Protein 1RRV (pdb70)

Structure (mmCIF, N/CA/C/O backbone):
data_1RRV
#
_entry.id   1RRV
#
_cell.length_a   50.670
_cell.length_b   64.120
_cell.length_c   144.080
_cell.angle_alpha   90.00
_cell.angle_beta   91.73
_cell.angle_gamma   90.00
#
_symmetry.space_group_name_H-M   'P 1 21 1'
#
loop_
_entity.id
_entity.type
_entity.pdbx_description
1 polymer 'GLYCOSYLTRANSFERASE GTFD'
2 polymer 'DESVANCOSAMINYL VANCOMYCIN'
3 non-polymer 'POTASSIUM ION'
4 non-polymer "THYMIDINE-5'-DIPHOSPHATE"
5 non-polymer GLYCEROL
6 non-polymer beta-D-glucopyranose
7 water water
#
loop_
_atom_site.group_PDB
_atom_site.id
_atom_site.type_symbol
_atom_site.label_atom_id
_atom_site.label_alt_id
_atom_site.label_comp_id
_atom_site.label_asym_id
_atom_site.label_entity_id
_atom_site.label_seq_id
_atom_site.pdbx_PDB_ins_code
_atom_site.Cartn_x
_atom_site.Cartn_y
_atom_site.Cartn_z
_atom_site.occupancy
_atom_site.B_iso_or_equiv
_atom_site.auth_seq_id
_atom_site.auth_comp_id
_atom_site.auth_asym_id
_atom_site.auth_atom_id
_atom_site.pdbx_PDB_model_num
ATOM 1 N N . MET A 1 1 ? 52.417 37.989 135.826 1.00 40.54 1 MET A N 1
ATOM 2 C CA . MET A 1 1 ? 51.091 38.656 135.839 1.00 38.44 1 MET A CA 1
ATOM 3 C C . MET A 1 1 ? 50.006 37.602 135.689 1.00 37.83 1 MET A C 1
ATOM 4 O O . MET A 1 1 ? 50.178 36.626 134.959 1.00 37.30 1 MET A O 1
ATOM 9 N N . ARG A 1 2 ? 48.895 37.796 136.388 1.00 36.38 2 ARG A N 1
ATOM 10 C CA . ARG A 1 2 ? 47.779 36.859 136.314 1.00 34.48 2 ARG A CA 1
ATOM 11 C C . ARG A 1 2 ? 46.466 37.622 136.196 1.00 33.12 2 ARG A C 1
ATOM 12 O O . ARG A 1 2 ? 46.287 38.678 136.809 1.00 32.99 2 ARG A O 1
ATOM 20 N N . VAL A 1 3 ? 45.556 37.080 135.398 1.00 31.95 3 VAL A N 1
ATOM 21 C CA . VAL A 1 3 ? 44.254 37.690 135.189 1.00 30.42 3 VAL A CA 1
ATOM 22 C C . VAL A 1 3 ? 43.187 36.731 135.690 1.00 30.18 3 VAL A C 1
ATOM 23 O O . VAL A 1 3 ? 43.256 35.523 135.446 1.00 29.64 3 VAL A O 1
ATOM 27 N N . LEU A 1 4 ? 42.215 37.265 136.415 1.00 27.49 4 LEU A N 1
ATOM 28 C CA . LEU A 1 4 ? 41.134 36.436 136.912 1.00 27.03 4 LEU A CA 1
ATOM 29 C C . LEU A 1 4 ? 39.949 36.514 135.956 1.00 27.21 4 LEU A C 1
ATOM 30 O O . LEU A 1 4 ? 39.511 37.604 135.585 1.00 25.01 4 LEU A O 1
ATOM 35 N N . LEU A 1 5 ? 39.458 35.353 135.536 1.00 26.84 5 LEU A N 1
ATOM 36 C CA . LEU A 1 5 ? 38.294 35.281 134.664 1.00 27.92 5 LEU A CA 1
ATOM 37 C C . LEU A 1 5 ? 37.149 34.756 135.533 1.00 28.69 5 LEU A C 1
ATOM 38 O O . LEU A 1 5 ? 37.320 33.794 136.285 1.00 27.01 5 LEU A O 1
ATOM 43 N N . SER A 1 6 ? 35.992 35.400 135.442 1.00 27.47 6 SER A N 1
ATOM 44 C CA . SER A 1 6 ? 34.839 34.985 136.233 1.00 27.26 6 SER A CA 1
ATOM 45 C C . SER A 1 6 ? 33.691 34.739 135.268 1.00 26.35 6 SER A C 1
ATOM 46 O O . SER A 1 6 ? 33.288 35.636 134.524 1.00 26.93 6 SER A O 1
ATOM 49 N N . VAL A 1 7 ? 33.180 33.513 135.281 1.00 24.24 7 VAL A N 1
ATOM 50 C CA . VAL A 1 7 ? 32.100 33.122 134.394 1.00 25.71 7 VAL A CA 1
ATOM 51 C C . VAL A 1 7 ? 30.896 32.580 135.166 1.00 24.82 7 VAL A C 1
ATOM 52 O O . VAL A 1 7 ? 31.021 31.670 135.986 1.00 23.68 7 VAL A O 1
ATOM 56 N N . CYS A 1 8 ? 29.735 33.169 134.919 1.00 26.44 8 CYS A N 1
ATOM 57 C CA . CYS A 1 8 ? 28.491 32.710 135.535 1.00 24.05 8 CYS A CA 1
ATOM 58 C C . CYS A 1 8 ? 27.614 32.479 134.324 1.00 21.60 8 CYS A C 1
ATOM 59 O O . CYS A 1 8 ? 26.985 33.403 133.816 1.00 23.33 8 CYS A O 1
ATOM 62 N N . GLY A 1 9 ? 27.590 31.241 133.845 1.00 19.62 9 GLY A N 1
ATOM 63 C CA . GLY A 1 9 ? 26.818 30.947 132.656 1.00 18.27 9 GLY A CA 1
ATOM 64 C C . GLY A 1 9 ? 26.969 29.512 132.205 1.00 19.40 9 GLY A C 1
ATOM 65 O O . GLY A 1 9 ? 27.421 28.652 132.959 1.00 22.04 9 GLY A O 1
ATOM 66 N N . THR A 1 10 ? 26.606 29.250 130.960 1.00 21.64 10 THR A N 1
ATOM 67 C CA . THR A 1 10 ? 26.662 27.898 130.431 1.00 23.21 10 THR A CA 1
ATOM 68 C C . THR A 1 10 ? 27.941 27.620 129.644 1.00 25.36 10 THR A C 1
ATOM 69 O O . THR A 1 10 ? 28.886 28.417 129.660 1.00 24.10 10 THR A O 1
ATOM 73 N N . ARG A 1 11 ? 27.952 26.483 128.950 1.00 26.68 11 ARG A N 1
ATOM 74 C CA . ARG A 1 11 ? 29.086 26.060 128.132 1.00 28.01 11 ARG A CA 1
ATOM 75 C C . ARG A 1 11 ? 29.616 27.220 127.289 1.00 27.06 11 ARG A C 1
ATOM 76 O O . ARG A 1 11 ? 30.823 27.454 127.233 1.00 27.41 11 ARG A O 1
ATOM 84 N N . GLY A 1 12 ? 28.705 27.945 126.645 1.00 25.78 12 GLY A N 1
ATOM 85 C CA . GLY A 1 12 ? 29.082 29.069 125.803 1.00 25.88 12 GLY A CA 1
ATOM 86 C C . GLY A 1 12 ? 29.913 30.157 126.462 1.00 28.01 12 GLY A C 1
ATOM 87 O O . GLY A 1 12 ? 30.851 30.680 125.852 1.00 29.21 12 GLY A O 1
ATOM 88 N N . ASP A 1 13 ? 29.574 30.510 127.696 1.00 27.36 13 ASP A N 1
ATOM 89 C CA . ASP A 1 13 ? 30.306 31.546 128.418 1.00 28.41 13 ASP A CA 1
ATOM 90 C C . ASP A 1 13 ? 31.658 31.008 128.871 1.00 27.84 13 ASP A C 1
ATOM 91 O O . ASP A 1 13 ? 32.659 31.724 128.853 1.00 26.83 13 ASP A O 1
ATOM 96 N N . VAL A 1 14 ? 31.681 29.744 129.277 1.00 25.91 14 VAL A N 1
ATOM 97 C CA . VAL A 1 14 ? 32.921 29.114 129.703 1.00 26.26 14 VAL A CA 1
ATOM 98 C C . VAL A 1 14 ? 33.904 29.100 128.528 1.00 26.33 14 VAL A C 1
ATOM 99 O O . VAL A 1 14 ? 35.085 29.400 128.698 1.00 27.70 14 VAL A O 1
ATOM 103 N N . GLU A 1 15 ? 33.418 28.774 127.337 1.00 23.81 15 GLU A N 1
ATOM 104 C CA . GLU A 1 15 ? 34.293 28.725 126.174 1.00 26.08 15 GLU A CA 1
ATOM 105 C C . GLU A 1 15 ? 34.806 30.118 125.824 1.00 27.55 15 GLU A C 1
ATOM 106 O O . GLU A 1 15 ? 35.932 30.266 125.348 1.00 26.73 15 GLU A O 1
ATOM 112 N N . ILE A 1 16 ? 33.989 31.143 126.056 1.00 26.20 16 ILE A N 1
ATOM 113 C CA . ILE A 1 16 ? 34.419 32.511 125.789 1.00 27.38 16 ILE A CA 1
ATOM 114 C C . ILE A 1 16 ? 35.593 32.835 126.721 1.00 29.00 16 ILE A C 1
ATOM 115 O O . ILE A 1 16 ? 36.558 33.496 126.320 1.00 28.87 16 ILE A O 1
ATOM 120 N N . GLY A 1 17 ? 35.505 32.357 127.961 1.00 27.89 17 GLY A N 1
ATOM 121 C CA . GLY A 1 17 ? 36.556 32.597 128.933 1.00 29.08 17 GLY A CA 1
ATOM 122 C C . GLY A 1 17 ? 37.807 31.804 128.613 1.00 31.62 17 GLY A C 1
ATOM 123 O O . GLY A 1 17 ? 38.928 32.297 128.764 1.00 31.32 17 GLY A O 1
ATOM 124 N N . VAL A 1 18 ? 37.609 30.566 128.174 1.00 31.84 18 VAL A N 1
ATOM 125 C CA . VAL A 1 18 ? 38.704 29.678 127.814 1.00 33.18 18 VAL A CA 1
ATOM 126 C C . VAL A 1 18 ? 39.513 30.257 126.654 1.00 31.97 18 VAL A C 1
ATOM 127 O O . VAL A 1 18 ? 40.739 30.133 126.618 1.00 30.94 18 VAL A O 1
ATOM 131 N N . ALA A 1 19 ? 38.818 30.893 125.718 1.00 29.31 19 ALA A N 1
ATOM 132 C CA . ALA A 1 19 ? 39.453 31.492 124.556 1.00 30.18 19 ALA A CA 1
ATOM 133 C C . ALA A 1 19 ? 40.361 32.658 124.953 1.00 30.39 19 ALA A C 1
ATOM 134 O O . ALA A 1 19 ? 41.427 32.848 124.369 1.00 29.08 19 ALA A O 1
ATOM 136 N N . LEU A 1 20 ? 39.932 33.444 125.936 1.00 29.53 20 LEU A N 1
ATOM 137 C CA . LEU A 1 20 ? 40.736 34.569 126.391 1.00 29.48 20 LEU A CA 1
ATOM 138 C C . LEU A 1 20 ? 41.939 34.050 127.168 1.00 29.79 20 LEU A C 1
ATOM 139 O O . LEU A 1 20 ? 43.049 34.552 127.010 1.00 27.44 20 LEU A O 1
ATOM 144 N N . ALA A 1 21 ? 41.704 33.044 128.006 1.00 28.99 21 ALA A N 1
ATOM 145 C CA . ALA A 1 21 ? 42.760 32.445 128.810 1.00 31.70 21 ALA A CA 1
ATOM 146 C C . ALA A 1 21 ? 43.876 31.922 127.905 1.00 33.30 21 ALA A C 1
ATOM 147 O O . ALA A 1 21 ? 45.058 31.972 128.251 1.00 34.26 21 ALA A O 1
ATOM 149 N N . ASP A 1 22 ? 43.480 31.415 126.745 1.00 34.61 22 ASP A N 1
ATOM 150 C CA . ASP A 1 22 ? 44.411 30.872 125.770 1.00 35.94 22 ASP A CA 1
ATOM 151 C C . ASP A 1 22 ? 45.253 31.976 125.145 1.00 36.86 22 ASP A C 1
ATOM 152 O O . ASP A 1 22 ? 46.452 31.799 124.929 1.00 39.96 22 ASP A O 1
ATOM 157 N N . ARG A 1 23 ? 44.639 33.117 124.857 1.00 35.56 23 ARG A N 1
ATOM 158 C CA . ARG A 1 23 ? 45.382 34.228 124.273 1.00 37.30 23 ARG A CA 1
ATOM 159 C C . ARG A 1 23 ? 46.287 34.874 125.316 1.00 38.17 23 ARG A C 1
ATOM 160 O O . ARG A 1 23 ? 47.372 35.352 124.991 1.00 38.99 23 ARG A O 1
ATOM 168 N N . LEU A 1 24 ? 45.844 34.899 126.570 1.00 37.44 24 LEU A N 1
ATOM 169 C CA . LEU A 1 24 ? 46.665 35.481 127.627 1.00 37.11 24 LEU A CA 1
ATOM 170 C C . LEU A 1 24 ? 47.896 34.601 127.832 1.00 37.56 24 LEU A C 1
ATOM 171 O O . LEU A 1 24 ? 49.008 35.105 127.999 1.00 35.72 24 LEU A O 1
ATOM 176 N N . LYS A 1 25 ? 47.690 33.285 127.796 1.00 37.90 25 LYS A N 1
ATOM 177 C CA . LYS A 1 25 ? 48.783 32.338 127.969 1.00 39.18 25 LYS A CA 1
ATOM 178 C C . LYS A 1 25 ? 49.861 32.600 126.922 1.00 39.54 25 LYS A C 1
ATOM 179 O O . LYS A 1 25 ? 51.038 32.719 127.249 1.00 41.70 25 LYS A O 1
ATOM 185 N N . ALA A 1 26 ? 49.446 32.692 125.664 1.00 39.62 26 ALA A N 1
ATOM 186 C CA . ALA A 1 26 ? 50.363 32.951 124.564 1.00 40.08 26 ALA A CA 1
ATOM 187 C C . ALA A 1 26 ? 51.175 34.222 124.818 1.00 40.64 26 ALA A C 1
ATOM 188 O O . ALA A 1 26 ? 52.300 34.348 124.347 1.00 42.28 26 ALA A O 1
ATOM 190 N N . LEU A 1 27 ? 50.604 35.162 125.563 1.00 39.06 27 LEU A N 1
ATOM 191 C CA . LEU A 1 27 ? 51.294 36.409 125.864 1.00 37.50 27 LEU A CA 1
ATOM 192 C C . LEU A 1 27 ? 52.137 36.293 127.130 1.00 36.81 27 LEU A C 1
ATOM 193 O O . LEU A 1 27 ? 52.781 37.257 127.550 1.00 37.33 27 LEU A O 1
ATOM 198 N N . GLY A 1 28 ? 52.124 35.110 127.734 1.00 35.58 28 GLY A N 1
ATOM 199 C CA . GLY A 1 28 ? 52.888 34.887 128.946 1.00 34.65 28 GLY A CA 1
ATOM 200 C C . GLY A 1 28 ? 52.155 35.287 130.215 1.00 35.59 28 GLY A C 1
ATOM 201 O O . GLY A 1 28 ? 52.764 35.363 131.282 1.00 32.10 28 GLY A O 1
ATOM 202 N N . VAL A 1 29 ? 50.851 35.541 130.106 1.00 34.29 29 VAL A N 1
ATOM 203 C CA . VAL A 1 29 ? 50.049 35.934 131.263 1.00 34.40 29 VAL A CA 1
ATOM 204 C C . VAL A 1 29 ? 49.270 34.744 131.818 1.00 34.34 29 VAL A C 1
ATOM 205 O O . VAL A 1 29 ? 48.606 34.017 131.076 1.00 34.06 29 VAL A O 1
ATOM 209 N N . GLN A 1 30 ? 49.358 34.539 133.125 1.00 34.85 30 GLN A N 1
ATOM 210 C CA . GLN A 1 30 ? 48.639 33.434 133.753 1.00 36.20 30 GLN A CA 1
ATOM 211 C C . GLN A 1 30 ? 47.153 33.771 133.893 1.00 34.95 30 GLN A C 1
ATOM 212 O O . GLN A 1 30 ? 46.751 34.927 133.763 1.00 32.53 30 GLN A O 1
ATOM 218 N N . THR A 1 31 ? 46.339 32.755 134.152 1.00 35.38 31 THR A N 1
ATOM 219 C CA . THR A 1 31 ? 44.911 32.967 134.322 1.00 35.06 31 THR A CA 1
ATOM 220 C C . THR A 1 31 ? 44.332 32.008 135.343 1.00 34.54 31 THR A C 1
ATOM 221 O O . THR A 1 31 ? 44.883 30.933 135.592 1.00 34.77 31 THR A O 1
ATOM 225 N N . ARG A 1 32 ? 43.214 32.419 135.929 1.00 31.35 32 ARG A N 1
ATOM 226 C CA . ARG A 1 32 ? 42.490 31.621 136.903 1.00 29.15 32 ARG A CA 1
ATOM 227 C C . ARG A 1 32 ? 41.021 31.878 136.583 1.00 28.80 32 ARG A C 1
ATOM 228 O O . ARG A 1 32 ? 40.642 33.005 136.255 1.00 29.64 32 ARG A O 1
ATOM 236 N N . MET A 1 33 ? 40.189 30.848 136.663 1.00 25.80 33 MET A N 1
ATOM 237 C CA . MET A 1 33 ? 38.789 31.051 136.341 1.00 26.21 33 MET A CA 1
ATOM 238 C C . MET A 1 33 ? 37.780 30.584 137.372 1.00 25.19 33 MET A C 1
ATOM 239 O O . MET A 1 33 ? 37.779 29.422 137.782 1.00 22.36 33 MET A O 1
ATOM 244 N N . CYS A 1 34 ? 36.937 31.520 137.793 1.00 24.57 34 CYS A N 1
ATOM 245 C CA . CYS A 1 34 ? 35.842 31.223 138.708 1.00 24.25 34 CYS A CA 1
ATOM 246 C C . CYS A 1 34 ? 34.748 30.810 137.731 1.00 23.41 34 CYS A C 1
ATOM 247 O O . CYS A 1 34 ? 34.407 31.575 136.829 1.00 23.23 34 CYS A O 1
ATOM 250 N N . ALA A 1 35 ? 34.215 29.605 137.884 1.00 22.88 35 ALA A N 1
ATOM 251 C CA . ALA A 1 35 ? 33.167 29.146 136.975 1.00 24.30 35 ALA A CA 1
ATOM 252 C C . ALA A 1 35 ? 32.317 28.070 137.641 1.00 23.19 35 ALA A C 1
ATOM 253 O O . ALA A 1 35 ? 32.718 27.502 138.654 1.00 22.84 35 ALA A O 1
ATOM 255 N N . PRO A 1 36 ? 31.124 27.792 137.083 1.00 21.94 36 PRO A N 1
ATOM 256 C CA . PRO A 1 36 ? 30.239 26.771 137.654 1.00 23.44 36 PRO A CA 1
ATOM 257 C C . PRO A 1 36 ? 30.978 25.438 137.749 1.00 25.25 36 PRO A C 1
ATOM 258 O O . PRO A 1 36 ? 31.916 25.176 136.996 1.00 24.57 36 PRO A O 1
ATOM 262 N N . PRO A 1 37 ? 30.557 24.571 138.673 1.00 26.53 37 PRO A N 1
ATOM 263 C CA . PRO A 1 37 ? 31.240 23.282 138.787 1.00 26.87 37 PRO A CA 1
ATOM 264 C C . PRO A 1 37 ? 31.310 22.531 137.448 1.00 28.74 37 PRO A C 1
ATOM 265 O O . PRO A 1 37 ? 32.272 21.817 137.191 1.00 30.87 37 PRO A O 1
ATOM 269 N N . ALA A 1 38 ? 30.306 22.704 136.592 1.00 27.97 38 ALA A N 1
ATOM 270 C CA . ALA A 1 38 ? 30.273 21.996 135.309 1.00 29.51 38 ALA A CA 1
ATOM 271 C C . ALA A 1 38 ? 31.424 22.332 134.353 1.00 29.67 38 ALA A C 1
ATOM 272 O O . ALA A 1 38 ? 31.638 21.628 133.363 1.00 29.53 38 ALA A O 1
ATOM 274 N N . ALA A 1 39 ? 32.159 23.398 134.647 1.00 28.34 39 ALA A N 1
ATOM 275 C CA . ALA A 1 39 ? 33.276 23.815 133.803 1.00 29.74 39 ALA A CA 1
ATOM 276 C C . ALA A 1 39 ? 34.532 22.994 134.065 1.00 30.48 39 ALA A C 1
ATOM 277 O O . ALA A 1 39 ? 35.502 23.075 133.306 1.00 30.24 39 ALA A O 1
ATOM 279 N N . GLU A 1 40 ? 34.507 22.207 135.134 1.00 32.51 40 GLU A N 1
ATOM 280 C CA . GLU A 1 40 ? 35.658 21.404 135.526 1.00 37.93 40 GLU A CA 1
ATOM 281 C C . GLU A 1 40 ? 36.343 20.624 134.399 1.00 37.50 40 GLU A C 1
ATOM 282 O O . GLU A 1 40 ? 37.543 20.792 134.171 1.00 36.91 40 GLU A O 1
ATOM 288 N N . GLU A 1 41 ? 35.592 19.787 133.691 1.00 37.55 41 GLU A N 1
ATOM 289 C CA . GLU A 1 41 ? 36.173 18.992 132.609 1.00 38.57 41 GLU A CA 1
ATOM 290 C C . GLU A 1 41 ? 36.828 19.850 131.529 1.00 38.50 41 GLU A C 1
ATOM 291 O O . GLU A 1 41 ? 37.961 19.587 131.121 1.00 38.65 41 GLU A O 1
ATOM 293 N N . ARG A 1 42 ? 36.122 20.876 131.068 1.00 36.28 42 ARG A N 1
ATOM 294 C CA . ARG A 1 42 ? 36.658 21.743 130.029 1.00 36.89 42 ARG A CA 1
ATOM 295 C C . ARG A 1 42 ? 37.896 22.511 130.486 1.00 36.02 42 ARG A C 1
ATOM 296 O O . ARG A 1 42 ? 38.857 22.646 129.733 1.00 36.46 42 ARG A O 1
ATOM 304 N N . LEU A 1 43 ? 37.871 23.008 131.718 1.00 35.13 43 LEU A N 1
ATOM 305 C CA . LEU A 1 43 ? 38.997 23.762 132.254 1.00 34.54 43 LEU A CA 1
ATOM 306 C C . LEU A 1 43 ? 40.200 22.847 132.493 1.00 35.73 43 LEU A C 1
ATOM 307 O O . LEU A 1 43 ? 41.347 23.253 132.304 1.00 36.15 43 LEU A O 1
ATOM 312 N N . ALA A 1 44 ? 39.937 21.615 132.913 1.00 35.92 44 ALA A N 1
ATOM 313 C CA . ALA A 1 44 ? 41.011 20.657 133.147 1.00 38.31 44 ALA A CA 1
ATOM 314 C C . ALA A 1 44 ? 41.686 20.403 131.797 1.00 39.58 44 ALA A C 1
ATOM 315 O O . ALA A 1 44 ? 42.910 20.356 131.691 1.00 38.60 44 ALA A O 1
ATOM 317 N N . GLU A 1 45 ? 40.861 20.261 130.766 1.00 40.01 45 GLU A N 1
ATOM 318 C CA . GLU A 1 45 ? 41.321 20.020 129.406 1.00 41.39 45 GLU A CA 1
ATOM 319 C C . GLU A 1 45 ? 42.324 21.072 128.941 1.00 41.93 45 GLU A C 1
ATOM 320 O O . GLU A 1 45 ? 43.349 20.739 128.353 1.00 42.09 45 GLU A O 1
ATOM 326 N N . VAL A 1 46 ? 42.029 22.342 129.204 1.00 41.03 46 VAL A N 1
ATOM 327 C CA . VAL A 1 46 ? 42.910 23.423 128.778 1.00 40.45 46 VAL A CA 1
ATOM 328 C C . VAL A 1 46 ? 43.876 23.910 129.854 1.00 39.69 46 VAL A C 1
ATOM 329 O O . VAL A 1 46 ? 44.578 24.904 129.663 1.00 42.79 46 VAL A O 1
ATOM 333 N N . GLY A 1 47 ? 43.906 23.213 130.984 1.00 38.61 47 GLY A N 1
ATOM 334 C CA . GLY A 1 47 ? 44.812 23.573 132.063 1.00 36.66 47 GLY A CA 1
ATOM 335 C C . GLY A 1 47 ? 44.629 24.922 132.739 1.00 37.24 47 GLY A C 1
ATOM 336 O O . GLY A 1 47 ? 45.611 25.551 133.138 1.00 35.10 47 GLY A O 1
ATOM 337 N N . VAL A 1 48 ? 43.387 25.383 132.873 1.00 35.27 48 VAL A N 1
ATOM 338 C CA . VAL A 1 48 ? 43.133 26.663 133.537 1.00 33.36 48 VAL A CA 1
ATOM 339 C C . VAL A 1 48 ? 42.647 26.367 134.953 1.00 33.04 48 VAL A C 1
ATOM 340 O O . VAL A 1 48 ? 41.655 25.661 135.131 1.00 33.73 48 VAL A O 1
ATOM 344 N N . PRO A 1 49 ? 43.358 26.870 135.979 1.00 32.63 49 PRO A N 1
ATOM 345 C CA . PRO A 1 49 ? 42.925 26.613 137.360 1.00 33.54 49 PRO A CA 1
ATOM 346 C C . PRO A 1 49 ? 41.464 27.034 137.559 1.00 32.22 49 PRO A C 1
ATOM 347 O O . PRO A 1 49 ? 41.065 28.138 137.186 1.00 31.38 49 PRO A O 1
ATOM 351 N N . HIS A 1 50 ? 40.683 26.137 138.148 1.00 31.10 50 HIS A N 1
ATOM 352 C CA . HIS A 1 50 ? 39.257 26.354 138.363 1.00 32.61 50 HIS A CA 1
ATOM 353 C C . HIS A 1 50 ? 38.854 26.596 139.807 1.00 31.79 50 HIS A C 1
ATOM 354 O O . HIS A 1 50 ? 39.198 25.823 140.694 1.00 33.08 50 HIS A O 1
ATOM 361 N N . VAL A 1 51 ? 38.123 27.682 140.032 1.00 31.16 51 VAL A N 1
ATOM 362 C CA . VAL A 1 51 ? 37.603 28.000 141.353 1.00 29.14 51 VAL A CA 1
ATOM 363 C C . VAL A 1 51 ? 36.091 27.816 141.199 1.00 30.18 51 VAL A C 1
ATOM 364 O O . VAL A 1 51 ? 35.403 28.672 140.638 1.00 30.71 51 VAL A O 1
ATOM 368 N N . PRO A 1 52 ? 35.561 26.679 141.666 1.00 29.09 52 PRO A N 1
ATOM 369 C CA . PRO A 1 52 ? 34.123 26.428 141.548 1.00 29.96 52 PRO A CA 1
ATOM 370 C C . PRO A 1 52 ? 33.222 27.434 142.246 1.00 27.23 52 PRO A C 1
ATOM 371 O O . PRO A 1 52 ? 33.346 27.676 143.443 1.00 25.72 52 PRO A O 1
ATOM 375 N N . VAL A 1 53 ? 32.327 28.027 141.469 1.00 25.20 53 VAL A N 1
ATOM 376 C CA . VAL A 1 53 ? 31.365 28.991 141.989 1.00 25.90 53 VAL A CA 1
ATOM 377 C C . VAL A 1 53 ? 30.025 28.726 141.301 1.00 24.80 53 VAL A C 1
ATOM 378 O O . VAL A 1 53 ? 29.961 28.613 140.074 1.00 24.92 53 VAL A O 1
ATOM 382 N N . GLY A 1 54 ? 28.961 28.618 142.089 1.00 25.64 54 GLY A N 1
ATOM 383 C CA . GLY A 1 54 ? 27.647 28.382 141.514 1.00 25.93 54 GLY A CA 1
ATOM 384 C C . GLY A 1 54 ? 27.141 26.965 141.723 1.00 27.96 54 GLY A C 1
ATOM 385 O O . GLY A 1 54 ? 27.867 26.093 142.193 1.00 23.64 54 GLY A O 1
ATOM 386 N N . LEU A 1 55 ? 25.885 26.733 141.354 1.00 27.37 55 LEU A N 1
ATOM 387 C CA . LEU A 1 55 ? 25.265 25.424 141.512 1.00 27.10 55 LEU A CA 1
ATOM 388 C C . LEU A 1 55 ? 25.777 24.398 140.499 1.00 24.89 55 LEU A C 1
ATOM 389 O O . LEU A 1 55 ? 26.204 24.754 139.394 1.00 23.09 55 LEU A O 1
ATOM 394 N N . PRO A 1 56 ? 25.749 23.107 140.870 1.00 25.20 56 PRO A N 1
ATOM 395 C CA . PRO A 1 56 ? 26.203 22.038 139.972 1.00 25.59 56 PRO A CA 1
ATOM 396 C C . PRO A 1 56 ? 25.179 21.837 138.854 1.00 27.06 56 PRO A C 1
ATOM 397 O O . PRO A 1 56 ? 24.016 22.211 138.998 1.00 25.37 56 PRO A O 1
ATOM 401 N N . GLN A 1 57 ? 25.606 21.251 137.741 1.00 26.97 57 GLN A N 1
ATOM 402 C CA . GLN A 1 57 ? 24.714 21.048 136.602 1.00 28.60 57 GLN A CA 1
ATOM 403 C C . GLN A 1 57 ? 23.397 20.331 136.912 1.00 27.74 57 GLN A C 1
ATOM 404 O O . GLN A 1 57 ? 22.360 20.670 136.340 1.00 27.91 57 GLN A O 1
ATOM 410 N N . HIS A 1 58 ? 23.416 19.357 137.814 1.00 26.99 58 HIS A N 1
ATOM 411 C CA . HIS A 1 58 ? 22.187 18.625 138.103 1.00 24.82 58 HIS A CA 1
ATOM 412 C C . HIS A 1 58 ? 21.130 19.429 138.847 1.00 25.49 58 HIS A C 1
ATOM 413 O O . HIS A 1 58 ? 20.016 18.947 139.053 1.00 25.93 58 HIS A O 1
ATOM 420 N N . MET A 1 59 ? 21.462 20.662 139.227 1.00 23.59 59 MET A N 1
ATOM 421 C CA . MET A 1 59 ? 20.501 21.523 139.922 1.00 23.84 59 MET A CA 1
ATOM 422 C C . MET A 1 59 ? 19.980 22.600 138.980 1.00 22.94 59 MET A C 1
ATOM 423 O O . MET A 1 59 ? 19.286 23.525 139.400 1.00 22.48 59 MET A O 1
ATOM 428 N N . MET A 1 60 ? 20.327 22.475 137.704 1.00 23.97 60 MET A N 1
ATOM 429 C CA . MET A 1 60 ? 19.896 23.432 136.695 1.00 23.80 60 MET A CA 1
ATOM 430 C C . MET A 1 60 ? 18.468 23.139 136.241 1.00 26.62 60 MET A C 1
ATOM 431 O O . MET A 1 60 ? 18.075 21.979 136.069 1.00 24.39 60 MET A O 1
ATOM 436 N N . LEU A 1 61 ? 17.697 24.202 136.056 1.00 23.17 61 LEU A N 1
ATOM 437 C CA . LEU A 1 61 ? 16.330 24.080 135.590 1.00 26.55 61 LEU A CA 1
ATOM 438 C C . LEU A 1 61 ? 16.339 23.736 134.113 1.00 24.91 61 LEU A C 1
ATOM 439 O O . LEU A 1 61 ? 17.365 23.846 133.432 1.00 26.47 61 LEU A O 1
ATOM 444 N N . GLN A 1 62 ? 15.186 23.313 133.619 1.00 24.47 62 GLN A N 1
ATOM 445 C CA . GLN A 1 62 ? 15.052 22.997 132.213 1.00 22.63 62 GLN A CA 1
ATOM 446 C C . GLN A 1 62 ? 13.851 23.721 131.650 1.00 24.58 62 GLN A C 1
ATOM 447 O O . GLN A 1 62 ? 12.870 23.972 132.355 1.00 22.01 62 GLN A O 1
ATOM 453 N N . GLU A 1 63 ? 13.945 24.070 130.375 1.00 24.59 63 GLU A N 1
ATOM 454 C CA . GLU A 1 63 ? 12.857 24.740 129.688 1.00 25.77 63 GLU A CA 1
ATOM 455 C C . GLU A 1 63 ? 11.621 23.869 129.906 1.00 26.83 63 GLU A C 1
ATOM 456 O O . GLU A 1 63 ? 11.683 22.653 129.724 1.00 23.85 63 GLU A O 1
ATOM 462 N N . GLY A 1 64 ? 10.506 24.484 130.286 1.00 26.54 64 GLY A N 1
ATOM 463 C CA . GLY A 1 64 ? 9.291 23.717 130.507 1.00 28.20 64 GLY A CA 1
ATOM 464 C C . GLY A 1 64 ? 8.961 23.544 131.975 1.00 28.65 64 GLY A C 1
ATOM 465 O O . GLY A 1 64 ? 7.796 23.390 132.340 1.00 26.37 64 GLY A O 1
ATOM 466 N N . MET A 1 65 ? 9.976 23.560 132.830 1.00 26.28 65 MET A N 1
ATOM 467 C CA . MET A 1 65 ? 9.724 23.403 134.254 1.00 28.96 65 MET A CA 1
ATOM 468 C C . MET A 1 65 ? 9.049 24.647 134.797 1.00 30.17 65 MET A C 1
ATOM 469 O O . MET A 1 65 ? 9.263 25.751 134.295 1.00 30.68 65 MET A O 1
ATOM 474 N N . PRO A 1 66 ? 8.214 24.487 135.830 1.00 30.12 66 PRO A N 1
ATOM 475 C CA . PRO A 1 66 ? 7.540 25.651 136.395 1.00 31.31 66 PRO A CA 1
ATOM 476 C C . PRO A 1 66 ? 8.520 26.560 137.123 1.00 32.52 66 PRO A C 1
ATOM 477 O O . PRO A 1 66 ? 9.477 26.095 137.740 1.00 31.85 66 PRO A O 1
ATOM 481 N N . PRO A 1 67 ? 8.304 27.878 137.040 1.00 33.37 67 PRO A N 1
ATOM 482 C CA . PRO A 1 67 ? 9.191 28.826 137.717 1.00 34.88 67 PRO A CA 1
ATOM 483 C C . PRO A 1 67 ? 9.150 28.597 139.220 1.00 36.05 67 PRO A C 1
ATOM 484 O O . PRO A 1 67 ? 8.145 28.131 139.756 1.00 37.58 67 PRO A O 1
ATOM 488 N N . PRO A 1 68 ? 10.247 28.901 139.923 1.00 36.56 68 PRO A N 1
ATOM 489 C CA . PRO A 1 68 ? 10.218 28.689 141.371 1.00 36.68 68 PRO A CA 1
ATOM 490 C C . PRO A 1 68 ? 9.429 29.792 142.066 1.00 37.02 68 PRO A C 1
ATOM 491 O O . PRO A 1 68 ? 9.253 30.882 141.518 1.00 36.86 68 PRO A O 1
ATOM 495 N N . PRO A 1 69 ? 8.920 29.515 143.275 1.00 36.70 69 PRO A N 1
ATOM 496 C CA . PRO A 1 69 ? 8.158 30.536 143.995 1.00 36.66 69 PRO A CA 1
ATOM 497 C C . PRO A 1 69 ? 8.997 31.792 144.229 1.00 38.12 69 PRO A C 1
ATOM 498 O O . PRO A 1 69 ? 10.213 31.714 144.391 1.00 38.35 69 PRO A O 1
ATOM 502 N N . PRO A 1 70 ? 8.352 32.966 144.252 1.00 39.26 70 PRO A N 1
ATOM 503 C CA . PRO A 1 70 ? 9.048 34.241 144.466 1.00 39.24 70 PRO A CA 1
ATOM 504 C C . PRO A 1 70 ? 10.123 34.239 145.550 1.00 38.42 70 PRO A C 1
ATOM 505 O O . PRO A 1 70 ? 11.189 34.828 145.364 1.00 37.36 70 PRO A O 1
ATOM 509 N N . GLU A 1 71 ? 9.850 33.583 146.675 1.00 36.28 71 GLU A N 1
ATOM 510 C CA . GLU A 1 71 ? 10.818 33.526 147.764 1.00 35.95 71 GLU A CA 1
ATOM 511 C C . GLU A 1 71 ? 12.093 32.807 147.328 1.00 35.41 71 GLU A C 1
ATOM 512 O O . GLU A 1 71 ? 13.197 33.198 147.702 1.00 32.59 71 GLU A O 1
ATOM 514 N N . GLU A 1 72 ? 11.924 31.748 146.544 1.00 35.03 72 GLU A N 1
ATOM 515 C CA . GLU A 1 72 ? 13.048 30.969 146.050 1.00 35.07 72 GLU A CA 1
ATOM 516 C C . GLU A 1 72 ? 13.794 31.755 144.972 1.00 35.10 72 GLU A C 1
ATOM 517 O O . GLU A 1 72 ? 15.023 31.705 144.900 1.00 34.40 72 GLU A O 1
ATOM 523 N N . GLU A 1 73 ? 13.057 32.471 144.126 1.00 32.53 73 GLU A N 1
ATOM 524 C CA . GLU A 1 73 ? 13.707 33.266 143.093 1.00 34.53 73 GLU A CA 1
ATOM 525 C C . GLU A 1 73 ? 14.582 34.313 143.778 1.00 31.85 73 GLU A C 1
ATOM 526 O O . GLU A 1 73 ? 15.737 34.517 143.401 1.00 31.01 73 GLU A O 1
ATOM 532 N N . GLN A 1 74 ? 14.037 34.953 144.807 1.00 29.03 74 GLN A N 1
ATOM 533 C CA . GLN A 1 74 ? 14.775 35.975 145.540 1.00 30.82 74 GLN A CA 1
ATOM 534 C C . GLN A 1 74 ? 16.024 35.404 146.213 1.00 28.89 74 GLN A C 1
ATOM 535 O O . GLN A 1 74 ? 17.069 36.055 146.250 1.00 28.67 74 GLN A O 1
ATOM 541 N N . ARG A 1 75 ? 15.911 34.189 146.736 1.00 27.21 75 ARG A N 1
ATOM 542 C CA . ARG A 1 75 ? 17.031 33.528 147.385 1.00 26.65 75 ARG A CA 1
ATOM 543 C C . ARG A 1 75 ? 18.156 33.292 146.369 1.00 25.02 75 ARG A C 1
ATOM 544 O O . ARG A 1 75 ? 19.326 33.520 146.658 1.00 25.48 75 ARG A O 1
ATOM 552 N N . LEU A 1 76 ? 17.792 32.845 145.172 1.00 24.39 76 LEU A N 1
ATOM 553 C CA . LEU A 1 76 ? 18.774 32.593 144.122 1.00 23.96 76 LEU A CA 1
ATOM 554 C C . LEU A 1 76 ? 19.408 33.907 143.663 1.00 23.72 76 LEU A C 1
ATOM 555 O O . LEU A 1 76 ? 20.615 33.986 143.415 1.00 23.57 76 LEU A O 1
ATOM 560 N N . ALA A 1 77 ? 18.587 34.940 143.551 1.00 23.46 77 ALA A N 1
ATOM 561 C CA . ALA A 1 77 ? 19.063 36.251 143.137 1.00 22.31 77 ALA A CA 1
ATOM 562 C C . ALA A 1 77 ? 20.144 36.743 144.111 1.00 22.43 77 ALA A C 1
ATOM 563 O O . ALA A 1 77 ? 21.191 37.236 143.696 1.00 22.85 77 ALA A O 1
ATOM 565 N N . ALA A 1 78 ? 19.890 36.594 145.409 1.00 21.96 78 ALA A N 1
ATOM 566 C CA . ALA A 1 78 ? 20.841 37.023 146.422 1.00 20.32 78 ALA A CA 1
ATOM 567 C C . ALA A 1 78 ? 22.078 36.142 146.385 1.00 23.09 78 ALA A C 1
ATOM 568 O O . ALA A 1 78 ? 23.191 36.637 146.517 1.00 20.52 78 ALA A O 1
ATOM 570 N N . MET A 1 79 ? 21.876 34.839 146.206 1.00 22.92 79 MET A N 1
ATOM 571 C CA . MET A 1 79 ? 22.990 33.898 146.134 1.00 25.56 79 MET A CA 1
ATOM 572 C C . MET A 1 79 ? 23.938 34.305 145.007 1.00 24.83 79 MET A C 1
ATOM 573 O O . MET A 1 79 ? 25.148 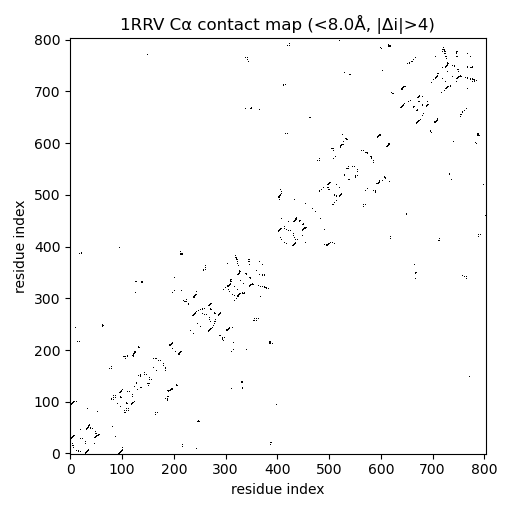34.353 145.193 1.00 22.62 79 MET A O 1
ATOM 578 N N . THR A 1 80 ? 23.368 34.588 143.840 1.00 23.52 80 THR A N 1
ATOM 579 C CA . THR A 1 80 ? 24.135 34.980 142.669 1.00 22.51 80 THR A CA 1
ATOM 580 C C . THR A 1 80 ? 25.100 36.136 142.959 1.00 24.43 80 THR A C 1
ATOM 581 O O . THR A 1 80 ? 26.249 36.138 142.487 1.00 21.19 80 THR A O 1
ATOM 585 N N . VAL A 1 81 ? 24.637 37.113 143.734 1.00 20.85 81 VAL A N 1
ATOM 586 C CA . VAL A 1 81 ? 25.470 38.256 144.076 1.00 20.59 81 VAL A CA 1
ATOM 587 C C . VAL A 1 81 ? 26.396 37.914 145.231 1.00 22.45 81 VAL A C 1
ATOM 588 O O . VAL A 1 81 ? 27.596 38.180 145.176 1.00 20.18 81 VAL A O 1
ATOM 592 N N . GLU A 1 82 ? 25.846 37.284 146.260 1.00 23.00 82 GLU A N 1
ATOM 593 C CA . GLU A 1 82 ? 26.640 36.946 147.432 1.00 26.62 82 GLU A CA 1
ATOM 594 C C . GLU A 1 82 ? 27.787 35.955 147.223 1.00 24.47 82 GLU A C 1
ATOM 595 O O . GLU A 1 82 ? 28.811 36.050 147.904 1.00 24.53 82 GLU A O 1
ATOM 601 N N . MET A 1 83 ? 27.636 35.012 146.300 1.00 24.30 83 MET A N 1
ATOM 602 C CA . MET A 1 83 ? 28.721 34.059 146.071 1.00 25.82 83 MET A CA 1
ATOM 603 C C . MET A 1 83 ? 29.962 34.749 145.471 1.00 25.59 83 MET A C 1
ATOM 604 O O . MET A 1 83 ? 31.080 34.258 145.631 1.00 26.33 83 MET A O 1
ATOM 609 N N . GLN A 1 84 ? 29.772 35.881 144.792 1.00 23.47 84 GLN A N 1
ATOM 610 C CA . GLN A 1 84 ? 30.904 36.619 144.235 1.00 25.09 84 GLN A CA 1
ATOM 611 C C . GLN A 1 84 ? 31.745 37.228 145.372 1.00 26.63 84 GLN A C 1
ATOM 612 O O . GLN A 1 84 ? 32.964 37.076 145.400 1.00 26.99 84 GLN A O 1
ATOM 618 N N . PHE A 1 85 ? 31.094 37.922 146.303 1.00 26.67 85 PHE A N 1
ATOM 619 C CA . PHE A 1 85 ? 31.804 38.532 147.429 1.00 27.86 85 PHE A CA 1
ATOM 620 C C . PHE A 1 85 ? 32.503 37.489 148.298 1.00 29.20 85 PHE A C 1
ATOM 621 O O . PHE A 1 85 ? 33.517 37.787 148.931 1.00 27.33 85 PHE A O 1
ATOM 629 N N . ASP A 1 86 ? 31.952 36.278 148.340 1.00 28.52 86 ASP A N 1
ATOM 630 C CA . ASP A 1 86 ? 32.541 35.210 149.132 1.00 30.21 86 ASP A CA 1
ATOM 631 C C . ASP A 1 86 ? 33.707 34.526 148.423 1.00 29.52 86 ASP A C 1
ATOM 632 O O . ASP A 1 86 ? 34.674 34.134 149.064 1.00 31.07 86 ASP A O 1
ATOM 637 N N . ALA A 1 87 ? 33.617 34.385 147.103 1.00 29.72 87 ALA A N 1
ATOM 638 C CA . ALA A 1 87 ? 34.652 33.679 146.352 1.00 28.82 87 ALA A CA 1
ATOM 639 C C . ALA A 1 87 ? 35.670 34.499 145.569 1.00 28.06 87 ALA A C 1
ATOM 640 O O . ALA A 1 87 ? 36.825 34.102 145.455 1.00 27.47 87 ALA A O 1
ATOM 642 N N . VAL A 1 88 ? 35.262 35.637 145.031 1.00 28.64 88 VAL A N 1
ATOM 643 C CA . VAL A 1 88 ? 36.186 36.431 144.235 1.00 28.63 88 VAL A CA 1
ATOM 644 C C . VAL A 1 88 ? 37.421 36.977 144.973 1.00 29.30 88 VAL A C 1
ATOM 645 O O . VAL A 1 88 ? 38.514 37.005 144.405 1.00 30.59 88 VAL A O 1
ATOM 649 N N . PRO A 1 89 ? 37.273 37.420 146.234 1.00 27.60 89 PRO A N 1
ATOM 650 C CA . PRO A 1 89 ? 38.465 37.932 146.922 1.00 29.17 89 PRO A CA 1
ATOM 651 C C . PRO A 1 89 ? 39.619 36.920 146.905 1.00 30.39 89 PRO A C 1
ATOM 652 O O . PRO A 1 89 ? 40.743 37.250 146.531 1.00 32.10 89 PRO A O 1
ATOM 656 N N . GLY A 1 90 ? 39.326 35.689 147.305 1.00 31.48 90 GLY A N 1
ATOM 657 C CA . GLY A 1 90 ? 40.343 34.654 147.327 1.00 31.79 90 GLY A CA 1
ATOM 658 C C . GLY A 1 90 ? 40.877 34.344 145.941 1.00 32.91 90 GLY A C 1
ATOM 659 O O . GLY A 1 90 ? 42.090 34.247 145.743 1.00 32.53 90 GLY A O 1
ATOM 660 N N . ALA A 1 91 ? 39.977 34.202 144.973 1.00 30.14 91 ALA A N 1
ATOM 661 C CA . ALA A 1 91 ? 40.380 33.888 143.606 1.00 28.51 91 ALA A CA 1
ATOM 662 C C . ALA A 1 91 ? 41.176 35.006 142.941 1.00 27.34 91 ALA A C 1
ATOM 663 O O . ALA A 1 91 ? 41.932 34.762 141.999 1.00 24.65 91 ALA A O 1
ATOM 665 N N . ALA A 1 92 ? 40.997 36.232 143.419 1.00 27.36 92 ALA A N 1
ATOM 666 C CA . ALA A 1 92 ? 41.689 37.370 142.832 1.00 29.49 92 ALA A CA 1
ATOM 667 C C . ALA A 1 92 ? 43.120 37.563 143.340 1.00 31.13 92 ALA A C 1
ATOM 668 O O . ALA A 1 92 ? 43.845 38.419 142.836 1.00 30.87 92 ALA A O 1
ATOM 670 N N . GLU A 1 93 ? 43.523 36.766 144.325 1.00 32.89 93 GLU A N 1
ATOM 671 C CA . GLU A 1 93 ? 44.866 36.870 144.894 1.00 35.66 93 GLU A CA 1
ATOM 672 C C . GLU A 1 93 ? 45.954 36.769 143.828 1.00 36.33 93 GLU A C 1
ATOM 673 O O . GLU A 1 93 ? 46.012 35.795 143.080 1.00 37.12 93 GLU A O 1
ATOM 675 N N . GLY A 1 94 ? 46.808 37.787 143.768 1.00 36.64 94 GLY A N 1
ATOM 676 C CA . GLY A 1 94 ? 47.896 37.799 142.807 1.00 37.89 94 GLY A CA 1
ATOM 677 C C . GLY A 1 94 ? 47.491 38.164 141.392 1.00 38.19 94 GLY A C 1
ATOM 678 O O . GLY A 1 94 ? 48.273 37.980 140.460 1.00 37.68 94 GLY A O 1
ATOM 679 N N . CYS A 1 95 ? 46.280 38.690 141.225 1.00 36.44 95 CYS A N 1
ATOM 680 C CA . CYS A 1 95 ? 45.789 39.062 139.903 1.00 33.85 95 CYS A CA 1
ATOM 681 C C . CYS A 1 95 ? 45.883 40.556 139.643 1.00 33.12 95 CYS A C 1
ATOM 682 O O . CYS A 1 95 ? 45.757 41.365 140.559 1.00 34.17 95 CYS A O 1
ATOM 685 N N . ALA A 1 96 ? 46.096 40.917 138.383 1.00 32.42 96 ALA A N 1
ATOM 686 C CA . ALA A 1 96 ? 46.229 42.317 138.003 1.00 32.08 96 ALA A CA 1
ATOM 687 C C . ALA A 1 96 ? 44.973 42.892 137.354 1.00 31.76 96 ALA A C 1
ATOM 688 O O . ALA A 1 96 ? 44.837 44.111 137.238 1.00 32.87 96 ALA A O 1
ATOM 690 N N . ALA A 1 97 ? 44.064 42.020 136.929 1.00 31.23 97 ALA A N 1
ATOM 691 C CA . ALA A 1 97 ? 42.806 42.445 136.308 1.00 28.76 97 ALA A CA 1
ATOM 692 C C . ALA A 1 97 ? 41.756 41.350 136.464 1.00 28.53 97 ALA A C 1
ATOM 693 O O . ALA A 1 97 ? 42.077 40.212 136.827 1.00 25.09 97 ALA A O 1
ATOM 695 N N . VAL A 1 98 ? 40.499 41.705 136.204 1.00 27.81 98 VAL A N 1
ATOM 696 C CA . VAL A 1 98 ? 39.394 40.755 136.307 1.00 25.96 98 VAL A CA 1
ATOM 697 C C . VAL A 1 98 ? 38.454 40.934 135.114 1.00 24.98 98 VAL A C 1
ATOM 698 O O . VAL A 1 98 ? 38.051 42.048 134.788 1.00 22.95 98 VAL A O 1
ATOM 702 N N . VAL A 1 99 ? 38.133 39.828 134.453 1.00 25.52 99 VAL A N 1
ATOM 703 C CA . VAL A 1 99 ? 37.254 39.840 133.295 1.00 23.72 99 VAL A CA 1
ATOM 704 C C . VAL A 1 99 ? 36.050 38.951 133.590 1.00 23.85 99 VAL A C 1
ATOM 705 O O . VAL A 1 99 ? 36.195 37.760 133.855 1.00 24.31 99 VAL A O 1
ATOM 709 N N . ALA A 1 100 ? 34.859 39.535 133.551 1.00 24.87 100 ALA A N 1
ATOM 710 C CA . ALA A 1 100 ? 33.646 38.783 133.823 1.00 23.20 100 ALA A CA 1
ATOM 711 C C . ALA A 1 100 ? 32.863 38.498 132.550 1.00 24.29 100 ALA A C 1
ATOM 712 O O . ALA A 1 100 ? 32.858 39.298 131.612 1.00 25.39 100 ALA A O 1
ATOM 714 N N . VAL A 1 101 ? 32.211 37.340 132.528 1.00 24.68 101 VAL A N 1
ATOM 715 C CA . VAL A 1 101 ? 31.402 36.907 131.396 1.00 25.36 101 VAL A CA 1
ATOM 716 C C . VAL A 1 101 ? 30.161 36.214 131.965 1.00 26.42 101 VAL A C 1
ATOM 717 O O . VAL A 1 101 ? 30.224 35.571 133.013 1.00 26.64 101 VAL A O 1
ATOM 721 N N . GLY A 1 102 ? 29.029 36.351 131.289 1.00 25.47 102 GLY A N 1
ATOM 722 C CA . GLY A 1 102 ? 27.839 35.692 131.788 1.00 25.08 102 GLY A CA 1
ATOM 723 C C . GLY A 1 102 ? 26.898 36.600 132.547 1.00 23.22 102 GLY A C 1
ATOM 724 O O . GLY A 1 102 ? 26.804 37.798 132.265 1.00 21.61 102 GLY A O 1
ATOM 725 N N . ASP A 1 103 ? 26.225 36.033 133.539 1.00 23.15 103 ASP A N 1
ATOM 726 C CA . ASP A 1 103 ? 25.224 36.771 134.305 1.00 23.78 103 ASP A CA 1
ATOM 727 C C . ASP A 1 103 ? 25.642 38.167 134.783 1.00 22.21 103 ASP A C 1
ATOM 728 O O . ASP A 1 103 ? 26.626 38.320 135.500 1.00 21.50 103 ASP A O 1
ATOM 733 N N . LEU A 1 104 ? 24.868 39.172 134.383 1.00 21.96 104 LEU A N 1
ATOM 734 C CA . LEU A 1 104 ? 25.131 40.564 134.756 1.00 22.65 104 LEU A CA 1
ATOM 735 C C . LEU A 1 104 ? 25.152 40.766 136.272 1.00 22.42 104 LEU A C 1
ATOM 736 O O . LEU A 1 104 ? 26.030 41.454 136.800 1.00 19.73 104 LEU A O 1
ATOM 741 N N . ALA A 1 105 ? 24.182 40.175 136.969 1.00 20.56 105 ALA A N 1
ATOM 742 C CA . ALA A 1 105 ? 24.104 40.289 138.425 1.00 20.28 105 ALA A CA 1
ATOM 743 C C . ALA A 1 105 ? 25.390 39.783 139.070 1.00 21.29 105 ALA A C 1
ATOM 744 O O . ALA A 1 105 ? 25.915 40.389 140.001 1.00 23.47 105 ALA A O 1
ATOM 746 N N . ALA A 1 106 ? 25.890 38.658 138.581 1.00 21.20 106 ALA A N 1
ATOM 747 C CA . ALA A 1 106 ? 27.117 38.100 139.120 1.00 20.91 106 ALA A CA 1
ATOM 748 C C . ALA A 1 106 ? 28.217 39.126 138.842 1.00 20.08 106 ALA A C 1
ATOM 749 O O . ALA A 1 106 ? 29.065 39.388 139.687 1.00 21.80 106 ALA A O 1
ATOM 751 N N . ALA A 1 107 ? 28.181 39.715 137.655 1.00 17.62 107 ALA A N 1
ATOM 752 C CA . ALA A 1 107 ? 29.163 40.717 137.274 1.00 20.26 10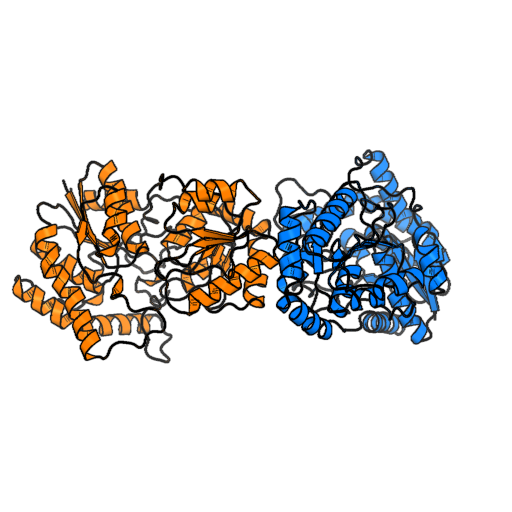7 ALA A CA 1
ATOM 753 C C . ALA A 1 107 ? 29.207 41.915 138.231 1.00 20.98 107 ALA A C 1
ATOM 754 O O . ALA A 1 107 ? 30.280 42.469 138.456 1.00 18.95 107 ALA A O 1
ATOM 756 N N . THR A 1 108 ? 28.067 42.319 138.804 1.00 19.30 108 THR A N 1
ATOM 757 C CA . THR A 1 108 ? 28.081 43.463 139.718 1.00 18.31 108 THR A CA 1
ATOM 758 C C . THR A 1 108 ? 28.852 43.093 140.964 1.00 19.49 108 THR A C 1
ATOM 759 O O . THR A 1 108 ? 29.543 43.930 141.543 1.00 21.24 108 THR A O 1
ATOM 763 N N . GLY A 1 109 ? 28.734 41.833 141.377 1.00 19.77 109 GLY A N 1
ATOM 764 C CA . GLY A 1 109 ? 29.462 41.384 142.544 1.00 18.90 109 GLY A CA 1
ATOM 765 C C . GLY A 1 109 ? 30.943 41.301 142.196 1.00 21.64 109 GLY A C 1
ATOM 766 O O . GLY A 1 109 ? 31.797 41.731 142.972 1.00 23.44 109 GLY A O 1
ATOM 767 N N . VAL A 1 110 ? 31.261 40.753 141.027 1.00 20.56 110 VAL A N 1
ATOM 768 C CA . VAL A 1 110 ? 32.662 40.650 140.626 1.00 22.61 110 VAL A CA 1
ATOM 769 C C . VAL A 1 110 ? 33.310 42.035 140.536 1.00 21.98 110 VAL A C 1
ATOM 770 O O . VAL A 1 110 ? 34.391 42.253 141.085 1.00 23.50 110 VAL A O 1
ATOM 774 N N . ARG A 1 111 ? 32.657 42.973 139.860 1.00 21.83 111 ARG A N 1
ATOM 775 C CA . ARG A 1 111 ? 33.218 44.313 139.734 1.00 22.66 111 ARG A CA 1
ATOM 776 C C . ARG A 1 111 ? 33.442 44.978 141.096 1.00 23.93 111 ARG A C 1
ATOM 777 O O . ARG A 1 111 ? 34.429 45.704 141.277 1.00 22.85 111 ARG A O 1
ATOM 785 N N . SER A 1 112 ? 32.548 44.717 142.051 1.00 19.81 112 SER A N 1
ATOM 786 C CA . SER A 1 112 ? 32.664 45.290 143.388 1.00 21.82 112 SER A CA 1
ATOM 787 C C . SER A 1 112 ? 33.945 44.805 144.089 1.00 23.60 112 SER A C 1
ATOM 788 O O . SER A 1 112 ? 34.643 45.583 144.738 1.00 23.96 112 SER A O 1
ATOM 791 N N . VAL A 1 113 ? 34.246 43.518 143.979 1.00 21.86 113 VAL A N 1
ATOM 792 C CA . VAL A 1 113 ? 35.451 43.006 144.612 1.00 21.84 113 VAL A CA 1
ATOM 793 C C . VAL A 1 113 ? 36.671 43.600 143.895 1.00 21.65 113 VAL A C 1
ATOM 794 O O . VAL A 1 113 ? 37.631 44.009 144.537 1.00 25.39 113 VAL A O 1
ATOM 798 N N . ALA A 1 114 ? 36.610 43.683 142.569 1.00 21.44 114 ALA A N 1
ATOM 799 C CA . ALA A 1 114 ? 37.690 44.266 141.790 1.00 23.34 114 ALA A CA 1
ATOM 800 C C . ALA A 1 114 ? 37.886 45.729 142.212 1.00 25.57 114 ALA A C 1
ATOM 801 O O . ALA A 1 114 ? 39.015 46.220 142.324 1.00 26.09 114 ALA A O 1
ATOM 803 N N . GLU A 1 115 ? 36.784 46.431 142.438 1.00 25.64 115 GLU A N 1
ATOM 804 C CA . GLU A 1 115 ? 36.856 47.823 142.850 1.00 27.48 115 GLU A CA 1
ATOM 805 C C . GLU A 1 115 ? 37.511 47.920 144.229 1.00 30.11 115 GLU A C 1
ATOM 806 O O . GLU A 1 115 ? 38.322 48.809 144.484 1.00 29.73 115 GLU A O 1
ATOM 812 N N . LYS A 1 116 ? 37.158 46.994 145.116 1.00 28.23 116 LYS A N 1
ATOM 813 C CA . LYS A 1 116 ? 37.716 46.981 146.460 1.00 28.72 116 LYS A CA 1
ATOM 814 C C . LYS A 1 116 ? 39.223 46.763 146.400 1.00 30.15 116 LYS A C 1
ATOM 815 O O . LYS A 1 116 ? 39.982 47.426 147.111 1.00 27.28 116 LYS A O 1
ATOM 821 N N . LEU A 1 117 ? 39.644 45.830 145.548 1.00 29.03 117 LEU A N 1
ATOM 822 C CA . LEU A 1 117 ? 41.059 45.506 145.402 1.00 29.72 117 LEU A CA 1
ATOM 823 C C . LEU A 1 117 ? 41.782 46.452 144.441 1.00 30.36 117 LEU A C 1
ATOM 824 O O . LEU A 1 117 ? 42.986 46.327 144.223 1.00 31.20 117 LEU A O 1
ATOM 829 N N . GLY A 1 118 ? 41.047 47.402 143.874 1.00 32.09 118 GLY A N 1
ATOM 830 C CA . GLY A 1 118 ? 41.651 48.347 142.949 1.00 33.60 118 GLY A CA 1
ATOM 831 C C . GLY A 1 118 ? 42.165 47.712 141.666 1.00 33.83 118 GLY A C 1
ATOM 832 O O . GLY A 1 118 ? 43.207 48.112 141.138 1.00 33.27 118 GLY A O 1
ATOM 833 N N . LEU A 1 119 ? 41.437 46.725 141.153 1.00 32.27 119 LEU A N 1
ATOM 834 C CA . LEU A 1 119 ? 41.843 46.050 139.922 1.00 32.50 119 LEU A CA 1
ATOM 835 C C . LEU A 1 119 ? 40.945 46.432 138.753 1.00 32.01 119 LEU A C 1
ATOM 836 O O . LEU A 1 119 ? 39.731 46.583 138.912 1.00 33.58 119 LEU A O 1
ATOM 841 N N . PRO A 1 120 ? 41.533 46.617 137.561 1.00 30.59 120 PRO A N 1
ATOM 842 C CA . PRO A 1 120 ? 40.712 46.973 136.404 1.00 28.96 120 PRO A CA 1
ATOM 843 C C . PRO A 1 120 ? 39.702 45.848 136.157 1.00 27.92 120 PRO A C 1
ATOM 844 O O . PRO A 1 120 ? 40.008 44.672 136.352 1.00 25.63 120 PRO A O 1
ATOM 848 N N . PHE A 1 121 ? 38.496 46.223 135.747 1.00 26.21 121 PHE A N 1
ATOM 849 C CA . PHE A 1 121 ? 37.427 45.249 135.513 1.00 23.42 121 PHE A CA 1
ATOM 850 C C . PHE A 1 121 ? 36.862 45.363 134.111 1.00 22.62 121 PHE A C 1
ATOM 851 O O . PHE A 1 121 ? 36.640 46.472 133.625 1.00 23.57 121 PHE A O 1
ATOM 859 N N . PHE A 1 122 ? 36.632 44.219 133.469 1.00 22.02 122 PHE A N 1
ATOM 860 C CA . PHE A 1 122 ? 36.041 44.187 132.130 1.00 23.82 122 PHE A CA 1
ATOM 861 C C . PHE A 1 122 ? 34.886 43.180 132.080 1.00 23.45 122 PHE A C 1
ATOM 862 O O . PHE A 1 122 ? 34.949 42.118 132.706 1.00 20.86 122 PHE A O 1
ATOM 870 N N . TYR A 1 123 ? 33.842 43.524 131.336 1.00 22.21 123 TYR A N 1
ATOM 871 C CA . TYR A 1 123 ? 32.699 42.628 131.169 1.00 22.45 123 TYR A CA 1
ATOM 872 C C . TYR A 1 123 ? 32.401 42.514 129.680 1.00 20.55 123 TYR A C 1
ATOM 873 O O . TYR A 1 123 ? 32.452 43.508 128.955 1.00 21.10 123 TYR A O 1
ATOM 882 N N . SER A 1 124 ? 32.116 41.299 129.217 1.00 19.43 124 SER A N 1
ATOM 883 C CA . SER A 1 124 ? 31.794 41.087 127.815 1.00 21.03 124 SER A CA 1
ATOM 884 C C . SER A 1 124 ? 30.440 40.413 127.662 1.00 22.04 124 SER A C 1
ATOM 885 O O . SER A 1 124 ? 30.006 39.678 128.549 1.00 20.77 124 SER A O 1
ATOM 888 N N . VAL A 1 125 ? 29.797 40.661 126.521 1.00 22.04 125 VAL A N 1
ATOM 889 C CA . VAL A 1 125 ? 28.505 40.067 126.186 1.00 23.14 125 VAL A CA 1
ATOM 890 C C . VAL A 1 125 ? 28.717 39.364 124.856 1.00 24.46 125 VAL A C 1
ATOM 891 O O . VAL A 1 125 ? 29.548 39.791 124.054 1.00 25.58 125 VAL A O 1
ATOM 895 N N . PRO A 1 126 ? 27.969 38.278 124.599 1.00 25.61 126 PRO A N 1
ATOM 896 C CA . PRO A 1 126 ? 28.115 37.528 123.351 1.00 23.72 126 PRO A CA 1
ATOM 897 C C . PRO A 1 126 ? 27.364 38.044 122.138 1.00 22.19 126 PRO A C 1
ATOM 898 O O . PRO A 1 126 ? 27.529 37.513 121.042 1.00 23.58 126 PRO A O 1
ATOM 902 N N . SER A 1 127 ? 26.541 39.069 122.315 1.00 22.41 127 SER A N 1
ATOM 903 C CA . SER A 1 127 ? 25.759 39.577 121.199 1.00 22.57 127 SER A CA 1
ATOM 904 C C . SER A 1 127 ? 25.193 40.950 121.509 1.00 20.48 127 SER A C 1
ATOM 905 O O . SER A 1 127 ? 25.026 41.318 122.669 1.00 20.02 127 SER A O 1
ATOM 908 N N . PRO A 1 128 ? 24.877 41.728 120.464 1.00 21.09 128 PRO A N 1
ATOM 909 C CA . PRO A 1 128 ? 24.331 43.074 120.645 1.00 20.97 128 PRO A CA 1
ATOM 910 C C . PRO A 1 128 ? 22.987 43.181 121.371 1.00 23.51 128 PRO A C 1
ATOM 911 O O . PRO A 1 128 ? 22.649 44.257 121.855 1.00 23.26 128 PRO A O 1
ATOM 915 N N . VAL A 1 129 ? 22.230 42.085 121.474 1.00 23.28 129 VAL A N 1
ATOM 916 C CA . VAL A 1 129 ? 20.932 42.157 122.157 1.00 22.90 129 VAL A CA 1
ATOM 917 C C . VAL A 1 129 ? 21.078 42.218 123.676 1.00 22.77 129 VAL A C 1
ATOM 918 O O . VAL A 1 129 ? 20.080 42.245 124.405 1.00 22.14 129 VAL A O 1
ATOM 922 N N . TYR A 1 130 ? 22.324 42.215 124.150 1.00 20.95 130 TYR A N 1
ATOM 923 C CA . TYR A 1 130 ? 22.595 42.340 125.576 1.00 21.98 130 TYR A CA 1
ATOM 924 C C . TYR A 1 130 ? 23.097 43.754 125.887 1.00 23.32 130 TYR A C 1
ATOM 925 O O . TYR A 1 130 ? 23.538 44.036 127.002 1.00 24.72 130 TYR A O 1
ATOM 934 N N . LEU A 1 131 ? 23.036 44.628 124.886 1.00 23.02 131 LEU A N 1
ATOM 935 C CA . LEU A 1 131 ? 23.460 46.016 125.040 1.00 23.11 131 LEU A CA 1
ATOM 936 C C . LEU A 1 131 ? 22.242 46.913 124.807 1.00 22.94 131 LEU A C 1
ATOM 937 O O . LEU A 1 131 ? 21.611 46.858 123.754 1.00 23.59 131 LEU A O 1
ATOM 942 N N . ALA A 1 132 ? 21.923 47.743 125.790 1.00 24.64 132 ALA A N 1
ATOM 943 C CA . ALA A 1 132 ? 20.773 48.632 125.695 1.00 27.38 132 ALA A CA 1
ATOM 944 C C . ALA A 1 132 ? 20.905 49.692 124.590 1.00 29.87 132 ALA A C 1
ATOM 945 O O . ALA A 1 132 ? 21.937 50.354 124.452 1.00 28.93 132 ALA A O 1
ATOM 947 N N . SER A 1 133 ? 19.844 49.822 123.799 1.00 30.33 133 SER A N 1
ATOM 948 C CA . SER A 1 133 ? 19.771 50.785 122.706 1.00 32.29 133 SER A CA 1
ATOM 949 C C . SER A 1 133 ? 18.351 50.721 122.158 1.00 34.29 133 SER A C 1
ATOM 950 O O . SER A 1 133 ? 17.605 49.795 122.471 1.00 35.44 133 SER A O 1
ATOM 953 N N . PRO A 1 134 ? 17.952 51.707 121.342 1.00 36.31 134 PRO A N 1
ATOM 954 C CA . PRO A 1 134 ? 16.598 51.718 120.770 1.00 36.31 134 PRO A CA 1
ATOM 955 C C . PRO A 1 134 ? 16.498 50.834 119.530 1.00 35.54 134 PRO A C 1
ATOM 956 O O . PRO A 1 134 ? 15.412 50.598 119.004 1.00 35.37 134 PRO A O 1
ATOM 960 N N . HIS A 1 135 ? 17.640 50.330 119.083 1.00 33.97 135 HIS A N 1
ATOM 961 C CA . HIS A 1 135 ? 17.699 49.524 117.872 1.00 33.94 135 HIS A CA 1
ATOM 962 C C . HIS A 1 135 ? 17.350 48.042 117.952 1.00 33.51 135 HIS A C 1
ATOM 963 O O . HIS A 1 135 ? 16.843 47.477 116.982 1.00 31.00 135 HIS A O 1
ATOM 970 N N . LEU A 1 136 ? 17.625 47.410 119.089 1.00 30.41 136 LEU A N 1
ATOM 971 C CA . LEU A 1 136 ? 17.331 45.985 119.239 1.00 28.02 136 LEU A CA 1
ATOM 972 C C . LEU A 1 136 ? 16.723 45.705 120.599 1.00 25.66 136 LEU A C 1
ATOM 973 O O . LEU A 1 136 ? 17.158 46.260 121.607 1.00 25.37 136 LEU A O 1
ATOM 978 N N . PRO A 1 137 ? 15.710 44.830 120.647 1.00 24.97 137 PRO A N 1
ATOM 979 C CA . PRO A 1 137 ? 15.076 44.509 121.929 1.00 24.47 137 PRO A CA 1
ATOM 980 C C . PRO A 1 137 ? 16.020 43.643 122.751 1.00 22.83 137 PRO A C 1
ATOM 981 O O . PRO A 1 137 ? 16.873 42.964 122.201 1.00 21.98 137 PRO A O 1
ATOM 985 N N . PRO A 1 138 ? 15.875 43.656 124.083 1.00 22.89 138 PRO A N 1
ATOM 986 C CA . PRO A 1 138 ? 16.749 42.845 124.935 1.00 22.63 138 PRO A CA 1
ATOM 987 C C . PRO A 1 138 ? 16.610 41.353 124.636 1.00 24.35 138 PRO A C 1
ATOM 988 O O . PRO A 1 138 ? 15.605 40.905 124.067 1.00 21.63 138 PRO A O 1
ATOM 992 N N . ALA A 1 139 ? 17.630 40.596 125.026 1.00 23.14 139 ALA A N 1
ATOM 993 C CA . ALA A 1 139 ? 17.629 39.151 124.857 1.00 24.06 139 ALA A CA 1
ATOM 994 C C . ALA A 1 139 ? 16.389 38.586 125.564 1.00 21.48 139 ALA A C 1
ATOM 995 O O . ALA A 1 139 ? 16.002 39.060 126.632 1.00 19.62 139 ALA A O 1
ATOM 997 N N . TYR A 1 140 ? 15.783 37.571 124.962 1.00 22.99 140 TYR A N 1
ATOM 998 C CA . TYR A 1 140 ? 14.590 36.925 125.514 1.00 22.59 140 TYR A CA 1
ATOM 999 C C . TYR A 1 140 ? 14.950 35.929 126.603 1.00 23.13 140 TYR A C 1
ATOM 1000 O O . TYR A 1 140 ? 14.926 34.716 126.386 1.00 24.01 140 TYR A O 1
ATOM 1009 N N . ASP A 1 141 ? 15.286 36.441 127.779 1.00 24.24 141 ASP A N 1
ATOM 1010 C CA . ASP A 1 141 ? 15.680 35.588 128.885 1.00 26.32 141 ASP A CA 1
ATOM 1011 C C . ASP A 1 141 ? 14.775 35.704 130.103 1.00 27.62 141 ASP A C 1
ATOM 1012 O O . ASP A 1 141 ? 14.987 35.021 131.101 1.00 31.45 141 ASP A O 1
ATOM 1017 N N . GLU A 1 142 ? 13.783 36.580 130.033 1.00 28.29 142 GLU A N 1
ATOM 1018 C CA . GLU A 1 142 ? 12.869 36.762 131.151 1.00 28.27 142 GLU A CA 1
ATOM 1019 C C . GLU A 1 142 ? 11.519 37.219 130.632 1.00 28.51 142 GLU A C 1
ATOM 1020 O O . GLU A 1 142 ? 11.426 37.804 129.557 1.00 29.45 142 GLU A O 1
ATOM 1026 N N . PRO A 1 143 ? 10.445 36.940 131.377 1.00 30.27 143 PRO A N 1
ATOM 1027 C CA . PRO A 1 143 ? 9.156 37.404 130.856 1.00 30.26 143 PRO A CA 1
ATOM 1028 C C . PRO A 1 143 ? 9.123 38.942 130.864 1.00 28.03 143 PRO A C 1
ATOM 1029 O O . PRO A 1 143 ? 9.664 39.584 131.764 1.00 26.15 143 PRO A O 1
ATOM 1033 N N . THR A 1 144 ? 8.512 39.528 129.844 1.00 26.95 144 THR A N 1
ATOM 1034 C CA . THR A 1 144 ? 8.418 40.977 129.756 1.00 28.42 144 THR A CA 1
ATOM 1035 C C . THR A 1 144 ? 6.957 41.421 129.816 1.00 29.56 144 THR A C 1
ATOM 1036 O O . THR A 1 144 ? 6.050 40.623 129.588 1.00 29.38 144 THR A O 1
ATOM 1040 N N . THR A 1 145 ? 6.732 42.691 130.132 1.00 27.92 145 THR A N 1
ATOM 1041 C CA . THR A 1 145 ? 5.376 43.211 130.242 1.00 27.79 145 THR A CA 1
ATOM 1042 C C . THR A 1 145 ? 4.517 42.774 129.062 1.00 29.04 145 THR A C 1
ATOM 1043 O O . THR A 1 145 ? 4.817 43.083 127.904 1.00 23.82 145 THR A O 1
ATOM 1047 N N . PRO A 1 146 ? 3.430 42.032 129.344 1.00 31.05 146 PRO A N 1
ATOM 1048 C CA . PRO A 1 146 ? 2.528 41.552 128.293 1.00 32.61 146 PRO A CA 1
ATOM 1049 C C . PRO A 1 146 ? 2.114 42.668 127.341 1.00 33.54 146 PRO A C 1
ATOM 1050 O O . PRO A 1 146 ? 1.737 43.753 127.774 1.00 33.40 146 PRO A O 1
ATOM 1054 N N . GLY A 1 147 ? 2.205 42.400 126.044 1.00 36.82 147 GLY A N 1
ATOM 1055 C CA . GLY A 1 147 ? 1.811 43.390 125.059 1.00 39.04 147 GLY A CA 1
ATOM 1056 C C . GLY A 1 147 ? 2.836 44.443 124.674 1.00 41.19 147 GLY A C 1
ATOM 1057 O O . GLY A 1 147 ? 2.620 45.189 123.717 1.00 44.20 147 GLY A O 1
ATOM 1058 N N . VAL A 1 148 ? 3.948 44.523 125.396 1.00 39.45 148 VAL A N 1
ATOM 1059 C CA . VAL A 1 148 ? 4.956 45.529 125.081 1.00 37.13 148 VAL A CA 1
ATOM 1060 C C . VAL A 1 148 ? 5.973 45.045 124.059 1.00 35.86 148 VAL A C 1
ATOM 1061 O O . VAL A 1 148 ? 6.550 43.963 124.205 1.00 32.94 148 VAL A O 1
ATOM 1065 N N . THR A 1 149 ? 6.169 45.854 123.018 1.00 34.35 149 THR A N 1
ATOM 1066 C CA . THR A 1 149 ? 7.133 45.560 121.962 1.00 33.13 149 THR A CA 1
ATOM 1067 C C . THR A 1 149 ? 8.086 46.737 121.770 1.00 32.94 149 THR A C 1
ATOM 1068 O O . THR A 1 149 ? 9.131 46.594 121.141 1.00 33.61 149 THR A O 1
ATOM 1072 N N . ASP A 1 150 ? 7.724 47.897 122.308 1.00 31.85 150 ASP A N 1
ATOM 1073 C CA . ASP A 1 150 ? 8.571 49.082 122.193 1.00 33.05 150 ASP A CA 1
ATOM 1074 C C . ASP A 1 150 ? 9.959 48.801 122.786 1.00 32.70 150 ASP A C 1
ATOM 1075 O O . ASP A 1 150 ? 10.098 48.557 123.986 1.00 31.37 150 ASP A O 1
ATOM 1080 N N . ILE A 1 151 ? 10.978 48.850 121.934 1.00 30.59 151 ILE A N 1
ATOM 1081 C CA . ILE A 1 151 ? 12.351 48.581 122.336 1.00 31.09 151 ILE A CA 1
ATOM 1082 C C . ILE A 1 151 ? 12.836 49.422 123.522 1.00 31.13 151 ILE A C 1
ATOM 1083 O O . ILE A 1 151 ? 13.357 48.876 124.497 1.00 31.02 151 ILE A O 1
ATOM 1088 N N . ARG A 1 152 ? 12.646 50.735 123.464 1.00 30.40 152 ARG A N 1
ATOM 1089 C CA . ARG A 1 152 ? 13.079 51.592 124.564 1.00 29.33 152 ARG A CA 1
ATOM 1090 C C . ARG A 1 152 ? 12.452 51.214 125.904 1.00 28.20 152 ARG A C 1
ATOM 1091 O O . ARG A 1 152 ? 13.145 51.162 126.921 1.00 27.45 152 ARG A O 1
ATOM 1099 N N . VAL A 1 153 ? 11.141 50.970 125.909 1.00 25.48 153 VAL A N 1
ATOM 1100 C CA . VAL A 1 153 ? 10.441 50.595 127.131 1.00 25.60 153 VAL A CA 1
ATOM 1101 C C . VAL A 1 153 ? 10.983 49.274 127.684 1.00 22.50 153 VAL A C 1
ATOM 1102 O O . VAL A 1 153 ? 11.258 49.160 128.875 1.00 22.53 153 VAL A O 1
ATOM 1106 N N . LEU A 1 154 ? 11.141 48.278 126.818 1.00 22.64 154 LEU A N 1
ATOM 1107 C CA . LEU A 1 154 ? 11.647 46.982 127.259 1.00 22.61 154 LEU A CA 1
ATOM 1108 C C . LEU A 1 154 ? 12.975 47.134 128.017 1.00 24.10 154 LEU A C 1
ATOM 1109 O O . LEU A 1 154 ? 13.181 46.501 129.054 1.00 23.99 154 LEU A O 1
ATOM 1114 N N . TRP A 1 155 ? 13.867 47.984 127.510 1.00 23.50 155 TRP A N 1
ATOM 1115 C CA . TRP A 1 155 ? 15.153 48.192 128.165 1.00 24.57 155 TRP A CA 1
ATOM 1116 C C . TRP A 1 155 ? 14.990 48.933 129.470 1.00 25.42 155 TRP A C 1
ATOM 1117 O O . TRP A 1 155 ? 15.597 48.563 130.477 1.00 26.90 155 TRP A O 1
ATOM 1128 N N . GLU A 1 156 ? 14.167 49.977 129.465 1.00 25.80 156 GLU A N 1
ATOM 1129 C CA . GLU A 1 156 ? 13.952 50.746 130.688 1.00 26.82 156 GLU A CA 1
ATOM 1130 C C . GLU A 1 156 ? 13.360 49.854 131.766 1.00 25.94 156 GLU A C 1
ATOM 1131 O O . GLU A 1 156 ? 13.756 49.937 132.925 1.00 25.73 156 GLU A O 1
ATOM 1137 N N . GLU A 1 157 ? 12.414 48.997 131.384 1.00 24.17 157 GLU A N 1
ATOM 1138 C CA . GLU A 1 157 ? 11.791 48.094 132.346 1.00 24.49 157 GLU A CA 1
ATOM 1139 C C . GLU A 1 157 ? 12.768 46.996 132.768 1.00 21.86 157 GLU A C 1
ATOM 1140 O O . GLU A 1 157 ? 12.808 46.605 133.933 1.00 22.14 157 GLU A O 1
ATOM 1146 N N . ARG A 1 158 ? 13.546 46.493 131.815 1.00 22.75 158 ARG A N 1
ATOM 1147 C CA . ARG A 1 158 ? 14.531 45.458 132.126 1.00 20.55 158 ARG A CA 1
ATOM 1148 C C . ARG A 1 158 ? 15.480 46.004 133.198 1.00 20.02 158 ARG A C 1
ATOM 1149 O O . ARG A 1 158 ? 15.737 45.352 134.206 1.00 20.20 158 ARG A O 1
ATOM 1157 N N . ALA A 1 159 ? 15.961 47.228 132.999 1.00 21.30 159 ALA A N 1
ATOM 1158 C CA . ALA A 1 159 ? 16.903 47.839 133.936 1.00 22.93 159 ALA A CA 1
ATOM 1159 C C . ALA A 1 159 ? 16.308 48.107 135.316 1.00 23.01 159 ALA A C 1
ATOM 1160 O O . ALA A 1 159 ? 16.957 47.857 136.337 1.00 22.08 159 ALA A O 1
ATOM 1162 N N . ALA A 1 160 ? 15.074 48.609 135.353 1.00 22.69 160 ALA A N 1
ATOM 1163 C CA . ALA A 1 160 ? 14.410 48.910 136.625 1.00 23.20 160 ALA A CA 1
ATOM 1164 C C . ALA A 1 160 ? 14.202 47.629 137.426 1.00 23.29 160 ALA A C 1
ATOM 1165 O O . ALA A 1 160 ? 14.427 47.584 138.625 1.00 25.41 160 ALA A O 1
ATOM 1167 N N . ARG A 1 161 ? 13.756 46.593 136.740 1.00 24.30 161 ARG A N 1
ATOM 1168 C CA . ARG A 1 161 ? 13.512 45.283 137.337 1.00 25.44 161 ARG A CA 1
ATOM 1169 C C . ARG A 1 161 ? 14.827 44.736 137.937 1.00 24.73 161 ARG A C 1
ATOM 1170 O O . ARG A 1 161 ? 14.875 44.237 139.069 1.00 21.66 161 ARG A O 1
ATOM 1178 N N . PHE A 1 162 ? 15.896 44.849 137.163 1.00 24.62 162 PHE A N 1
ATOM 1179 C CA . PHE A 1 162 ? 17.213 44.380 137.592 1.00 23.11 162 PHE A CA 1
ATOM 1180 C C . PHE A 1 162 ? 17.665 45.109 138.861 1.00 23.30 162 PHE A C 1
ATOM 1181 O O . PHE A 1 162 ? 18.028 44.476 139.855 1.00 21.79 162 PHE A O 1
ATOM 1189 N N . ALA A 1 163 ? 17.634 46.441 138.830 1.00 22.20 163 ALA A N 1
ATOM 1190 C CA . ALA A 1 163 ? 18.042 47.237 139.982 1.00 24.05 163 ALA A CA 1
ATOM 1191 C C . ALA A 1 163 ? 17.273 46.871 141.247 1.00 23.94 163 ALA A C 1
ATOM 1192 O O . ALA A 1 163 ? 17.850 46.747 142.324 1.00 24.97 163 ALA A O 1
ATOM 1194 N N . ASP A 1 164 ? 15.965 46.702 141.119 1.00 25.99 164 ASP A N 1
ATOM 1195 C CA . ASP A 1 164 ? 15.139 46.355 142.267 1.00 26.60 164 ASP A CA 1
ATOM 1196 C C . ASP A 1 164 ? 15.425 44.95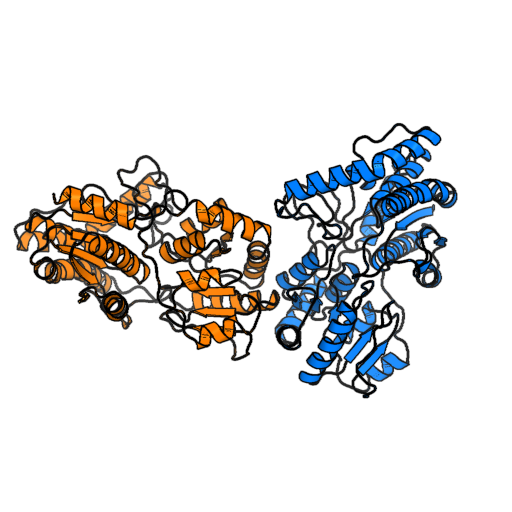9 142.806 1.00 25.55 164 ASP A C 1
ATOM 1197 O O . ASP A 1 164 ? 15.441 44.750 144.016 1.00 25.16 164 ASP A O 1
ATOM 1202 N N . ARG A 1 165 ? 15.653 44.001 141.916 1.00 23.53 165 ARG A N 1
ATOM 1203 C CA . ARG A 1 165 ? 15.921 42.642 142.366 1.00 23.69 165 ARG A CA 1
ATOM 1204 C C . ARG A 1 165 ? 17.293 42.451 143.007 1.00 23.14 165 ARG A C 1
ATOM 1205 O O . ARG A 1 165 ? 17.416 41.789 144.040 1.00 21.95 165 ARG A O 1
ATOM 1213 N N . TYR A 1 166 ? 18.324 43.046 142.414 1.00 22.58 166 TYR A N 1
ATOM 1214 C CA . TYR A 1 166 ? 19.682 42.860 142.926 1.00 22.17 166 TYR A CA 1
ATOM 1215 C C . TYR A 1 166 ? 20.310 43.997 143.728 1.00 22.00 166 TYR A C 1
ATOM 1216 O O . TYR A 1 166 ? 21.229 43.767 144.509 1.00 22.78 166 TYR A O 1
ATOM 1225 N N . GLY A 1 167 ? 19.825 45.215 143.519 1.00 22.64 167 GLY A N 1
ATOM 1226 C CA . GLY A 1 167 ? 20.373 46.372 144.209 1.00 23.22 167 GLY A CA 1
ATOM 1227 C C . GLY A 1 167 ? 20.567 46.243 145.710 1.00 24.38 167 GLY A C 1
ATOM 1228 O O . GLY A 1 167 ? 21.678 46.461 146.209 1.00 23.66 167 GLY A O 1
ATOM 1229 N N . PRO A 1 168 ? 19.511 45.889 146.463 1.00 23.16 168 PRO A N 1
ATOM 1230 C CA . PRO A 1 168 ? 19.628 45.750 147.919 1.00 21.87 168 PRO A CA 1
ATOM 1231 C C . PRO A 1 168 ? 20.766 44.833 148.379 1.00 22.21 168 PRO A C 1
ATOM 1232 O O . PRO A 1 168 ? 21.558 45.212 149.242 1.00 21.81 168 PRO A O 1
ATOM 1236 N N . THR A 1 169 ? 20.843 43.632 147.804 1.00 20.52 169 THR A N 1
ATOM 1237 C CA . THR A 1 169 ? 21.876 42.673 148.175 1.00 18.69 169 THR A CA 1
ATOM 1238 C C . THR A 1 169 ? 23.251 43.228 147.798 1.00 19.89 169 THR A C 1
ATOM 1239 O O . THR A 1 169 ? 24.161 43.279 148.620 1.00 20.69 169 THR A O 1
ATOM 1243 N N . LEU A 1 170 ? 23.392 43.642 146.549 1.00 20.76 170 LEU A N 1
ATOM 1244 C CA . LEU A 1 170 ? 24.648 44.206 146.077 1.00 20.86 170 LEU A CA 1
ATOM 1245 C C . LEU A 1 170 ? 25.145 45.279 147.032 1.00 22.63 170 LEU A C 1
ATOM 1246 O O . LEU A 1 170 ? 26.246 45.194 147.575 1.00 24.10 170 LEU A O 1
ATOM 1251 N N . ASN A 1 171 ? 24.316 46.288 147.252 1.00 21.26 171 ASN A N 1
ATOM 1252 C CA . ASN A 1 171 ? 24.723 47.381 148.099 1.00 21.76 171 ASN A CA 1
ATOM 1253 C C . ASN A 1 171 ? 24.945 47.034 149.553 1.00 22.38 171 ASN A C 1
ATOM 1254 O O . ASN A 1 171 ? 25.729 47.694 150.223 1.00 22.75 171 ASN A O 1
ATOM 1259 N N . ARG A 1 172 ? 24.292 45.988 150.042 1.00 21.48 172 ARG A N 1
ATOM 1260 C CA . ARG A 1 172 ? 24.504 45.588 151.422 1.00 24.52 172 ARG A CA 1
ATOM 1261 C C . ARG A 1 172 ? 25.889 44.945 151.519 1.00 24.32 172 ARG A C 1
ATOM 1262 O O . ARG A 1 172 ? 26.675 45.264 152.406 1.00 25.27 172 ARG A O 1
ATOM 1270 N N . ARG A 1 173 ? 26.181 44.033 150.598 1.00 24.35 173 ARG A N 1
ATOM 1271 C CA . ARG A 1 173 ? 27.469 43.356 150.607 1.00 23.67 173 ARG A CA 1
ATOM 1272 C C . ARG A 1 173 ? 28.583 44.374 150.346 1.00 22.39 173 ARG A C 1
ATOM 1273 O O . ARG A 1 173 ? 29.657 44.271 150.919 1.00 24.98 173 ARG A O 1
ATOM 1281 N N . ARG A 1 174 ? 28.321 45.360 149.493 1.00 23.13 174 ARG A N 1
ATOM 1282 C CA . ARG A 1 174 ? 29.312 46.396 149.223 1.00 23.30 174 ARG A CA 1
ATOM 1283 C C . ARG A 1 174 ? 29.624 47.156 150.515 1.00 24.57 174 ARG A C 1
ATOM 1284 O O . ARG A 1 174 ? 30.787 47.392 150.835 1.00 25.53 174 ARG A O 1
ATOM 1292 N N . ALA A 1 175 ? 28.585 47.525 151.258 1.00 24.89 175 ALA A N 1
ATOM 1293 C CA . ALA A 1 175 ? 28.759 48.270 152.501 1.00 25.69 175 ALA A CA 1
ATOM 1294 C C . ALA A 1 175 ? 29.556 47.484 153.539 1.00 27.99 175 ALA A C 1
ATOM 1295 O O . ALA A 1 175 ? 30.350 48.060 154.280 1.00 28.57 175 ALA A O 1
ATOM 1297 N N . GLU A 1 176 ? 29.344 46.171 153.594 1.00 28.98 176 GLU A N 1
ATOM 1298 C CA . GLU A 1 176 ? 30.056 45.328 154.546 1.00 30.44 176 GLU A CA 1
ATOM 1299 C C . GLU A 1 176 ? 31.560 45.353 154.313 1.00 30.41 176 GLU A C 1
ATOM 1300 O O . GLU A 1 176 ? 32.334 45.099 155.238 1.00 31.92 176 GLU A O 1
ATOM 1306 N N . ILE A 1 177 ? 31.985 45.643 153.086 1.00 29.17 177 ILE A N 1
ATOM 1307 C CA . ILE A 1 177 ? 33.419 45.737 152.829 1.00 28.73 177 ILE A CA 1
ATOM 1308 C C . ILE A 1 177 ? 33.835 47.184 152.584 1.00 28.20 177 ILE A C 1
ATOM 1309 O O . ILE A 1 177 ? 34.854 47.452 151.944 1.00 29.86 177 ILE A O 1
ATOM 1314 N N . GLY A 1 178 ? 33.025 48.112 153.085 1.00 28.40 178 GLY A N 1
ATOM 1315 C CA . GLY A 1 178 ? 33.338 49.529 152.975 1.00 27.77 178 GLY A CA 1
ATOM 1316 C C . GLY A 1 178 ? 33.118 50.281 151.675 1.00 28.35 178 GLY A C 1
ATOM 1317 O O . GLY A 1 178 ? 33.563 51.425 151.550 1.00 26.62 178 GLY A O 1
ATOM 1318 N N . LEU A 1 179 ? 32.424 49.685 150.714 1.00 26.11 179 LEU A N 1
ATOM 1319 C CA . LEU A 1 179 ? 32.206 50.370 149.445 1.00 25.77 179 LEU A CA 1
ATOM 1320 C C . LEU A 1 179 ? 30.901 51.145 149.442 1.00 26.88 179 LEU A C 1
ATOM 1321 O O . LEU A 1 179 ? 29.892 50.671 149.968 1.00 27.00 179 LEU A O 1
ATOM 1326 N N . PRO A 1 180 ? 30.899 52.342 148.831 1.00 26.16 180 PRO A N 1
ATOM 1327 C CA . PRO A 1 180 ? 29.682 53.158 148.775 1.00 27.60 180 PRO A CA 1
ATOM 1328 C C . PRO A 1 180 ? 28.697 52.442 147.851 1.00 27.18 180 PRO A C 1
ATOM 1329 O O . PRO A 1 180 ? 29.101 51.674 146.971 1.00 24.80 180 PRO A O 1
ATOM 1333 N N . PRO A 1 181 ? 27.396 52.694 148.028 1.00 28.17 181 PRO A N 1
ATOM 1334 C CA . PRO A 1 181 ? 26.407 52.037 147.172 1.00 26.14 181 PRO A CA 1
ATOM 1335 C C . PRO A 1 181 ? 26.427 52.469 145.710 1.00 26.31 181 PRO A C 1
ATOM 1336 O O . PRO A 1 181 ? 26.842 53.578 145.363 1.00 21.97 181 PRO A O 1
ATOM 1340 N N . VAL A 1 182 ? 25.977 51.559 144.858 1.00 25.61 182 VAL A N 1
ATOM 1341 C CA . VAL A 1 182 ? 25.889 51.787 143.427 1.00 24.97 182 VAL A CA 1
ATOM 1342 C C . VAL A 1 182 ? 24.467 52.271 143.166 1.00 26.96 182 VAL A C 1
ATOM 1343 O O . VAL A 1 182 ? 23.504 51.641 143.619 1.00 27.23 182 VAL A O 1
ATOM 1347 N N . GLU A 1 183 ? 24.328 53.376 142.442 1.00 26.91 183 GLU A N 1
ATOM 1348 C CA . GLU A 1 183 ? 23.001 53.895 142.123 1.00 31.34 183 GLU A CA 1
ATOM 1349 C C . GLU A 1 183 ? 22.472 53.335 140.812 1.00 30.45 183 GLU A C 1
ATOM 1350 O O . GLU A 1 183 ? 21.290 53.020 140.711 1.00 33.18 183 GLU A O 1
ATOM 1356 N N . ASP A 1 184 ? 23.332 53.217 139.806 1.00 27.66 184 ASP A N 1
ATOM 1357 C CA . ASP A 1 184 ? 22.906 52.652 138.532 1.00 25.89 184 ASP A CA 1
ATOM 1358 C C . ASP A 1 184 ? 23.296 51.171 138.553 1.00 24.99 184 ASP A C 1
ATOM 1359 O O . ASP A 1 184 ? 24.304 50.757 137.979 1.00 20.89 184 ASP A O 1
ATOM 1364 N N . VAL A 1 185 ? 22.478 50.375 139.227 1.00 25.39 185 VAL A N 1
ATOM 1365 C CA . VAL A 1 185 ? 22.748 48.956 139.377 1.00 23.75 185 VAL A CA 1
ATOM 1366 C C . VAL A 1 185 ? 22.858 48.220 138.052 1.00 23.98 185 VAL A C 1
ATOM 1367 O O . VAL A 1 185 ? 23.777 47.431 137.860 1.00 24.67 185 VAL A O 1
ATOM 1371 N N . PHE A 1 186 ? 21.945 48.489 137.127 1.00 21.88 186 PHE A N 1
ATOM 1372 C CA . PHE A 1 186 ? 21.976 47.821 135.834 1.00 21.81 186 PHE A CA 1
ATOM 1373 C C . PHE A 1 186 ? 23.224 48.161 135.024 1.00 21.36 186 PHE A C 1
ATOM 1374 O O . PHE A 1 186 ? 23.787 47.304 134.362 1.00 21.73 186 PHE A O 1
ATOM 1382 N N . GLY A 1 187 ? 23.647 49.417 135.067 1.00 21.97 187 GLY A N 1
ATOM 1383 C CA . GLY A 1 187 ? 24.815 49.803 134.300 1.00 22.31 187 GLY A CA 1
ATOM 1384 C C . GLY A 1 187 ? 26.129 49.323 134.891 1.00 21.99 187 GLY A C 1
ATOM 1385 O O . GLY A 1 187 ? 27.052 48.975 134.153 1.00 22.67 187 GLY A O 1
ATOM 1386 N N . TYR A 1 188 ? 26.199 49.280 136.218 1.00 22.24 188 TYR A N 1
ATOM 1387 C CA . TYR A 1 188 ? 27.419 48.893 136.937 1.00 23.97 188 TYR A CA 1
ATOM 1388 C C . TYR A 1 188 ? 28.092 47.580 136.525 1.00 23.61 188 TYR A C 1
ATOM 1389 O O . TYR A 1 188 ? 29.322 47.514 136.408 1.00 24.15 188 TYR A O 1
ATOM 1398 N N . GLY A 1 189 ? 27.299 46.535 136.313 1.00 22.16 189 GLY A N 1
ATOM 1399 C CA . GLY A 1 189 ? 27.873 45.257 135.931 1.00 17.55 189 GLY A CA 1
ATOM 1400 C C . GLY A 1 189 ? 28.569 45.242 134.579 1.00 20.86 189 GLY A C 1
ATOM 1401 O O . GLY A 1 189 ? 29.390 44.360 134.314 1.00 20.19 189 GLY A O 1
ATOM 1402 N N . HIS A 1 190 ? 28.247 46.198 133.714 1.00 19.29 190 HIS A N 1
ATOM 1403 C CA . HIS A 1 190 ? 28.872 46.240 132.393 1.00 22.83 190 HIS A CA 1
ATOM 1404 C C . HIS A 1 190 ? 30.293 46.817 132.416 1.00 22.69 190 HIS A C 1
ATOM 1405 O O . HIS A 1 190 ? 31.003 46.754 131.412 1.00 23.09 190 HIS A O 1
ATOM 1412 N N . GLY A 1 191 ? 30.701 47.369 133.555 1.00 24.10 191 GLY A N 1
ATOM 1413 C CA . GLY A 1 191 ? 32.026 47.962 133.661 1.00 25.16 191 GLY A CA 1
ATOM 1414 C C . GLY A 1 191 ? 32.013 49.334 133.012 1.00 27.82 191 GLY A C 1
ATOM 1415 O O . GLY A 1 191 ? 30.947 49.808 132.614 1.00 26.22 191 GLY A O 1
ATOM 1416 N N . GLU A 1 192 ? 33.172 49.979 132.890 1.00 30.69 192 GLU A N 1
ATOM 1417 C CA . GLU A 1 192 ? 33.210 51.306 132.272 1.00 32.47 192 GLU A CA 1
ATOM 1418 C C . GLU A 1 192 ? 32.770 51.256 130.822 1.00 31.04 192 GLU A C 1
ATOM 1419 O O . GLU A 1 192 ? 32.036 52.129 130.359 1.00 33.43 192 GLU A O 1
ATOM 1425 N N . ARG A 1 193 ? 33.210 50.231 130.105 1.00 30.46 193 ARG A N 1
ATOM 1426 C CA . ARG A 1 193 ? 32.816 50.067 128.716 1.00 28.95 193 ARG A CA 1
ATOM 1427 C C . ARG A 1 193 ? 32.807 48.586 128.383 1.00 28.44 193 ARG A C 1
ATOM 1428 O O . ARG A 1 193 ? 33.854 47.967 128.198 1.00 27.76 193 ARG A O 1
ATOM 1436 N N . PRO A 1 194 ? 31.611 47.998 128.288 1.00 26.95 194 PRO A N 1
ATOM 1437 C CA . PRO A 1 194 ? 31.469 46.575 127.979 1.00 25.90 194 PRO A CA 1
ATOM 1438 C C . PRO A 1 194 ? 32.070 46.204 126.636 1.00 25.83 194 PRO A C 1
ATOM 1439 O O . PRO A 1 194 ? 32.089 47.017 125.711 1.00 27.34 194 PRO A O 1
ATOM 1443 N N . LEU A 1 195 ? 32.560 44.974 126.539 1.00 25.53 195 LEU A N 1
ATOM 1444 C CA . LEU A 1 195 ? 33.141 44.468 125.299 1.00 26.55 195 LEU A CA 1
ATOM 1445 C C . LEU A 1 195 ? 32.143 43.525 124.632 1.00 27.21 195 LEU A C 1
ATOM 1446 O O . LEU A 1 195 ? 31.669 42.583 125.266 1.00 25.60 195 LEU A O 1
ATOM 1451 N N . LEU A 1 196 ? 31.826 43.771 123.364 1.00 26.91 196 LEU A N 1
ATOM 1452 C CA . LEU A 1 196 ? 30.921 42.887 122.634 1.00 26.91 196 LEU A CA 1
ATOM 1453 C C . LEU A 1 196 ? 31.788 41.826 121.959 1.00 26.08 196 LEU A C 1
ATOM 1454 O O . LEU A 1 196 ? 32.358 42.049 120.884 1.00 26.77 196 LEU A O 1
ATOM 1459 N N . ALA A 1 197 ? 31.893 40.678 122.613 1.00 23.27 197 ALA A N 1
ATOM 1460 C CA . ALA A 1 197 ? 32.685 39.567 122.121 1.00 22.81 197 ALA A CA 1
ATOM 1461 C C . ALA A 1 197 ? 31.984 38.793 121.007 1.00 25.86 197 ALA A C 1
ATOM 1462 O O . ALA A 1 197 ? 31.693 37.599 121.153 1.00 26.54 197 ALA A O 1
ATOM 1464 N N . ALA A 1 198 ? 31.703 39.478 119.902 1.00 25.92 198 ALA A N 1
ATOM 1465 C CA . ALA A 1 198 ? 31.054 38.860 118.754 1.00 28.22 198 ALA A CA 1
ATOM 1466 C C . ALA A 1 198 ? 31.662 39.439 117.480 1.00 30.05 198 ALA A C 1
ATOM 1467 O O . ALA A 1 198 ? 32.175 40.564 117.478 1.00 29.86 198 ALA A O 1
ATOM 1469 N N . ASP A 1 199 ? 31.597 38.669 116.399 1.00 30.73 199 ASP A N 1
ATOM 1470 C CA . ASP A 1 199 ? 32.146 39.098 115.120 1.00 31.67 199 ASP A CA 1
ATOM 1471 C C . ASP A 1 199 ? 31.394 40.305 114.567 1.00 33.25 199 ASP A C 1
ATOM 1472 O O . ASP A 1 199 ? 30.161 40.343 114.596 1.00 35.36 199 ASP A O 1
ATOM 1477 N N . PRO A 1 200 ? 32.129 41.316 114.059 1.00 33.02 200 PRO A N 1
ATOM 1478 C CA . PRO A 1 200 ? 31.521 42.530 113.502 1.00 32.32 200 PRO A CA 1
ATOM 1479 C C . PRO A 1 200 ? 30.686 42.320 112.236 1.00 32.11 200 PRO A C 1
ATOM 1480 O O . PRO A 1 200 ? 29.827 43.137 111.920 1.00 33.96 200 PRO A O 1
ATOM 1484 N N . VAL A 1 201 ? 30.932 41.241 111.505 1.00 30.70 201 VAL A N 1
ATOM 1485 C CA . VAL A 1 201 ? 30.141 40.981 110.307 1.00 31.16 201 VAL A CA 1
ATOM 1486 C C . VAL A 1 201 ? 28.936 40.086 110.643 1.00 31.77 201 VAL A C 1
ATOM 1487 O O . VAL A 1 201 ? 27.824 40.329 110.170 1.00 32.36 201 VAL A O 1
ATOM 1491 N N . LEU A 1 202 ? 29.163 39.059 111.456 1.00 30.31 202 LEU A N 1
ATOM 1492 C CA . LEU A 1 202 ? 28.087 38.156 111.857 1.00 31.57 202 LEU A CA 1
ATOM 1493 C C . LEU A 1 202 ? 27.102 38.863 112.796 1.00 30.42 202 LEU A C 1
ATOM 1494 O O . LEU A 1 202 ? 25.892 38.763 112.624 1.00 33.17 202 LEU A O 1
ATOM 1499 N N . ALA A 1 203 ? 27.631 39.594 113.775 1.00 31.20 203 ALA A N 1
ATOM 1500 C CA . ALA A 1 203 ? 26.805 40.303 114.754 1.00 29.48 203 ALA A CA 1
ATOM 1501 C C . ALA A 1 203 ? 27.317 41.718 115.000 1.00 28.76 203 ALA A C 1
ATOM 1502 O O . ALA A 1 203 ? 27.884 42.014 116.053 1.00 28.58 203 ALA A O 1
ATOM 1504 N N . PRO A 1 204 ? 27.106 42.618 114.034 1.00 29.93 204 PRO A N 1
ATOM 1505 C CA . PRO A 1 204 ? 27.557 44.012 114.148 1.00 29.16 204 PRO A CA 1
ATOM 1506 C C . PRO A 1 204 ? 26.978 44.859 115.279 1.00 30.99 204 PRO A C 1
ATOM 1507 O O . PRO A 1 204 ? 25.760 44.901 115.494 1.00 29.06 204 PRO A O 1
ATOM 1511 N N . LEU A 1 205 ? 27.871 45.534 116.000 1.00 29.14 205 LEU A N 1
ATOM 1512 C CA . LEU A 1 205 ? 27.473 46.419 117.080 1.00 30.21 205 LEU A CA 1
ATOM 1513 C C . LEU A 1 205 ? 26.518 47.444 116.484 1.00 31.64 205 LEU A C 1
ATOM 1514 O O . LEU A 1 205 ? 26.758 47.971 115.393 1.00 30.99 205 LEU A O 1
ATOM 1519 N N . GLN A 1 206 ? 25.435 47.718 117.198 1.00 31.19 206 GLN A N 1
ATOM 1520 C CA . GLN A 1 206 ? 24.450 48.683 116.740 1.00 32.94 206 GLN A CA 1
ATOM 1521 C C . GLN A 1 206 ? 24.924 50.087 117.108 1.00 34.46 206 GLN A C 1
ATOM 1522 O O . GLN A 1 206 ? 25.779 50.257 117.977 1.00 33.82 206 GLN A O 1
ATOM 1528 N N . PRO A 1 207 ? 24.382 51.114 116.440 1.00 35.55 207 PRO A N 1
ATOM 1529 C CA . PRO A 1 207 ? 24.810 52.475 116.768 1.00 38.39 207 PRO A CA 1
ATOM 1530 C C . PRO A 1 207 ? 24.226 52.951 118.091 1.00 39.38 207 PRO A C 1
ATOM 1531 O O . PRO A 1 207 ? 23.349 52.298 118.663 1.00 41.84 207 PRO A O 1
ATOM 1535 N N . ASP A 1 208 ? 24.731 54.078 118.579 1.00 39.94 208 ASP A N 1
ATOM 1536 C CA . ASP A 1 208 ? 24.271 54.657 119.833 1.00 41.01 208 ASP A CA 1
ATOM 1537 C C . ASP A 1 208 ? 24.616 53.788 121.034 1.00 41.00 208 ASP A C 1
ATOM 1538 O O . ASP A 1 208 ? 23.938 53.846 122.063 1.00 42.17 208 ASP A O 1
ATOM 1543 N N . VAL A 1 209 ? 25.668 52.983 120.908 1.00 38.90 209 VAL A N 1
ATOM 1544 C CA . VAL A 1 209 ? 26.082 52.111 122.001 1.00 36.82 209 VAL A CA 1
ATOM 1545 C C . VAL A 1 209 ? 27.548 52.293 122.362 1.00 36.79 209 VAL A C 1
ATOM 1546 O O . VAL A 1 209 ? 28.428 52.158 121.514 1.00 38.22 209 VAL A O 1
ATOM 1550 N N . ASP A 1 210 ? 27.803 52.596 123.628 1.00 36.49 210 ASP A N 1
ATOM 1551 C CA . ASP A 1 210 ? 29.167 52.778 124.106 1.00 36.94 210 ASP A CA 1
ATOM 1552 C C . ASP A 1 210 ? 29.764 51.425 124.490 1.00 34.79 210 ASP A C 1
ATOM 1553 O O . ASP A 1 210 ? 29.734 51.029 125.652 1.00 35.32 210 ASP A O 1
ATOM 1558 N N . ALA A 1 211 ? 30.304 50.720 123.506 1.00 33.38 211 ALA A N 1
ATOM 1559 C CA . ALA A 1 211 ? 30.904 49.412 123.752 1.00 33.21 211 ALA A CA 1
ATOM 1560 C C . ALA A 1 211 ? 32.023 49.182 122.752 1.00 33.10 211 ALA A C 1
ATOM 1561 O O . ALA A 1 211 ? 32.082 49.850 121.722 1.00 35.22 211 ALA A O 1
ATOM 1563 N N . VAL A 1 212 ? 32.904 48.236 123.057 1.00 31.03 212 VAL A N 1
ATOM 1564 C CA . VAL A 1 212 ? 33.995 47.910 122.159 1.00 31.73 212 VAL A CA 1
ATOM 1565 C C . VAL A 1 212 ? 33.774 46.537 121.546 1.00 31.41 212 VAL A C 1
ATOM 1566 O O . VAL A 1 212 ? 33.767 45.535 122.263 1.00 31.43 212 VAL A O 1
ATOM 1570 N N . GLN A 1 213 ? 33.594 46.484 120.227 1.00 29.81 213 GLN A N 1
ATOM 1571 C CA . GLN A 1 213 ? 33.427 45.198 119.564 1.00 29.50 213 GLN A CA 1
ATOM 1572 C C . GLN A 1 213 ? 34.811 44.649 119.243 1.00 29.78 213 GLN A C 1
ATOM 1573 O O . GLN A 1 213 ? 35.509 45.153 118.359 1.00 30.06 213 GLN A O 1
ATOM 1579 N N . THR A 1 214 ? 35.202 43.609 119.963 1.00 29.93 214 THR A N 1
ATOM 1580 C CA . THR A 1 214 ? 36.507 43.001 119.777 1.00 29.82 214 THR A CA 1
ATOM 1581 C C . THR A 1 214 ? 36.500 41.925 118.699 1.00 32.83 214 THR A C 1
ATOM 1582 O O . THR A 1 214 ? 37.504 41.692 118.022 1.00 31.39 214 THR A O 1
ATOM 1586 N N . GLY A 1 215 ? 35.355 41.274 118.544 1.00 32.02 215 GLY A N 1
ATOM 1587 C CA . GLY A 1 215 ? 35.244 40.178 117.602 1.00 29.59 215 GLY A CA 1
ATOM 1588 C C . GLY A 1 215 ? 35.005 38.984 118.512 1.00 29.42 215 GLY A C 1
ATOM 1589 O O . GLY A 1 215 ? 35.195 39.095 119.722 1.00 26.80 215 GLY A O 1
ATOM 1590 N N . ALA A 1 216 ? 34.589 37.852 117.960 1.00 28.61 216 ALA A N 1
ATOM 1591 C CA . ALA A 1 216 ? 34.330 36.675 118.784 1.00 28.65 216 ALA A CA 1
ATOM 1592 C C . ALA A 1 216 ? 35.586 36.220 119.530 1.00 30.66 216 ALA A C 1
ATOM 1593 O O . ALA A 1 216 ? 36.706 36.433 119.052 1.00 29.43 216 ALA A O 1
ATOM 1595 N N . TRP A 1 217 ? 35.395 35.620 120.708 1.00 30.18 217 TRP A N 1
ATOM 1596 C CA . TRP A 1 217 ? 36.508 35.110 121.508 1.00 32.27 217 TRP A CA 1
ATOM 1597 C C . TRP A 1 217 ? 36.539 33.593 121.334 1.00 34.84 217 TRP A C 1
ATOM 1598 O O . TRP A 1 217 ? 35.763 32.871 121.957 1.00 34.97 217 TRP A O 1
ATOM 1609 N N . LEU A 1 218 ? 37.441 33.121 120.479 1.00 36.32 218 LEU A N 1
ATOM 1610 C CA . LEU A 1 218 ? 37.585 31.695 120.197 1.00 37.21 218 LEU A CA 1
ATOM 1611 C C . LEU A 1 218 ? 39.059 31.300 120.144 1.00 38.02 218 LEU A C 1
ATOM 1612 O O . LEU A 1 218 ? 39.921 32.129 119.850 1.00 35.62 218 LEU A O 1
ATOM 1617 N N . LEU A 1 219 ? 39.339 30.036 120.440 1.00 38.99 219 LEU A N 1
ATOM 1618 C CA . LEU A 1 219 ? 40.703 29.525 120.370 1.00 43.58 219 LEU A CA 1
ATOM 1619 C C . LEU A 1 219 ? 40.713 28.510 119.235 1.00 44.86 219 LEU A C 1
ATOM 1620 O O . LEU A 1 219 ? 39.651 28.057 118.801 1.00 45.10 219 LEU A O 1
ATOM 1625 N N . SER A 1 220 ? 41.898 28.167 118.738 1.00 46.60 220 SER A N 1
ATOM 1626 C CA . SER A 1 220 ? 41.993 27.177 117.671 1.00 47.58 220 SER A CA 1
ATOM 1627 C C . SER A 1 220 ? 41.849 25.818 118.339 1.00 48.21 220 SER A C 1
ATOM 1628 O O . SER A 1 220 ? 42.778 25.340 118.989 1.00 49.62 220 SER A O 1
ATOM 1631 N N . ASP A 1 221 ? 40.677 25.208 118.200 1.00 48.77 221 ASP A N 1
ATOM 1632 C CA . ASP A 1 221 ? 40.429 23.904 118.802 1.00 49.79 221 ASP A CA 1
ATOM 1633 C C . ASP A 1 221 ? 41.227 22.854 118.036 1.00 51.13 221 ASP A C 1
ATOM 1634 O O . ASP A 1 221 ? 40.896 22.524 116.896 1.00 50.46 221 ASP A O 1
ATOM 1639 N N . GLU A 1 222 ? 42.275 22.328 118.662 1.00 52.67 222 GLU A N 1
ATOM 1640 C CA . GLU A 1 222 ? 43.118 21.325 118.019 1.00 54.74 222 GLU A CA 1
ATOM 1641 C C . GLU A 1 222 ? 42.677 19.901 118.331 1.00 54.12 222 GLU A C 1
ATOM 1642 O O . GLU A 1 222 ? 43.127 18.959 117.688 1.00 53.88 222 GLU A O 1
ATOM 1648 N N . ARG A 1 223 ? 41.800 19.745 119.316 1.00 53.45 223 ARG A N 1
ATOM 1649 C CA . ARG A 1 223 ? 41.320 18.423 119.700 1.00 52.76 223 ARG A CA 1
ATOM 1650 C C . ARG A 1 223 ? 40.919 17.588 118.489 1.00 52.34 223 ARG A C 1
ATOM 1651 O O . ARG A 1 223 ? 40.253 18.073 117.580 1.00 51.53 223 ARG A O 1
ATOM 1659 N N . PRO A 1 224 ? 41.340 16.317 118.460 1.00 52.62 224 PRO A N 1
ATOM 1660 C CA . PRO A 1 224 ? 41.009 15.419 117.354 1.00 51.81 224 PRO A CA 1
ATOM 1661 C C . PRO A 1 224 ? 39.654 14.783 117.623 1.00 51.41 224 PRO A C 1
ATOM 1662 O O . PRO A 1 224 ? 39.263 14.619 118.776 1.00 52.53 224 PRO A O 1
ATOM 1666 N N . LEU A 1 225 ? 38.931 14.433 116.567 1.00 51.21 225 LEU A N 1
ATOM 1667 C CA . LEU A 1 225 ? 37.628 13.804 116.735 1.00 51.11 225 LEU A CA 1
ATOM 1668 C C . LEU A 1 225 ? 37.865 12.398 117.259 1.00 51.51 225 LEU A C 1
ATOM 1669 O O . LEU A 1 225 ? 38.907 11.801 116.992 1.00 51.51 225 LEU A O 1
ATOM 1674 N N . PRO A 1 226 ? 36.913 11.851 118.027 1.00 51.59 226 PRO A N 1
ATOM 1675 C CA . PRO A 1 226 ? 37.116 10.496 118.541 1.00 52.21 226 PRO A CA 1
ATOM 1676 C C . PRO A 1 226 ? 37.153 9.493 117.389 1.00 52.84 226 PRO A C 1
ATOM 1677 O O . PRO A 1 226 ? 36.467 9.661 116.382 1.00 51.70 226 PRO A O 1
ATOM 1681 N N . PRO A 1 227 ? 37.957 8.431 117.530 1.00 54.34 227 PRO A N 1
ATOM 1682 C CA . PRO A 1 227 ? 38.087 7.399 116.494 1.00 54.53 227 PRO A CA 1
ATOM 1683 C C . PRO A 1 227 ? 36.768 6.889 115.918 1.00 53.59 227 PRO A C 1
ATOM 1684 O O . PRO A 1 227 ? 36.602 6.827 114.700 1.00 53.34 227 PRO A O 1
ATOM 1688 N N . GLU A 1 228 ? 35.832 6.535 116.791 1.00 54.07 228 GLU A N 1
ATOM 1689 C CA . GLU A 1 228 ? 34.535 6.020 116.357 1.00 53.72 228 GLU A CA 1
ATOM 1690 C C . GLU A 1 228 ? 33.755 7.001 115.482 1.00 54.26 228 GLU A C 1
ATOM 1691 O O . GLU A 1 228 ? 32.950 6.587 114.644 1.00 54.61 228 GLU A O 1
ATOM 1693 N N . LEU A 1 229 ? 33.982 8.298 115.674 1.00 53.72 229 LEU A N 1
ATOM 1694 C CA . LEU A 1 229 ? 33.276 9.304 114.882 1.00 53.64 229 LEU A CA 1
ATOM 1695 C C . LEU A 1 229 ? 33.994 9.529 113.563 1.00 53.05 229 LEU A C 1
ATOM 1696 O O . LEU A 1 229 ? 33.369 9.839 112.548 1.00 52.44 229 LEU A O 1
ATOM 1701 N N . GLU A 1 230 ? 35.313 9.376 113.590 1.00 53.85 230 GLU A N 1
ATOM 1702 C CA . GLU A 1 230 ? 36.128 9.551 112.396 1.00 54.64 230 GLU A CA 1
ATOM 1703 C C . GLU A 1 230 ? 35.785 8.441 111.402 1.00 54.55 230 GLU A C 1
ATOM 1704 O O . GLU A 1 230 ? 35.779 8.654 110.188 1.00 55.03 230 GLU A O 1
ATOM 1710 N N . ALA A 1 231 ? 35.498 7.256 111.931 1.00 53.24 231 ALA A N 1
ATOM 1711 C CA . ALA A 1 231 ? 35.155 6.107 111.103 1.00 53.65 231 ALA A CA 1
ATOM 1712 C C . ALA A 1 231 ? 33.795 6.301 110.457 1.00 53.14 231 ALA A C 1
ATOM 1713 O O . ALA A 1 231 ? 33.626 6.054 109.263 1.00 53.62 231 ALA A O 1
ATOM 1715 N N . PHE A 1 232 ? 32.823 6.737 111.254 1.00 52.22 232 PHE A N 1
ATOM 1716 C CA . PHE A 1 232 ? 31.474 6.962 110.751 1.00 51.36 232 PHE A CA 1
ATOM 1717 C C . PHE A 1 232 ? 31.481 7.939 109.587 1.00 52.55 232 PHE A C 1
ATOM 1718 O O . PHE A 1 232 ? 30.779 7.742 108.595 1.00 52.14 232 PHE A O 1
ATOM 1726 N N . LEU A 1 233 ? 32.266 9.002 109.721 1.00 52.78 233 LEU A N 1
ATOM 1727 C CA . LEU A 1 233 ? 32.347 10.018 108.684 1.00 53.65 233 LEU A CA 1
ATOM 1728 C C . LEU A 1 233 ? 32.957 9.454 107.410 1.00 55.17 233 LEU A C 1
ATOM 1729 O O . LEU A 1 233 ? 32.574 9.840 106.307 1.00 55.27 233 LEU A O 1
ATOM 1734 N N . ALA A 1 234 ? 33.908 8.539 107.567 1.00 55.93 234 ALA A N 1
ATOM 1735 C CA . ALA A 1 234 ? 34.570 7.929 106.421 1.00 57.15 234 ALA A CA 1
ATOM 1736 C C . ALA A 1 234 ? 33.648 6.945 105.710 1.00 57.17 234 ALA A C 1
ATOM 1737 O O . ALA A 1 234 ? 33.551 6.948 104.484 1.00 57.62 234 ALA A O 1
ATOM 1739 N N . ALA A 1 235 ? 32.964 6.115 106.490 1.00 57.65 235 ALA A N 1
ATOM 1740 C CA . ALA A 1 235 ? 32.061 5.109 105.944 1.00 58.19 235 ALA A CA 1
ATOM 1741 C C . ALA A 1 235 ? 30.718 5.652 105.452 1.00 58.37 235 ALA A C 1
ATOM 1742 O O . ALA A 1 235 ? 29.666 5.122 105.814 1.00 59.52 235 ALA A O 1
ATOM 1744 N N . GLY A 1 236 ? 30.747 6.695 104.625 1.00 58.22 236 GLY A N 1
ATOM 1745 C CA . GLY A 1 236 ? 29.503 7.254 104.115 1.00 56.50 236 GLY A CA 1
ATOM 1746 C C . GLY A 1 236 ? 29.591 8.682 103.603 1.00 55.58 236 GLY A C 1
ATOM 1747 O O . GLY A 1 236 ? 30.662 9.287 103.598 1.00 55.53 236 GLY A O 1
ATOM 1748 N N . SER A 1 237 ? 28.456 9.219 103.165 1.00 54.98 237 SER A N 1
ATOM 1749 C CA . SER A 1 237 ? 28.398 10.584 102.647 1.00 54.43 237 SER A CA 1
ATOM 1750 C C . SER A 1 237 ? 28.331 11.586 103.797 1.00 52.91 237 SER A C 1
ATOM 1751 O O . SER A 1 237 ? 27.970 11.225 104.916 1.00 53.05 237 SER A O 1
ATOM 1754 N N . PRO A 1 238 ? 28.682 12.861 103.533 1.00 51.59 238 PRO A N 1
ATOM 1755 C CA . PRO A 1 238 ? 28.666 13.927 104.547 1.00 49.93 238 PRO A CA 1
ATOM 1756 C C . PRO A 1 238 ? 27.297 14.044 105.210 1.00 47.64 238 PRO A C 1
ATOM 1757 O O . PRO A 1 238 ? 26.327 14.459 104.578 1.00 47.36 238 PRO A O 1
ATOM 1761 N N . PRO A 1 239 ? 27.206 13.688 106.499 1.00 46.47 239 PRO A N 1
ATOM 1762 C CA . PRO A 1 239 ? 25.924 13.766 107.202 1.00 45.51 239 PRO A CA 1
ATOM 1763 C C . PRO A 1 239 ? 25.550 15.169 107.658 1.00 44.03 239 PRO A C 1
ATOM 1764 O O . PRO A 1 239 ? 26.346 16.104 107.559 1.00 43.51 239 PRO A O 1
ATOM 1768 N N . VAL A 1 240 ? 24.317 15.296 108.140 1.00 43.06 240 VAL A N 1
ATOM 1769 C CA . VAL A 1 240 ? 23.788 16.551 108.659 1.00 40.74 240 VAL A CA 1
ATOM 1770 C C . VAL A 1 240 ? 23.926 16.436 110.175 1.00 40.18 240 VAL A C 1
ATOM 1771 O O . VAL A 1 240 ? 23.541 15.421 110.757 1.00 40.35 240 VAL A O 1
ATOM 1775 N N . HIS A 1 241 ? 24.480 17.461 110.816 1.00 38.06 241 HIS A N 1
ATOM 1776 C CA . HIS A 1 241 ? 24.660 17.421 112.261 1.00 34.78 241 HIS A CA 1
ATOM 1777 C C . HIS A 1 241 ? 23.574 18.156 113.038 1.00 35.12 241 HIS A C 1
ATOM 1778 O O . HIS A 1 241 ? 23.182 19.274 112.689 1.00 34.44 241 HIS A O 1
ATOM 1785 N N . ILE A 1 242 ? 23.087 17.511 114.094 1.00 32.39 242 ILE A N 1
ATOM 1786 C CA . ILE A 1 242 ? 22.064 18.092 114.950 1.00 32.25 242 ILE A CA 1
ATOM 1787 C C . ILE A 1 242 ? 22.671 18.316 116.325 1.00 31.49 242 ILE A C 1
ATOM 1788 O O . ILE A 1 242 ? 23.319 17.428 116.873 1.00 31.92 242 ILE A O 1
ATOM 1793 N N . GLY A 1 243 ? 22.450 19.500 116.882 1.00 30.10 243 GLY A N 1
ATOM 1794 C CA . GLY A 1 243 ? 22.977 19.806 118.199 1.00 28.92 243 GLY A CA 1
ATOM 1795 C C . GLY A 1 243 ? 22.342 21.073 118.733 1.00 26.94 243 GLY A C 1
ATOM 1796 O O . GLY A 1 243 ? 22.244 22.059 118.008 1.00 27.39 243 GLY A O 1
ATOM 1797 N N . PHE A 1 244 ? 21.918 21.059 119.991 1.00 25.07 244 PHE A N 1
ATOM 1798 C CA . PHE A 1 244 ? 21.282 22.227 120.586 1.00 24.35 244 PHE A CA 1
ATOM 1799 C C . PHE A 1 244 ? 21.995 22.736 121.844 1.00 25.37 244 PHE A C 1
ATOM 1800 O O . PHE A 1 244 ? 21.413 23.453 122.662 1.00 21.58 244 PHE A O 1
ATOM 1808 N N . GLY A 1 245 ? 23.265 22.357 121.971 1.00 25.09 245 GLY A N 1
ATOM 1809 C CA . GLY A 1 245 ? 24.091 22.794 123.080 1.00 25.10 245 GLY A CA 1
ATOM 1810 C C . GLY A 1 245 ? 23.498 22.728 124.475 1.00 26.61 245 GLY A C 1
ATOM 1811 O O . GLY A 1 245 ? 23.000 21.685 124.908 1.00 25.57 245 GLY A O 1
ATOM 1812 N N . SER A 1 246 ? 23.543 23.859 125.175 1.00 23.33 246 SER A N 1
ATOM 1813 C CA . SER A 1 246 ? 23.058 23.924 126.545 1.00 23.60 246 SER A CA 1
ATOM 1814 C C . SER A 1 246 ? 21.539 23.975 126.676 1.00 23.57 246 SER A C 1
ATOM 1815 O O . SER A 1 246 ? 21.020 24.162 127.775 1.00 22.49 246 SER A O 1
ATOM 1818 N N . SER A 1 247 ? 20.833 23.799 125.563 1.00 21.99 247 SER A N 1
ATOM 1819 C CA . SER A 1 247 ? 19.369 23.802 125.580 1.00 24.33 247 SER A CA 1
ATOM 1820 C C . SER A 1 247 ? 18.869 22.603 126.397 1.00 24.78 247 SER A C 1
ATOM 1821 O O . SER A 1 247 ? 19.619 21.661 126.641 1.00 24.91 247 SER A O 1
ATOM 1824 N N . SER A 1 248 ? 17.599 22.634 126.797 1.00 24.49 248 SER A N 1
ATOM 1825 C CA . SER A 1 248 ? 17.021 21.552 127.597 1.00 25.46 248 SER A CA 1
ATOM 1826 C C . SER A 1 248 ? 15.520 21.409 127.339 1.00 24.44 248 SER A C 1
ATOM 1827 O O . SER A 1 248 ? 14.968 22.099 126.489 1.00 22.99 248 SER A O 1
ATOM 1830 N N . GLY A 1 249 ? 14.869 20.522 128.091 1.00 25.78 249 GLY A N 1
ATOM 1831 C CA . GLY A 1 249 ? 13.434 20.327 127.937 1.00 26.72 249 GLY A CA 1
ATOM 1832 C C . GLY A 1 249 ? 13.050 19.311 126.880 1.00 28.16 249 GLY A C 1
ATOM 1833 O O . GLY A 1 249 ? 13.900 18.830 126.125 1.00 28.61 249 GLY A O 1
ATOM 1834 N N . ARG A 1 250 ? 11.759 18.989 126.817 1.00 28.98 250 ARG A N 1
ATOM 1835 C CA . ARG A 1 250 ? 11.255 18.005 125.861 1.00 29.46 250 ARG A CA 1
ATOM 1836 C C . ARG A 1 250 ? 11.180 18.565 124.441 1.00 28.31 250 ARG A C 1
ATOM 1837 O O . ARG A 1 250 ? 11.207 17.816 123.461 1.00 28.35 250 ARG A O 1
ATOM 1839 N N . GLY A 1 251 ? 11.094 19.884 124.332 1.00 27.46 251 GLY A N 1
ATOM 1840 C CA . GLY A 1 251 ? 11.024 20.504 123.023 1.00 27.08 251 GLY A CA 1
ATOM 1841 C C . GLY A 1 251 ? 12.172 20.121 122.105 1.00 26.59 251 GLY A C 1
ATOM 1842 O O . GLY A 1 251 ? 11.955 19.804 120.941 1.00 28.47 251 GLY A O 1
ATOM 1843 N N . ILE A 1 252 ? 13.399 20.143 122.611 1.00 26.11 252 ILE A N 1
ATOM 1844 C CA . ILE A 1 252 ? 14.538 19.790 121.769 1.00 26.22 252 ILE A CA 1
ATOM 1845 C C . ILE A 1 252 ? 14.591 18.300 121.446 1.00 27.39 252 ILE A C 1
ATOM 1846 O O . ILE A 1 252 ? 15.157 17.902 120.427 1.00 28.37 252 ILE A O 1
ATOM 1851 N N . ALA A 1 253 ? 14.015 17.474 122.313 1.00 29.78 253 ALA A N 1
ATOM 1852 C CA . ALA A 1 253 ? 13.985 16.037 122.058 1.00 30.48 253 ALA A CA 1
ATOM 1853 C C . ALA A 1 253 ? 13.046 15.845 120.869 1.00 32.01 253 ALA A C 1
ATOM 1854 O O . ALA A 1 253 ? 13.358 15.115 119.935 1.00 31.69 253 ALA A O 1
ATOM 1856 N N . ASP A 1 254 ? 11.896 16.516 120.906 1.00 35.41 254 ASP A N 1
ATOM 1857 C CA . ASP A 1 254 ? 10.936 16.424 119.808 1.00 38.59 254 ASP A CA 1
ATOM 1858 C C . ASP A 1 254 ? 11.564 16.966 118.524 1.00 38.83 254 ASP A C 1
AT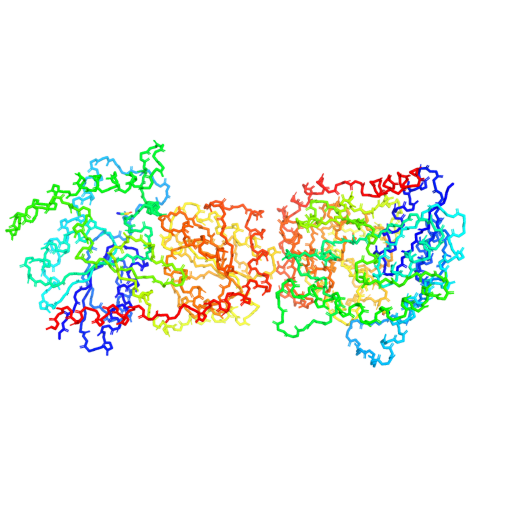OM 1859 O O . ASP A 1 254 ? 11.514 16.322 117.473 1.00 40.23 254 ASP A O 1
ATOM 1864 N N . ALA A 1 255 ? 12.158 18.153 118.615 1.00 37.35 255 ALA A N 1
ATOM 1865 C CA . ALA A 1 255 ? 12.797 18.771 117.460 1.00 34.81 255 ALA A CA 1
ATOM 1866 C C . ALA A 1 255 ? 13.803 17.815 116.830 1.00 33.49 255 ALA A C 1
ATOM 1867 O O . ALA A 1 255 ? 13.786 17.604 115.620 1.00 33.18 255 ALA A O 1
ATOM 1869 N N . ALA A 1 256 ? 14.669 17.231 117.658 1.00 32.66 256 ALA A N 1
ATOM 1870 C CA . ALA A 1 256 ? 15.691 16.301 117.189 1.00 33.32 256 ALA A CA 1
ATOM 1871 C C . ALA A 1 256 ? 15.086 15.102 116.469 1.00 35.82 256 ALA A C 1
ATOM 1872 O O . ALA A 1 256 ? 15.620 14.646 115.453 1.00 35.74 256 ALA A O 1
ATOM 1874 N N . LYS A 1 257 ? 13.982 14.587 117.002 1.00 36.47 257 LYS A N 1
ATOM 1875 C CA . LYS A 1 257 ? 13.314 13.446 116.395 1.00 39.02 257 LYS A CA 1
ATOM 1876 C C . LYS A 1 257 ? 12.852 13.858 115.003 1.00 38.08 257 LYS A C 1
ATOM 1877 O O . LYS A 1 257 ? 13.076 13.145 114.029 1.00 39.61 257 LYS A O 1
ATOM 1880 N N . VAL A 1 258 ? 12.214 15.020 114.908 1.00 39.14 258 VAL A N 1
ATOM 1881 C CA . VAL A 1 258 ? 11.746 15.519 113.620 1.00 38.44 258 VAL A CA 1
ATOM 1882 C C . VAL A 1 258 ? 12.928 15.780 112.682 1.00 39.61 258 VAL A C 1
ATOM 1883 O O . VAL A 1 258 ? 12.845 15.516 111.483 1.00 38.19 258 VAL A O 1
ATOM 1887 N N . ALA A 1 259 ? 14.026 16.296 113.229 1.00 37.99 259 ALA A N 1
ATOM 1888 C CA . ALA A 1 259 ? 15.206 16.588 112.420 1.00 38.75 259 ALA A CA 1
ATOM 1889 C C . ALA A 1 259 ? 15.767 15.328 111.764 1.00 39.82 259 ALA A C 1
ATOM 1890 O O . ALA A 1 259 ? 16.176 15.357 110.605 1.00 38.26 259 ALA A O 1
ATOM 1892 N N . VAL A 1 260 ? 15.796 14.227 112.510 1.00 39.97 260 VAL A N 1
ATOM 1893 C CA . VAL A 1 260 ? 16.300 12.971 111.974 1.00 40.88 260 VAL A CA 1
ATOM 1894 C C . VAL A 1 260 ? 15.386 12.515 110.834 1.00 42.00 260 VAL A C 1
ATOM 1895 O O . VAL A 1 260 ? 15.857 12.100 109.778 1.00 42.35 260 VAL A O 1
ATOM 1899 N N . GLU A 1 261 ? 14.080 12.610 111.060 1.00 42.61 261 GLU A N 1
ATOM 1900 C CA . GLU A 1 261 ? 13.089 12.211 110.068 1.00 45.30 261 GLU A CA 1
ATOM 1901 C C . GLU A 1 261 ? 13.270 12.987 108.769 1.00 45.84 261 GLU A C 1
ATOM 1902 O O . GLU A 1 261 ? 13.324 12.396 107.686 1.00 46.21 261 GLU A O 1
ATOM 1908 N N . ALA A 1 262 ? 13.368 14.311 108.886 1.00 43.87 262 ALA A N 1
ATOM 1909 C CA . ALA A 1 262 ? 13.537 15.187 107.732 1.00 42.54 262 ALA A CA 1
ATOM 1910 C C . ALA A 1 262 ? 14.853 14.933 107.007 1.00 41.85 262 ALA A C 1
ATOM 1911 O O . ALA A 1 262 ? 14.888 14.858 105.779 1.00 43.30 262 ALA A O 1
ATOM 1913 N N . ILE A 1 263 ? 15.934 14.807 107.766 1.00 40.35 263 ILE A N 1
ATOM 1914 C CA . ILE A 1 263 ? 17.241 14.553 107.179 1.00 41.35 263 ILE A CA 1
ATOM 1915 C C . ILE A 1 263 ? 17.209 13.266 106.355 1.00 42.57 263 ILE A C 1
ATOM 1916 O O . ILE A 1 263 ? 17.706 13.229 105.228 1.00 42.04 263 ILE A O 1
ATOM 1921 N N . ARG A 1 264 ? 16.618 12.217 106.921 1.00 43.19 264 ARG A N 1
ATOM 1922 C CA . ARG A 1 264 ? 16.510 10.933 106.234 1.00 44.42 264 ARG A CA 1
ATOM 1923 C C . ARG A 1 264 ? 15.657 11.067 104.980 1.00 44.93 264 ARG A C 1
ATOM 1924 O O . ARG A 1 264 ? 15.968 10.482 103.942 1.00 45.85 264 ARG A O 1
ATOM 1932 N N . ALA A 1 265 ? 14.583 11.844 105.085 1.00 45.68 265 ALA A N 1
ATOM 1933 C CA . ALA A 1 265 ? 13.683 12.065 103.963 1.00 46.32 265 ALA A CA 1
ATOM 1934 C C . ALA A 1 265 ? 14.419 12.670 102.776 1.00 47.25 265 ALA A C 1
ATOM 1935 O O . ALA A 1 265 ? 13.902 12.680 101.660 1.00 47.63 265 ALA A O 1
ATOM 1937 N N . GLN A 1 266 ? 15.626 13.174 103.018 1.00 47.65 266 GLN A N 1
ATOM 1938 C CA . GLN A 1 266 ? 16.421 13.776 101.957 1.00 47.36 266 GLN A CA 1
ATOM 1939 C C . GLN A 1 266 ? 17.630 12.899 101.665 1.00 47.60 266 GLN A C 1
ATOM 1940 O O . GLN A 1 266 ? 18.604 13.350 101.068 1.00 47.83 266 GLN A O 1
ATOM 1946 N N . GLY A 1 267 ? 17.563 11.646 102.107 1.00 47.31 267 GLY A N 1
ATOM 1947 C CA . GLY A 1 267 ? 18.646 10.707 101.874 1.00 46.79 267 GLY A CA 1
ATOM 1948 C C . GLY A 1 267 ? 19.996 11.147 102.402 1.00 46.99 267 GLY A C 1
ATOM 1949 O O . GLY A 1 267 ? 20.986 11.141 101.672 1.00 48.70 267 GLY A O 1
ATOM 1950 N N . ARG A 1 268 ? 20.046 11.520 103.675 1.00 46.34 268 ARG A N 1
ATOM 1951 C CA . ARG A 1 268 ? 21.294 11.966 104.288 1.00 44.40 268 ARG A CA 1
ATOM 1952 C C . ARG A 1 268 ? 21.491 11.276 105.624 1.00 42.53 268 ARG A C 1
ATOM 1953 O O . ARG A 1 268 ? 20.524 10.992 106.326 1.00 42.62 268 ARG A O 1
ATOM 1961 N N . ARG A 1 269 ? 22.745 11.008 105.969 1.00 41.55 269 ARG A N 1
ATOM 1962 C CA . ARG A 1 269 ? 23.060 10.377 107.241 1.00 40.93 269 ARG A CA 1
ATOM 1963 C C . ARG A 1 269 ? 22.924 11.419 108.355 1.00 40.46 269 ARG A C 1
ATOM 1964 O O . ARG A 1 269 ? 22.851 12.620 108.087 1.00 39.74 269 ARG A O 1
ATOM 1972 N N . VAL A 1 270 ? 22.904 10.957 109.600 1.00 39.79 270 VAL A N 1
ATOM 1973 C CA . VAL A 1 270 ? 22.736 11.852 110.735 1.00 39.70 270 VAL A CA 1
ATOM 1974 C C . VAL A 1 270 ? 23.732 11.673 111.868 1.00 38.95 270 VAL A C 1
ATOM 1975 O O . VAL A 1 270 ? 24.130 10.559 112.196 1.00 37.83 270 VAL A O 1
ATOM 1979 N N . ILE A 1 271 ? 24.126 12.796 112.456 1.00 38.92 271 ILE A N 1
ATOM 1980 C CA . ILE A 1 271 ? 25.011 12.812 113.608 1.00 37.32 271 ILE A CA 1
ATOM 1981 C C . ILE A 1 271 ? 24.242 13.644 114.633 1.00 37.94 271 ILE A C 1
ATOM 1982 O O . ILE A 1 271 ? 23.844 14.775 114.353 1.00 36.04 271 ILE A O 1
ATOM 1987 N N . LEU A 1 272 ? 24.005 13.073 115.807 1.00 37.59 272 LEU A N 1
ATOM 1988 C CA . LEU A 1 272 ? 23.268 13.772 116.850 1.00 37.59 272 LEU A CA 1
ATOM 1989 C C . LEU A 1 272 ? 24.088 13.970 118.113 1.00 37.43 272 LEU A C 1
ATOM 1990 O O . LEU A 1 272 ? 24.589 13.004 118.688 1.00 39.19 272 LEU A O 1
ATOM 1995 N N . SER A 1 273 ? 24.240 15.223 118.534 1.00 36.78 273 SER A N 1
ATOM 1996 C CA . SER A 1 273 ? 24.959 15.522 119.769 1.00 34.58 273 SER A CA 1
ATOM 1997 C C . SER A 1 273 ? 23.940 15.312 120.885 1.00 34.86 273 SER A C 1
ATOM 1998 O O . SER A 1 273 ? 22.870 15.915 120.861 1.00 32.99 273 SER A O 1
ATOM 2001 N N . ARG A 1 274 ? 24.267 14.461 121.856 1.00 34.38 274 ARG A N 1
ATOM 2002 C CA . ARG A 1 274 ? 23.351 14.167 122.958 1.00 35.80 274 ARG A CA 1
ATOM 2003 C C . ARG A 1 274 ? 23.037 15.338 123.887 1.00 35.50 274 ARG A C 1
ATOM 2004 O O . ARG A 1 274 ? 21.936 15.424 124.420 1.00 37.21 274 ARG A O 1
ATOM 2012 N N . GLY A 1 275 ? 23.994 16.234 124.097 1.00 35.27 275 GLY A N 1
ATOM 2013 C CA . GLY A 1 275 ? 23.742 17.349 124.993 1.00 34.78 275 GLY A CA 1
ATOM 2014 C C . GLY A 1 275 ? 23.682 16.861 126.431 1.00 33.96 275 GLY A C 1
ATOM 2015 O O . GLY A 1 275 ? 23.757 15.659 126.688 1.00 36.85 275 GLY A O 1
ATOM 2016 N N . TRP A 1 276 ? 23.525 17.774 127.378 1.00 31.44 276 TRP A N 1
ATOM 2017 C CA . TRP A 1 276 ? 23.488 17.373 128.774 1.00 29.97 276 TRP A CA 1
ATOM 2018 C C . TRP A 1 276 ? 22.174 16.736 129.216 1.00 30.47 276 TRP A C 1
ATOM 2019 O O . TRP A 1 276 ? 22.104 16.165 130.300 1.00 28.54 276 TRP A O 1
ATOM 2030 N N . THR A 1 277 ? 21.132 16.835 128.393 1.00 31.08 277 THR A N 1
ATOM 2031 C CA . THR A 1 277 ? 19.851 16.227 128.750 1.00 31.57 277 THR A CA 1
ATOM 2032 C C . THR A 1 277 ? 19.702 14.901 128.005 1.00 34.39 277 THR A C 1
ATOM 2033 O O . THR A 1 277 ? 18.622 14.316 127.942 1.00 33.89 277 THR A O 1
ATOM 2037 N N . GLU A 1 278 ? 20.817 14.448 127.439 1.00 36.79 278 GLU A N 1
ATOM 2038 C CA . GLU A 1 278 ? 20.899 13.181 126.720 1.00 39.36 278 GLU A CA 1
ATOM 2039 C C . GLU A 1 278 ? 19.823 12.887 125.678 1.00 39.18 278 GLU A C 1
ATOM 2040 O O . GLU A 1 278 ? 18.974 12.014 125.878 1.00 39.96 278 GLU A O 1
ATOM 2046 N N . LEU A 1 279 ? 19.867 13.611 124.562 1.00 38.51 279 LEU A N 1
ATOM 2047 C CA . LEU A 1 279 ? 18.915 13.397 123.475 1.00 39.24 279 LEU A CA 1
ATOM 2048 C C . LEU A 1 279 ? 19.227 12.032 122.868 1.00 39.81 279 LEU A C 1
ATOM 2049 O O . LEU A 1 279 ? 20.388 11.613 122.839 1.00 39.13 279 LEU A O 1
ATOM 2054 N N . VAL A 1 280 ? 18.203 11.344 122.378 1.00 39.09 280 VAL A N 1
ATOM 2055 C CA . VAL A 1 280 ? 18.399 10.019 121.791 1.00 41.49 280 VAL A CA 1
ATOM 2056 C C . VAL A 1 280 ? 17.870 9.894 120.359 1.00 41.76 280 VAL A C 1
ATOM 2057 O O . VAL A 1 280 ? 16.879 10.526 119.992 1.00 41.88 280 VAL A O 1
ATOM 2061 N N . LEU A 1 281 ? 18.534 9.066 119.558 1.00 43.24 281 LEU A N 1
ATOM 2062 C CA . LEU A 1 281 ? 18.121 8.844 118.173 1.00 46.12 281 LEU A CA 1
ATOM 2063 C C . LEU A 1 281 ? 16.833 8.018 118.141 1.00 48.10 281 LEU A C 1
ATOM 2064 O O . LEU A 1 281 ? 16.461 7.400 119.135 1.00 48.47 281 LEU A O 1
ATOM 2069 N N . PRO A 1 282 ? 16.131 8.008 116.997 1.00 50.12 282 PRO A N 1
ATOM 2070 C CA . PRO A 1 282 ? 14.883 7.246 116.866 1.00 51.15 282 PRO A CA 1
ATOM 2071 C C . PRO A 1 282 ? 15.090 5.729 116.906 1.00 52.30 282 PRO A C 1
ATOM 2072 O O . PRO A 1 282 ? 14.233 4.987 117.385 1.00 52.50 282 PRO A O 1
ATOM 2076 N N . ASP A 1 283 ? 16.234 5.276 116.402 1.00 53.72 283 ASP A N 1
ATOM 2077 C CA . ASP A 1 283 ? 16.542 3.850 116.356 1.00 54.88 283 ASP A CA 1
ATOM 2078 C C . ASP A 1 283 ? 18.047 3.611 116.294 1.00 55.70 283 ASP A C 1
ATOM 2079 O O . ASP A 1 283 ? 18.835 4.508 116.590 1.00 56.08 283 ASP A O 1
ATOM 2084 N N . ASP A 1 284 ? 18.442 2.406 115.887 1.00 55.87 284 ASP A N 1
ATOM 2085 C CA . ASP A 1 284 ? 19.856 2.060 115.814 1.00 55.68 284 ASP A CA 1
ATOM 2086 C C . ASP A 1 284 ? 20.404 1.845 114.403 1.00 55.99 284 ASP A C 1
ATOM 2087 O O . ASP A 1 284 ? 21.513 1.331 114.243 1.00 55.77 284 ASP A O 1
ATOM 2089 N N . ARG A 1 285 ? 19.643 2.230 113.382 1.00 55.99 285 ARG A N 1
ATOM 2090 C CA . ARG A 1 285 ? 20.109 2.058 112.008 1.00 56.96 285 ARG A CA 1
ATOM 2091 C C . ARG A 1 285 ? 21.479 2.715 111.850 1.00 57.40 285 ARG A C 1
ATOM 2092 O O . ARG A 1 285 ? 21.761 3.730 112.489 1.00 58.09 285 ARG A O 1
ATOM 2096 N N . ASP A 1 286 ? 22.326 2.134 111.004 1.00 56.92 286 ASP A N 1
ATOM 2097 C CA . ASP A 1 286 ? 23.676 2.650 110.797 1.00 57.42 286 ASP A CA 1
ATOM 2098 C C . ASP A 1 286 ? 23.777 3.934 109.978 1.00 55.63 286 ASP A C 1
ATOM 2099 O O . ASP A 1 286 ? 24.875 4.340 109.594 1.00 55.02 286 ASP A O 1
ATOM 2104 N N . ASP A 1 287 ? 22.644 4.575 109.711 1.00 54.12 287 ASP A N 1
ATOM 2105 C CA . ASP A 1 287 ? 22.654 5.817 108.944 1.00 53.56 287 ASP A CA 1
ATOM 2106 C C . ASP A 1 287 ? 22.741 7.016 109.889 1.00 52.79 287 ASP A C 1
ATOM 2107 O O . ASP A 1 287 ? 22.799 8.167 109.454 1.00 51.76 287 ASP A O 1
ATOM 2112 N N . CYS A 1 288 ? 22.753 6.729 111.187 1.00 52.18 288 CYS A N 1
ATOM 2113 C CA . CYS A 1 288 ? 22.834 7.763 112.209 1.00 51.52 288 CYS A CA 1
ATOM 2114 C C . CYS A 1 288 ? 23.959 7.456 113.190 1.00 51.24 288 CYS A C 1
ATOM 2115 O O . CYS A 1 288 ? 24.447 6.328 113.257 1.00 52.12 288 CYS A O 1
ATOM 2118 N N . PHE A 1 289 ? 24.360 8.468 113.952 1.00 50.35 289 PHE A N 1
ATOM 2119 C CA . PHE A 1 289 ? 25.431 8.321 114.928 1.00 49.78 289 PHE A CA 1
ATOM 2120 C C . PHE A 1 289 ? 25.242 9.371 116.023 1.00 49.40 289 PHE A C 1
ATOM 2121 O O . PHE A 1 289 ? 25.029 10.550 115.729 1.00 48.74 289 PHE A O 1
ATOM 2129 N N . ALA A 1 290 ? 25.307 8.942 117.281 1.00 47.68 290 ALA A N 1
ATOM 2130 C CA . ALA A 1 290 ? 25.150 9.859 118.406 1.00 46.39 290 ALA A CA 1
ATOM 2131 C C . ALA A 1 290 ? 26.514 10.124 119.030 1.00 45.90 290 ALA A C 1
ATOM 2132 O O . ALA A 1 290 ? 27.345 9.219 119.135 1.00 46.66 290 ALA A O 1
ATOM 2134 N N . ILE A 1 291 ? 26.746 11.366 119.441 1.00 43.82 291 ILE A N 1
ATOM 2135 C CA . ILE A 1 291 ? 28.023 11.734 120.037 1.00 42.64 291 ILE A CA 1
ATOM 2136 C C . ILE A 1 291 ? 27.860 12.642 121.245 1.00 42.82 291 ILE A C 1
ATOM 2137 O O . ILE A 1 291 ? 26.822 13.275 121.431 1.00 42.55 291 ILE A O 1
ATOM 2142 N N . ASP A 1 292 ? 28.904 12.697 122.062 1.00 42.98 292 ASP A N 1
ATOM 2143 C CA . ASP A 1 292 ? 28.926 13.561 123.229 1.00 44.44 292 ASP A CA 1
ATOM 2144 C C . ASP A 1 292 ? 29.847 14.712 122.836 1.00 43.78 292 ASP A C 1
ATOM 2145 O O . ASP A 1 292 ? 29.959 15.020 121.654 1.00 43.31 292 ASP A O 1
ATOM 2150 N N . GLU A 1 293 ? 30.502 15.342 123.805 1.00 44.21 293 GLU A N 1
ATOM 2151 C CA . GLU A 1 293 ? 31.406 16.455 123.519 1.00 45.02 293 GLU A CA 1
ATOM 2152 C C . GLU A 1 293 ? 32.413 16.110 122.420 1.00 44.92 293 GLU A C 1
ATOM 2153 O O . GLU A 1 293 ? 33.104 15.098 122.500 1.00 44.10 293 GLU A O 1
ATOM 2159 N N . VAL A 1 294 ? 32.502 16.966 121.406 1.00 44.38 294 VAL A N 1
ATOM 2160 C CA . VAL A 1 294 ? 33.421 16.760 120.287 1.00 44.09 294 VAL A CA 1
ATOM 2161 C C . VAL A 1 294 ? 33.914 18.111 119.762 1.00 44.30 294 VAL A C 1
ATOM 2162 O O . VAL A 1 294 ? 33.289 19.141 120.009 1.00 44.15 294 VAL A O 1
ATOM 2166 N N . ASN A 1 295 ? 35.044 18.113 119.058 1.00 42.83 295 ASN A N 1
ATOM 2167 C CA . ASN A 1 295 ? 35.581 19.348 118.496 1.00 41.88 295 ASN A CA 1
ATOM 2168 C C . ASN A 1 295 ? 34.681 19.779 117.335 1.00 41.16 295 ASN A C 1
ATOM 2169 O O . ASN A 1 295 ? 34.724 19.176 116.263 1.00 41.40 295 ASN A O 1
ATOM 2174 N N . PHE A 1 296 ? 33.870 20.815 117.547 1.00 38.07 296 PHE A N 1
ATOM 2175 C CA . PHE A 1 296 ? 32.973 21.305 116.504 1.00 36.08 296 PHE A CA 1
ATOM 2176 C C . PHE A 1 296 ? 33.704 22.045 115.389 1.00 35.27 296 PHE A C 1
ATOM 2177 O O . PHE A 1 296 ? 33.291 21.993 114.231 1.00 34.76 296 PHE A O 1
ATOM 2185 N N . GLN A 1 297 ? 34.778 22.743 115.739 1.00 35.75 297 GLN A N 1
ATOM 2186 C CA . GLN A 1 297 ? 35.559 23.467 114.748 1.00 36.87 297 GLN A CA 1
ATOM 2187 C C . GLN A 1 297 ? 36.077 22.477 113.701 1.00 37.61 297 GLN A C 1
ATOM 2188 O O . GLN A 1 297 ? 36.183 22.806 112.516 1.00 38.80 297 GLN A O 1
ATOM 2194 N N . ALA A 1 298 ? 36.379 21.262 114.148 1.00 36.28 298 ALA A N 1
ATOM 2195 C CA . ALA A 1 298 ? 36.868 20.210 113.267 1.00 37.68 298 ALA A CA 1
ATOM 2196 C C . ALA A 1 298 ? 35.706 19.489 112.585 1.00 37.79 298 ALA A C 1
ATOM 2197 O O . ALA A 1 298 ? 35.694 19.329 111.364 1.00 37.58 298 ALA A O 1
ATOM 2199 N N . LEU A 1 299 ? 34.734 19.053 113.383 1.00 37.97 299 LEU A N 1
ATOM 2200 C CA . LEU A 1 299 ? 33.570 18.336 112.867 1.00 38.02 299 LEU A CA 1
ATOM 2201 C C . LEU A 1 299 ? 32.744 19.113 111.847 1.00 37.99 299 LEU A C 1
ATOM 2202 O O . LEU A 1 299 ? 32.340 18.562 110.822 1.00 38.36 299 LEU A O 1
ATOM 2207 N N . PHE A 1 300 ? 32.493 20.388 112.136 1.00 38.60 300 PHE A N 1
ATOM 2208 C CA . PHE A 1 300 ? 31.681 21.246 111.274 1.00 38.64 300 PHE A CA 1
ATOM 2209 C C . PHE A 1 300 ? 32.217 21.456 109.864 1.00 40.53 300 PHE A C 1
ATOM 2210 O O . PHE A 1 300 ? 31.475 21.857 108.968 1.00 39.44 300 PHE A O 1
ATOM 2218 N N . ARG A 1 301 ? 33.501 21.186 109.661 1.00 41.45 301 ARG A N 1
ATOM 2219 C CA . ARG A 1 301 ? 34.088 21.348 108.336 1.00 43.25 301 ARG A CA 1
ATOM 2220 C C . ARG A 1 301 ? 33.961 20.049 107.552 1.00 42.80 301 ARG A C 1
ATOM 2221 O O . ARG A 1 301 ? 34.387 19.966 106.404 1.00 44.38 301 ARG A O 1
ATOM 2229 N N . ARG A 1 302 ? 33.363 19.039 108.172 1.00 41.78 302 ARG A N 1
ATOM 2230 C CA . ARG A 1 302 ? 33.218 17.746 107.523 1.00 42.26 302 ARG A CA 1
ATOM 2231 C C . ARG A 1 302 ? 31.766 17.290 107.458 1.00 41.78 302 ARG A C 1
ATOM 2232 O O . ARG A 1 302 ? 31.493 16.094 107.332 1.00 40.46 302 ARG A O 1
ATOM 2240 N N . VAL A 1 303 ? 30.837 18.241 107.548 1.00 40.58 303 VAL A N 1
ATOM 2241 C CA . VAL A 1 303 ? 29.414 17.920 107.486 1.00 38.92 303 VAL A CA 1
ATOM 2242 C C . VAL A 1 303 ? 28.714 18.755 106.415 1.00 39.46 303 VAL A C 1
ATOM 2243 O O . VAL A 1 303 ? 29.168 19.846 106.067 1.00 39.35 303 VAL A O 1
ATOM 2247 N N . ALA A 1 304 ? 27.609 18.233 105.889 1.00 40.08 304 ALA A N 1
ATOM 2248 C CA . ALA A 1 304 ? 26.861 18.915 104.840 1.00 39.21 304 ALA A CA 1
ATOM 2249 C C . ALA A 1 304 ? 26.074 20.100 105.378 1.00 38.74 304 ALA A C 1
ATOM 2250 O O . ALA A 1 304 ? 25.803 21.055 104.652 1.00 39.45 304 ALA A O 1
ATOM 2252 N N . ALA A 1 305 ? 25.697 20.030 106.649 1.00 37.44 305 ALA A N 1
ATOM 2253 C CA . ALA A 1 305 ? 24.939 21.109 107.272 1.00 35.71 305 ALA A CA 1
ATOM 2254 C C . ALA A 1 305 ? 24.849 20.893 108.770 1.00 34.60 305 ALA A C 1
ATOM 2255 O O . ALA A 1 305 ? 25.151 19.807 109.276 1.00 34.87 305 ALA A O 1
ATOM 2257 N N . VAL A 1 306 ? 24.451 21.942 109.479 1.00 32.75 306 VAL A N 1
ATOM 2258 C CA . VAL A 1 306 ? 24.297 21.855 110.917 1.00 29.82 306 VAL A CA 1
ATOM 2259 C C . VAL A 1 306 ? 22.964 22.457 111.315 1.00 29.29 306 VAL A C 1
ATOM 2260 O O . VAL A 1 306 ? 22.549 23.488 110.781 1.00 29.00 306 VAL A O 1
ATOM 2264 N N . ILE A 1 307 ? 22.282 21.781 112.230 1.00 27.52 307 ILE A N 1
ATOM 2265 C CA . ILE A 1 307 ? 21.009 22.244 112.751 1.00 26.75 307 ILE A CA 1
ATOM 2266 C C . ILE A 1 307 ? 21.325 22.537 114.207 1.00 27.67 307 ILE A C 1
ATOM 2267 O O . ILE A 1 307 ? 21.792 21.656 114.934 1.00 28.86 307 ILE A O 1
ATOM 2272 N N . HIS A 1 308 ? 21.105 23.772 114.637 1.00 26.88 308 HIS A N 1
ATOM 2273 C CA . HIS A 1 308 ? 21.413 24.115 116.015 1.00 24.24 308 HIS A CA 1
ATOM 2274 C C . HIS A 1 308 ? 20.462 25.132 116.637 1.00 24.85 308 HIS A C 1
ATOM 2275 O O . HIS A 1 308 ? 19.500 25.566 116.006 1.00 25.16 308 HIS A O 1
ATOM 2282 N N . HIS A 1 309 ? 20.733 25.498 117.883 1.00 25.50 309 HIS A N 1
ATOM 2283 C CA . HIS A 1 309 ? 19.889 26.423 118.627 1.00 24.65 309 HIS A CA 1
ATOM 2284 C C . HIS A 1 309 ? 20.123 27.918 118.407 1.00 24.00 309 HIS A C 1
ATOM 2285 O O . HIS A 1 309 ? 19.322 28.736 118.839 1.00 23.46 309 HIS A O 1
ATOM 2292 N N . GLY A 1 310 ? 21.225 28.281 117.766 1.00 25.64 310 GLY A N 1
ATOM 2293 C CA . GLY A 1 310 ? 21.478 29.689 117.519 1.00 22.56 310 GLY A CA 1
ATOM 2294 C C . GLY A 1 310 ? 22.197 30.458 118.617 1.00 23.51 310 GLY A C 1
ATOM 2295 O O . GLY A 1 310 ? 22.176 31.688 118.615 1.00 24.32 310 GLY A O 1
ATOM 2296 N N . SER A 1 311 ? 22.800 29.766 119.577 1.00 22.79 311 SER A N 1
ATOM 2297 C CA . SER A 1 311 ? 23.560 30.470 120.600 1.00 24.17 311 SER A CA 1
ATOM 2298 C C . SER A 1 311 ? 24.807 31.005 119.892 1.00 25.04 311 SER A C 1
ATOM 2299 O O . SER A 1 311 ? 25.237 30.445 118.888 1.00 21.25 311 SER A O 1
ATOM 2302 N N . ALA A 1 312 ? 25.376 32.086 120.417 1.00 26.57 312 ALA A N 1
ATOM 2303 C CA . ALA A 1 312 ? 26.528 32.753 119.803 1.00 28.08 312 ALA A CA 1
ATOM 2304 C C . ALA A 1 312 ? 27.725 31.898 119.391 1.00 27.37 312 ALA A C 1
ATOM 2305 O O . ALA A 1 312 ? 28.189 31.984 118.253 1.00 27.77 312 ALA A O 1
ATOM 2307 N N . GLY A 1 313 ? 28.221 31.082 120.315 1.00 27.95 313 GLY A N 1
ATOM 2308 C CA . GLY A 1 313 ? 29.388 30.263 120.037 1.00 27.30 313 GLY A CA 1
ATOM 2309 C C . GLY A 1 313 ? 29.231 29.252 118.922 1.00 29.27 313 GLY A C 1
ATOM 2310 O O . GLY A 1 313 ? 30.048 29.196 117.998 1.00 27.36 313 GLY A O 1
ATOM 2311 N N . THR A 1 314 ? 28.188 28.436 119.018 1.00 27.20 314 THR A N 1
ATOM 2312 C CA . THR A 1 314 ? 27.930 27.423 118.016 1.00 25.96 314 THR A CA 1
ATOM 2313 C C . THR A 1 314 ? 27.731 28.078 116.651 1.00 26.88 314 THR A C 1
ATOM 2314 O O . THR A 1 314 ? 28.211 27.567 115.644 1.00 27.40 314 THR A O 1
ATOM 2318 N N . GLU A 1 315 ? 27.051 29.218 116.605 1.00 25.90 315 GLU A N 1
ATOM 2319 C CA . GLU A 1 315 ? 26.834 29.862 115.317 1.00 27.95 315 GLU A CA 1
ATOM 2320 C C . GLU A 1 315 ? 28.118 30.473 114.740 1.00 26.83 315 GLU A C 1
ATOM 2321 O O . GLU A 1 315 ? 28.344 30.425 113.536 1.00 25.85 315 GLU A O 1
ATOM 2327 N N . HIS A 1 316 ? 28.944 31.068 115.591 1.00 27.46 316 HIS A N 1
ATOM 2328 C CA . HIS A 1 316 ? 30.201 31.633 115.111 1.00 27.44 316 HIS A CA 1
ATOM 2329 C C . HIS A 1 316 ? 31.060 30.502 114.547 1.00 27.75 316 HIS A C 1
ATOM 2330 O O . HIS A 1 316 ? 31.640 30.626 113.470 1.00 27.46 316 HIS A O 1
ATOM 2337 N N . VAL A 1 317 ? 31.129 29.398 115.281 1.00 26.64 317 VAL A N 1
ATOM 2338 C CA . VAL A 1 317 ? 31.920 28.252 114.859 1.00 28.58 317 VAL A CA 1
ATOM 2339 C C . VAL A 1 317 ? 31.462 27.714 113.512 1.00 30.21 317 VAL A C 1
ATOM 2340 O O . VAL A 1 317 ? 32.283 27.376 112.654 1.00 29.48 317 VAL A O 1
ATOM 2344 N N . ALA A 1 318 ? 30.146 27.643 113.328 1.00 30.32 318 ALA A N 1
ATOM 2345 C CA . ALA A 1 318 ? 29.578 27.148 112.085 1.00 31.64 318 ALA A CA 1
ATOM 2346 C C . ALA A 1 318 ? 29.846 28.142 110.961 1.00 32.71 318 ALA A C 1
ATOM 2347 O O . ALA A 1 318 ? 30.156 27.754 109.832 1.00 31.42 318 ALA A O 1
ATOM 2349 N N . THR A 1 319 ? 29.729 29.427 111.286 1.00 32.71 319 THR A N 1
ATOM 2350 C CA . THR A 1 319 ? 29.932 30.492 110.313 1.00 33.90 319 THR A CA 1
ATOM 2351 C C . THR A 1 319 ? 31.359 30.539 109.766 1.00 36.40 319 THR A C 1
ATOM 2352 O O . THR A 1 319 ? 31.559 30.689 108.559 1.00 35.80 319 THR A O 1
ATOM 2356 N N . ARG A 1 320 ? 32.358 30.411 110.634 1.00 37.47 320 ARG A N 1
ATOM 2357 C CA . ARG A 1 320 ? 33.723 30.437 110.133 1.00 40.10 320 ARG A CA 1
ATOM 2358 C C . ARG A 1 320 ? 34.124 29.097 109.532 1.00 40.55 320 ARG A C 1
ATOM 2359 O O . ARG A 1 320 ? 35.157 28.992 108.872 1.00 40.39 320 ARG A O 1
ATOM 2367 N N . ALA A 1 321 ? 33.294 28.077 109.745 1.00 40.51 321 ALA A N 1
ATOM 2368 C CA . ALA A 1 321 ? 33.556 26.752 109.195 1.00 39.84 321 ALA A CA 1
ATOM 2369 C C . ALA A 1 321 ? 32.998 26.684 107.772 1.00 40.74 321 ALA A C 1
ATOM 2370 O O . ALA A 1 321 ? 33.299 25.762 107.019 1.00 42.00 321 ALA A O 1
ATOM 2372 N N . GLY A 1 322 ? 32.178 27.667 107.418 1.00 40.29 322 GLY A N 1
ATOM 2373 C CA . GLY A 1 322 ? 31.595 27.716 106.087 1.00 40.52 322 GLY A CA 1
ATOM 2374 C C . GLY A 1 322 ? 30.516 26.680 105.819 1.00 40.46 322 GLY A C 1
ATOM 2375 O O . GLY A 1 322 ? 30.205 26.400 104.663 1.00 40.57 322 GLY A O 1
ATOM 2376 N N . VAL A 1 323 ? 29.937 26.117 106.875 1.00 37.99 323 VAL A N 1
ATOM 2377 C CA . VAL A 1 323 ? 28.898 25.104 106.718 1.00 37.02 323 VAL A CA 1
ATOM 2378 C C . VAL A 1 323 ? 27.498 25.711 106.764 1.00 35.38 323 VAL A C 1
ATOM 2379 O O . VAL A 1 323 ? 27.226 26.576 107.587 1.00 36.70 323 VAL A O 1
ATOM 2383 N N . PRO A 1 324 ? 26.600 25.281 105.857 1.00 36.20 324 PRO A N 1
ATOM 2384 C CA . PRO A 1 324 ? 25.220 25.787 105.809 1.00 34.19 324 PRO A CA 1
ATOM 2385 C C . PRO A 1 324 ? 24.556 25.533 107.157 1.00 32.70 324 PRO A C 1
ATOM 2386 O O . PRO A 1 324 ? 24.763 24.475 107.751 1.00 32.36 324 PRO A O 1
ATOM 2390 N N . GLN A 1 325 ? 23.753 26.486 107.628 1.00 31.49 325 GLN A N 1
ATOM 2391 C CA . GLN A 1 325 ? 23.106 26.361 108.934 1.00 29.96 325 GLN A CA 1
ATOM 2392 C C . GLN A 1 325 ? 21.579 26.461 108.968 1.00 27.71 325 GLN A C 1
ATOM 2393 O O . GLN A 1 325 ? 20.987 27.324 108.322 1.00 26.07 325 GLN A O 1
ATOM 2399 N N . LEU A 1 326 ? 20.958 25.583 109.754 1.00 26.83 326 LEU A N 1
ATOM 2400 C CA . LEU A 1 326 ? 19.509 25.596 109.944 1.00 26.37 326 LEU A CA 1
ATOM 2401 C C . LEU A 1 326 ? 19.340 25.936 111.418 1.00 25.42 326 LEU A C 1
ATOM 2402 O O . LEU A 1 326 ? 19.601 25.110 112.294 1.00 24.21 326 LEU A O 1
ATOM 2407 N N . VAL A 1 327 ? 18.914 27.161 111.693 1.00 23.93 327 VAL A N 1
ATOM 2408 C CA . VAL A 1 327 ? 18.769 27.596 113.072 1.00 23.94 327 VAL A CA 1
ATOM 2409 C C . VAL A 1 327 ? 17.355 27.488 113.633 1.00 24.92 327 VAL A C 1
ATOM 2410 O O . VAL A 1 327 ? 16.413 28.034 113.066 1.00 22.52 327 VAL A O 1
ATOM 2414 N N . ILE A 1 328 ? 17.226 26.787 114.759 1.00 23.70 328 ILE A N 1
ATOM 2415 C CA . ILE A 1 328 ? 15.946 26.629 115.441 1.00 23.60 328 ILE A CA 1
ATOM 2416 C C . ILE A 1 328 ? 16.084 27.360 116.776 1.00 24.08 328 ILE A C 1
ATOM 2417 O O . ILE A 1 328 ? 16.404 26.755 117.797 1.00 23.93 328 ILE A O 1
ATOM 2422 N N . PRO A 1 329 ? 15.832 28.680 116.779 1.00 23.27 329 PRO A N 1
ATOM 2423 C CA . PRO A 1 329 ? 15.934 29.530 117.966 1.00 23.36 329 PRO A CA 1
ATOM 2424 C C . PRO A 1 329 ? 14.937 29.215 119.065 1.00 23.61 329 PRO A C 1
ATOM 2425 O O . PRO A 1 329 ? 13.770 28.942 118.793 1.00 24.07 329 PRO A O 1
ATOM 2429 N N . ARG A 1 330 ? 15.402 29.278 120.310 1.00 21.34 330 ARG A N 1
ATOM 2430 C CA . ARG A 1 330 ? 14.548 28.979 121.452 1.00 22.98 330 ARG A CA 1
ATOM 2431 C C . ARG A 1 330 ? 14.449 30.106 122.483 1.00 23.13 330 ARG A C 1
ATOM 2432 O O . ARG A 1 330 ? 13.390 30.312 123.089 1.00 21.10 330 ARG A O 1
ATOM 2440 N N . ASN A 1 331 ? 15.535 30.859 122.665 1.00 18.62 331 ASN A N 1
ATOM 2441 C CA . ASN A 1 331 ? 15.545 31.882 123.703 1.00 18.75 331 ASN A CA 1
ATOM 2442 C C . ASN A 1 331 ? 16.718 32.879 123.595 1.00 19.83 331 ASN A C 1
ATOM 2443 O O . ASN A 1 331 ? 17.495 32.837 122.648 1.00 20.36 331 ASN A O 1
ATOM 2448 N N . THR A 1 332 ? 16.831 33.743 124.603 1.00 20.12 332 THR A N 1
ATOM 2449 C CA . THR A 1 332 ? 17.888 34.746 124.702 1.00 20.76 332 THR A CA 1
ATOM 2450 C C . THR A 1 332 ? 18.206 35.457 123.391 1.00 19.46 332 THR A C 1
ATOM 2451 O O . THR A 1 332 ? 17.357 36.154 122.846 1.00 19.49 332 THR A O 1
ATOM 2455 N N . ASP A 1 333 ? 19.418 35.265 122.882 1.00 19.30 333 ASP A N 1
ATOM 2456 C CA . ASP A 1 333 ? 19.841 35.920 121.646 1.00 20.55 333 ASP A CA 1
ATOM 2457 C C . ASP A 1 333 ? 19.719 35.044 120.397 1.00 21.27 333 ASP A C 1
ATOM 2458 O O . ASP A 1 333 ? 20.173 35.422 119.317 1.00 19.43 333 ASP A O 1
ATOM 2463 N N . GLN A 1 334 ? 19.091 33.881 120.534 1.00 19.16 334 GLN A N 1
ATOM 2464 C CA . GLN A 1 334 ? 18.973 32.970 119.405 1.00 18.79 334 GLN A CA 1
ATOM 2465 C C . GLN A 1 334 ? 18.097 33.478 118.258 1.00 20.33 334 GLN A C 1
ATOM 2466 O O . GLN A 1 334 ? 18.399 33.234 117.093 1.00 22.21 334 GLN A O 1
ATOM 2472 N N . PRO A 1 335 ? 16.989 34.169 118.561 1.00 19.35 335 PRO A N 1
ATOM 2473 C CA . PRO A 1 335 ? 16.200 34.649 117.425 1.00 19.03 335 PRO A CA 1
ATOM 2474 C C . PRO A 1 335 ? 17.057 35.666 116.641 1.00 20.57 335 PRO A C 1
ATOM 2475 O O . PRO A 1 335 ? 16.974 35.753 115.415 1.00 21.74 335 PRO A O 1
ATOM 2479 N N . TYR A 1 336 ? 17.881 36.425 117.364 1.00 18.96 336 TYR A N 1
ATOM 2480 C CA . TYR A 1 336 ? 18.757 37.419 116.735 1.00 21.43 336 TYR A CA 1
ATOM 2481 C C . TYR A 1 336 ? 19.758 36.720 115.813 1.00 22.08 336 TYR A C 1
ATOM 2482 O O . TYR A 1 336 ? 19.869 37.051 114.629 1.00 24.08 336 TYR A O 1
ATOM 2491 N N . PHE A 1 337 ? 20.486 35.750 116.354 1.00 23.55 337 PHE A N 1
ATOM 2492 C CA . PHE A 1 337 ? 21.459 35.019 115.548 1.00 23.50 337 PHE A CA 1
ATOM 2493 C C . PHE A 1 337 ? 20.843 34.261 114.385 1.00 25.24 337 PHE A C 1
ATOM 2494 O O . PHE A 1 337 ? 21.468 34.103 113.336 1.00 23.83 337 PHE A O 1
ATOM 2502 N N . ALA A 1 338 ? 19.614 33.791 114.566 1.00 25.85 338 ALA A N 1
ATOM 2503 C CA . ALA A 1 338 ? 18.930 33.076 113.499 1.00 26.09 338 ALA A CA 1
ATOM 2504 C C . ALA A 1 338 ? 18.695 34.076 112.373 1.00 25.44 338 ALA A C 1
ATOM 2505 O O . ALA A 1 338 ? 18.873 33.755 111.198 1.00 28.17 338 ALA A O 1
ATOM 2507 N N . GLY A 1 339 ? 18.289 35.290 112.740 1.00 24.62 339 GLY A N 1
ATOM 2508 C CA . GLY A 1 339 ? 18.045 36.315 111.744 1.00 24.47 339 GLY A CA 1
ATOM 2509 C C . GLY A 1 339 ? 19.333 36.684 111.026 1.00 27.22 339 GLY A C 1
ATOM 2510 O O . GLY A 1 339 ? 19.318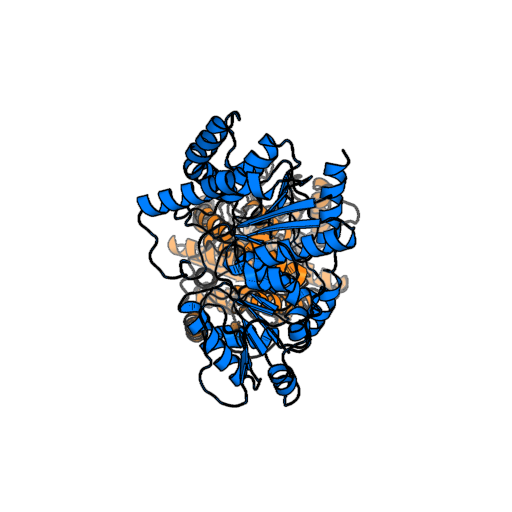 37.071 109.856 1.00 28.80 339 GLY A O 1
ATOM 2511 N N . ARG A 1 340 ? 20.458 36.553 111.721 1.00 25.56 340 ARG A N 1
ATOM 2512 C CA . ARG A 1 340 ? 21.744 36.876 111.112 1.00 26.92 340 ARG A CA 1
ATOM 2513 C C . ARG A 1 340 ? 22.096 35.835 110.054 1.00 27.31 340 ARG A C 1
ATOM 2514 O O . ARG A 1 340 ? 22.605 36.178 108.989 1.00 27.73 340 ARG A O 1
ATOM 2522 N N . VAL A 1 341 ? 21.820 34.568 110.345 1.00 27.60 341 VAL A N 1
ATOM 2523 C CA . VAL A 1 341 ? 22.087 33.499 109.389 1.00 26.41 341 VAL A CA 1
ATOM 2524 C C . VAL A 1 341 ? 21.213 33.746 108.156 1.00 27.44 341 VAL A C 1
ATOM 2525 O O . VAL A 1 341 ? 21.640 33.539 107.029 1.00 27.64 341 VAL A O 1
ATOM 2529 N N . ALA A 1 342 ? 19.982 34.194 108.373 1.00 27.66 342 ALA A N 1
ATOM 2530 C CA . ALA A 1 342 ? 19.090 34.466 107.256 1.00 28.56 342 ALA A CA 1
ATOM 2531 C C . ALA A 1 342 ? 19.603 35.636 106.404 1.00 29.89 342 ALA A C 1
ATOM 2532 O O . ALA A 1 342 ? 19.666 35.542 105.179 1.00 30.41 342 ALA A O 1
ATOM 2534 N N . ALA A 1 343 ? 19.983 36.727 107.065 1.00 30.32 343 ALA A N 1
ATOM 2535 C CA . ALA A 1 343 ? 20.460 37.928 106.385 1.00 30.29 343 ALA A CA 1
ATOM 2536 C C . ALA A 1 343 ? 21.728 37.725 105.571 1.00 31.43 343 ALA A C 1
ATOM 2537 O O . ALA A 1 343 ? 21.908 38.369 104.535 1.00 32.32 343 ALA A O 1
ATOM 2539 N N . LEU A 1 344 ? 22.605 36.839 106.030 1.00 31.16 344 LEU A N 1
ATOM 2540 C CA . LEU A 1 344 ? 23.857 36.587 105.325 1.00 32.77 344 LEU A CA 1
ATOM 2541 C C . LEU A 1 344 ? 23.717 35.521 104.241 1.00 33.87 344 LEU A C 1
ATOM 2542 O O . LEU A 1 344 ? 24.656 35.267 103.488 1.00 36.54 344 LEU A O 1
ATOM 2547 N N . GLY A 1 345 ? 22.546 34.898 104.172 1.00 32.48 345 GLY A N 1
ATOM 2548 C CA . GLY A 1 345 ? 22.301 33.879 103.166 1.00 30.02 345 GLY A CA 1
ATOM 2549 C C . GLY A 1 345 ? 23.057 32.587 103.386 1.00 29.52 345 GLY A C 1
ATOM 2550 O O . GLY A 1 345 ? 23.256 31.818 102.451 1.00 30.26 345 GLY A O 1
ATOM 2551 N N . ILE A 1 346 ? 23.463 32.323 104.623 1.00 27.69 346 ILE A N 1
ATOM 2552 C CA . ILE A 1 346 ? 24.221 31.122 104.902 1.00 27.30 346 ILE A CA 1
ATOM 2553 C C . ILE A 1 346 ? 23.395 29.986 105.494 1.00 28.12 346 ILE A C 1
ATOM 2554 O O . ILE A 1 346 ? 23.947 28.995 105.974 1.00 27.17 346 ILE A O 1
ATOM 2559 N N . GLY A 1 347 ? 22.072 30.129 105.456 1.00 27.15 347 GLY A N 1
ATOM 2560 C CA . GLY A 1 347 ? 21.215 29.090 105.992 1.00 27.38 347 GLY A CA 1
ATOM 2561 C C . GLY A 1 347 ? 19.797 29.571 106.200 1.00 27.97 347 GLY A C 1
ATOM 2562 O O . GLY A 1 347 ? 19.389 30.588 105.647 1.00 30.37 347 GLY A O 1
ATOM 2563 N N . VAL A 1 348 ? 19.038 28.851 107.011 1.00 27.21 348 VAL A N 1
ATOM 2564 C CA . VAL A 1 348 ? 17.665 29.242 107.258 1.00 24.18 348 VAL A CA 1
ATOM 2565 C C . VAL A 1 348 ? 17.394 29.458 108.733 1.00 26.16 348 VAL A C 1
ATOM 2566 O O . VAL A 1 348 ? 17.917 28.732 109.583 1.00 25.48 348 VAL A O 1
ATOM 2570 N N . ALA A 1 349 ? 16.593 30.483 109.020 1.00 23.56 349 ALA A N 1
ATOM 2571 C CA . ALA A 1 349 ? 16.184 30.798 110.372 1.00 26.27 349 ALA A CA 1
ATOM 2572 C C . ALA A 1 349 ? 14.810 30.152 110.514 1.00 27.99 349 ALA A C 1
ATOM 2573 O O . ALA A 1 349 ? 13.816 30.695 110.037 1.00 27.22 349 ALA A O 1
ATOM 2575 N N . HIS A 1 350 ? 14.747 28.983 111.136 1.00 27.92 350 HIS A N 1
ATOM 2576 C CA . HIS A 1 350 ? 13.455 28.343 111.298 1.00 28.21 350 HIS A CA 1
ATOM 2577 C C . HIS A 1 350 ? 12.559 29.284 112.084 1.00 30.49 350 HIS A C 1
ATOM 2578 O O . HIS A 1 350 ? 13.014 29.965 113.007 1.00 30.17 350 HIS A O 1
ATOM 2585 N N . ASP A 1 351 ? 11.285 29.329 111.710 1.00 33.08 351 ASP A N 1
ATOM 2586 C CA . ASP A 1 351 ? 10.316 30.203 112.362 1.00 33.13 351 ASP A CA 1
ATOM 2587 C C . ASP A 1 351 ? 9.774 29.619 113.667 1.00 33.99 351 ASP A C 1
ATOM 2588 O O . ASP A 1 351 ? 8.689 29.036 113.687 1.00 35.14 351 ASP A O 1
ATOM 2593 N N . GLY A 1 352 ? 10.522 29.782 114.756 1.00 32.80 352 GLY A N 1
ATOM 2594 C CA . GLY A 1 352 ? 10.066 29.268 116.034 1.00 30.59 352 GLY A CA 1
ATOM 2595 C C . GLY A 1 352 ? 10.837 28.059 116.527 1.00 28.85 352 GLY A C 1
ATOM 2596 O O . GLY A 1 352 ? 11.516 27.393 115.756 1.00 28.59 352 GLY A O 1
ATOM 2597 N N . PRO A 1 353 ? 10.720 27.733 117.819 1.00 29.23 353 PRO A N 1
ATOM 2598 C CA . PRO A 1 353 ? 11.406 26.603 118.453 1.00 27.99 353 PRO A CA 1
ATOM 2599 C C . PRO A 1 353 ? 10.787 25.231 118.256 1.00 30.72 353 PRO A C 1
ATOM 2600 O O . PRO A 1 353 ? 11.381 24.228 118.650 1.00 31.17 353 PRO A O 1
ATOM 2604 N N . THR A 1 354 ? 9.609 25.175 117.637 1.00 32.40 354 THR A N 1
ATOM 2605 C CA . THR A 1 354 ? 8.925 23.896 117.453 1.00 33.32 354 THR A CA 1
ATOM 2606 C C . THR A 1 354 ? 8.683 23.525 115.997 1.00 33.55 354 THR A C 1
ATOM 2607 O O . THR A 1 354 ? 7.634 23.827 115.432 1.00 32.54 354 THR A O 1
ATOM 2611 N N . PRO A 1 355 ? 9.652 22.847 115.375 1.00 32.17 355 PRO A N 1
ATOM 2612 C CA . PRO A 1 355 ? 9.513 22.452 113.976 1.00 34.05 355 PRO A CA 1
ATOM 2613 C C . PRO A 1 355 ? 8.623 21.231 113.756 1.00 35.02 355 PRO A C 1
ATOM 2614 O O . PRO A 1 355 ? 8.452 20.401 114.646 1.00 34.78 355 PRO A O 1
ATOM 2618 N N . THR A 1 356 ? 8.041 21.157 112.565 1.00 36.87 356 THR A N 1
ATOM 2619 C CA . THR A 1 356 ? 7.202 20.034 112.166 1.00 37.95 356 THR A CA 1
ATOM 2620 C C . THR A 1 356 ? 7.979 19.403 111.024 1.00 38.40 356 THR A C 1
ATOM 2621 O O . THR A 1 356 ? 8.951 19.994 110.537 1.00 37.39 356 THR A O 1
ATOM 2625 N N . PHE A 1 357 ? 7.580 18.214 110.591 1.00 37.80 357 PHE A N 1
ATOM 2626 C CA . PHE A 1 357 ? 8.307 17.577 109.503 1.00 38.20 357 PHE A CA 1
ATOM 2627 C C . PHE A 1 357 ? 8.299 18.473 108.274 1.00 36.68 357 PHE A C 1
ATOM 2628 O O . PHE A 1 357 ? 9.271 18.525 107.522 1.00 37.13 357 PHE A O 1
ATOM 2636 N N . GLU A 1 358 ? 7.194 19.180 108.083 1.00 36.69 358 GLU A N 1
ATOM 2637 C CA . GLU A 1 358 ? 7.031 20.064 106.936 1.00 38.52 358 GLU A CA 1
ATOM 2638 C C . GLU A 1 358 ? 7.945 21.287 106.956 1.00 37.74 358 GLU A C 1
ATOM 2639 O O . GLU A 1 358 ? 8.686 21.525 106.004 1.00 37.12 358 GLU A O 1
ATOM 2642 N N . SER A 1 359 ? 7.893 22.056 108.038 1.00 37.86 359 SER A N 1
ATOM 2643 C CA . SER A 1 359 ? 8.707 23.265 108.144 1.00 37.34 359 SER A CA 1
ATOM 2644 C C . SER A 1 359 ? 10.193 22.941 108.175 1.00 37.86 359 SER A C 1
ATOM 2645 O O . SER A 1 359 ? 11.015 23.657 107.602 1.00 36.78 359 SER A O 1
ATOM 2648 N N . LEU A 1 360 ? 10.544 21.854 108.843 1.00 38.31 360 LEU A N 1
ATOM 2649 C CA . LEU A 1 360 ? 11.938 21.477 108.928 1.00 38.03 360 LEU A CA 1
ATOM 2650 C C . LEU A 1 360 ? 12.445 21.027 107.558 1.00 38.41 360 LEU A C 1
ATOM 2651 O O . LEU A 1 360 ? 13.566 21.366 107.163 1.00 38.17 360 LEU A O 1
ATOM 2656 N N . SER A 1 361 ? 11.615 20.275 106.833 1.00 37.59 361 SER A N 1
ATOM 2657 C CA . SER A 1 361 ? 11.975 19.786 105.500 1.00 35.90 361 SER A CA 1
ATOM 2658 C C . SER A 1 361 ? 12.187 20.934 104.517 1.00 34.94 361 SER A C 1
ATOM 2659 O O . SER A 1 361 ? 13.147 20.933 103.747 1.00 35.25 361 SER A O 1
ATOM 2662 N N . ALA A 1 362 ? 11.280 21.904 104.539 1.00 33.73 362 ALA A N 1
ATOM 2663 C CA . ALA A 1 362 ? 11.376 23.055 103.650 1.00 35.01 362 ALA A CA 1
ATOM 2664 C C . ALA A 1 362 ? 12.663 23.807 103.943 1.00 35.07 362 ALA A C 1
ATOM 2665 O O . ALA A 1 362 ? 13.387 24.198 103.029 1.00 36.18 362 ALA A O 1
ATOM 2667 N N . ALA A 1 363 ? 12.954 23.998 105.226 1.00 34.54 363 ALA A N 1
ATOM 2668 C CA . ALA A 1 363 ? 14.164 24.705 105.617 1.00 34.17 363 ALA A CA 1
ATOM 2669 C C . ALA A 1 363 ? 15.400 23.911 105.197 1.00 34.91 363 ALA A C 1
ATOM 2670 O O . ALA A 1 363 ? 16.352 24.460 104.637 1.00 34.73 363 ALA A O 1
ATOM 2672 N N . LEU A 1 364 ? 15.374 22.607 105.458 1.00 36.18 364 LEU A N 1
ATOM 2673 C CA . LEU A 1 364 ? 16.500 21.742 105.126 1.00 36.04 364 LEU A CA 1
ATOM 2674 C C . LEU A 1 364 ? 16.842 21.766 103.636 1.00 36.01 364 LEU A C 1
ATOM 2675 O O . LEU A 1 364 ? 18.019 21.802 103.259 1.00 36.19 364 LEU A O 1
ATOM 2680 N N . THR A 1 365 ? 15.817 21.755 102.793 1.00 36.74 365 THR A N 1
ATOM 2681 C CA . THR A 1 365 ? 16.022 21.788 101.348 1.00 38.74 365 THR A CA 1
ATOM 2682 C C . THR A 1 365 ? 16.855 23.012 100.966 1.00 38.75 365 THR A C 1
ATOM 2683 O O . THR A 1 365 ? 17.835 22.910 100.227 1.00 38.94 365 THR A O 1
ATOM 2687 N N . THR A 1 366 ? 16.458 24.168 101.482 1.00 39.37 366 THR A N 1
ATOM 2688 C CA . THR A 1 366 ? 17.160 25.415 101.210 1.00 38.46 366 THR A CA 1
ATOM 2689 C C . THR A 1 366 ? 18.595 25.347 101.719 1.00 38.12 366 THR A C 1
ATOM 2690 O O . THR A 1 366 ? 19.540 25.675 101.000 1.00 37.50 366 THR A O 1
ATOM 2694 N N . VAL A 1 367 ? 18.737 24.923 102.972 1.00 37.37 367 VAL A N 1
ATOM 2695 C CA . VAL A 1 367 ? 20.035 24.802 103.627 1.00 38.44 367 VAL A CA 1
ATOM 2696 C C . VAL A 1 367 ? 21.016 23.925 102.850 1.00 40.19 367 VAL A C 1
ATOM 2697 O O . VAL A 1 367 ? 22.218 24.197 102.822 1.00 40.54 367 VAL A O 1
ATOM 2701 N N . LEU A 1 368 ? 20.499 22.875 102.220 1.00 42.09 368 LEU A N 1
ATOM 2702 C CA . LEU A 1 368 ? 21.332 21.958 101.452 1.00 43.10 368 LEU A CA 1
ATOM 2703 C C . LEU A 1 368 ? 21.513 22.372 99.989 1.00 45.26 368 LEU A C 1
ATOM 2704 O O . LEU A 1 368 ? 22.159 21.660 99.215 1.00 46.83 368 LEU A O 1
ATOM 2709 N N . ALA A 1 369 ? 20.950 23.518 99.608 1.00 44.71 369 ALA A N 1
ATOM 2710 C CA . ALA A 1 369 ? 21.076 24.000 98.233 1.00 45.37 369 ALA A CA 1
ATOM 2711 C C . ALA A 1 369 ? 22.491 24.521 97.981 1.00 46.22 369 ALA A C 1
ATOM 2712 O O . ALA A 1 369 ? 23.051 25.238 98.811 1.00 46.24 369 ALA A O 1
ATOM 2714 N N . PRO A 1 370 ? 23.083 24.172 96.823 1.00 46.61 370 PRO A N 1
ATOM 2715 C CA . PRO A 1 370 ? 24.439 24.594 96.446 1.00 46.38 370 PRO A CA 1
ATOM 2716 C C . PRO A 1 370 ? 24.710 26.086 96.611 1.00 45.43 370 PRO A C 1
ATOM 2717 O O . PRO A 1 370 ? 25.823 26.483 96.942 1.00 45.98 370 PRO A O 1
ATOM 2721 N N . GLU A 1 371 ? 23.695 26.910 96.377 1.00 45.26 371 GLU A N 1
ATOM 2722 C CA . GLU A 1 371 ? 23.852 28.349 96.532 1.00 45.48 371 GLU A CA 1
ATOM 2723 C C . GLU A 1 371 ? 24.259 28.633 97.978 1.00 46.11 371 GLU A C 1
ATOM 2724 O O . GLU A 1 371 ? 25.240 29.327 98.229 1.00 45.43 371 GLU A O 1
ATOM 2726 N N . THR A 1 372 ? 23.501 28.070 98.917 1.00 45.85 372 THR A N 1
ATOM 2727 C CA . THR A 1 372 ? 23.744 28.247 100.345 1.00 45.26 372 THR A CA 1
ATOM 2728 C C . THR A 1 372 ? 25.167 27.835 100.710 1.00 45.62 372 THR A C 1
ATOM 2729 O O . THR A 1 372 ? 25.859 28.555 101.424 1.00 44.58 372 THR A O 1
ATOM 2733 N N . ARG A 1 373 ? 25.611 26.684 100.219 1.00 47.16 373 ARG A N 1
ATOM 2734 C CA . ARG A 1 373 ? 26.964 26.236 100.516 1.00 49.43 373 ARG A CA 1
ATOM 2735 C C . ARG A 1 373 ? 27.988 27.249 100.006 1.00 49.25 373 ARG A C 1
ATOM 2736 O O . ARG A 1 373 ? 28.893 27.654 100.737 1.00 48.93 373 ARG A O 1
ATOM 2744 N N . ALA A 1 374 ? 27.834 27.660 98.754 1.00 48.83 374 ALA A N 1
ATOM 2745 C CA . ALA A 1 374 ? 28.744 28.626 98.152 1.00 48.15 374 ALA A CA 1
ATOM 2746 C C . ALA A 1 374 ? 28.779 29.903 98.987 1.00 47.56 374 ALA A C 1
ATOM 2747 O O . ALA A 1 374 ? 29.845 30.476 99.227 1.00 47.25 374 ALA A O 1
ATOM 2749 N N . ARG A 1 375 ? 27.606 30.337 99.435 1.00 45.90 375 ARG A N 1
ATOM 2750 C CA . ARG A 1 375 ? 27.497 31.546 100.238 1.00 46.19 375 ARG A CA 1
ATOM 2751 C C . ARG A 1 375 ? 28.145 31.391 101.614 1.00 44.52 375 ARG A C 1
ATOM 2752 O O . ARG A 1 375 ? 28.810 32.307 102.105 1.00 44.99 375 ARG A O 1
ATOM 2760 N N . ALA A 1 376 ? 27.946 30.234 102.234 1.00 43.03 376 ALA A N 1
ATOM 2761 C CA . ALA A 1 376 ? 28.529 29.967 103.541 1.00 43.06 376 ALA A CA 1
ATOM 2762 C C . ALA A 1 376 ? 30.053 30.013 103.422 1.00 43.00 376 ALA A C 1
ATOM 2763 O O . ALA A 1 376 ? 30.726 30.646 104.234 1.00 42.56 376 ALA A O 1
ATOM 2765 N N . GLU A 1 377 ? 30.590 29.343 102.405 1.00 43.30 377 GLU A N 1
ATOM 2766 C CA . GLU A 1 377 ? 32.037 29.319 102.183 1.00 43.90 377 GLU A CA 1
ATOM 2767 C C . GLU A 1 377 ? 32.582 30.732 102.021 1.00 43.54 377 GLU A C 1
ATOM 2768 O O . GLU A 1 377 ? 33.636 31.059 102.563 1.00 45.00 377 GLU A O 1
ATOM 2771 N N . ALA A 1 378 ? 31.860 31.569 101.281 1.00 41.73 378 ALA A N 1
ATOM 2772 C CA . ALA A 1 378 ? 32.282 32.948 101.063 1.00 41.67 378 ALA A CA 1
ATOM 2773 C C . ALA A 1 378 ? 32.316 33.742 102.366 1.00 41.64 378 ALA A C 1
ATOM 2774 O O . ALA A 1 378 ? 33.326 34.364 102.693 1.00 42.48 378 ALA A O 1
ATOM 2776 N N . VAL A 1 379 ? 31.207 33.715 103.102 1.00 39.99 379 VAL A N 1
ATOM 2777 C CA . VAL A 1 379 ? 31.079 34.439 104.367 1.00 36.89 379 VAL A CA 1
ATOM 2778 C C . VAL A 1 379 ? 32.093 33.994 105.414 1.00 36.51 379 VAL A C 1
ATOM 2779 O O . VAL A 1 379 ? 32.541 34.793 106.237 1.00 35.40 379 VAL A O 1
ATOM 2783 N N . ALA A 1 380 ? 32.454 32.718 105.381 1.00 35.91 380 ALA A N 1
ATOM 2784 C CA . ALA A 1 380 ? 33.400 32.176 106.338 1.00 36.16 380 ALA A CA 1
ATOM 2785 C C . ALA A 1 380 ? 34.703 32.970 106.381 1.00 38.49 380 ALA A C 1
ATOM 2786 O O . ALA A 1 380 ? 35.381 33.004 107.409 1.00 39.47 380 ALA A O 1
ATOM 2788 N N . GLY A 1 381 ? 35.045 33.616 105.271 1.00 37.48 381 GLY A N 1
ATOM 2789 C CA . GLY A 1 381 ? 36.279 34.374 105.220 1.00 39.57 381 GLY A CA 1
ATOM 2790 C C . GLY A 1 381 ? 36.165 35.803 105.699 1.00 40.22 381 GLY A C 1
ATOM 2791 O O . GLY A 1 381 ? 37.167 36.509 105.801 1.00 41.05 381 GLY A O 1
ATOM 2792 N N . MET A 1 382 ? 34.948 36.232 106.007 1.00 39.31 382 MET A N 1
ATOM 2793 C CA . MET A 1 382 ? 34.722 37.595 106.463 1.00 39.78 382 MET A CA 1
ATOM 2794 C C . MET A 1 382 ? 34.586 37.699 107.980 1.00 37.57 382 MET A C 1
ATOM 2795 O O . MET A 1 382 ? 34.504 38.803 108.521 1.00 36.86 382 MET A O 1
ATOM 2800 N N . VAL A 1 383 ? 34.580 36.557 108.662 1.00 34.74 383 VAL A N 1
ATOM 2801 C CA . VAL A 1 383 ? 34.409 36.540 110.115 1.00 35.34 383 VAL A CA 1
ATOM 2802 C C . VAL A 1 383 ? 35.600 35.948 110.871 1.00 35.73 383 VAL A C 1
ATOM 2803 O O . VAL A 1 383 ? 35.432 35.132 111.783 1.00 32.58 383 VAL A O 1
ATOM 2807 N N . LEU A 1 384 ? 36.806 36.376 110.509 1.00 36.38 384 LEU A N 1
ATOM 2808 C CA . LEU A 1 384 ? 38.004 35.849 111.150 1.00 37.02 384 LEU A CA 1
ATOM 2809 C C . LEU A 1 384 ? 38.625 36.762 112.197 1.00 36.07 384 LEU A C 1
ATOM 2810 O O . LEU A 1 384 ? 39.615 36.388 112.825 1.00 36.97 384 LEU A O 1
ATOM 2815 N N . THR A 1 385 ? 38.058 37.951 112.379 1.00 36.30 385 THR A N 1
ATOM 2816 C CA . THR A 1 385 ? 38.581 38.899 113.364 1.00 37.26 385 THR A CA 1
ATOM 2817 C C . THR A 1 385 ? 38.860 38.190 114.683 1.00 37.33 385 THR A C 1
ATOM 2818 O O . THR A 1 385 ? 37.989 37.516 115.237 1.00 37.87 385 THR A O 1
ATOM 2822 N N . ASP A 1 386 ? 40.082 38.342 115.178 1.00 37.48 386 ASP A N 1
ATOM 2823 C CA . ASP A 1 386 ? 40.503 37.705 116.422 1.00 37.70 386 ASP A CA 1
ATOM 2824 C C . ASP A 1 386 ? 40.128 38.555 117.642 1.00 36.85 386 ASP A C 1
ATOM 2825 O O . ASP A 1 386 ? 40.880 39.440 118.064 1.00 36.46 386 ASP A O 1
ATOM 2830 N N . GLY A 1 387 ? 38.956 38.269 118.204 1.00 35.68 387 GLY A N 1
ATOM 2831 C CA . GLY A 1 387 ? 38.472 39.004 119.361 1.00 32.47 387 GLY A CA 1
ATOM 2832 C C . GLY A 1 387 ? 39.291 38.827 120.627 1.00 30.43 387 GLY A C 1
ATOM 2833 O O . GLY A 1 387 ? 39.576 39.805 121.319 1.00 31.50 387 GLY A O 1
ATOM 2834 N N . ALA A 1 388 ? 39.664 37.591 120.941 1.00 28.64 388 ALA A N 1
ATOM 2835 C CA . ALA A 1 388 ? 40.455 37.320 122.140 1.00 31.21 388 ALA A CA 1
ATOM 2836 C C . ALA A 1 388 ? 41.750 38.131 122.148 1.00 32.04 388 ALA A C 1
ATOM 2837 O O . ALA A 1 388 ? 42.170 38.649 123.191 1.00 32.60 388 ALA A O 1
ATOM 2839 N N . ALA A 1 389 ? 42.381 38.243 120.982 1.00 32.49 389 ALA A N 1
ATOM 2840 C CA . ALA A 1 389 ? 43.621 39.004 120.865 1.00 32.94 389 ALA A CA 1
ATOM 2841 C C . ALA A 1 389 ? 43.319 40.473 121.137 1.00 32.31 389 ALA A C 1
ATOM 2842 O O . ALA A 1 389 ? 44.073 41.158 121.832 1.00 32.91 389 ALA A O 1
ATOM 2844 N N . ALA A 1 390 ? 42.210 40.955 120.588 1.00 30.19 390 ALA A N 1
ATOM 2845 C CA . ALA A 1 390 ? 41.818 42.344 120.779 1.00 31.26 390 ALA A CA 1
ATOM 2846 C C . ALA A 1 390 ? 41.478 42.607 122.242 1.00 31.68 390 ALA A C 1
ATOM 2847 O O . ALA A 1 390 ? 41.834 43.651 122.799 1.00 32.46 390 ALA A O 1
ATOM 2849 N N . ALA A 1 391 ? 40.790 41.651 122.860 1.00 30.99 391 ALA A N 1
ATOM 2850 C CA . ALA A 1 391 ? 40.391 41.768 124.258 1.00 29.77 391 ALA A CA 1
ATOM 2851 C C . ALA A 1 391 ? 41.603 41.729 125.179 1.00 30.13 391 ALA A C 1
ATOM 2852 O O . ALA A 1 391 ? 41.691 42.512 126.121 1.00 29.10 391 ALA A O 1
ATOM 2854 N N . ALA A 1 392 ? 42.523 40.805 124.912 1.00 29.89 392 ALA A N 1
ATOM 2855 C CA . ALA A 1 392 ? 43.720 40.671 125.735 1.00 32.11 392 ALA A CA 1
ATOM 2856 C C . ALA A 1 392 ? 44.515 41.973 125.760 1.00 32.47 392 ALA A C 1
ATOM 2857 O O . ALA A 1 392 ? 45.046 42.355 126.799 1.00 33.44 392 ALA A O 1
ATOM 2859 N N . ASP A 1 393 ? 44.588 42.656 124.623 1.00 34.41 393 ASP A N 1
ATOM 2860 C CA . ASP A 1 393 ? 45.329 43.913 124.551 1.00 36.10 393 ASP A CA 1
ATOM 2861 C C . ASP A 1 393 ? 44.664 45.005 125.369 1.00 35.74 393 ASP A C 1
ATOM 2862 O O . ASP A 1 393 ? 45.345 45.806 126.019 1.00 31.41 393 ASP A O 1
ATOM 2867 N N . LEU A 1 394 ? 43.334 45.050 125.324 1.00 32.70 394 LEU A N 1
ATOM 2868 C CA . LEU A 1 394 ? 42.606 46.039 126.099 1.00 32.08 394 LEU A CA 1
ATOM 2869 C C . LEU A 1 394 ? 42.922 45.799 127.563 1.00 30.85 394 LEU A C 1
ATOM 2870 O O . LEU A 1 394 ? 43.204 46.735 128.313 1.00 30.53 394 LEU A O 1
ATOM 2875 N N . VAL A 1 395 ? 42.879 44.532 127.968 1.00 30.48 395 VAL A N 1
ATOM 2876 C CA . VAL A 1 395 ? 43.146 44.182 129.355 1.00 31.50 395 VAL A CA 1
ATOM 2877 C C . VAL A 1 395 ? 44.558 44.584 129.775 1.00 33.97 395 VAL A C 1
ATOM 2878 O O . VAL A 1 395 ? 44.746 45.222 130.811 1.00 33.45 395 VAL A O 1
ATOM 2882 N N . LEU A 1 396 ? 45.549 44.213 128.968 1.00 34.91 396 LEU A N 1
ATOM 2883 C CA . LEU A 1 396 ? 46.937 44.543 129.276 1.00 35.69 396 LEU A CA 1
ATOM 2884 C C . LEU A 1 396 ? 47.152 46.048 129.298 1.00 36.17 396 LEU A C 1
ATOM 2885 O O . LEU A 1 396 ? 47.850 46.569 130.162 1.00 39.34 396 LEU A O 1
ATOM 2890 N N . ALA A 1 397 ? 46.550 46.749 128.347 1.00 37.60 397 ALA A N 1
ATOM 2891 C CA . ALA A 1 397 ? 46.682 48.196 128.288 1.00 39.07 397 ALA A CA 1
ATOM 2892 C C . ALA A 1 397 ? 46.141 48.831 129.568 1.00 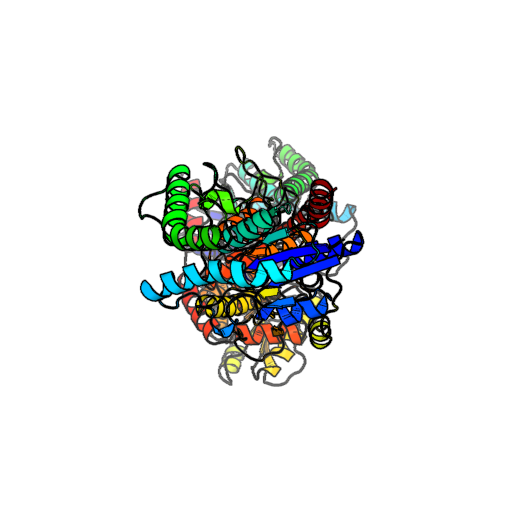40.89 397 ALA A C 1
ATOM 2893 O O . ALA A 1 397 ? 46.644 49.862 130.015 1.00 40.15 397 ALA A O 1
ATOM 2895 N N . ALA A 1 398 ? 45.117 48.208 130.154 1.00 40.14 398 ALA A N 1
ATOM 2896 C CA . ALA A 1 398 ? 44.504 48.712 131.381 1.00 40.24 398 ALA A CA 1
ATOM 2897 C C . ALA A 1 398 ? 45.428 48.466 132.563 1.00 40.50 398 ALA A C 1
ATOM 2898 O O . ALA A 1 398 ? 45.532 49.295 133.464 1.00 40.87 398 ALA A O 1
ATOM 2900 N N . VAL A 1 399 ? 46.088 47.314 132.561 1.00 41.42 399 VAL A N 1
ATOM 2901 C CA . VAL A 1 399 ? 47.017 46.974 133.625 1.00 42.46 399 VAL A CA 1
ATOM 2902 C C . VAL A 1 399 ? 48.243 47.875 133.514 1.00 44.30 399 VAL A C 1
ATOM 2903 O O . VAL A 1 399 ? 48.815 48.280 134.522 1.00 42.11 399 VAL A O 1
ATOM 2907 N N . GLY A 1 400 ? 48.629 48.187 132.280 1.00 47.12 400 GLY A N 1
ATOM 2908 C CA . GLY A 1 400 ? 49.773 49.048 132.051 1.00 50.62 400 GLY A CA 1
ATOM 2909 C C . GLY A 1 400 ? 49.527 50.412 132.660 1.00 53.36 400 GLY A C 1
ATOM 2910 O O . GLY A 1 400 ? 50.344 50.911 133.431 1.00 55.62 400 GLY A O 1
ATOM 2911 N N . ARG A 1 401 ? 48.392 51.012 132.319 1.00 54.74 401 ARG A N 1
ATOM 2912 C CA . ARG A 1 401 ? 48.030 52.321 132.843 1.00 55.93 401 ARG A CA 1
ATOM 2913 C C . ARG A 1 401 ? 48.119 52.317 134.365 1.00 57.75 401 ARG A C 1
ATOM 2914 O O . ARG A 1 401 ? 48.510 53.365 134.925 1.00 58.93 401 ARG A O 1
ATOM 2916 N N . MET B 1 1 ? -30.860 59.552 88.597 1.00 58.91 1 MET B N 1
ATOM 2917 C CA . MET B 1 1 ? -29.690 60.396 88.217 1.00 58.85 1 MET B CA 1
ATOM 2918 C C . MET B 1 1 ? -28.490 59.500 87.930 1.00 58.00 1 MET B C 1
ATOM 2919 O O . MET B 1 1 ? -28.353 58.433 88.524 1.00 57.75 1 MET B O 1
ATOM 2924 N N . ARG B 1 2 ? -27.618 59.930 87.023 1.00 57.51 2 ARG B N 1
ATOM 2925 C CA . ARG B 1 2 ? -26.451 59.124 86.680 1.00 56.94 2 ARG B CA 1
ATOM 2926 C C . ARG B 1 2 ? -25.165 59.935 86.588 1.00 55.63 2 ARG B C 1
ATOM 2927 O O . ARG B 1 2 ? -25.172 61.090 86.161 1.00 55.76 2 ARG B O 1
ATOM 2935 N N . VAL B 1 3 ? -24.062 59.312 86.991 1.00 54.07 3 VAL B N 1
ATOM 2936 C CA . VAL B 1 3 ? -22.754 59.951 86.957 1.00 52.57 3 VAL B CA 1
ATOM 2937 C C . VAL B 1 3 ? -21.816 59.143 86.066 1.00 51.78 3 VAL B C 1
ATOM 2938 O O . VAL B 1 3 ? -21.758 57.916 86.162 1.00 52.16 3 VAL B O 1
ATOM 2942 N N . LEU B 1 4 ? -21.084 59.834 85.201 1.00 49.81 4 LEU B N 1
ATOM 2943 C CA . LEU B 1 4 ? -20.153 59.165 84.305 1.00 48.81 4 LEU B CA 1
ATOM 2944 C C . LEU B 1 4 ? -18.739 59.171 84.855 1.00 47.64 4 LEU B C 1
ATOM 2945 O O . LEU B 1 4 ? -18.179 60.226 85.138 1.00 48.20 4 LEU B O 1
ATOM 2950 N N . LEU B 1 5 ? -18.170 57.982 85.005 1.00 45.94 5 LEU B N 1
ATOM 2951 C CA . LEU B 1 5 ? -16.812 57.841 85.497 1.00 46.92 5 LEU B CA 1
ATOM 2952 C C . LEU B 1 5 ? -15.922 57.514 84.307 1.00 46.10 5 LEU B C 1
ATOM 2953 O O . LEU B 1 5 ? -16.164 56.544 83.591 1.00 46.58 5 LEU B O 1
ATOM 2958 N N . SER B 1 6 ? -14.905 58.331 84.081 1.00 44.71 6 SER B N 1
ATOM 2959 C CA . SER B 1 6 ? -13.995 58.082 82.976 1.00 43.45 6 SER B CA 1
ATOM 2960 C C . SER B 1 6 ? -12.636 57.797 83.562 1.00 42.03 6 SER B C 1
ATOM 2961 O O . SER B 1 6 ? -12.089 58.614 84.297 1.00 43.86 6 SER B O 1
ATOM 2964 N N . VAL B 1 7 ? -12.093 56.633 83.238 1.00 40.79 7 VAL B N 1
ATOM 2965 C CA . VAL B 1 7 ? -10.795 56.239 83.747 1.00 39.74 7 VAL B CA 1
ATOM 2966 C C . VAL B 1 7 ? -9.832 55.870 82.636 1.00 40.18 7 VAL B C 1
ATOM 2967 O O . VAL B 1 7 ? -10.171 55.123 81.714 1.00 40.76 7 VAL B O 1
ATOM 2971 N N . CYS B 1 8 ? -8.628 56.413 82.722 1.00 38.37 8 CYS B N 1
ATOM 2972 C CA . CYS B 1 8 ? -7.599 56.113 81.754 1.00 38.99 8 CYS B CA 1
ATOM 2973 C C . CYS B 1 8 ? -6.349 55.786 82.548 1.00 38.33 8 CYS B C 1
ATOM 2974 O O . CYS B 1 8 ? -5.525 56.659 82.815 1.00 39.23 8 CYS B O 1
ATOM 2977 N N . GLY B 1 9 ? -6.220 54.522 82.938 1.00 37.74 9 GLY B N 1
ATOM 2978 C CA . GLY B 1 9 ? -5.065 54.108 83.709 1.00 35.99 9 GLY B CA 1
ATOM 2979 C C . GLY B 1 9 ? -4.986 52.609 83.899 1.00 35.94 9 GLY B C 1
ATOM 2980 O O . GLY B 1 9 ? -5.568 51.841 83.132 1.00 35.85 9 GLY B O 1
ATOM 2981 N N . THR B 1 10 ? -4.266 52.190 84.931 1.00 34.97 10 THR B N 1
ATOM 2982 C CA . THR B 1 10 ? -4.093 50.773 85.215 1.00 34.61 10 THR B CA 1
ATOM 2983 C C . THR B 1 10 ? -5.124 50.264 86.220 1.00 34.87 10 THR B C 1
ATOM 2984 O O . THR B 1 10 ? -6.090 50.959 86.554 1.00 32.68 10 THR B O 1
ATOM 2988 N N . ARG B 1 11 ? -4.906 49.043 86.697 1.00 35.16 11 ARG B N 1
ATOM 2989 C CA . ARG B 1 11 ? -5.796 48.415 87.667 1.00 34.18 11 ARG B CA 1
ATOM 2990 C C . ARG B 1 11 ? -6.110 49.389 88.796 1.00 33.47 11 ARG B C 1
ATOM 2991 O O . ARG B 1 11 ? -7.270 49.602 89.139 1.00 32.46 11 ARG B O 1
ATOM 2999 N N . GLY B 1 12 ? -5.064 49.982 89.364 1.00 32.94 12 GLY B N 1
ATOM 3000 C CA . GLY B 1 12 ? -5.238 50.933 90.451 1.00 34.40 12 GLY B CA 1
ATOM 3001 C C . GLY B 1 12 ? -6.215 52.054 90.157 1.00 36.27 12 GLY B C 1
ATOM 3002 O O . GLY B 1 12 ? -7.009 52.438 91.023 1.00 36.94 12 GLY B O 1
ATOM 3003 N N . ASP B 1 13 ? -6.163 52.588 88.939 1.00 35.71 13 ASP B N 1
ATOM 3004 C CA . ASP B 1 13 ? -7.059 53.674 88.548 1.00 37.30 13 ASP B CA 1
ATOM 3005 C C . ASP B 1 13 ? -8.475 53.144 88.398 1.00 37.56 13 ASP B C 1
ATOM 3006 O O . ASP B 1 13 ? -9.444 53.809 88.766 1.00 38.84 13 ASP B O 1
ATOM 3011 N N . VAL B 1 14 ? -8.585 51.942 87.845 1.00 36.66 14 VAL B N 1
ATOM 3012 C CA . VAL B 1 14 ? -9.876 51.302 87.661 1.00 37.32 14 VAL B CA 1
ATOM 3013 C C . VAL B 1 14 ? -10.537 51.072 89.015 1.00 37.50 14 VAL B C 1
ATOM 3014 O O . VAL B 1 14 ? -11.723 51.346 89.191 1.00 38.28 14 VAL B O 1
ATOM 3018 N N . GLU B 1 15 ? -9.764 50.580 89.977 1.00 37.75 15 GLU B N 1
ATOM 3019 C CA . GLU B 1 15 ? -10.315 50.298 91.297 1.00 38.64 15 GLU B CA 1
ATOM 3020 C C . GLU B 1 15 ? -10.825 51.558 91.981 1.00 37.57 15 GLU B C 1
ATOM 3021 O O . GLU B 1 15 ? -11.825 51.517 92.699 1.00 37.78 15 GLU B O 1
ATOM 3027 N N . ILE B 1 16 ? -10.143 52.677 91.751 1.00 36.91 16 ILE B N 1
ATOM 3028 C CA . ILE B 1 16 ? -10.546 53.948 92.336 1.00 36.44 16 ILE B CA 1
ATOM 3029 C C . ILE B 1 16 ? -11.926 54.344 91.821 1.00 37.56 16 ILE B C 1
ATOM 3030 O O . ILE B 1 16 ? -12.788 54.765 92.593 1.00 37.40 16 ILE B O 1
ATOM 3035 N N . GLY B 1 17 ? -12.133 54.203 90.514 1.00 37.92 17 GLY B N 1
ATOM 3036 C CA . GLY B 1 17 ? -13.416 54.551 89.929 1.00 37.69 17 GLY B CA 1
ATOM 3037 C C . GLY B 1 17 ? -14.519 53.622 90.402 1.00 39.53 17 GLY B C 1
ATOM 3038 O O . GLY B 1 17 ? -15.649 54.053 90.642 1.00 38.13 17 GLY B O 1
ATOM 3039 N N . VAL B 1 18 ? -14.186 52.342 90.532 1.00 39.97 18 VAL B N 1
ATOM 3040 C CA . VAL B 1 18 ? -15.140 51.341 90.983 1.00 42.68 18 VAL B CA 1
ATOM 3041 C C . VAL B 1 18 ? -15.589 51.645 92.409 1.00 43.67 18 VAL B C 1
ATOM 3042 O O . VAL B 1 18 ? -16.761 51.482 92.748 1.00 44.55 18 VAL B O 1
ATOM 3046 N N . ALA B 1 19 ? -14.655 52.101 93.236 1.00 43.55 19 ALA B N 1
ATOM 3047 C CA . ALA B 1 19 ? -14.959 52.434 94.624 1.00 44.53 19 ALA B CA 1
ATOM 3048 C C . ALA B 1 19 ? -15.984 53.559 94.685 1.00 45.53 19 ALA B C 1
ATOM 3049 O O . ALA B 1 19 ? -16.904 53.530 95.508 1.00 44.85 19 ALA B O 1
ATOM 3051 N N . LEU B 1 20 ? -15.821 54.552 93.814 1.00 45.64 20 LEU B N 1
ATOM 3052 C CA . LEU B 1 20 ? -16.745 55.677 93.770 1.00 46.74 20 LEU B CA 1
ATOM 3053 C C . LEU B 1 20 ? -18.079 55.227 93.199 1.00 48.07 20 LEU B C 1
ATOM 3054 O O . LEU B 1 20 ? -19.136 55.685 93.635 1.00 47.28 20 LEU B O 1
ATOM 3059 N N . ALA B 1 21 ? -18.026 54.333 92.216 1.00 49.44 21 ALA B N 1
ATOM 3060 C CA . ALA B 1 21 ? -19.242 53.823 91.594 1.00 52.37 21 ALA B CA 1
ATOM 3061 C C . ALA B 1 21 ? -20.055 53.088 92.654 1.00 54.18 21 ALA B C 1
ATOM 3062 O O . ALA B 1 21 ? -21.265 53.283 92.770 1.00 54.82 21 ALA B O 1
ATOM 3064 N N . ASP B 1 22 ? -19.381 52.248 93.433 1.00 55.64 22 ASP B N 1
ATOM 3065 C CA . ASP B 1 22 ? -20.046 51.498 94.489 1.00 57.82 22 ASP B CA 1
ATOM 3066 C C . ASP B 1 22 ? -20.728 52.472 95.447 1.00 58.17 22 ASP B C 1
ATOM 3067 O O . ASP B 1 22 ? -21.924 52.365 95.711 1.00 59.38 22 ASP B O 1
ATOM 3072 N N . ARG B 1 23 ? -19.962 53.426 95.962 1.00 58.44 23 ARG B N 1
ATOM 3073 C CA . ARG B 1 23 ? -20.501 54.421 96.876 1.00 58.25 23 ARG B CA 1
ATOM 3074 C C . ARG B 1 23 ? -21.656 55.182 96.224 1.00 58.82 23 ARG B C 1
ATOM 3075 O O . ARG B 1 23 ? -22.662 55.471 96.874 1.00 58.29 23 ARG B O 1
ATOM 3083 N N . LEU B 1 24 ? -21.512 55.513 94.942 1.00 58.31 24 LEU B N 1
ATOM 3084 C CA . LEU B 1 24 ? -22.570 56.228 94.235 1.00 57.62 24 LEU B CA 1
ATOM 3085 C C . LEU B 1 24 ? -23.828 55.374 94.184 1.00 57.42 24 LEU B C 1
ATOM 3086 O O . LEU B 1 24 ? -24.941 55.891 94.264 1.00 57.73 24 LEU B O 1
ATOM 3091 N N . LYS B 1 25 ? -23.643 54.064 94.054 1.00 57.25 25 LYS B N 1
ATOM 3092 C CA . LYS B 1 25 ? -24.763 53.132 94.005 1.00 57.87 25 LYS B CA 1
ATOM 3093 C C . LYS B 1 25 ? -25.521 53.153 95.333 1.00 58.75 25 LYS B C 1
ATOM 3094 O O . LYS B 1 25 ? -26.753 53.151 95.356 1.00 59.85 25 LYS B O 1
ATOM 3097 N N . ALA B 1 26 ? -24.777 53.181 96.436 1.00 58.69 26 ALA B N 1
ATOM 3098 C CA . ALA B 1 26 ? -25.377 53.207 97.766 1.00 58.50 26 ALA B CA 1
ATOM 3099 C C . ALA B 1 26 ? -26.232 54.456 97.965 1.00 58.51 26 ALA B C 1
ATOM 3100 O O . ALA B 1 26 ? -27.191 54.446 98.735 1.00 59.22 26 ALA B O 1
ATOM 3102 N N . LEU B 1 27 ? -25.882 55.532 97.272 1.00 58.43 27 LEU B N 1
ATOM 3103 C CA . LEU B 1 27 ? -26.633 56.777 97.377 1.00 58.20 27 LEU B CA 1
ATOM 3104 C C . LEU B 1 27 ? -27.793 56.794 96.384 1.00 57.91 27 LEU B C 1
ATOM 3105 O O . LEU B 1 27 ? -28.478 57.805 96.229 1.00 57.41 27 LEU B O 1
ATOM 3110 N N . GLY B 1 28 ? -28.002 55.665 95.714 1.00 57.72 28 GLY B N 1
ATOM 3111 C CA . GLY B 1 28 ? -29.080 55.564 94.748 1.00 58.53 28 GLY B CA 1
ATOM 3112 C C . GLY B 1 28 ? -28.770 56.205 93.409 1.00 58.75 28 GLY B C 1
ATOM 3113 O O . GLY B 1 28 ? -29.670 56.416 92.595 1.00 58.84 28 GLY B O 1
ATOM 3114 N N . VAL B 1 29 ? -27.498 56.514 93.174 1.00 58.65 29 VAL B N 1
ATOM 3115 C CA . VAL B 1 29 ? -27.078 57.136 91.921 1.00 58.79 29 VAL B CA 1
ATOM 3116 C C . VAL B 1 29 ? -26.478 56.113 90.966 1.00 58.78 29 VAL B C 1
ATOM 3117 O O . VAL B 1 29 ? -25.575 55.365 91.334 1.00 59.38 29 VAL B O 1
ATOM 3121 N N . GLN B 1 30 ? -26.983 56.090 89.736 1.00 58.83 30 GLN B N 1
ATOM 3122 C CA . GLN B 1 30 ? -26.500 55.158 88.721 1.00 58.65 30 GLN B CA 1
ATOM 3123 C C . GLN B 1 30 ? -25.183 55.648 88.132 1.00 58.00 30 GLN B C 1
ATOM 3124 O O . GLN B 1 30 ? -24.926 56.851 88.081 1.00 59.00 30 GLN B O 1
ATOM 3126 N N . THR B 1 31 ? -24.352 54.714 87.683 1.00 57.28 31 THR B N 1
ATOM 3127 C CA . THR B 1 31 ? -23.059 55.066 87.110 1.00 56.03 31 THR B CA 1
ATOM 3128 C C . THR B 1 31 ? -22.746 54.305 85.827 1.00 54.30 31 THR B C 1
ATOM 3129 O O . THR B 1 31 ? -23.336 53.265 85.539 1.00 54.52 31 THR B O 1
ATOM 3133 N N . ARG B 1 32 ? -21.797 54.843 85.073 1.00 51.93 32 ARG B N 1
ATOM 3134 C CA . ARG B 1 32 ? -21.337 54.257 83.821 1.00 49.59 32 ARG B CA 1
ATOM 3135 C C . ARG B 1 32 ? -19.836 54.515 83.834 1.00 47.68 32 ARG B C 1
ATOM 3136 O O . ARG B 1 32 ? -19.381 55.450 84.490 1.00 47.78 32 ARG B O 1
ATOM 3144 N N . MET B 1 33 ? -19.052 53.701 83.139 1.00 45.94 33 MET B N 1
ATOM 3145 C CA . MET B 1 33 ? -17.617 53.938 83.158 1.00 45.01 33 MET B CA 1
ATOM 3146 C C . MET B 1 33 ? -16.860 53.670 81.868 1.00 43.40 33 MET B C 1
ATOM 3147 O O . MET B 1 33 ? -16.925 52.576 81.307 1.00 43.72 33 MET B O 1
ATOM 3152 N N . CYS B 1 34 ? -16.147 54.689 81.402 1.00 41.73 34 CYS B N 1
ATOM 3153 C CA . CYS B 1 34 ? -15.305 54.562 80.223 1.00 39.81 34 CYS B CA 1
ATOM 3154 C C . CYS B 1 34 ? -14.000 54.110 80.854 1.00 39.51 34 CYS B C 1
ATOM 3155 O O . CYS B 1 34 ? -13.462 54.797 81.725 1.00 38.39 34 CYS B O 1
ATOM 3158 N N . ALA B 1 35 ? -13.504 52.953 80.438 1.00 38.36 35 ALA B N 1
ATOM 3159 C CA . ALA B 1 35 ? -12.272 52.423 80.992 1.00 37.25 35 ALA B CA 1
ATOM 3160 C C . ALA B 1 35 ? -11.596 51.537 79.970 1.00 36.72 35 ALA B C 1
ATOM 3161 O O . ALA B 1 35 ? -12.228 51.072 79.024 1.00 37.12 35 ALA B O 1
ATOM 3163 N N . PRO B 1 36 ? -10.296 51.285 80.146 1.00 37.08 36 PRO B N 1
ATOM 3164 C CA . PRO B 1 36 ? -9.576 50.435 79.196 1.00 37.67 36 PRO B CA 1
ATOM 3165 C C . PRO B 1 36 ? -10.284 49.092 79.006 1.00 38.19 36 PRO B C 1
ATOM 3166 O O . PRO B 1 36 ? -11.015 48.633 79.886 1.00 35.32 36 PRO B O 1
ATOM 3170 N N . PRO B 1 37 ? -10.085 48.452 77.844 1.00 38.97 37 PRO B N 1
ATOM 3171 C CA . PRO B 1 37 ? -10.720 47.159 77.576 1.00 39.60 37 PRO B CA 1
ATOM 3172 C C . PRO B 1 37 ? -10.477 46.157 78.709 1.00 40.23 37 PRO B C 1
ATOM 3173 O O . PRO B 1 37 ? -11.391 45.452 79.131 1.00 42.04 37 PRO B O 1
ATOM 3177 N N . ALA B 1 38 ? -9.241 46.116 79.201 1.00 40.48 38 ALA B N 1
ATOM 3178 C CA . ALA B 1 38 ? -8.844 45.201 80.269 1.00 40.30 38 ALA B CA 1
ATOM 3179 C C . ALA B 1 38 ? -9.615 45.346 81.582 1.00 40.58 38 ALA B C 1
ATOM 3180 O O . ALA B 1 38 ? -9.481 44.511 82.477 1.00 40.01 38 ALA B O 1
ATOM 3182 N N . ALA B 1 39 ? -10.413 46.398 81.709 1.00 40.53 39 ALA B N 1
ATOM 3183 C CA . ALA B 1 39 ? -11.176 46.606 82.933 1.00 40.31 39 ALA B CA 1
ATOM 3184 C C . ALA B 1 39 ? -12.504 45.856 82.894 1.00 40.31 39 ALA B C 1
ATOM 3185 O O . ALA B 1 39 ? -13.237 45.831 83.881 1.00 37.28 39 ALA B O 1
ATOM 3187 N N . GLU B 1 40 ? -12.800 45.245 81.751 1.00 41.29 40 GLU B N 1
ATOM 3188 C CA . GLU B 1 40 ? -14.050 44.513 81.556 1.00 44.41 40 GLU B CA 1
ATOM 3189 C C . GLU B 1 40 ? -14.400 43.564 82.706 1.00 43.92 40 GLU B C 1
ATOM 3190 O O . GLU B 1 40 ? -15.421 43.739 83.378 1.00 44.44 40 GLU B O 1
ATOM 3196 N N . GLU B 1 41 ? -13.552 42.563 82.925 1.00 43.60 41 GLU B N 1
ATOM 3197 C CA . GLU B 1 41 ? -13.767 41.583 83.990 1.00 44.64 41 GLU B CA 1
ATOM 3198 C C . GLU B 1 41 ? -14.146 42.229 85.324 1.00 45.39 41 GLU B C 1
ATOM 3199 O O . GLU B 1 41 ? -15.192 41.918 85.898 1.00 46.21 41 GLU B O 1
ATOM 3201 N N . ARG B 1 42 ? -13.302 43.133 85.813 1.00 45.17 42 ARG B N 1
ATOM 3202 C CA . ARG B 1 42 ? -13.558 43.800 87.087 1.00 44.71 42 ARG B CA 1
ATOM 3203 C C . ARG B 1 42 ? -14.871 44.569 87.110 1.00 44.98 42 ARG B C 1
ATOM 3204 O O . ARG B 1 42 ? -15.600 44.528 88.102 1.00 44.79 42 ARG B O 1
ATOM 3212 N N . LEU B 1 43 ? -15.170 45.281 86.027 1.00 45.11 43 LEU B N 1
ATOM 3213 C CA . LEU B 1 43 ? -16.407 46.049 85.958 1.00 45.77 43 LEU B CA 1
ATOM 3214 C C . LEU B 1 43 ? -17.614 45.121 85.974 1.00 45.02 43 LEU B C 1
ATOM 3215 O O . LEU B 1 43 ? -18.654 45.447 86.543 1.00 45.23 43 LEU B O 1
ATOM 3220 N N . ALA B 1 44 ? -17.467 43.959 85.351 1.00 46.24 44 ALA B N 1
ATOM 3221 C CA . ALA B 1 44 ? -18.540 42.976 85.322 1.00 48.17 44 ALA B CA 1
ATOM 3222 C C . ALA B 1 44 ? -18.794 42.451 86.736 1.00 49.48 44 ALA B C 1
ATOM 3223 O O . ALA B 1 44 ? -19.939 42.225 87.122 1.00 48.85 44 ALA B O 1
ATOM 3225 N N . GLU B 1 45 ? -17.721 42.260 87.503 1.00 50.73 45 GLU B N 1
ATOM 3226 C CA . GLU B 1 45 ? -17.840 41.765 88.873 1.00 52.23 45 GLU B CA 1
ATOM 3227 C C . GLU B 1 45 ? -18.642 42.714 89.752 1.00 52.67 45 GLU B C 1
ATOM 3228 O O . GLU B 1 45 ? -19.386 42.272 90.626 1.00 53.87 45 GLU B O 1
ATOM 3234 N N . VAL B 1 46 ? -18.489 44.016 89.528 1.00 52.24 46 VAL B N 1
ATOM 3235 C CA . VAL B 1 46 ? -19.198 45.007 90.332 1.00 51.95 46 VAL B CA 1
ATOM 3236 C C . VAL B 1 46 ? -20.490 45.519 89.704 1.00 51.20 46 VAL B C 1
ATOM 3237 O O . VAL B 1 46 ? -21.185 46.346 90.291 1.00 52.14 46 VAL B O 1
ATOM 3241 N N . GLY B 1 47 ? -20.812 45.031 88.513 1.00 51.26 47 GLY B N 1
ATOM 3242 C CA . GLY B 1 47 ? -22.032 45.462 87.855 1.00 50.42 47 GLY B CA 1
ATOM 3243 C C . GLY B 1 47 ? -22.032 46.903 87.377 1.00 50.39 47 GLY B C 1
ATOM 3244 O O . GLY B 1 47 ? -23.061 47.582 87.438 1.00 51.39 47 GLY B O 1
ATOM 3245 N N . VAL B 1 48 ? -20.883 47.383 86.909 1.00 48.74 48 VAL B N 1
ATOM 3246 C CA . VAL B 1 48 ? -20.795 48.750 86.400 1.00 46.56 48 VAL B CA 1
ATOM 3247 C C . VAL B 1 48 ? -20.702 48.684 84.883 1.00 45.01 48 VAL B C 1
ATOM 3248 O O . VAL B 1 48 ? -19.763 48.105 84.343 1.00 44.86 48 VAL B O 1
ATOM 3252 N N . PRO B 1 49 ? -21.686 49.262 84.175 1.00 44.27 49 PRO B N 1
ATOM 3253 C CA . PRO B 1 49 ? -21.664 49.242 82.708 1.00 44.20 49 PRO B CA 1
ATOM 3254 C C . PRO B 1 49 ? -20.342 49.795 82.179 1.00 44.03 49 PRO B C 1
ATOM 3255 O O . PRO B 1 49 ? -19.912 50.884 82.568 1.00 42.88 49 PRO B O 1
ATOM 3259 N N . HIS B 1 50 ? -19.706 49.031 81.295 1.00 42.67 50 HIS B N 1
ATOM 3260 C CA . HIS B 1 50 ? -18.409 49.394 80.733 1.00 42.83 50 HIS B CA 1
ATOM 3261 C C . HIS B 1 50 ? -18.412 49.855 79.280 1.00 43.86 50 HIS B C 1
ATOM 3262 O O . HIS B 1 50 ? -18.889 49.151 78.396 1.00 46.00 50 HIS B O 1
ATOM 3269 N N . VAL B 1 51 ? -17.870 51.045 79.045 1.00 43.71 51 VAL B N 1
ATOM 3270 C CA . VAL B 1 51 ? -17.740 51.583 77.696 1.00 42.14 51 VAL B CA 1
ATOM 3271 C C . VAL B 1 51 ? -16.240 51.565 77.446 1.00 42.64 51 VAL B C 1
ATOM 3272 O O . VAL B 1 51 ? -15.518 52.452 77.904 1.00 43.98 51 VAL B O 1
ATOM 3276 N N . PRO B 1 52 ? -15.746 50.549 76.725 1.00 41.88 52 PRO B N 1
ATOM 3277 C CA . PRO B 1 52 ? -14.312 50.456 76.448 1.00 39.93 52 PRO B CA 1
ATOM 3278 C C . PRO B 1 52 ? -13.715 51.638 75.693 1.00 40.16 52 PRO B C 1
ATOM 3279 O O . PRO B 1 52 ? -14.230 52.070 74.663 1.00 40.60 52 PRO B O 1
ATOM 3283 N N . VAL B 1 53 ? -12.621 52.160 76.231 1.00 38.48 53 VAL B N 1
ATOM 3284 C CA . VAL B 1 53 ? -11.913 53.276 75.627 1.00 36.35 53 VAL B CA 1
ATOM 3285 C C . VAL B 1 53 ? -10.433 53.038 75.865 1.00 35.82 53 VAL B C 1
ATOM 3286 O O . VAL B 1 53 ? -10.026 52.720 76.981 1.00 37.57 53 VAL B O 1
ATOM 3290 N N . GLY B 1 54 ? -9.626 53.171 74.820 1.00 34.27 54 GLY B N 1
ATOM 3291 C CA . GLY B 1 54 ? -8.202 52.962 74.985 1.00 32.11 54 GLY B CA 1
ATOM 3292 C C . GLY B 1 54 ? -7.685 51.677 74.368 1.00 33.70 54 GLY B C 1
ATOM 3293 O O . GLY B 1 54 ? -8.454 50.851 73.876 1.00 31.98 54 GLY B O 1
ATOM 3294 N N . LEU B 1 55 ? -6.366 51.517 74.409 1.00 33.13 55 LEU B N 1
ATOM 3295 C CA . LEU B 1 55 ? -5.687 50.361 73.851 1.00 34.86 55 LEU B CA 1
ATOM 3296 C C . LEU B 1 55 ? -5.889 49.073 74.633 1.00 37.74 55 LEU B C 1
ATOM 3297 O O . LEU B 1 55 ? -6.204 49.088 75.828 1.00 36.61 55 LEU B O 1
ATOM 3302 N N . PRO B 1 56 ? -5.714 47.927 73.958 1.00 39.76 56 PRO B N 1
ATOM 3303 C CA . PRO B 1 56 ? -5.877 46.639 74.630 1.00 40.15 56 PRO B CA 1
ATOM 3304 C C . PRO B 1 56 ? -4.646 46.378 75.484 1.00 40.52 56 PRO B C 1
ATOM 3305 O O . PRO B 1 56 ? -3.541 46.812 75.150 1.00 40.69 56 PRO B O 1
ATOM 3309 N N . GLN B 1 57 ? -4.844 45.677 76.591 1.00 40.83 57 GLN B N 1
ATOM 3310 C CA . GLN B 1 57 ? -3.757 45.369 77.499 1.00 39.50 57 GLN B CA 1
ATOM 3311 C C . GLN B 1 57 ? -2.516 44.840 76.800 1.00 38.46 57 GLN B C 1
ATOM 3312 O O . GLN B 1 57 ? -1.404 45.140 77.230 1.00 37.21 57 GLN B O 1
ATOM 3318 N N . HIS B 1 58 ? -2.682 44.072 75.720 1.00 37.67 58 HIS B N 1
ATOM 3319 C CA . HIS B 1 58 ? -1.506 43.529 75.045 1.00 37.49 58 HIS B CA 1
ATOM 3320 C C . HIS B 1 58 ? -0.690 44.555 74.264 1.00 38.06 58 HIS B C 1
ATOM 3321 O O . HIS B 1 58 ? 0.388 44.239 73.768 1.00 36.06 58 HIS B O 1
ATOM 3328 N N . MET B 1 59 ? -1.188 45.786 74.163 1.00 39.84 59 MET B N 1
ATOM 3329 C CA . MET B 1 59 ? -0.446 46.835 73.468 1.00 40.67 59 MET B CA 1
ATOM 3330 C C . MET B 1 59 ? 0.346 47.684 74.460 1.00 42.58 59 MET B C 1
ATOM 3331 O O . MET B 1 59 ? 1.055 48.612 74.069 1.00 43.57 59 MET B O 1
ATOM 3336 N N . MET B 1 60 ? 0.225 47.363 75.746 1.00 41.62 60 MET B N 1
ATOM 3337 C CA . MET B 1 60 ? 0.944 48.103 76.777 1.00 41.31 60 MET B CA 1
ATOM 3338 C C . MET B 1 60 ? 2.444 47.867 76.642 1.00 40.64 60 MET B C 1
ATOM 3339 O O . MET B 1 60 ? 2.890 46.742 76.414 1.00 39.03 60 MET B O 1
ATOM 3344 N N . LEU B 1 61 ? 3.217 48.938 76.781 1.00 40.97 61 LEU B N 1
ATOM 3345 C CA . LEU B 1 61 ? 4.670 48.869 76.666 1.00 42.11 61 LEU B CA 1
ATOM 3346 C C . LEU B 1 61 ? 5.255 48.612 78.053 1.00 42.38 61 LEU B C 1
ATOM 3347 O O . LEU B 1 61 ? 5.063 49.407 78.972 1.00 44.20 61 LEU B O 1
ATOM 3352 N N . GLN B 1 62 ? 5.970 47.504 78.202 1.00 41.14 62 GLN B N 1
ATOM 3353 C CA . GLN B 1 62 ? 6.547 47.147 79.491 1.00 40.80 62 GLN B CA 1
ATOM 3354 C C . GLN B 1 62 ? 7.807 47.910 79.870 1.00 41.97 62 GLN B C 1
ATOM 3355 O O . GLN B 1 62 ? 8.534 48.409 79.009 1.00 41.56 62 GLN B O 1
ATOM 3361 N N . GLU B 1 63 ? 8.047 47.989 81.177 1.00 42.10 63 GLU B N 1
ATOM 3362 C CA . GLU B 1 63 ? 9.218 48.656 81.727 1.00 42.51 63 GLU B CA 1
ATOM 3363 C C . GLU B 1 63 ? 10.447 48.019 81.092 1.00 42.65 63 GLU B C 1
ATOM 3364 O O . GLU B 1 63 ? 10.561 46.796 81.029 1.00 41.74 63 GLU B O 1
ATOM 3370 N N . GLY B 1 64 ? 11.364 48.850 80.612 1.00 43.69 64 GLY B N 1
ATOM 3371 C CA . GLY B 1 64 ? 12.559 48.319 79.989 1.00 45.44 64 GLY B CA 1
ATOM 3372 C C . GLY B 1 64 ? 12.490 48.324 78.474 1.00 46.34 64 GLY B C 1
ATOM 3373 O O . GLY B 1 64 ? 13.525 48.387 77.817 1.00 47.34 64 GLY B O 1
ATOM 3374 N N . MET B 1 65 ? 11.284 48.257 77.913 1.00 47.34 65 MET B N 1
ATOM 3375 C CA . MET B 1 65 ? 11.130 48.263 76.458 1.00 48.42 65 MET B CA 1
ATOM 3376 C C . MET B 1 65 ? 11.593 49.608 75.902 1.00 50.05 65 MET B C 1
ATOM 3377 O O . MET B 1 65 ? 11.408 50.652 76.530 1.00 48.26 65 MET B O 1
ATOM 3382 N N . PRO B 1 66 ? 12.207 49.599 74.711 1.00 51.34 66 PRO B N 1
ATOM 3383 C CA . PRO B 1 66 ? 12.671 50.862 74.131 1.00 51.70 66 PRO B CA 1
ATOM 3384 C C . PRO B 1 66 ? 11.490 51.772 73.801 1.00 51.21 66 PRO B C 1
ATOM 3385 O O . PRO B 1 66 ? 10.461 51.314 73.301 1.00 51.29 66 PRO B O 1
ATOM 3389 N N . PRO B 1 67 ? 11.620 53.074 74.092 1.00 50.45 67 PRO B N 1
ATOM 3390 C CA . PRO B 1 67 ? 10.549 54.034 73.815 1.00 50.47 67 PRO B CA 1
ATOM 3391 C C . PRO B 1 67 ? 10.174 54.052 72.341 1.00 50.68 67 PRO B C 1
ATOM 3392 O O . PRO B 1 67 ? 11.014 53.815 71.473 1.00 50.40 67 PRO B O 1
ATOM 3396 N N . PRO B 1 68 ? 8.901 54.329 72.037 1.00 50.34 68 PRO B N 1
ATOM 3397 C CA . PRO B 1 68 ? 8.496 54.359 70.634 1.00 51.02 68 PRO B CA 1
ATOM 3398 C C . PRO B 1 68 ? 9.092 55.579 69.944 1.00 52.12 68 PRO B C 1
ATOM 3399 O O . PRO B 1 68 ? 9.440 56.563 70.599 1.00 51.30 68 PRO B O 1
ATOM 3403 N N . PRO B 1 69 ? 9.227 55.526 68.611 1.00 53.57 69 PRO B N 1
ATOM 3404 C CA . PRO B 1 69 ? 9.788 56.662 67.875 1.00 54.37 69 PRO B CA 1
ATOM 3405 C C . PRO B 1 69 ? 8.886 57.884 68.052 1.00 55.27 69 PRO B C 1
ATOM 3406 O O . PRO B 1 69 ? 7.686 57.745 68.297 1.00 56.02 69 PRO B O 1
ATOM 3410 N N . PRO B 1 70 ? 9.453 59.095 67.931 1.00 55.48 70 PRO B N 1
ATOM 3411 C CA . PRO B 1 70 ? 8.683 60.335 68.085 1.00 54.90 70 PRO B CA 1
ATOM 3412 C C . PRO B 1 70 ? 7.352 60.359 67.339 1.00 53.87 70 PRO B C 1
ATOM 3413 O O . PRO B 1 70 ? 6.355 60.870 67.853 1.00 54.64 70 PRO B O 1
ATOM 3417 N N . GLU B 1 71 ? 7.333 59.809 66.131 1.00 52.51 71 GLU B N 1
ATOM 3418 C CA . GLU B 1 71 ? 6.108 59.779 65.345 1.00 51.17 71 GLU B CA 1
ATOM 3419 C C . GLU B 1 71 ? 5.042 58.954 66.060 1.00 50.67 71 GLU B C 1
ATOM 3420 O O . GLU B 1 71 ? 3.858 59.291 66.032 1.00 49.48 71 GLU B O 1
ATOM 3422 N N . GLU B 1 72 ? 5.466 57.868 66.701 1.00 50.46 72 GLU B N 1
ATOM 3423 C CA . GLU B 1 72 ? 4.533 57.004 67.410 1.00 50.39 72 GLU B CA 1
ATOM 3424 C C . GLU B 1 72 ? 4.020 57.654 68.697 1.00 48.87 72 GLU B C 1
ATOM 3425 O O . GLU B 1 72 ? 2.853 57.491 69.052 1.00 46.91 72 GLU B O 1
ATOM 3431 N N . GLU B 1 73 ? 4.884 58.390 69.393 1.00 48.01 73 GLU B N 1
ATOM 3432 C CA . GLU B 1 73 ? 4.461 59.062 70.617 1.00 47.65 73 GLU B CA 1
ATOM 3433 C C . GLU B 1 73 ? 3.387 60.077 70.261 1.00 46.02 73 GLU B C 1
ATOM 3434 O O . GLU B 1 73 ? 2.347 60.166 70.925 1.00 45.62 73 GLU B O 1
ATOM 3440 N N . GLN B 1 74 ? 3.638 60.841 69.203 1.00 43.52 74 GLN B N 1
ATOM 3441 C CA . GLN B 1 74 ? 2.678 61.845 68.763 1.00 42.03 74 GLN B CA 1
ATOM 3442 C C . GLN B 1 74 ? 1.346 61.176 68.458 1.00 40.54 74 GLN B C 1
ATOM 3443 O O . GLN B 1 74 ? 0.287 61.694 68.805 1.00 40.00 74 GLN B O 1
ATOM 3446 N N . ARG B 1 75 ? 1.414 60.015 67.810 1.00 39.90 75 ARG B N 1
ATOM 3447 C CA . ARG B 1 75 ? 0.224 59.258 67.446 1.00 39.69 75 ARG B CA 1
ATOM 3448 C C . ARG B 1 75 ? -0.529 58.874 68.717 1.00 38.41 75 ARG B C 1
ATOM 3449 O O . ARG B 1 75 ? -1.752 59.035 68.810 1.00 37.80 75 ARG B O 1
ATOM 3457 N N . LEU B 1 76 ? 0.215 58.357 69.690 1.00 37.23 76 LEU B N 1
ATOM 3458 C CA . LEU B 1 76 ? -0.356 57.944 70.966 1.00 36.81 76 LEU B CA 1
ATOM 3459 C C . LEU B 1 76 ? -0.949 59.143 71.699 1.00 35.83 76 LEU B C 1
ATOM 3460 O O . LEU B 1 76 ? -2.069 59.077 72.204 1.00 34.99 76 LEU B O 1
ATOM 3465 N N . ALA B 1 77 ? -0.201 60.242 71.745 1.00 36.45 77 ALA B N 1
ATOM 3466 C CA . ALA B 1 77 ? -0.677 61.456 72.407 1.00 35.32 77 ALA B CA 1
ATOM 3467 C C . ALA B 1 77 ? -2.013 61.918 71.826 1.00 34.61 77 ALA B C 1
ATOM 3468 O O . ALA B 1 77 ? -2.929 62.271 72.565 1.00 34.07 77 ALA B O 1
ATOM 3470 N N . ALA B 1 78 ? -2.128 61.908 70.501 1.00 36.01 78 ALA B N 1
ATOM 3471 C CA . ALA B 1 78 ? -3.363 62.331 69.846 1.00 35.55 78 ALA B CA 1
ATOM 3472 C C . ALA B 1 78 ? -4.513 61.376 70.153 1.00 36.51 78 ALA B C 1
ATOM 3473 O O . ALA B 1 78 ? -5.640 61.808 70.410 1.00 36.39 78 ALA B O 1
ATOM 3475 N N . MET B 1 79 ? -4.230 60.076 70.125 1.00 36.05 79 MET B N 1
ATOM 3476 C CA . MET B 1 79 ? -5.249 59.074 70.417 1.00 36.57 79 MET B CA 1
ATOM 3477 C C . MET B 1 79 ? -5.843 59.309 71.801 1.00 36.80 79 MET B C 1
ATOM 3478 O O . MET B 1 79 ? -7.064 59.358 71.971 1.00 37.95 79 MET B O 1
ATOM 3483 N N . THR B 1 80 ? -4.963 59.445 72.787 1.00 37.00 80 THR B N 1
ATOM 3484 C CA . THR B 1 80 ? -5.371 59.658 74.166 1.00 37.82 80 THR B CA 1
ATOM 3485 C C . THR B 1 80 ? -6.434 60.747 74.265 1.00 38.82 80 THR B C 1
ATOM 3486 O O . THR B 1 80 ? -7.407 60.612 75.015 1.00 40.08 80 THR B O 1
ATOM 3490 N N . VAL B 1 81 ? -6.248 61.815 73.493 1.00 38.18 81 VAL B N 1
ATOM 3491 C CA . VAL B 1 81 ? -7.182 62.937 73.486 1.00 36.75 81 VAL B CA 1
ATOM 3492 C C . VAL B 1 81 ? -8.401 62.711 72.600 1.00 35.27 81 VAL B C 1
ATOM 3493 O O . VAL B 1 81 ? -9.539 62.936 73.020 1.00 33.58 81 VAL B O 1
ATOM 3497 N N . GLU B 1 82 ? -8.167 62.260 71.373 1.00 36.95 82 GLU B N 1
ATOM 3498 C CA . GLU B 1 82 ? -9.267 62.041 70.444 1.00 38.14 82 GLU B CA 1
ATOM 3499 C C . GLU B 1 82 ? -10.267 60.978 70.874 1.00 37.56 82 GLU B C 1
ATOM 3500 O O . GLU B 1 82 ? -11.473 61.156 70.676 1.00 38.08 82 GLU B O 1
ATOM 3506 N N . MET B 1 83 ? -9.794 59.887 71.476 1.00 37.00 83 MET B N 1
ATOM 3507 C CA . MET B 1 83 ? -10.722 58.842 71.901 1.00 38.19 83 MET B CA 1
ATOM 3508 C C . MET B 1 83 ? -11.734 59.386 72.895 1.00 37.72 83 MET B C 1
ATOM 3509 O O . MET B 1 83 ? -12.874 58.930 72.934 1.00 37.84 83 MET B O 1
ATOM 3514 N N . GLN B 1 84 ? -11.331 60.376 73.687 1.00 37.90 84 GLN B N 1
ATOM 3515 C CA . GLN B 1 84 ? -12.252 60.965 74.654 1.00 36.77 84 GLN B CA 1
ATOM 3516 C C . GLN B 1 84 ? -13.366 61.681 73.879 1.00 37.85 84 GLN B C 1
ATOM 3517 O O . GLN B 1 84 ? -14.553 61.471 74.133 1.00 37.91 84 GLN B O 1
ATOM 3523 N N . PHE B 1 85 ? -12.979 62.525 72.927 1.00 37.48 85 PHE B N 1
ATOM 3524 C CA . PHE B 1 85 ? -13.958 63.250 72.124 1.00 38.53 85 PHE B CA 1
ATOM 3525 C C . PHE B 1 85 ? -14.864 62.308 71.339 1.00 40.50 85 PHE B C 1
ATOM 3526 O O . PHE B 1 85 ? -15.973 62.681 70.960 1.00 40.62 85 PHE B O 1
ATOM 3534 N N . ASP B 1 86 ? -14.402 61.083 71.106 1.00 41.47 86 ASP B N 1
ATOM 3535 C CA . ASP B 1 86 ? -15.208 60.120 70.366 1.00 44.25 86 ASP B CA 1
ATOM 3536 C C . ASP B 1 86 ? -16.096 59.232 71.223 1.00 44.51 86 ASP B C 1
ATOM 3537 O O . ASP B 1 86 ? -17.159 58.811 70.777 1.00 46.71 86 ASP B O 1
ATOM 3542 N N . ALA B 1 87 ? -15.678 58.952 72.453 1.00 43.61 87 ALA B N 1
ATOM 3543 C CA . ALA B 1 87 ? -16.465 58.082 73.322 1.00 41.99 87 ALA B CA 1
ATOM 3544 C C . ALA B 1 87 ? -17.304 58.803 74.378 1.00 41.66 87 ALA B C 1
ATOM 3545 O O . ALA B 1 87 ? -18.485 58.505 74.542 1.00 40.53 87 ALA B O 1
ATOM 3547 N N . VAL B 1 88 ? -16.698 59.755 75.082 1.00 42.28 88 VAL B N 1
ATOM 3548 C CA . VAL B 1 88 ? -17.388 60.480 76.147 1.00 41.45 88 VAL B CA 1
ATOM 3549 C C . VAL B 1 88 ? -18.743 61.076 75.818 1.00 42.56 88 VAL B C 1
ATOM 3550 O O . VAL B 1 88 ? -19.699 60.874 76.566 1.00 44.33 88 VAL B O 1
ATOM 3554 N N . PRO B 1 89 ? -18.856 61.830 74.711 1.00 43.37 89 PRO B N 1
ATOM 3555 C CA . PRO B 1 89 ? -20.173 62.400 74.407 1.00 42.97 89 PRO B CA 1
ATOM 3556 C C . PRO B 1 89 ? -21.289 61.360 74.426 1.00 43.33 89 PRO B C 1
ATOM 3557 O O . PRO B 1 89 ? -22.350 61.589 75.007 1.00 42.76 89 PRO B O 1
ATOM 3561 N N . GLY B 1 90 ? -21.042 60.211 73.806 1.00 43.63 90 GLY B N 1
ATOM 3562 C CA . GLY B 1 90 ? -22.046 59.163 73.795 1.00 43.61 90 GLY B CA 1
ATOM 3563 C C . GLY B 1 90 ? -22.237 58.585 75.187 1.00 44.70 90 GLY B C 1
ATOM 3564 O O . GLY B 1 90 ? -23.364 58.383 75.639 1.00 43.50 90 GLY B O 1
ATOM 3565 N N . ALA B 1 91 ? -21.125 58.329 75.870 1.00 45.22 91 ALA B N 1
ATOM 3566 C CA . ALA B 1 91 ? -21.149 57.763 77.215 1.00 46.89 91 ALA B CA 1
ATOM 3567 C C . ALA B 1 91 ? -21.796 58.694 78.235 1.00 48.06 91 ALA B C 1
ATOM 3568 O O . ALA B 1 91 ? -22.382 58.238 79.214 1.00 48.00 91 ALA B O 1
ATOM 3570 N N . ALA B 1 92 ? -21.688 59.998 78.006 1.00 49.47 92 ALA B N 1
ATOM 3571 C CA . ALA B 1 92 ? -22.263 60.976 78.922 1.00 51.42 92 ALA B CA 1
ATOM 3572 C C . ALA B 1 92 ? -23.776 61.076 78.755 1.00 52.77 92 ALA B C 1
ATOM 3573 O O . ALA B 1 92 ? -24.432 61.868 79.432 1.00 53.34 92 ALA B O 1
ATOM 3575 N N . GLU B 1 93 ? -24.323 60.264 77.854 1.00 54.04 93 GLU B N 1
ATOM 3576 C CA . GLU B 1 93 ? -25.761 60.259 77.588 1.00 54.44 93 GLU B CA 1
ATOM 3577 C C . GLU B 1 93 ? -26.578 60.183 78.873 1.00 54.13 93 GLU B C 1
ATOM 3578 O O . GLU B 1 93 ? -26.510 59.198 79.607 1.00 55.13 93 GLU B O 1
ATOM 3580 N N . GLY B 1 94 ? -27.351 61.230 79.139 1.00 54.67 94 GLY B N 1
ATOM 3581 C CA . GLY B 1 94 ? -28.173 61.259 80.334 1.00 55.67 94 GLY B CA 1
ATOM 3582 C C . GLY B 1 94 ? -27.392 61.171 81.634 1.00 56.07 94 GLY B C 1
ATOM 3583 O O . GLY B 1 94 ? -27.648 60.293 82.460 1.00 57.01 94 GLY B O 1
ATOM 3584 N N . CYS B 1 95 ? -26.435 62.072 81.820 1.00 54.88 95 CYS B N 1
ATOM 3585 C CA . CYS B 1 95 ? -25.637 62.089 83.040 1.00 54.07 95 CYS B CA 1
ATOM 3586 C C . CYS B 1 95 ? -25.678 63.473 83.676 1.00 53.36 95 CYS B C 1
ATOM 3587 O O . CYS B 1 95 ? -25.867 64.477 82.986 1.00 52.76 95 CYS B O 1
ATOM 3590 N N . ALA B 1 96 ? -25.499 63.517 84.992 1.00 51.90 96 ALA B N 1
ATOM 3591 C CA . ALA B 1 96 ? -25.536 64.771 85.734 1.00 49.87 96 ALA B CA 1
ATOM 3592 C C . ALA B 1 96 ? -24.148 65.313 86.043 1.00 48.31 96 ALA B C 1
ATOM 3593 O O . ALA B 1 96 ? -23.995 66.488 86.373 1.00 49.96 96 ALA B O 1
ATOM 3595 N N . ALA B 1 97 ? -23.137 64.459 85.949 1.00 46.63 97 ALA B N 1
ATOM 3596 C CA . ALA B 1 97 ? -21.775 64.887 86.233 1.00 44.75 97 ALA B CA 1
ATOM 3597 C C . ALA B 1 97 ? -20.770 63.902 85.663 1.00 44.02 97 ALA B C 1
ATOM 3598 O O . ALA B 1 97 ? -21.129 62.789 85.274 1.00 44.66 97 ALA B O 1
ATOM 3600 N N . VAL B 1 98 ? -19.509 64.321 85.624 1.00 42.39 98 VAL B N 1
ATOM 3601 C CA . VAL B 1 98 ? -18.434 63.492 85.096 1.00 40.22 98 VAL B CA 1
ATOM 3602 C C . VAL B 1 98 ? -17.226 63.555 86.022 1.00 39.09 98 VAL B C 1
ATOM 3603 O O . VAL B 1 98 ? -16.828 64.631 86.463 1.00 38.85 98 VAL B O 1
ATOM 3607 N N . VAL B 1 99 ? -16.651 62.394 86.312 1.00 38.91 99 VAL B N 1
ATOM 3608 C CA . VAL B 1 99 ? -15.474 62.292 87.171 1.00 39.11 99 VAL B CA 1
ATOM 3609 C C . VAL B 1 99 ? -14.393 61.551 86.392 1.00 38.71 99 VAL B C 1
ATOM 3610 O O . VAL B 1 99 ? -14.639 60.461 85.879 1.00 39.61 99 VAL B O 1
ATOM 3614 N N . ALA B 1 100 ? -13.203 62.140 86.310 1.00 38.03 100 ALA B N 1
ATOM 3615 C CA . ALA B 1 100 ? -12.091 61.529 85.582 1.00 37.62 100 ALA B CA 1
ATOM 3616 C C . ALA B 1 100 ? -10.974 61.081 86.509 1.00 36.89 100 ALA B C 1
ATOM 3617 O O . ALA B 1 100 ? -10.645 61.759 87.485 1.00 38.36 100 ALA B O 1
ATOM 3619 N N . VAL B 1 101 ? -10.386 59.935 86.192 1.00 36.63 101 VAL B N 1
ATOM 3620 C CA . VAL B 1 101 ? -9.299 59.387 86.982 1.00 37.14 101 VAL B CA 1
ATOM 3621 C C . VAL B 1 101 ? -8.192 58.898 86.055 1.00 37.71 101 VAL B C 1
ATOM 3622 O O . VAL B 1 101 ? -8.461 58.337 84.995 1.00 37.88 101 VAL B O 1
ATOM 3626 N N . GLY B 1 102 ? -6.947 59.114 86.450 1.00 36.40 102 GLY B N 1
ATOM 3627 C CA . GLY B 1 102 ? -5.852 58.652 85.626 1.00 35.97 102 GLY B CA 1
ATOM 3628 C C . GLY B 1 102 ? -5.175 59.716 84.788 1.00 36.93 102 GLY B C 1
ATOM 3629 O O . GLY B 1 102 ? -5.001 60.860 85.225 1.00 36.75 102 GLY B O 1
ATOM 3630 N N . ASP B 1 103 ? -4.807 59.339 83.568 1.00 34.76 103 ASP B N 1
ATOM 3631 C CA . ASP B 1 103 ? -4.106 60.240 82.668 1.00 36.07 103 ASP B CA 1
ATOM 3632 C C . ASP B 1 103 ? -4.707 61.638 82.508 1.00 34.74 103 ASP B C 1
ATOM 3633 O O . ASP B 1 103 ? -5.858 61.801 82.114 1.00 34.75 103 ASP B O 1
ATOM 3638 N N . LEU B 1 104 ? -3.891 62.640 82.813 1.00 34.71 104 LEU B N 1
ATOM 3639 C CA . LEU B 1 104 ? -4.283 64.041 82.722 1.00 35.45 104 LEU B CA 1
ATOM 3640 C C . LEU B 1 104 ? -4.712 64.434 81.309 1.00 34.64 104 LEU B C 1
ATOM 3641 O O . LEU B 1 104 ? -5.736 65.089 81.126 1.00 35.53 104 LEU B O 1
ATOM 3646 N N . ALA B 1 105 ? -3.930 64.034 80.311 1.00 33.67 105 ALA B N 1
ATOM 3647 C CA . ALA B 1 105 ? -4.264 64.360 78.926 1.00 34.90 105 ALA B CA 1
ATOM 3648 C C . ALA B 1 105 ? -5.673 63.863 78.606 1.00 33.74 105 ALA B C 1
ATOM 3649 O O . ALA B 1 105 ? -6.487 64.583 78.027 1.00 33.06 105 ALA B O 1
ATOM 3651 N N . ALA B 1 106 ? -5.966 62.632 79.006 1.00 33.50 106 ALA B N 1
ATOM 3652 C CA . ALA B 1 106 ? -7.280 62.058 78.764 1.00 33.81 106 ALA B CA 1
ATOM 3653 C C . ALA B 1 106 ? -8.316 62.942 79.441 1.00 33.26 106 ALA B C 1
ATOM 3654 O O . ALA B 1 106 ? -9.374 63.218 78.876 1.00 35.52 106 ALA B O 1
ATOM 3656 N N . ALA B 1 107 ? -7.999 63.390 80.653 1.00 32.78 107 ALA B N 1
ATOM 3657 C CA . ALA B 1 107 ? -8.903 64.237 81.420 1.00 33.13 107 ALA B CA 1
ATOM 3658 C C . ALA B 1 107 ? -9.220 65.544 80.694 1.00 31.75 107 ALA B C 1
ATOM 3659 O O . ALA B 1 107 ? -10.351 66.013 80.733 1.00 32.82 107 ALA B O 1
ATOM 3661 N N . THR B 1 108 ? -8.231 66.137 80.034 1.00 34.25 108 THR B N 1
ATOM 3662 C CA . THR B 1 108 ? -8.482 67.387 79.312 1.00 35.06 108 THR B CA 1
ATOM 3663 C C . THR B 1 108 ? -9.601 67.170 78.301 1.00 35.28 108 THR B C 1
ATOM 3664 O O . THR B 1 108 ? -10.455 68.040 78.100 1.00 37.27 108 THR B O 1
ATOM 3668 N N . GLY B 1 109 ? -9.604 65.994 77.683 1.00 35.06 109 GLY B N 1
ATOM 3669 C CA . GLY B 1 109 ? -10.635 65.671 76.717 1.00 35.48 109 GLY B CA 1
ATOM 3670 C C . GLY B 1 109 ? -11.970 65.422 77.396 1.00 35.18 109 GLY B C 1
ATOM 3671 O O . GLY B 1 109 ? -13.011 65.845 76.906 1.00 35.73 109 GLY B O 1
ATOM 3672 N N . VAL B 1 110 ? -11.947 64.728 78.528 1.00 35.58 110 VAL B N 1
ATOM 3673 C CA . VAL B 1 110 ? -13.178 64.441 79.254 1.00 35.45 110 VAL B CA 1
ATOM 3674 C C . VAL B 1 110 ? -13.820 65.748 79.715 1.00 36.92 110 VAL B C 1
ATOM 3675 O O . VAL B 1 110 ? -15.031 65.929 79.595 1.00 35.46 110 VAL B O 1
ATOM 3679 N N . ARG B 1 111 ? -13.005 66.664 80.235 1.00 36.96 111 ARG B N 1
ATOM 3680 C CA . ARG B 1 111 ? -13.525 67.944 80.700 1.00 36.25 111 ARG B CA 1
ATOM 3681 C C . ARG B 1 111 ? -14.112 68.739 79.539 1.00 35.77 111 ARG B C 1
ATOM 3682 O O . ARG B 1 111 ? -15.240 69.231 79.627 1.00 35.98 111 ARG B O 1
ATOM 3690 N N . SER B 1 112 ? -13.351 68.861 78.451 1.00 35.03 112 SER B N 1
ATOM 3691 C CA . SER B 1 112 ? -13.819 69.591 77.271 1.00 34.83 112 SER B CA 1
ATOM 3692 C C . SER B 1 112 ? -15.231 69.168 76.900 1.00 35.13 112 SER B C 1
ATOM 3693 O O . SER B 1 112 ? -16.103 70.009 76.686 1.00 35.82 112 SER B O 1
ATOM 3696 N N . VAL B 1 113 ? -15.461 67.862 76.822 1.00 36.45 113 VAL B N 1
ATOM 3697 C CA . VAL B 1 113 ? -16.787 67.365 76.484 1.00 39.12 113 VAL B CA 1
ATOM 3698 C C . VAL B 1 113 ? -17.785 67.740 77.571 1.00 41.13 113 VAL B C 1
ATOM 3699 O O . VAL B 1 113 ? -18.865 68.256 77.277 1.00 44.41 113 VAL B O 1
ATOM 3703 N N . ALA B 1 114 ? -17.428 67.481 78.827 1.00 42.57 114 ALA B N 1
ATOM 3704 C CA . ALA B 1 114 ? -18.310 67.803 79.947 1.00 42.62 114 ALA B CA 1
ATOM 3705 C C . ALA B 1 114 ? -18.701 69.273 79.881 1.00 43.40 114 ALA B C 1
ATOM 3706 O O . ALA B 1 114 ? -19.819 69.650 80.231 1.00 42.51 114 ALA B O 1
ATOM 3708 N N . GLU B 1 115 ? -17.769 70.099 79.421 1.00 45.29 115 GLU B N 1
ATOM 3709 C CA . GLU B 1 115 ? -18.005 71.531 79.297 1.00 47.26 115 GLU B CA 1
ATOM 3710 C C . GLU B 1 115 ? -19.041 71.799 78.214 1.00 47.41 115 GLU B C 1
ATOM 3711 O O . GLU B 1 115 ? -19.958 72.600 78.400 1.00 46.69 115 GLU B O 1
ATOM 3717 N N . LYS B 1 116 ? -18.884 71.125 77.080 1.00 47.26 116 LYS B N 1
ATOM 3718 C CA . LYS B 1 116 ? -19.808 71.283 75.967 1.00 47.30 116 LYS B CA 1
ATOM 3719 C C . LYS B 1 116 ? -21.213 70.933 76.416 1.00 47.13 116 LYS B C 1
ATOM 3720 O O . LYS B 1 116 ? -22.182 71.561 75.997 1.00 47.51 116 LYS B O 1
ATOM 3726 N N . LEU B 1 117 ? -21.318 69.921 77.269 1.00 46.78 117 LEU B N 1
ATOM 3727 C CA . LEU B 1 117 ? -22.611 69.480 77.771 1.00 47.21 117 LEU B CA 1
ATOM 3728 C C . LEU B 1 117 ? -23.021 70.258 79.021 1.00 47.65 117 LEU B C 1
ATOM 3729 O O . LEU B 1 117 ? -24.122 70.077 79.540 1.00 46.36 117 LEU B O 1
ATOM 3734 N N . GLY B 1 118 ? -22.128 71.123 79.496 1.00 48.14 118 GLY B N 1
ATOM 3735 C CA . GLY B 1 118 ? -22.411 71.926 80.674 1.00 49.65 118 GLY B CA 1
ATOM 3736 C C . GLY B 1 118 ? -22.555 71.116 81.947 1.00 50.95 118 GLY B C 1
ATOM 3737 O O . GLY B 1 118 ? -23.290 71.502 82.859 1.00 52.14 118 GLY B O 1
ATOM 3738 N N . LEU B 1 119 ? -21.848 69.992 82.010 1.00 50.45 119 LEU B N 1
ATOM 3739 C CA . LEU B 1 119 ? -21.895 69.111 83.171 1.00 50.86 119 LEU B CA 1
ATOM 3740 C C . LEU B 1 119 ? -20.732 69.378 84.119 1.00 50.96 119 LEU B C 1
ATOM 3741 O O . LEU B 1 119 ? -19.625 69.701 83.688 1.00 52.15 119 LEU B O 1
ATOM 3746 N N . PRO B 1 120 ? -20.969 69.252 85.432 1.00 50.57 120 PRO B N 1
ATOM 3747 C CA . PRO B 1 120 ? -19.883 69.489 86.385 1.00 48.38 120 PRO B CA 1
ATOM 3748 C C . PRO B 1 120 ? -18.824 68.409 86.194 1.00 45.96 120 PRO B C 1
ATOM 3749 O O . PRO B 1 120 ? -19.152 67.233 86.036 1.00 44.15 120 PRO B O 1
ATOM 3753 N N . PHE B 1 121 ? -17.560 68.818 86.196 1.00 44.85 121 PHE B N 1
ATOM 3754 C CA . PHE B 1 121 ? -16.446 67.900 86.003 1.00 42.37 121 PHE B CA 1
ATOM 3755 C C . PHE B 1 121 ? -15.534 67.843 87.218 1.00 42.62 121 PHE B C 1
ATOM 3756 O O . PHE B 1 121 ? -15.285 68.857 87.864 1.00 44.59 121 PHE B O 1
ATOM 3764 N N . PHE B 1 122 ? -15.032 66.649 87.513 1.00 42.21 122 PHE B N 1
ATOM 3765 C CA . PHE B 1 122 ? -14.133 66.440 88.641 1.00 42.09 122 PHE B CA 1
ATOM 3766 C C . PHE B 1 122 ? -12.980 65.543 88.228 1.00 41.18 122 PHE B C 1
ATOM 3767 O O . PHE B 1 122 ? -13.161 64.595 87.464 1.00 41.26 122 PHE B O 1
ATOM 3775 N N . TYR B 1 123 ? -11.793 65.849 88.737 1.00 39.85 123 TYR B N 1
ATOM 3776 C CA . TYR B 1 123 ? -10.610 65.052 88.444 1.00 38.77 123 TYR B CA 1
ATOM 3777 C C . TYR B 1 123 ? -9.956 64.718 89.770 1.00 40.10 123 TYR B C 1
ATOM 3778 O O . TYR B 1 123 ? -9.959 65.533 90.692 1.00 40.49 123 TYR B O 1
ATOM 3787 N N . SER B 1 124 ? -9.398 63.519 89.874 1.00 41.04 124 SER B N 1
ATOM 3788 C CA . SER B 1 124 ? -8.754 63.121 91.110 1.00 40.52 124 SER B CA 1
ATOM 3789 C C . SER B 1 124 ? -7.402 62.494 90.848 1.00 40.21 124 SER B C 1
ATOM 3790 O O . SER B 1 124 ? -7.175 61.878 89.801 1.00 40.83 124 SER B O 1
ATOM 3793 N N . VAL B 1 125 ? -6.504 62.674 91.805 1.00 35.97 125 VAL B N 1
ATOM 3794 C CA . VAL B 1 125 ? -5.175 62.105 91.731 1.00 36.63 125 VAL B CA 1
ATOM 3795 C C . VAL B 1 125 ? -5.054 61.174 92.934 1.00 37.30 125 VAL B C 1
ATOM 3796 O O . VAL B 1 125 ? -5.780 61.326 93.920 1.00 34.93 125 VAL B O 1
ATOM 3800 N N . PRO B 1 126 ? -4.160 60.181 92.860 1.00 37.35 126 PRO B N 1
ATOM 3801 C CA . PRO B 1 126 ? -4.007 59.250 93.981 1.00 38.20 126 PRO B CA 1
ATOM 3802 C C . PRO B 1 126 ? -2.976 59.627 95.046 1.00 39.86 126 PRO B C 1
ATOM 3803 O O . PRO B 1 126 ? -2.953 59.029 96.121 1.00 39.80 126 PRO B O 1
ATOM 3807 N N . SER B 1 127 ? -2.129 60.612 94.754 1.00 39.46 127 SER B N 1
ATOM 3808 C CA . SER B 1 127 ? -1.098 61.022 95.698 1.00 39.43 127 SER B CA 1
ATOM 3809 C C . SER B 1 127 ? -0.684 62.487 95.545 1.00 40.19 127 SER B C 1
ATOM 3810 O O . SER B 1 127 ? -0.912 63.106 94.509 1.00 39.77 127 SER B O 1
ATOM 3813 N N . PRO B 1 128 ? -0.068 63.056 96.591 1.00 40.11 128 PRO B N 1
ATOM 3814 C CA . PRO B 1 128 ? 0.385 64.450 96.588 1.00 39.47 128 PRO B CA 1
ATOM 3815 C C . PRO B 1 128 ? 1.349 64.789 95.448 1.00 37.85 128 PRO B C 1
ATOM 3816 O O . PRO B 1 128 ? 1.346 65.914 94.958 1.00 37.34 128 PRO B O 1
ATOM 3820 N N . VAL B 1 129 ? 2.169 63.822 95.033 1.00 37.58 129 VAL B N 1
ATOM 3821 C CA . VAL B 1 129 ? 3.141 64.056 93.964 1.00 37.45 129 VAL B CA 1
ATOM 3822 C C . VAL B 1 129 ? 2.547 64.338 92.580 1.00 38.29 129 VAL B C 1
ATOM 3823 O O . VAL B 1 129 ? 3.288 64.549 91.619 1.00 39.37 129 VAL B O 1
ATOM 3827 N N . TYR B 1 130 ? 1.222 64.341 92.470 1.00 37.19 130 TYR B N 1
ATOM 3828 C CA . TYR B 1 130 ? 0.583 64.639 91.190 1.00 37.90 130 TYR B CA 1
ATOM 3829 C C . TYR B 1 130 ? -0.007 66.037 91.235 1.00 38.92 130 TYR B C 1
ATOM 3830 O O . TYR B 1 130 ? -0.679 66.471 90.299 1.00 38.04 130 TYR B O 1
ATOM 3839 N N . LEU B 1 131 ? 0.244 66.733 92.340 1.00 38.85 131 LEU B N 1
ATOM 3840 C CA . LEU B 1 131 ? -0.261 68.083 92.527 1.00 40.65 131 LEU B CA 1
ATOM 3841 C C . LEU B 1 131 ? 0.902 69.065 92.534 1.00 41.02 131 LEU B C 1
ATOM 3842 O O . LEU B 1 131 ? 1.835 68.933 93.328 1.00 39.98 131 LEU B O 1
ATOM 3847 N N . ALA B 1 132 ? 0.834 70.047 91.643 1.00 40.85 132 ALA B N 1
ATOM 3848 C CA . ALA B 1 132 ? 1.882 71.055 91.509 1.00 42.99 132 ALA B CA 1
ATOM 3849 C C . ALA B 1 132 ? 2.076 71.888 92.775 1.00 42.83 132 ALA B C 1
ATOM 3850 O O . ALA B 1 132 ? 1.123 72.450 93.309 1.00 43.31 132 ALA B O 1
ATOM 3852 N N . SER B 1 133 ? 3.316 71.948 93.250 1.00 44.09 133 SER B N 1
ATOM 3853 C CA . SER B 1 133 ? 3.666 72.725 94.438 1.00 45.97 133 SER B CA 1
ATOM 3854 C C . SER B 1 133 ? 5.181 72.724 94.591 1.00 47.10 133 SER B C 1
ATOM 3855 O O . SER B 1 133 ? 5.873 71.884 94.014 1.00 47.77 133 SER B O 1
ATOM 3858 N N . PRO B 1 134 ? 5.721 73.665 95.379 1.00 48.45 134 PRO B N 1
ATOM 3859 C CA . PRO B 1 134 ? 7.173 73.732 95.576 1.00 48.58 134 PRO B CA 1
ATOM 3860 C C . PRO B 1 134 ? 7.683 72.683 96.559 1.00 49.15 134 PRO B C 1
ATOM 3861 O O . PRO B 1 134 ? 8.890 72.443 96.651 1.00 49.29 134 PRO B O 1
ATOM 3865 N N . HIS B 1 135 ? 6.754 72.059 97.281 1.00 48.71 135 HIS B N 1
ATOM 3866 C CA . HIS B 1 135 ? 7.089 71.075 98.308 1.00 47.92 135 HIS B CA 1
ATOM 3867 C C . HIS B 1 135 ? 7.436 69.660 97.859 1.00 46.70 135 HIS B C 1
ATOM 3868 O O . HIS B 1 135 ? 8.261 68.997 98.491 1.00 48.33 135 HIS B O 1
ATOM 3875 N N . LEU B 1 136 ? 6.813 69.188 96.786 1.00 44.54 136 LEU B N 1
ATOM 3876 C CA . LEU B 1 136 ? 7.082 67.838 96.304 1.00 41.93 136 LEU B CA 1
ATOM 3877 C C . LEU B 1 136 ? 7.293 67.787 94.801 1.00 41.76 136 LEU B C 1
ATOM 3878 O O . LEU B 1 136 ? 6.536 68.386 94.038 1.00 41.52 136 LEU B O 1
ATOM 3883 N N . PRO B 1 137 ? 8.327 67.061 94.357 1.00 40.19 137 PRO B N 1
ATOM 3884 C CA . PRO B 1 137 ? 8.647 66.914 92.936 1.00 41.30 137 PRO B CA 1
ATOM 3885 C C . PRO B 1 137 ? 7.563 66.104 92.224 1.00 41.02 137 PRO B C 1
ATOM 3886 O O . PRO B 1 137 ? 6.865 65.299 92.844 1.00 41.65 137 PRO B O 1
ATOM 3890 N N . PRO B 1 138 ? 7.403 66.312 90.910 1.00 41.02 138 PRO B N 1
ATOM 3891 C CA . PRO B 1 138 ? 6.392 65.590 90.130 1.00 39.00 138 PRO B CA 1
ATOM 3892 C C . PRO B 1 138 ? 6.605 64.078 90.167 1.00 37.40 138 PRO B C 1
ATOM 3893 O O . PRO B 1 138 ? 7.727 63.607 90.347 1.00 33.14 138 PRO B O 1
ATOM 3897 N N . ALA B 1 139 ? 5.523 63.322 89.995 1.00 38.69 139 ALA B N 1
ATOM 3898 C CA . ALA B 1 139 ? 5.609 61.863 89.974 1.00 38.96 139 ALA B CA 1
ATOM 3899 C C . ALA B 1 139 ? 6.667 61.456 88.949 1.00 39.69 139 ALA B C 1
ATOM 3900 O O . ALA B 1 139 ? 6.748 62.048 87.869 1.00 40.63 139 ALA B O 1
ATOM 3902 N N . TYR B 1 140 ? 7.471 60.449 89.272 1.00 38.91 140 TYR B N 1
ATOM 3903 C CA . TYR B 1 140 ? 8.518 60.001 88.359 1.00 40.96 140 TYR B CA 1
ATOM 3904 C C . TYR B 1 140 ? 7.969 59.151 87.215 1.00 42.27 140 TYR B C 1
ATOM 3905 O O . TYR B 1 140 ? 8.122 57.929 87.206 1.00 41.93 140 TYR B O 1
ATOM 3914 N N . ASP B 1 141 ? 7.346 59.810 86.241 1.00 43.49 141 ASP B N 1
ATOM 3915 C CA . ASP B 1 141 ? 6.752 59.116 85.101 1.00 44.73 141 ASP B CA 1
ATOM 3916 C C . ASP B 1 141 ? 7.350 59.459 83.739 1.00 45.96 141 ASP B C 1
ATOM 3917 O O . ASP B 1 141 ? 7.071 58.781 82.755 1.00 48.06 141 ASP B O 1
ATOM 3922 N N . GLU B 1 142 ? 8.157 60.511 83.673 1.00 47.11 142 GLU B N 1
ATOM 3923 C CA . GLU B 1 142 ? 8.770 60.916 82.412 1.00 47.71 142 GLU B CA 1
ATOM 3924 C C . GLU B 1 142 ? 10.177 61.445 82.625 1.00 48.10 142 GLU B C 1
ATOM 3925 O O . GLU B 1 142 ? 10.467 62.063 83.647 1.00 48.44 142 GLU B O 1
ATOM 3931 N N . PRO B 1 143 ? 11.081 61.199 81.665 1.00 49.14 143 PRO B N 1
ATOM 3932 C CA . PRO B 1 143 ? 12.444 61.709 81.844 1.00 49.29 143 PRO B CA 1
ATOM 3933 C C . PRO B 1 143 ? 12.368 63.235 81.994 1.00 48.14 143 PRO B C 1
ATOM 3934 O O . PRO B 1 143 ? 11.563 63.885 81.329 1.00 47.02 143 PRO B O 1
ATOM 3938 N N . THR B 1 144 ? 13.186 63.800 82.876 1.00 49.48 144 THR B N 1
ATOM 3939 C CA . THR B 1 144 ? 13.160 65.244 83.103 1.00 50.67 144 THR B CA 1
ATOM 3940 C C . THR B 1 144 ? 14.475 65.951 82.797 1.00 51.98 144 THR B C 1
ATOM 3941 O O . THR B 1 144 ? 15.548 65.348 82.864 1.00 51.46 144 THR B O 1
ATOM 3945 N N . THR B 1 145 ? 14.363 67.240 82.471 1.00 53.68 145 THR B N 1
ATOM 3946 C CA . THR B 1 145 ? 15.502 68.096 82.146 1.00 54.88 145 THR B CA 1
ATOM 3947 C C . THR B 1 145 ? 16.651 67.774 83.083 1.00 55.99 145 THR B C 1
ATOM 3948 O O . THR B 1 145 ? 16.630 68.153 84.252 1.00 57.05 145 THR B O 1
ATOM 3952 N N . PRO B 1 146 ? 17.673 67.069 82.582 1.00 58.05 146 PRO B N 1
ATOM 3953 C CA . PRO B 1 146 ? 18.821 66.710 83.420 1.00 59.13 146 PRO B CA 1
ATOM 3954 C C . PRO B 1 146 ? 19.410 67.907 84.157 1.00 60.69 146 PRO B C 1
ATOM 3955 O O . PRO B 1 146 ? 19.727 68.930 83.550 1.00 61.59 146 PRO B O 1
ATOM 3959 N N . GLY B 1 147 ? 19.540 67.773 85.474 1.00 61.62 147 GLY B N 1
ATOM 3960 C CA . GLY B 1 147 ? 20.085 68.848 86.280 1.00 61.55 147 GLY B CA 1
ATOM 3961 C C . GLY B 1 147 ? 19.028 69.532 87.124 1.00 62.10 147 GLY B C 1
ATOM 3962 O O . GLY B 1 147 ? 19.234 69.769 88.313 1.00 63.44 147 GLY B O 1
ATOM 3963 N N . VAL B 1 148 ? 17.891 69.849 86.512 1.00 62.29 148 VAL B N 1
ATOM 3964 C CA . VAL B 1 148 ? 16.808 70.516 87.223 1.00 62.12 148 VAL B CA 1
ATOM 3965 C C . VAL B 1 148 ? 16.399 69.749 88.475 1.00 62.70 148 VAL B C 1
ATOM 3966 O O . VAL B 1 148 ? 16.048 68.569 88.415 1.00 63.10 148 VAL B O 1
ATOM 3970 N N . THR B 1 149 ? 16.457 70.435 89.611 1.00 62.38 149 THR B N 1
ATOM 3971 C CA . THR B 1 149 ? 16.098 69.849 90.894 1.00 61.73 149 THR B CA 1
ATOM 3972 C C . THR B 1 149 ? 15.138 70.782 91.613 1.00 61.24 149 THR B C 1
ATOM 3973 O O . THR B 1 149 ? 14.509 70.405 92.598 1.00 62.08 149 THR B O 1
ATOM 3977 N N . ASP B 1 150 ? 15.033 72.008 91.116 1.00 59.88 150 ASP B N 1
ATOM 3978 C CA . ASP B 1 150 ? 14.134 72.982 91.711 1.00 58.32 150 ASP B CA 1
ATOM 3979 C C . ASP B 1 150 ? 12.721 72.495 91.433 1.00 56.46 150 ASP B C 1
ATOM 3980 O O . ASP B 1 150 ? 12.271 72.476 90.287 1.00 56.02 150 ASP B O 1
ATOM 3985 N N . ILE B 1 151 ? 12.030 72.088 92.488 1.00 53.73 151 ILE B N 1
ATOM 3986 C CA . ILE B 1 151 ? 10.674 71.583 92.356 1.00 52.62 151 ILE B CA 1
ATOM 3987 C C . ILE B 1 151 ? 9.784 72.500 91.526 1.00 52.47 151 ILE B C 1
ATOM 3988 O O . ILE B 1 151 ? 9.070 72.034 90.636 1.00 53.35 151 ILE B O 1
ATOM 3993 N N . ARG B 1 152 ? 9.830 73.798 91.807 1.00 51.11 152 ARG B N 1
ATOM 3994 C CA . ARG B 1 152 ? 9.009 74.760 91.080 1.00 50.22 152 ARG B CA 1
ATOM 3995 C C . ARG B 1 152 ? 9.254 74.685 89.576 1.00 49.73 152 ARG B C 1
ATOM 3996 O O . ARG B 1 152 ? 8.320 74.787 88.780 1.00 49.72 152 ARG B O 1
ATOM 3998 N N . VAL B 1 153 ? 10.514 74.504 89.197 1.00 48.53 153 VAL B N 1
ATOM 3999 C CA . VAL B 1 153 ? 10.890 74.423 87.793 1.00 49.32 153 VAL B CA 1
ATOM 4000 C C . VAL B 1 153 ? 10.381 73.135 87.156 1.00 49.21 153 VAL B C 1
ATOM 4001 O O . VAL B 1 153 ? 9.765 73.165 86.090 1.00 48.83 153 VAL B O 1
ATOM 4005 N N . LEU B 1 154 ? 10.645 72.005 87.807 1.00 49.54 154 LEU B N 1
ATOM 4006 C CA . LEU B 1 154 ? 10.199 70.713 87.297 1.00 49.46 154 LEU B CA 1
ATOM 4007 C C . LEU B 1 154 ? 8.730 70.783 86.902 1.00 49.67 154 LEU B C 1
ATOM 4008 O O . LEU B 1 154 ? 8.359 70.369 85.803 1.00 50.78 154 LEU B O 1
ATOM 4013 N N . TRP B 1 155 ? 7.900 71.318 87.793 1.00 49.39 155 TRP B N 1
ATOM 4014 C CA . TRP B 1 155 ? 6.475 71.441 87.515 1.00 50.49 155 TRP B CA 1
ATOM 4015 C C . TRP B 1 155 ? 6.207 72.421 86.380 1.00 51.22 155 TRP B C 1
ATOM 4016 O O . TRP B 1 155 ? 5.287 72.223 85.583 1.00 51.42 155 TRP B O 1
ATOM 4027 N N . GLU B 1 156 ? 7.006 73.480 86.308 1.00 50.53 156 GLU B N 1
ATOM 4028 C CA . GLU B 1 156 ? 6.835 74.467 85.252 1.00 50.53 156 GLU B CA 1
ATOM 4029 C C . GLU B 1 156 ? 7.157 73.841 83.898 1.00 49.09 156 GLU B C 1
ATOM 4030 O O . GLU B 1 156 ? 6.435 74.053 82.928 1.00 49.66 156 GLU B O 1
ATOM 4036 N N . GLU B 1 157 ? 8.221 73.049 83.838 1.00 47.87 157 GLU B N 1
ATOM 4037 C CA . GLU B 1 157 ? 8.598 72.394 82.591 1.00 48.12 157 GLU B CA 1
ATOM 4038 C C . GLU B 1 157 ? 7.648 71.239 82.268 1.00 47.34 157 GLU B C 1
ATOM 4039 O O . GLU B 1 157 ? 7.379 70.952 81.101 1.00 46.70 157 GLU B O 1
ATOM 4045 N N . ARG B 1 158 ? 7.145 70.580 83.306 1.00 45.37 158 ARG B N 1
ATOM 4046 C CA . ARG B 1 158 ? 6.220 69.468 83.122 1.00 43.61 158 ARG B CA 1
ATOM 4047 C C . ARG B 1 158 ? 4.952 70.002 82.454 1.00 42.58 158 ARG B C 1
ATOM 4048 O O . ARG B 1 158 ? 4.450 69.420 81.492 1.00 43.09 158 ARG B O 1
ATOM 4056 N N . ALA B 1 159 ? 4.455 71.125 82.960 1.00 40.29 159 ALA B N 1
ATOM 4057 C CA . ALA B 1 159 ? 3.244 71.746 82.433 1.00 41.39 159 ALA B CA 1
ATOM 4058 C C . ALA B 1 159 ? 3.400 72.263 81.002 1.00 40.75 159 ALA B C 1
ATOM 4059 O O . ALA B 1 159 ? 2.508 72.089 80.171 1.00 42.06 159 ALA B O 1
ATOM 4061 N N . ALA B 1 160 ? 4.530 72.902 80.721 1.00 41.05 160 ALA B N 1
ATOM 4062 C CA . ALA B 1 160 ? 4.796 73.447 79.393 1.00 42.78 160 ALA B CA 1
ATOM 4063 C C . ALA B 1 160 ? 4.900 72.309 78.385 1.00 42.79 160 ALA B C 1
ATOM 4064 O O . ALA B 1 160 ? 4.352 72.380 77.287 1.00 43.22 160 ALA B O 1
ATOM 4066 N N . ARG B 1 161 ? 5.611 71.260 78.780 1.00 43.43 161 ARG B N 1
ATOM 4067 C CA . ARG B 1 161 ? 5.806 70.077 77.950 1.00 43.07 161 ARG B CA 1
ATOM 4068 C C . ARG B 1 161 ? 4.440 69.464 77.632 1.00 42.38 161 ARG B C 1
ATOM 4069 O O . ARG B 1 161 ? 4.162 69.054 76.499 1.00 41.48 161 ARG B O 1
ATOM 4077 N N . PHE B 1 162 ? 3.589 69.417 78.648 1.00 39.61 162 PHE B N 1
ATOM 4078 C CA . PHE B 1 162 ? 2.245 68.874 78.517 1.00 39.30 162 PHE B CA 1
ATOM 4079 C C . PHE B 1 162 ? 1.449 69.685 77.490 1.00 40.89 162 PHE B C 1
ATOM 4080 O O . PHE B 1 162 ? 0.734 69.129 76.652 1.00 40.09 162 PHE B O 1
ATOM 4088 N N . ALA B 1 163 ? 1.575 71.006 77.568 1.00 41.89 163 ALA B N 1
ATOM 4089 C CA . ALA B 1 163 ? 0.865 71.896 76.657 1.00 41.72 163 ALA B CA 1
ATOM 4090 C C . ALA B 1 163 ? 1.309 71.716 75.206 1.00 41.19 163 ALA B C 1
ATOM 4091 O O . ALA B 1 163 ? 0.477 71.686 74.300 1.00 41.26 163 ALA B O 1
ATOM 4093 N N . ASP B 1 164 ? 2.614 71.593 74.990 1.00 41.22 164 ASP B N 1
ATOM 4094 C CA . ASP B 1 164 ? 3.149 71.428 73.644 1.00 43.83 164 ASP B CA 1
ATOM 4095 C C . ASP B 1 164 ? 2.736 70.103 73.013 1.00 44.22 164 ASP B C 1
ATOM 4096 O O . ASP B 1 164 ? 2.441 70.043 71.818 1.00 43.38 164 ASP B O 1
ATOM 4101 N N . ARG B 1 165 ? 2.707 69.047 73.822 1.00 44.23 165 ARG B N 1
ATOM 4102 C CA . ARG B 1 165 ? 2.361 67.716 73.335 1.00 44.98 165 ARG B CA 1
ATOM 4103 C C . ARG B 1 165 ? 0.875 67.458 73.078 1.00 43.55 165 ARG B C 1
ATOM 4104 O O . ARG B 1 165 ? 0.528 66.806 72.092 1.00 44.06 165 ARG B O 1
ATOM 4112 N N . TYR B 1 166 ? -0.002 67.962 73.944 1.00 41.37 166 TYR B N 1
ATOM 4113 C CA . TYR B 1 166 ? -1.437 67.730 73.767 1.00 39.01 166 TYR B CA 1
ATOM 4114 C C . TYR B 1 166 ? -2.271 68.936 73.348 1.00 38.43 166 TYR B C 1
ATOM 4115 O O . TYR B 1 166 ? -3.414 68.776 72.920 1.00 38.72 166 TYR B O 1
ATOM 4124 N N . GLY B 1 167 ? -1.716 70.136 73.482 1.00 37.40 167 GLY B N 1
ATOM 4125 C CA . GLY B 1 167 ? -2.459 71.331 73.111 1.00 36.84 167 GLY B CA 1
ATOM 4126 C C . GLY B 1 167 ? -3.058 71.279 71.715 1.00 34.79 167 GLY B C 1
ATOM 4127 O O . GLY B 1 167 ? -4.256 71.536 71.532 1.00 33.82 167 GLY B O 1
ATOM 4128 N N . PRO B 1 168 ? -2.245 70.948 70.701 1.00 34.56 168 PRO B N 1
ATOM 4129 C CA . PRO B 1 168 ? -2.726 70.870 69.318 1.00 33.69 168 PRO B CA 1
ATOM 4130 C C . PRO B 1 168 ? -3.995 70.032 69.139 1.00 34.28 168 PRO B C 1
ATOM 4131 O O . PRO B 1 168 ? -5.017 70.540 68.672 1.00 34.28 168 PRO B O 1
ATOM 4135 N N . THR B 1 169 ? -3.939 68.757 69.523 1.00 33.93 169 THR B N 1
ATOM 4136 C CA . THR B 1 169 ? -5.099 67.875 69.376 1.00 32.74 169 THR B CA 1
ATOM 4137 C C . THR B 1 169 ? -6.289 68.335 70.205 1.00 33.76 169 THR B C 1
ATOM 4138 O O . THR B 1 169 ? -7.427 68.352 69.722 1.00 32.97 169 THR B O 1
ATOM 4142 N N . LEU B 1 170 ? -6.026 68.695 71.459 1.00 33.83 170 LEU B N 1
ATOM 4143 C CA . LEU B 1 170 ? -7.085 69.141 72.357 1.00 34.09 170 LEU B CA 1
ATOM 4144 C C . LEU B 1 170 ? -7.877 70.300 71.782 1.00 33.25 170 LEU B C 1
ATOM 4145 O O . LEU B 1 170 ? -9.102 70.232 71.665 1.00 34.53 170 LEU B O 1
ATOM 4150 N N . ASN B 1 171 ? -7.182 71.371 71.427 1.00 33.35 171 ASN B N 1
ATOM 4151 C CA . ASN B 1 171 ? -7.868 72.539 70.888 1.00 34.09 171 ASN B CA 1
ATOM 4152 C C . ASN B 1 171 ? -8.476 72.297 69.510 1.00 35.00 171 ASN B C 1
ATOM 4153 O O . ASN B 1 171 ? -9.544 72.837 69.196 1.00 33.44 171 ASN B O 1
ATOM 4158 N N . ARG B 1 172 ? -7.818 71.467 68.701 1.00 34.61 172 ARG B N 1
ATOM 4159 C CA . ARG B 1 172 ? -8.332 71.156 67.369 1.00 34.75 172 ARG B CA 1
ATOM 4160 C C . ARG B 1 172 ? -9.700 70.521 67.561 1.00 34.60 172 ARG B C 1
ATOM 4161 O O . ARG B 1 172 ? -10.685 70.958 66.972 1.00 32.79 172 ARG B O 1
ATOM 4169 N N . ARG B 1 173 ? -9.754 69.496 68.410 1.00 35.77 173 ARG B N 1
ATOM 4170 C CA . ARG B 1 173 ? -10.994 68.780 68.693 1.00 34.88 173 ARG B CA 1
ATOM 4171 C C . ARG B 1 173 ? -12.030 69.646 69.399 1.00 36.44 173 ARG B C 1
ATOM 4172 O O . ARG B 1 173 ? -13.234 69.488 69.181 1.00 36.19 173 ARG B O 1
ATOM 4180 N N . ARG B 1 174 ? -11.563 70.538 70.271 1.00 36.24 174 ARG B N 1
ATOM 4181 C CA . ARG B 1 174 ? -12.457 71.446 70.980 1.00 37.20 174 ARG B CA 1
ATOM 4182 C C . ARG B 1 174 ? -13.124 72.343 69.937 1.00 36.53 174 ARG B C 1
ATOM 4183 O O . ARG B 1 174 ? -14.338 72.541 69.958 1.00 34.56 174 ARG B O 1
ATOM 4191 N N . ALA B 1 175 ? -12.317 72.869 69.020 1.00 37.36 175 ALA B N 1
ATOM 4192 C CA . ALA B 1 175 ? -12.819 73.741 67.958 1.00 39.87 175 ALA B CA 1
ATOM 4193 C C . ALA B 1 175 ? -13.928 73.037 67.181 1.00 42.27 175 ALA B C 1
ATOM 4194 O O . ALA B 1 175 ? -14.956 73.640 66.868 1.00 41.65 175 ALA B O 1
ATOM 4196 N N . GLU B 1 176 ? -13.719 71.757 66.880 1.00 43.55 176 GLU B N 1
ATOM 4197 C CA . GLU B 1 176 ? -14.710 70.971 66.153 1.00 45.60 176 GLU B CA 1
ATOM 4198 C C . GLU B 1 176 ? -16.088 70.989 66.807 1.00 45.77 176 GLU B C 1
ATOM 4199 O O . GLU B 1 176 ? -17.101 71.005 66.113 1.00 46.35 176 GLU B O 1
ATOM 4205 N N . ILE B 1 177 ? -16.135 70.974 68.135 1.00 45.64 177 ILE B N 1
ATOM 4206 C CA . ILE B 1 177 ? -17.421 70.989 68.820 1.00 45.12 177 ILE B CA 1
ATOM 4207 C C . ILE B 1 177 ? -17.796 72.373 69.334 1.00 46.16 177 ILE B C 1
ATOM 4208 O O . ILE B 1 177 ? -18.625 72.510 70.237 1.00 46.67 177 ILE B O 1
ATOM 4213 N N . GLY B 1 178 ? -17.176 73.393 68.745 1.00 46.22 178 GLY B N 1
ATOM 4214 C CA . GLY B 1 178 ? -17.472 74.769 69.106 1.00 47.36 178 GLY B CA 1
ATOM 4215 C C . GLY B 1 178 ? -16.869 75.345 70.375 1.00 47.69 178 GLY B C 1
ATOM 4216 O O . GLY B 1 178 ? -17.312 76.395 70.841 1.00 49.01 178 GLY B O 1
ATOM 4217 N N . LEU B 1 179 ? -15.865 74.684 70.938 1.00 47.10 179 LEU B N 1
ATOM 4218 C CA . LEU B 1 179 ? -15.240 75.184 72.156 1.00 46.45 179 LEU B CA 1
ATOM 4219 C C . LEU B 1 179 ? -13.947 75.927 71.860 1.00 46.12 179 LEU B C 1
ATOM 4220 O O . LEU B 1 179 ? -13.133 75.484 71.047 1.00 44.43 179 LEU B O 1
ATOM 4225 N N . PRO B 1 180 ? -13.740 77.074 72.527 1.00 46.43 180 PRO B N 1
ATOM 4226 C CA . PRO B 1 180 ? -12.538 77.892 72.343 1.00 46.04 180 PRO B CA 1
ATOM 4227 C C . PRO B 1 180 ? -11.302 77.157 72.849 1.00 45.02 180 PRO B C 1
ATOM 4228 O O . PRO B 1 180 ? -11.396 76.278 73.705 1.00 45.73 180 PRO B O 1
ATOM 4232 N N . PRO B 1 181 ? -10.121 77.520 72.335 1.00 43.21 181 PRO B N 1
ATOM 4233 C CA . PRO B 1 181 ? -8.874 76.880 72.751 1.00 42.37 181 PRO B CA 1
ATOM 4234 C C . PRO B 1 181 ? -8.485 77.134 74.208 1.00 41.72 181 PRO B C 1
ATOM 4235 O O . PRO B 1 181 ? -8.803 78.177 74.786 1.00 39.44 181 PRO B O 1
ATOM 4239 N N . VAL B 1 182 ? -7.797 76.158 74.791 1.00 39.92 182 VAL B N 1
ATOM 4240 C CA . VAL B 1 182 ? -7.327 76.241 76.164 1.00 38.72 182 VAL B CA 1
ATOM 4241 C C . VAL B 1 182 ? -5.848 76.603 76.140 1.00 39.26 182 VAL B C 1
ATOM 4242 O O . VAL B 1 182 ? -5.073 76.002 75.396 1.00 40.33 182 VAL B O 1
ATOM 4246 N N . GLU B 1 183 ? -5.457 77.586 76.944 1.00 38.76 183 GLU B N 1
ATOM 4247 C CA . GLU B 1 183 ? -4.057 77.988 77.006 1.00 39.32 183 GLU B CA 1
ATOM 4248 C C . GLU B 1 183 ? -3.324 77.150 78.058 1.00 39.68 183 GLU B C 1
ATOM 4249 O O . GLU B 1 183 ? -2.324 76.499 77.756 1.00 40.11 183 GLU B O 1
ATOM 4251 N N . ASP B 1 184 ? -3.828 77.173 79.289 1.00 38.79 184 ASP B N 1
ATOM 4252 C CA . ASP B 1 184 ? -3.235 76.411 80.386 1.00 40.68 184 ASP B CA 1
ATOM 4253 C C . ASP B 1 184 ? -3.772 74.975 80.326 1.00 39.98 184 ASP B C 1
ATOM 4254 O O . ASP B 1 184 ? -4.654 74.586 81.093 1.00 37.69 184 ASP B O 1
ATOM 4259 N N . VAL B 1 185 ? -3.238 74.198 79.393 1.00 40.28 185 VAL B N 1
ATOM 4260 C CA . VAL B 1 185 ? -3.665 72.821 79.198 1.00 39.46 185 VAL B CA 1
ATOM 4261 C C . VAL B 1 185 ? -3.393 71.931 80.409 1.00 38.84 185 VAL B C 1
ATOM 4262 O O . VAL B 1 185 ? -4.273 71.192 80.842 1.00 37.88 185 VAL B O 1
ATOM 4266 N N . PHE B 1 186 ? -2.181 72.004 80.952 1.00 39.81 186 PHE B N 1
ATOM 4267 C CA . PHE B 1 186 ? -1.821 71.198 82.114 1.00 40.26 186 PHE B CA 1
ATOM 4268 C C . PHE B 1 186 ? -2.801 71.396 83.259 1.00 41.20 186 PHE B C 1
ATOM 4269 O O . PHE B 1 186 ? -3.256 70.431 83.871 1.00 42.04 186 PHE B O 1
ATOM 4277 N N . GLY B 1 187 ? -3.125 72.652 83.548 1.00 41.23 187 GLY B N 1
ATOM 4278 C CA . GLY B 1 187 ? -4.042 72.938 84.635 1.00 39.28 187 GLY B CA 1
ATOM 4279 C C . GLY B 1 187 ? -5.486 72.617 84.324 1.00 38.34 187 GLY B C 1
ATOM 4280 O O . GLY B 1 187 ? -6.254 72.240 85.218 1.00 37.89 187 GLY B O 1
ATOM 4281 N N . TYR B 1 188 ? -5.860 72.760 83.055 1.00 36.60 188 TYR B N 1
ATOM 4282 C CA . TYR B 1 188 ? -7.233 72.512 82.622 1.00 34.73 188 TYR B CA 1
ATOM 4283 C C . TYR B 1 188 ? -7.719 71.093 82.926 1.00 34.41 188 TYR B C 1
ATOM 4284 O O . TYR B 1 188 ? -8.904 70.881 83.196 1.00 34.31 188 TYR B O 1
ATOM 4293 N N . GLY B 1 189 ? -6.807 70.128 82.876 1.00 34.18 189 GLY B N 1
ATOM 4294 C CA . GLY B 1 189 ? -7.176 68.748 83.141 1.00 36.94 189 GLY B CA 1
ATOM 4295 C C . GLY B 1 189 ? -7.628 68.469 84.566 1.00 38.87 189 GLY B C 1
ATOM 4296 O O . GLY B 1 189 ? -8.448 67.581 84.792 1.00 37.90 189 GLY B O 1
ATOM 4297 N N . HIS B 1 190 ? -7.107 69.232 85.524 1.00 39.42 190 HIS B N 1
ATOM 4298 C CA . HIS B 1 190 ? -7.449 69.047 86.934 1.00 39.22 190 HIS B CA 1
ATOM 4299 C C . HIS B 1 190 ? -8.844 69.529 87.325 1.00 40.46 190 HIS B C 1
ATOM 4300 O O . HIS B 1 190 ? -9.292 69.289 88.449 1.00 41.60 190 HIS B O 1
ATOM 4307 N N . GLY B 1 191 ? -9.532 70.199 86.405 1.00 39.92 191 GLY B N 1
ATOM 4308 C CA . GLY B 1 191 ? -10.856 70.711 86.711 1.00 40.42 191 GLY B CA 1
ATOM 4309 C C . GLY B 1 191 ? -10.766 71.927 87.620 1.00 41.03 191 GLY B C 1
ATOM 4310 O O . GLY B 1 191 ? -9.670 72.413 87.896 1.00 38.89 191 GLY B O 1
ATOM 4311 N N . GLU B 1 192 ? -11.910 72.422 88.088 1.00 42.48 192 GLU B N 1
ATOM 4312 C CA . GLU B 1 192 ? -11.932 73.588 88.971 1.00 43.64 192 GLU B CA 1
ATOM 4313 C C . GLU B 1 192 ? -10.999 73.360 90.159 1.00 44.83 192 GLU B C 1
ATOM 4314 O O . GLU B 1 192 ? -10.059 74.128 90.381 1.00 45.61 192 GLU B O 1
ATOM 4316 N N . ARG B 1 193 ? -11.260 72.298 90.916 1.00 44.49 193 ARG B N 1
ATOM 4317 C CA . ARG B 1 193 ? -10.435 71.955 92.070 1.00 44.86 193 ARG B CA 1
ATOM 4318 C C . ARG B 1 193 ? -10.240 70.440 92.104 1.00 42.91 193 ARG B C 1
ATOM 4319 O O . ARG B 1 193 ? -11.183 69.686 92.340 1.00 42.57 193 ARG B O 1
ATOM 4327 N N . PRO B 1 194 ? -9.005 69.978 91.875 1.00 41.89 194 PRO B N 1
ATOM 4328 C CA . PRO B 1 194 ? -8.692 68.549 91.876 1.00 41.83 194 PRO B CA 1
ATOM 4329 C C . PRO B 1 194 ? -8.892 67.879 93.232 1.00 43.39 194 PRO B C 1
ATOM 4330 O O . PRO B 1 194 ? -8.717 68.500 94.284 1.00 42.59 194 PRO B O 1
ATOM 4334 N N . LEU B 1 195 ? -9.270 66.606 93.197 1.00 43.59 195 LEU B N 1
ATOM 4335 C CA . LEU B 1 195 ? -9.486 65.841 94.416 1.00 43.15 195 LEU B CA 1
ATOM 4336 C C . LEU B 1 195 ? -8.300 64.919 94.677 1.00 43.39 195 LEU B C 1
ATOM 4337 O O . LEU B 1 195 ? -7.840 64.212 93.779 1.00 44.01 195 LEU B O 1
ATOM 4342 N N . LEU B 1 196 ? -7.795 64.941 95.906 1.00 42.45 196 LEU B N 1
ATOM 4343 C CA . LEU B 1 196 ? -6.692 64.072 96.281 1.00 41.40 196 LEU B CA 1
ATOM 4344 C C . LEU B 1 196 ? -7.316 62.840 96.929 1.00 41.97 196 LEU B C 1
ATOM 4345 O O . LEU B 1 196 ? -7.672 62.856 98.113 1.00 43.01 196 LEU B O 1
ATOM 4350 N N . ALA B 1 197 ? -7.465 61.782 96.137 1.00 40.83 197 ALA B N 1
ATOM 4351 C CA . ALA B 1 197 ? -8.063 60.539 96.611 1.00 40.18 197 ALA B CA 1
ATOM 4352 C C . ALA B 1 197 ? -7.045 59.670 97.339 1.00 40.59 197 ALA B C 1
ATOM 4353 O O . ALA B 1 197 ? -6.717 58.566 96.898 1.00 39.44 197 ALA B O 1
ATOM 4355 N N . ALA B 1 198 ? -6.541 60.182 98.459 1.00 40.10 198 ALA B N 1
ATOM 4356 C CA . ALA B 1 198 ? -5.565 59.467 99.267 1.00 38.95 198 ALA B CA 1
ATOM 4357 C C . ALA B 1 198 ? -5.854 59.775 100.727 1.00 39.69 198 ALA B C 1
ATOM 4358 O O . ALA B 1 198 ? -6.421 60.819 101.047 1.00 41.08 198 ALA B O 1
ATOM 4360 N N . ASP B 1 199 ? -5.468 58.865 101.612 1.00 40.87 199 ASP B N 1
ATOM 4361 C CA . ASP B 1 199 ? -5.698 59.056 103.037 1.00 40.15 199 ASP B CA 1
ATOM 4362 C C . ASP B 1 199 ? -4.802 60.153 103.619 1.00 40.84 199 ASP B C 1
ATOM 4363 O O . ASP B 1 199 ? -3.581 60.131 103.445 1.00 40.66 199 ASP B O 1
ATOM 4368 N N . PRO B 1 200 ? -5.405 61.123 104.330 1.00 41.20 200 PRO B N 1
ATOM 4369 C CA . PRO B 1 200 ? -4.711 62.255 104.956 1.00 41.42 200 PRO B CA 1
ATOM 4370 C C . PRO B 1 200 ? -3.576 61.900 105.914 1.00 41.43 200 PRO B C 1
ATOM 4371 O O . PRO B 1 200 ? -2.658 62.697 106.113 1.00 43.83 200 PRO B O 1
ATOM 4375 N N . VAL B 1 201 ? -3.634 60.715 106.510 1.00 40.05 201 VAL B N 1
ATOM 4376 C CA . VAL B 1 201 ? -2.582 60.291 107.422 1.00 40.05 201 VAL B CA 1
ATOM 4377 C C . VAL B 1 201 ? -1.484 59.586 106.634 1.00 39.14 201 VAL B C 1
ATOM 4378 O O . VAL B 1 201 ? -0.295 59.838 106.842 1.00 40.61 201 VAL B O 1
ATOM 4382 N N . LEU B 1 202 ? -1.884 58.703 105.727 1.00 37.12 202 LEU B N 1
ATOM 4383 C CA . LEU B 1 202 ? -0.919 57.977 104.917 1.00 37.92 202 LEU B CA 1
ATOM 4384 C C . LEU B 1 202 ? -0.213 58.898 103.923 1.00 38.24 202 LEU B C 1
ATOM 4385 O O . LEU B 1 202 ? 0.998 58.824 103.764 1.00 40.43 202 LEU B O 1
ATOM 4390 N N . ALA B 1 203 ? -0.969 59.765 103.260 1.00 38.40 203 ALA B N 1
ATOM 4391 C CA . ALA B 1 203 ? -0.390 60.678 102.276 1.00 39.87 203 ALA B CA 1
ATOM 4392 C C . ALA B 1 203 ? -1.058 62.045 102.356 1.00 38.69 203 ALA B C 1
ATOM 4393 O O . ALA B 1 203 ? -1.900 62.385 101.531 1.00 38.23 203 ALA B O 1
ATOM 4395 N N . PRO B 1 204 ? -0.672 62.850 103.355 1.00 40.17 204 PRO B N 1
ATOM 4396 C CA . PRO B 1 204 ? -1.210 64.193 103.589 1.00 40.88 204 PRO B CA 1
ATOM 4397 C C . PRO B 1 204 ? -0.959 65.208 102.477 1.00 41.66 204 PRO B C 1
ATOM 4398 O O . PRO B 1 204 ? 0.124 65.262 101.887 1.00 40.16 204 PRO B O 1
ATOM 4402 N N . LEU B 1 205 ? -1.982 66.010 102.210 1.00 42.36 205 LEU B N 1
ATOM 4403 C CA . LEU B 1 205 ? -1.925 67.053 101.200 1.00 44.97 205 LEU B CA 1
ATOM 4404 C C . LEU B 1 205 ? -0.882 68.093 101.598 1.00 47.48 205 LEU B C 1
ATOM 4405 O O . LEU B 1 205 ? -0.945 68.653 102.694 1.00 47.99 205 LEU B O 1
ATOM 4410 N N . GLN B 1 206 ? 0.079 68.349 100.717 1.00 49.36 206 GLN B N 1
ATOM 4411 C CA . GLN B 1 206 ? 1.106 69.338 101.011 1.00 50.41 206 GLN B CA 1
ATOM 4412 C C . GLN B 1 206 ? 0.454 70.718 101.059 1.00 51.96 206 GLN B C 1
ATOM 4413 O O . GLN B 1 206 ? -0.668 70.900 100.584 1.00 51.90 206 GLN B O 1
ATOM 4419 N N . PRO B 1 207 ? 1.137 71.704 101.655 1.00 53.91 207 PRO B N 1
ATOM 4420 C CA . PRO B 1 207 ? 0.572 73.054 101.737 1.00 55.23 207 PRO B CA 1
ATOM 4421 C C . PRO B 1 207 ? 0.685 73.828 100.427 1.00 55.93 207 PRO B C 1
ATOM 4422 O O . PRO B 1 207 ? 1.473 73.473 99.550 1.00 55.41 207 PRO B O 1
ATOM 4426 N N . ASP B 1 208 ? -0.112 74.885 100.301 1.00 57.28 208 ASP B N 1
ATOM 4427 C CA . ASP B 1 208 ? -0.110 75.722 99.102 1.00 59.47 208 ASP B CA 1
ATOM 4428 C C . ASP B 1 208 ? -0.707 75.040 97.882 1.00 59.82 208 ASP B C 1
ATOM 4429 O O . ASP B 1 208 ? -0.449 75.446 96.749 1.00 61.17 208 ASP B O 1
ATOM 4434 N N . VAL B 1 209 ? -1.504 74.005 98.109 1.00 59.77 209 VAL B N 1
ATOM 4435 C CA . VAL B 1 209 ? -2.132 73.293 97.007 1.00 58.73 209 VAL B CA 1
ATOM 4436 C C . VAL B 1 209 ? -3.644 73.402 97.084 1.00 58.63 209 VAL B C 1
ATOM 4437 O O . VAL B 1 209 ? -4.258 72.983 98.067 1.00 58.88 209 VAL B O 1
ATOM 4441 N N . ASP B 1 210 ? -4.245 73.962 96.040 1.00 58.10 210 ASP B N 1
ATOM 4442 C CA . ASP B 1 210 ? -5.693 74.106 96.010 1.00 57.57 210 ASP B CA 1
ATOM 4443 C C . ASP B 1 210 ? -6.328 72.789 95.579 1.00 56.41 210 ASP B C 1
ATOM 4444 O O . ASP B 1 210 ? -6.550 72.547 94.389 1.00 56.02 210 ASP B O 1
ATOM 4449 N N . ALA B 1 211 ? -6.615 71.938 96.556 1.00 54.61 211 ALA B N 1
ATOM 4450 C CA . ALA B 1 211 ? -7.215 70.640 96.284 1.00 53.41 211 ALA B CA 1
ATOM 4451 C C . ALA B 1 211 ? -8.041 70.203 97.478 1.00 52.35 211 ALA B C 1
ATOM 4452 O O . ALA B 1 211 ? -8.039 70.860 98.516 1.00 53.10 211 ALA B O 1
ATOM 4454 N N . VAL B 1 212 ? -8.744 69.089 97.326 1.00 50.86 212 VAL B N 1
ATOM 4455 C CA . VAL B 1 212 ? -9.578 68.560 98.395 1.00 49.17 212 VAL B CA 1
ATOM 4456 C C . VAL B 1 212 ? -9.180 67.127 98.693 1.00 48.71 212 VAL B C 1
ATOM 4457 O O . VAL B 1 212 ? -9.446 66.235 97.887 1.00 47.60 212 VAL B O 1
ATOM 4461 N N . GLN B 1 213 ? -8.537 66.905 99.837 1.00 46.40 213 GLN B N 1
ATOM 4462 C CA . GLN B 1 213 ? -8.139 65.557 100.210 1.00 45.42 213 GLN B CA 1
ATOM 4463 C C . GLN B 1 213 ? -9.313 64.852 100.869 1.00 45.43 213 GLN B C 1
ATOM 4464 O O . GLN B 1 213 ? -9.572 65.017 102.058 1.00 47.10 213 GLN B O 1
ATOM 4470 N N . THR B 1 214 ? -10.017 64.060 100.075 1.00 44.53 214 THR B N 1
ATOM 4471 C CA . THR B 1 214 ? -11.189 63.330 100.532 1.00 43.96 214 THR B CA 1
ATOM 4472 C C . THR B 1 214 ? -10.837 62.057 101.287 1.00 43.46 214 THR B C 1
ATOM 4473 O O . THR B 1 214 ? -11.629 61.563 102.089 1.00 43.35 214 THR B O 1
ATOM 4477 N N . GLY B 1 215 ? -9.648 61.530 101.023 1.00 42.87 215 GLY B N 1
ATOM 4478 C CA . GLY B 1 215 ? -9.237 60.285 101.639 1.00 41.94 215 GLY B CA 1
ATOM 4479 C C . GLY B 1 215 ? -9.310 59.234 100.543 1.00 42.16 215 GLY B C 1
ATOM 4480 O O . GLY B 1 215 ? -10.013 59.427 99.550 1.00 42.64 215 GLY B O 1
ATOM 4481 N N . ALA B 1 216 ? -8.586 58.133 100.706 1.00 41.05 216 ALA B N 1
ATOM 4482 C CA . ALA B 1 216 ? -8.568 57.063 99.712 1.00 41.34 216 ALA B CA 1
ATOM 4483 C C . ALA B 1 216 ? -9.956 56.570 99.311 1.00 41.42 216 ALA B C 1
ATOM 4484 O O . ALA B 1 216 ? -10.836 56.423 100.157 1.00 42.92 216 ALA B O 1
ATOM 4486 N N . TRP B 1 217 ? -10.146 56.315 98.018 1.00 41.38 217 TRP B N 1
ATOM 4487 C CA . TRP B 1 217 ? -11.421 55.804 97.516 1.00 41.74 217 TRP B CA 1
ATOM 4488 C C . TRP B 1 217 ? -11.304 54.287 97.471 1.00 42.81 217 TRP B C 1
ATOM 4489 O O . TRP B 1 217 ? -10.627 53.733 96.599 1.00 42.31 217 TRP B O 1
ATOM 4500 N N . LEU B 1 218 ? -11.953 53.616 98.414 1.00 43.57 218 LEU B N 1
ATOM 4501 C CA . LEU B 1 218 ? -11.912 52.161 98.468 1.00 44.46 218 LEU B CA 1
ATOM 4502 C C . LEU B 1 218 ? -13.270 51.604 98.855 1.00 45.34 218 LEU B C 1
ATOM 4503 O O . LEU B 1 218 ? -14.020 52.231 99.604 1.00 45.15 218 LEU B O 1
ATOM 4508 N N . LEU B 1 219 ? -13.588 50.426 98.336 1.00 45.99 219 LEU B N 1
ATOM 4509 C CA . LEU B 1 219 ? -14.850 49.788 98.658 1.00 47.92 219 LEU B CA 1
ATOM 4510 C C . LEU B 1 219 ? -14.511 48.580 99.515 1.00 48.55 219 LEU B C 1
ATOM 4511 O O . LEU B 1 219 ? -13.338 48.225 99.663 1.00 49.87 219 LEU B O 1
ATOM 4516 N N . SER B 1 220 ? -15.528 47.960 100.096 1.00 49.06 220 SER B N 1
ATOM 4517 C CA . SER B 1 220 ? -15.304 46.786 100.924 1.00 49.35 220 SER B CA 1
ATOM 4518 C C . SER B 1 220 ? -15.305 45.574 100.014 1.00 48.96 220 SER B C 1
ATOM 4519 O O . SER B 1 220 ? -16.361 45.130 99.566 1.00 49.48 220 SER B O 1
ATOM 4522 N N . ASP B 1 221 ? -14.121 45.049 99.724 1.00 48.99 221 ASP B N 1
ATOM 4523 C CA . ASP B 1 221 ? -14.018 43.885 98.860 1.00 48.88 221 ASP B CA 1
ATOM 4524 C C . ASP B 1 221 ? -14.470 42.662 99.649 1.00 51.01 221 ASP B C 1
ATOM 4525 O O . ASP B 1 221 ? -13.792 42.235 100.587 1.00 50.38 221 ASP B O 1
ATOM 4530 N N . GLU B 1 222 ? -15.611 42.096 99.264 1.00 51.00 222 GLU B N 1
ATOM 4531 C CA . GLU B 1 222 ? -16.145 40.932 99.957 1.00 51.27 222 GLU B CA 1
ATOM 4532 C C . GLU B 1 222 ? -15.968 39.645 99.169 1.00 50.78 222 GLU B C 1
ATOM 4533 O O . GLU B 1 222 ? -16.444 38.585 99.581 1.00 51.35 222 GLU B O 1
ATOM 4539 N N . ARG B 1 223 ? -15.294 39.735 98.029 1.00 48.85 223 ARG B N 1
ATOM 4540 C CA . ARG B 1 223 ? -15.053 38.551 97.225 1.00 48.34 223 ARG B CA 1
ATOM 4541 C C . ARG B 1 223 ? -14.283 37.583 98.113 1.00 48.19 223 ARG B C 1
ATOM 4542 O O . ARG B 1 223 ? -13.280 37.954 98.723 1.00 47.94 223 ARG B O 1
ATOM 4550 N N . PRO B 1 224 ? -14.755 36.336 98.223 1.00 47.57 224 PRO B N 1
ATOM 4551 C CA . PRO B 1 224 ? -14.023 35.392 99.067 1.00 45.25 224 PRO B CA 1
ATOM 4552 C C . PRO B 1 224 ? -12.756 34.965 98.339 1.00 44.73 224 PRO B C 1
ATOM 4553 O O . PRO B 1 224 ? -12.622 35.200 97.141 1.00 44.00 224 PRO B O 1
ATOM 4557 N N . LEU B 1 225 ? -11.829 34.346 99.059 1.00 42.58 225 LEU B N 1
ATOM 4558 C CA . LEU B 1 225 ? -10.593 33.878 98.448 1.00 42.81 225 LEU B CA 1
ATOM 4559 C C . LEU B 1 225 ? -10.825 32.477 97.881 1.00 44.18 225 LEU B C 1
ATOM 4560 O O . LEU B 1 225 ? -11.592 31.690 98.438 1.00 45.16 225 LEU B O 1
ATOM 4565 N N . PRO B 1 226 ? -10.165 32.142 96.764 1.00 44.38 226 PRO B N 1
ATOM 4566 C CA . PRO B 1 226 ? -10.375 30.801 96.213 1.00 44.51 226 PRO B CA 1
ATOM 4567 C C . PRO B 1 226 ? -10.037 29.706 97.226 1.00 44.06 226 PRO B C 1
ATOM 4568 O O . PRO B 1 226 ? -9.151 29.876 98.065 1.00 44.41 226 PRO B O 1
ATOM 4572 N N . PRO B 1 227 ? -10.749 28.568 97.164 1.00 43.60 227 PRO B N 1
ATOM 4573 C CA . PRO B 1 227 ? -10.510 27.455 98.089 1.00 41.92 227 PRO B CA 1
ATOM 4574 C C . PRO B 1 227 ? -9.096 26.873 98.073 1.00 40.50 227 PRO B C 1
ATOM 4575 O O . PRO B 1 227 ? -8.593 26.438 99.113 1.00 39.26 227 PRO B O 1
ATOM 4579 N N . GLU B 1 228 ? -8.447 26.854 96.914 1.00 37.90 228 GLU B N 1
ATOM 4580 C CA . GLU B 1 228 ? -7.091 26.319 96.862 1.00 37.74 228 GLU B CA 1
ATOM 4581 C C . GLU B 1 228 ? -6.202 27.177 97.766 1.00 38.03 228 GLU B C 1
ATOM 4582 O O . GLU B 1 228 ? -5.349 26.657 98.491 1.00 36.11 228 GLU B O 1
ATOM 4584 N N . LEU B 1 229 ? -6.428 28.489 97.728 1.00 38.40 229 LEU B N 1
ATOM 4585 C CA . LEU B 1 229 ? -5.667 29.437 98.538 1.00 39.58 229 LEU B CA 1
ATOM 4586 C C . LEU B 1 229 ? -5.955 29.216 100.019 1.00 40.42 229 LEU B C 1
ATOM 4587 O O . LEU B 1 229 ? -5.031 29.137 100.828 1.00 39.54 229 LEU B O 1
ATOM 4592 N N . GLU B 1 230 ? -7.235 29.122 100.377 1.00 41.15 230 GLU B N 1
ATOM 4593 C CA . GLU B 1 230 ? -7.596 28.883 101.769 1.00 42.03 230 GLU B CA 1
ATOM 4594 C C . GLU B 1 230 ? -6.905 27.609 102.257 1.00 41.80 230 GLU B C 1
ATOM 4595 O O . GLU B 1 230 ? -6.438 27.545 103.396 1.00 43.53 230 GLU B O 1
ATOM 4601 N N . ALA B 1 231 ? -6.820 26.606 101.387 1.00 39.94 231 ALA B N 1
ATOM 4602 C CA . ALA B 1 231 ? -6.170 25.346 101.738 1.00 40.16 231 ALA B CA 1
ATOM 4603 C C . ALA B 1 231 ? -4.690 25.576 102.041 1.00 40.85 231 ALA B C 1
ATOM 4604 O O . ALA B 1 231 ? -4.158 25.074 103.034 1.00 40.54 231 ALA B O 1
ATOM 4606 N N . PHE B 1 232 ? -4.023 26.333 101.176 1.00 40.27 232 PHE B N 1
ATOM 4607 C CA . PHE B 1 232 ? -2.610 26.622 101.371 1.00 38.78 232 PHE B CA 1
ATOM 4608 C C . PHE B 1 232 ? -2.399 27.399 102.666 1.00 37.89 232 PHE B C 1
ATOM 4609 O O . PHE B 1 232 ? -1.425 27.172 103.377 1.00 36.90 232 PHE B O 1
ATOM 4617 N N . LEU B 1 233 ? -3.321 28.313 102.966 1.00 36.54 233 LEU B N 1
ATOM 4618 C CA . LEU B 1 233 ? -3.232 29.136 104.165 1.00 37.11 233 LEU B CA 1
ATOM 4619 C C . LEU B 1 233 ? -3.476 28.375 105.467 1.00 41.04 233 LEU B C 1
ATOM 4620 O O . LEU B 1 233 ? -2.961 28.753 106.522 1.00 40.23 233 LEU B O 1
ATOM 4625 N N . ALA B 1 234 ? -4.278 27.318 105.402 1.00 41.96 234 ALA B N 1
ATOM 4626 C CA . ALA B 1 234 ? -4.570 26.540 106.598 1.00 41.96 234 ALA B CA 1
ATOM 4627 C C . ALA B 1 234 ? -3.509 25.468 106.794 1.00 41.12 234 ALA B C 1
ATOM 4628 O O . ALA B 1 234 ? -3.273 25.010 107.909 1.00 43.30 234 ALA B O 1
ATOM 4630 N N . ALA B 1 235 ? -2.860 25.088 105.702 1.00 39.24 235 ALA B N 1
ATOM 4631 C CA . ALA B 1 235 ? -1.839 24.053 105.732 1.00 39.43 235 ALA B CA 1
ATOM 4632 C C . ALA B 1 235 ? -0.496 24.477 106.323 1.00 40.36 235 ALA B C 1
ATOM 4633 O O . ALA B 1 235 ? 0.470 23.715 106.252 1.00 41.64 235 ALA B O 1
ATOM 4635 N N . GLY B 1 236 ? -0.421 25.672 106.907 1.00 40.19 236 GLY B N 1
ATOM 4636 C CA . GLY B 1 236 ? 0.842 26.112 107.481 1.00 41.01 236 GLY B CA 1
ATOM 4637 C C . GLY B 1 236 ? 0.813 27.457 108.183 1.00 40.96 236 GLY B C 1
ATOM 4638 O O . GLY B 1 236 ? -0.251 28.017 108.414 1.00 40.01 236 GLY B O 1
ATOM 4639 N N . SER B 1 237 ? 1.988 27.973 108.536 1.00 41.06 237 SER B N 1
ATOM 4640 C CA . SER B 1 237 ? 2.076 29.267 109.208 1.00 42.02 237 SER B CA 1
ATOM 4641 C C . SER B 1 237 ? 1.870 30.386 108.187 1.00 41.19 237 SER B C 1
ATOM 4642 O O . SER B 1 237 ? 2.037 30.170 106.987 1.00 40.67 237 SER B O 1
ATOM 4645 N N . PRO B 1 238 ? 1.502 31.594 108.653 1.00 40.95 238 PRO B N 1
ATOM 4646 C CA . PRO B 1 238 ? 1.266 32.764 107.792 1.00 40.84 238 PRO B CA 1
ATOM 4647 C C . PRO B 1 238 ? 2.415 33.026 106.815 1.00 40.22 238 PRO B C 1
ATOM 4648 O O . PRO B 1 238 ? 3.551 33.290 107.225 1.00 39.27 238 PRO B O 1
ATOM 4652 N N . PRO B 1 239 ? 2.132 32.946 105.506 1.00 38.06 239 PRO B N 1
ATOM 4653 C CA . PRO B 1 239 ? 3.156 33.175 104.485 1.00 36.64 239 PRO B CA 1
ATOM 4654 C C . PRO B 1 239 ? 3.395 34.658 104.243 1.00 34.03 239 PRO B C 1
ATOM 4655 O O . PRO B 1 239 ? 2.657 35.503 104.736 1.00 35.64 239 PRO B O 1
ATOM 4659 N N . VAL B 1 240 ? 4.439 34.971 103.488 1.00 33.43 240 VAL B N 1
ATOM 4660 C CA . VAL B 1 240 ? 4.723 36.361 103.148 1.00 31.66 240 VAL B CA 1
ATOM 4661 C C . VAL B 1 240 ? 4.255 36.535 101.706 1.00 31.30 240 VAL B C 1
ATOM 4662 O O . VAL B 1 240 ? 4.564 35.707 100.852 1.00 33.11 240 VAL B O 1
ATOM 4666 N N . HIS B 1 241 ? 3.495 37.592 101.440 1.00 31.90 241 HIS B N 1
ATOM 4667 C CA . HIS B 1 241 ? 2.987 37.829 100.094 1.00 32.83 241 HIS B CA 1
ATOM 4668 C C . HIS B 1 241 ? 3.829 38.770 99.236 1.00 33.49 241 HIS B C 1
ATOM 4669 O O . HIS B 1 241 ? 4.226 39.850 99.684 1.00 32.43 241 HIS B O 1
ATOM 4676 N N . ILE B 1 242 ? 4.076 38.347 97.995 1.00 32.63 242 ILE B N 1
ATOM 4677 C CA . ILE B 1 242 ? 4.843 39.120 97.018 1.00 31.97 242 ILE B CA 1
ATOM 4678 C C . ILE B 1 242 ? 3.884 39.514 95.901 1.00 33.02 242 ILE B C 1
ATOM 4679 O O . ILE B 1 242 ? 3.198 38.655 95.342 1.00 34.75 242 ILE B O 1
ATOM 4684 N N . GLY B 1 243 ? 3.833 40.797 95.573 1.00 32.17 243 GLY B N 1
ATOM 4685 C CA . GLY B 1 243 ? 2.949 41.247 94.512 1.00 32.91 243 GLY B CA 1
ATOM 4686 C C . GLY B 1 243 ? 3.324 42.629 94.014 1.00 32.29 243 GLY B C 1
ATOM 4687 O O . GLY B 1 243 ? 3.442 43.552 94.809 1.00 30.60 243 GLY B O 1
ATOM 4688 N N . PHE B 1 244 ? 3.505 42.777 92.702 1.00 31.95 244 PHE B N 1
ATOM 4689 C CA . PHE B 1 244 ? 3.874 44.069 92.133 1.00 31.33 244 PHE B CA 1
ATOM 4690 C C . PHE B 1 244 ? 2.804 44.694 91.245 1.00 32.03 244 PHE B C 1
ATOM 4691 O O . PHE B 1 244 ? 3.095 45.559 90.419 1.00 31.16 244 PHE B O 1
ATOM 4699 N N . GLY B 1 245 ? 1.563 44.251 91.432 1.00 31.51 245 GLY B N 1
ATOM 4700 C CA . GLY B 1 245 ? 0.445 44.779 90.670 1.00 30.63 245 GLY B CA 1
ATOM 4701 C C . GLY B 1 245 ? 0.656 44.985 89.179 1.00 31.63 245 GLY B C 1
ATOM 4702 O O . GLY B 1 245 ? 1.134 44.092 88.470 1.00 29.25 245 GLY B O 1
ATOM 4703 N N . SER B 1 246 ? 0.309 46.180 88.708 1.00 31.55 246 SER B N 1
ATOM 4704 C CA . SER B 1 246 ? 0.419 46.522 87.293 1.00 32.75 246 SER B CA 1
ATOM 4705 C C . SER B 1 246 ? 1.827 46.783 86.784 1.00 33.53 246 SER B C 1
ATOM 4706 O O . SER B 1 246 ? 1.997 47.210 85.648 1.00 35.37 246 SER B O 1
ATOM 4709 N N . SER B 1 247 ? 2.838 46.543 87.611 1.00 33.59 247 SER B N 1
ATOM 4710 C CA . SER B 1 247 ? 4.208 46.738 87.164 1.00 33.01 247 SER B CA 1
ATOM 4711 C C . SER B 1 247 ? 4.459 45.736 86.039 1.00 34.47 247 SER B C 1
ATOM 4712 O O . SER B 1 247 ? 3.610 44.887 85.749 1.00 35.28 247 SER B O 1
ATOM 4715 N N . SER B 1 248 ? 5.625 45.830 85.414 1.00 32.41 248 SER B N 1
ATOM 4716 C CA . SER B 1 248 ? 5.987 44.934 84.325 1.00 35.12 248 SER B CA 1
ATOM 4717 C C . SER B 1 248 ? 7.491 44.981 84.126 1.00 34.21 248 SER B C 1
ATOM 4718 O O . SER B 1 248 ? 8.183 45.706 84.828 1.00 36.95 248 SER B O 1
ATOM 4721 N N . GLY B 1 249 ? 7.996 44.198 83.180 1.00 35.45 249 GLY B N 1
ATOM 4722 C CA . GLY B 1 249 ? 9.422 44.188 82.913 1.00 34.10 249 GLY B CA 1
ATOM 4723 C C . GLY B 1 249 ? 10.182 43.057 83.574 1.00 36.86 249 GLY B C 1
ATOM 4724 O O . GLY B 1 249 ? 9.648 42.349 84.431 1.00 38.19 249 GLY B O 1
ATOM 4725 N N . ARG B 1 250 ? 11.443 42.895 83.182 1.00 35.39 250 ARG B N 1
ATOM 4726 C CA . ARG B 1 250 ? 12.293 41.844 83.728 1.00 36.91 250 ARG B CA 1
ATOM 4727 C C . ARG B 1 250 ? 12.722 42.136 85.160 1.00 37.37 250 ARG B C 1
ATOM 4728 O O . ARG B 1 250 ? 13.148 41.229 85.878 1.00 37.59 250 ARG B O 1
ATOM 4730 N N . GLY B 1 251 ? 12.615 43.401 85.561 1.00 35.80 251 GLY B N 1
ATOM 4731 C CA . GLY B 1 251 ? 13.008 43.800 86.902 1.00 34.74 251 GLY B CA 1
ATOM 4732 C C . GLY B 1 251 ? 12.190 43.142 87.998 1.00 34.63 251 GLY B C 1
ATOM 4733 O O . GLY B 1 251 ? 12.749 42.629 88.967 1.00 33.92 251 GLY B O 1
ATOM 4734 N N . ILE B 1 252 ? 10.868 43.156 87.863 1.00 32.23 252 ILE B N 1
ATOM 4735 C CA . ILE B 1 252 ? 10.034 42.536 88.875 1.00 32.26 252 ILE B CA 1
ATOM 4736 C C . ILE B 1 252 ? 10.224 41.023 88.893 1.00 33.80 252 ILE B C 1
ATOM 4737 O O . ILE B 1 252 ? 10.173 40.400 89.953 1.00 36.02 252 ILE B O 1
ATOM 4742 N N . ALA B 1 253 ? 10.467 40.433 87.727 1.00 33.87 253 ALA B N 1
ATOM 4743 C CA . ALA B 1 253 ? 10.692 38.994 87.657 1.00 36.27 253 ALA B CA 1
ATOM 4744 C C . ALA B 1 253 ? 11.883 38.655 88.555 1.00 37.58 253 ALA B C 1
ATOM 4745 O O . ALA B 1 253 ? 11.808 37.746 89.387 1.00 37.92 253 ALA B O 1
ATOM 4747 N N . ASP B 1 254 ? 12.976 39.400 88.393 1.00 39.11 254 ASP B N 1
ATOM 4748 C CA . ASP B 1 254 ? 14.179 39.181 89.198 1.00 39.76 254 ASP B CA 1
ATOM 4749 C C . ASP B 1 254 ? 13.912 39.475 90.669 1.00 36.56 254 ASP B C 1
ATOM 4750 O O . ASP B 1 254 ? 14.328 38.726 91.548 1.00 35.70 254 ASP B O 1
ATOM 4755 N N . ALA B 1 255 ? 13.222 40.577 90.930 1.00 35.81 255 ALA B N 1
ATOM 4756 C CA . ALA B 1 255 ? 12.896 40.962 92.292 1.00 34.98 255 ALA B CA 1
ATOM 4757 C C . ALA B 1 255 ? 12.101 39.854 92.988 1.00 35.10 255 ALA B C 1
ATOM 4758 O O . ALA B 1 255 ? 12.342 39.559 94.156 1.00 34.33 255 ALA B O 1
ATOM 4760 N N . ALA B 1 256 ? 11.156 39.251 92.269 1.00 33.35 256 ALA B N 1
ATOM 4761 C CA . ALA B 1 256 ? 10.328 38.182 92.832 1.00 33.60 256 ALA B CA 1
ATOM 4762 C C . ALA B 1 256 ? 11.181 36.975 93.207 1.00 32.73 256 ALA B C 1
ATOM 4763 O O . ALA B 1 256 ? 11.027 36.406 94.288 1.00 31.71 256 ALA B O 1
ATOM 4765 N N . LYS B 1 257 ? 12.085 36.589 92.315 1.00 32.86 257 LYS B N 1
ATOM 4766 C CA . LYS B 1 257 ? 12.965 35.459 92.576 1.00 34.39 257 LYS B CA 1
ATOM 4767 C C . LYS B 1 257 ? 13.774 35.706 93.850 1.00 35.74 257 LYS B C 1
ATOM 4768 O O . LYS B 1 257 ? 13.966 34.801 94.665 1.00 35.76 257 LYS B O 1
ATOM 4771 N N . VAL B 1 258 ? 14.244 36.938 94.017 1.00 35.32 258 VAL B N 1
ATOM 4772 C CA . VAL B 1 258 ? 15.031 37.302 95.185 1.00 34.84 258 VAL B CA 1
ATOM 4773 C C . VAL B 1 258 ? 14.167 37.286 96.435 1.00 34.11 258 VAL B C 1
ATOM 4774 O O . VAL B 1 258 ? 14.605 36.832 97.493 1.00 32.73 258 VAL B O 1
ATOM 4778 N N . ALA B 1 259 ? 12.942 37.794 96.312 1.00 32.98 259 ALA B N 1
ATOM 4779 C CA . ALA B 1 259 ? 12.029 37.820 97.443 1.00 31.94 259 ALA B CA 1
ATOM 4780 C C . ALA B 1 259 ? 11.764 36.394 97.936 1.00 32.00 259 ALA B C 1
ATOM 4781 O O . ALA B 1 259 ? 11.806 36.135 99.137 1.00 32.21 259 ALA B O 1
ATOM 4783 N N . VAL B 1 260 ? 11.498 35.472 97.012 1.00 30.52 260 VAL B N 1
ATOM 4784 C CA . VAL B 1 260 ? 11.242 34.081 97.391 1.00 31.29 260 VAL B CA 1
ATOM 4785 C C . VAL B 1 260 ? 12.426 33.562 98.198 1.00 31.51 260 VAL B C 1
ATOM 4786 O O . VAL B 1 260 ? 12.260 32.974 99.267 1.00 30.90 260 VAL B O 1
ATOM 4790 N N . GLU B 1 261 ? 13.623 33.800 97.677 1.00 32.60 261 GLU B N 1
ATOM 4791 C CA . GLU B 1 261 ? 14.857 33.373 98.321 1.00 35.68 261 GLU B CA 1
ATOM 4792 C C . GLU B 1 261 ? 14.987 33.965 99.730 1.00 35.48 261 GLU B C 1
ATOM 4793 O O . GLU B 1 261 ? 15.385 33.276 100.667 1.00 37.16 261 GLU B O 1
ATOM 4799 N N . ALA B 1 262 ? 14.632 35.237 99.873 1.00 33.51 262 ALA B N 1
ATOM 4800 C CA . ALA B 1 262 ? 14.717 35.925 101.154 1.00 33.14 262 ALA B CA 1
ATOM 4801 C C . ALA B 1 262 ? 13.670 35.432 102.153 1.00 32.56 262 ALA B C 1
ATOM 4802 O O . ALA B 1 262 ? 13.944 35.304 103.350 1.00 29.39 262 ALA B O 1
ATOM 4804 N N . ILE B 1 263 ? 12.464 35.172 101.664 1.00 31.91 263 ILE B N 1
ATOM 4805 C CA . ILE B 1 263 ? 11.399 34.704 102.532 1.00 31.08 263 ILE B CA 1
ATOM 4806 C C . ILE B 1 263 ? 11.724 33.309 103.068 1.00 31.62 263 ILE B C 1
ATOM 4807 O O . ILE B 1 263 ? 11.471 33.010 104.231 1.00 33.29 263 ILE B O 1
ATOM 4812 N N . ARG B 1 264 ? 12.300 32.463 102.222 1.00 32.98 264 ARG B N 1
ATOM 4813 C CA . ARG B 1 264 ? 12.665 31.107 102.623 1.00 34.24 264 ARG B CA 1
ATOM 4814 C C . ARG B 1 264 ? 13.809 31.095 103.638 1.00 34.02 264 ARG B C 1
ATOM 4815 O O . ARG B 1 264 ? 13.902 30.194 104.476 1.00 32.75 264 ARG B O 1
ATOM 4823 N N . ALA B 1 265 ? 14.680 32.095 103.561 1.00 34.00 265 ALA B N 1
ATOM 4824 C CA . ALA B 1 265 ? 15.806 32.184 104.486 1.00 33.38 265 ALA B CA 1
ATOM 4825 C C . ALA B 1 265 ? 15.256 32.498 105.868 1.00 33.02 265 ALA B C 1
ATOM 4826 O O . ALA B 1 265 ? 15.883 32.197 106.882 1.00 33.22 265 ALA B O 1
ATOM 4828 N N . GLN B 1 266 ? 14.066 33.090 105.894 1.00 34.14 266 GLN B N 1
ATOM 4829 C CA . GLN B 1 266 ? 13.398 33.454 107.139 1.00 35.25 266 GLN B CA 1
ATOM 4830 C C . GLN B 1 266 ? 12.418 32.366 107.583 1.00 33.97 266 GLN B C 1
ATOM 4831 O O . GLN B 1 266 ? 11.576 32.597 108.454 1.00 33.23 266 GLN B O 1
ATOM 4837 N N . GLY B 1 267 ? 12.513 31.193 106.964 1.00 33.32 267 GLY B N 1
ATOM 4838 C CA . GLY B 1 267 ? 11.636 30.089 107.326 1.00 32.95 267 GLY B CA 1
ATOM 4839 C C . GLY B 1 267 ? 10.147 30.314 107.119 1.00 34.22 267 GLY B C 1
ATOM 4840 O O . GLY B 1 267 ? 9.326 29.680 107.784 1.00 33.63 267 GLY B O 1
ATOM 4841 N N . ARG B 1 268 ? 9.785 31.201 106.198 1.00 32.85 268 ARG B N 1
ATOM 4842 C CA . ARG B 1 268 ? 8.377 31.474 105.944 1.00 33.54 268 ARG B CA 1
ATOM 4843 C C . ARG B 1 268 ? 7.942 30.916 104.604 1.00 32.97 268 ARG B C 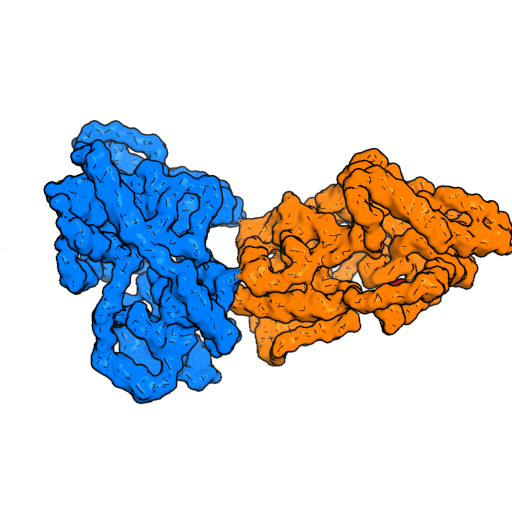1
ATOM 4844 O O . ARG B 1 268 ? 8.768 30.636 103.740 1.00 31.41 268 ARG B O 1
ATOM 4852 N N . ARG B 1 269 ? 6.633 30.758 104.439 1.00 34.72 269 ARG B N 1
ATOM 4853 C CA . ARG B 1 269 ? 6.081 30.258 103.192 1.00 34.06 269 ARG B CA 1
ATOM 4854 C C . ARG B 1 269 ? 5.834 31.461 102.279 1.00 35.34 269 ARG B C 1
ATOM 4855 O O . ARG B 1 269 ? 5.805 32.607 102.738 1.00 34.87 269 ARG B O 1
ATOM 4863 N N . VAL B 1 270 ? 5.651 31.197 100.991 1.00 34.11 270 VAL B N 1
ATOM 4864 C CA . VAL B 1 270 ? 5.459 32.261 100.019 1.00 34.05 270 VAL B CA 1
ATOM 4865 C C . VAL B 1 270 ? 4.177 32.190 99.199 1.00 34.99 270 VAL B C 1
ATOM 4866 O O . VAL B 1 270 ? 3.762 31.110 98.779 1.00 36.02 270 VAL B O 1
ATOM 4870 N N . ILE B 1 271 ? 3.559 33.351 98.989 1.00 33.92 271 ILE B N 1
ATOM 4871 C CA . ILE B 1 271 ? 2.379 33.475 98.142 1.00 33.67 271 ILE B CA 1
ATOM 4872 C C . ILE B 1 271 ? 2.744 34.555 97.122 1.00 34.82 271 ILE B C 1
ATOM 4873 O O . ILE B 1 271 ? 2.958 35.710 97.485 1.00 34.58 271 ILE B O 1
ATOM 4878 N N . LEU B 1 272 ? 2.828 34.172 95.852 1.00 33.39 272 LEU B N 1
ATOM 4879 C CA . LEU B 1 272 ? 3.184 35.104 94.788 1.00 32.49 272 LEU B CA 1
ATOM 4880 C C . LEU B 1 272 ? 2.039 35.404 93.833 1.00 32.55 272 LEU B C 1
ATOM 4881 O O . LEU B 1 272 ? 1.471 34.487 93.228 1.00 32.82 272 LEU B O 1
ATOM 4886 N N . SER B 1 273 ? 1.689 36.681 93.710 1.00 30.24 273 SER B N 1
ATOM 4887 C CA . SER B 1 273 ? 0.650 37.089 92.773 1.00 30.93 273 SER B CA 1
ATOM 4888 C C . SER B 1 273 ? 1.351 37.126 91.419 1.00 32.11 273 SER B C 1
ATOM 4889 O O . SER B 1 273 ? 2.378 37.792 91.263 1.00 31.85 273 SER B O 1
ATOM 4892 N N . ARG B 1 274 ? 0.806 36.402 90.449 1.00 32.34 274 ARG B N 1
ATOM 4893 C CA . ARG B 1 274 ? 1.408 36.322 89.123 1.00 32.23 274 ARG B CA 1
ATOM 4894 C C . ARG B 1 274 ? 1.528 37.639 88.364 1.00 30.79 274 ARG B C 1
ATOM 4895 O O . ARG B 1 274 ? 2.531 37.880 87.684 1.00 31.43 274 ARG B O 1
ATOM 4903 N N . GLY B 1 275 ? 0.517 38.487 88.479 1.00 29.94 275 GLY B N 1
ATOM 4904 C CA . GLY B 1 275 ? 0.548 39.754 87.774 1.00 33.78 275 GLY B CA 1
ATOM 4905 C C . GLY B 1 275 ? 0.238 39.538 86.305 1.00 33.68 275 GLY B C 1
ATOM 4906 O O . GLY B 1 275 ? 0.211 38.393 85.837 1.00 33.94 275 GLY B O 1
ATOM 4907 N N . TRP B 1 276 ? 0.017 40.623 85.566 1.00 33.46 276 TRP B N 1
ATOM 4908 C CA . TRP B 1 276 ? -0.310 40.499 84.150 1.00 32.58 276 TRP B CA 1
ATOM 4909 C C . TRP B 1 276 ? 0.851 39.999 83.311 1.00 31.18 276 TRP B C 1
ATOM 4910 O O . TRP B 1 276 ? 0.648 39.558 82.184 1.00 32.49 276 TRP B O 1
ATOM 4921 N N . THR B 1 277 ? 2.070 40.061 83.839 1.00 30.55 277 THR B N 1
ATOM 4922 C CA . THR B 1 277 ? 3.211 39.560 83.083 1.00 30.44 277 THR B CA 1
ATOM 4923 C C . THR B 1 277 ? 3.509 38.112 83.471 1.00 31.32 277 THR B C 1
ATOM 4924 O O . THR B 1 277 ? 4.527 37.542 83.082 1.00 29.33 277 THR B O 1
ATOM 4928 N N . GLU B 1 278 ? 2.604 37.516 84.241 1.00 32.58 278 GLU B N 1
ATOM 4929 C CA . GLU B 1 278 ? 2.738 36.118 84.651 1.00 35.67 278 GLU B CA 1
ATOM 4930 C C . GLU B 1 278 ? 4.049 35.749 85.354 1.00 34.03 278 GLU B C 1
ATOM 4931 O O . GLU B 1 278 ? 4.799 34.914 84.864 1.00 34.39 278 GLU B O 1
ATOM 4937 N N . LEU B 1 279 ? 4.328 36.353 86.499 1.00 35.37 279 LEU B N 1
ATOM 4938 C CA . LEU B 1 279 ? 5.550 36.016 87.219 1.00 35.13 279 LEU B CA 1
ATOM 4939 C C . LEU B 1 279 ? 5.449 34.539 87.617 1.00 36.24 279 LEU B C 1
ATOM 4940 O O . LEU B 1 279 ? 4.349 34.005 87.748 1.00 34.97 279 LEU B O 1
ATOM 4945 N N . VAL B 1 280 ? 6.586 33.876 87.788 1.00 37.20 280 VAL B N 1
ATOM 4946 C CA . VAL B 1 280 ? 6.574 32.470 88.172 1.00 40.32 280 VAL B CA 1
ATOM 4947 C C . VAL B 1 280 ? 7.492 32.173 89.347 1.00 40.43 280 VAL B C 1
ATOM 4948 O O . VAL B 1 280 ? 8.454 32.901 89.602 1.00 40.90 280 VAL B O 1
ATOM 4952 N N . LEU B 1 281 ? 7.179 31.091 90.054 1.00 40.44 281 LEU B N 1
ATOM 4953 C CA . LEU B 1 281 ? 7.950 30.649 91.205 1.00 40.16 281 LEU B CA 1
ATOM 4954 C C . LEU B 1 281 ? 9.211 29.936 90.737 1.00 41.90 281 LEU B C 1
ATOM 4955 O O . LEU B 1 281 ? 9.234 29.344 89.658 1.00 43.25 281 LEU B O 1
ATOM 4960 N N . PRO B 1 282 ? 10.277 29.976 91.549 1.00 41.93 282 PRO B N 1
ATOM 4961 C CA . PRO B 1 282 ? 11.555 29.334 91.223 1.00 41.68 282 PRO B CA 1
ATOM 4962 C C . PRO B 1 282 ? 11.421 27.820 91.085 1.00 42.74 282 PRO B C 1
ATOM 4963 O O . PRO B 1 282 ? 12.232 27.173 90.421 1.00 43.04 282 PRO B O 1
ATOM 4967 N N . ASP B 1 283 ? 10.399 27.260 91.726 1.00 43.55 283 ASP B N 1
ATOM 4968 C CA . ASP B 1 283 ? 10.165 25.818 91.696 1.00 44.73 283 ASP B CA 1
ATOM 4969 C C . ASP B 1 283 ? 8.741 25.480 92.111 1.00 45.30 283 ASP B C 1
ATOM 4970 O O . ASP B 1 283 ? 7.940 26.366 92.396 1.00 45.70 283 ASP B O 1
ATOM 4975 N N . ASP B 1 284 ? 8.443 24.186 92.170 1.00 46.35 284 ASP B N 1
ATOM 4976 C CA . ASP B 1 284 ? 7.104 23.724 92.521 1.00 46.85 284 ASP B CA 1
ATOM 4977 C C . ASP B 1 284 ? 6.972 23.123 93.917 1.00 47.78 284 ASP B C 1
ATOM 4978 O O . ASP B 1 284 ? 6.057 22.336 94.162 1.00 47.74 284 ASP B O 1
ATOM 4980 N N . ARG B 1 285 ? 7.870 23.483 94.831 1.00 46.11 285 ARG B N 1
ATOM 4981 C CA . ARG B 1 285 ? 7.797 22.951 96.189 1.00 46.05 285 ARG B CA 1
ATOM 4982 C C . ARG B 1 285 ? 6.547 23.425 96.921 1.00 45.25 285 ARG B C 1
ATOM 4983 O O . ARG B 1 285 ? 5.948 24.435 96.559 1.00 45.52 285 ARG B O 1
ATOM 4991 N N . ASP B 1 286 ? 6.165 22.684 97.955 1.00 44.77 286 ASP B N 1
ATOM 4992 C CA . ASP B 1 286 ? 4.960 22.973 98.729 1.00 44.23 286 ASP B CA 1
ATOM 4993 C C . ASP B 1 286 ? 4.954 24.209 99.621 1.00 42.41 286 ASP B C 1
ATOM 4994 O O . ASP B 1 286 ? 3.898 24.590 100.125 1.00 40.87 286 ASP B O 1
ATOM 4999 N N . ASP B 1 287 ? 6.103 24.840 99.835 1.00 39.47 287 ASP B N 1
ATOM 5000 C CA . ASP B 1 287 ? 6.111 26.016 100.698 1.00 41.11 287 ASP B CA 1
ATOM 5001 C C . ASP B 1 287 ? 5.734 27.319 99.977 1.00 40.26 287 ASP B C 1
ATOM 5002 O O . ASP B 1 287 ? 5.631 28.377 100.602 1.00 38.09 287 ASP B O 1
ATOM 5007 N N . CYS B 1 288 ? 5.489 27.229 98.670 1.00 40.03 288 CYS B N 1
ATOM 5008 C CA . CYS B 1 288 ? 5.121 28.399 97.867 1.00 40.39 288 CYS B CA 1
ATOM 5009 C C . CYS B 1 288 ? 3.837 28.186 97.073 1.00 40.22 288 CYS B C 1
ATOM 5010 O O . CYS B 1 288 ? 3.562 27.081 96.609 1.00 40.86 288 CYS B O 1
ATOM 5013 N N . PHE B 1 289 ? 3.070 29.259 96.904 1.00 40.54 289 PHE B N 1
ATOM 5014 C CA . PHE B 1 289 ? 1.806 29.207 96.180 1.00 40.79 289 PHE B CA 1
ATOM 5015 C C . PHE B 1 289 ? 1.676 30.436 95.277 1.00 39.81 289 PHE B C 1
ATOM 5016 O O . PHE B 1 289 ? 1.849 31.567 95.732 1.00 38.59 289 PHE B O 1
ATOM 5024 N N . ALA B 1 290 ? 1.370 30.212 94.002 1.00 37.45 290 ALA B N 1
ATOM 5025 C CA . ALA B 1 290 ? 1.205 31.308 93.051 1.00 38.32 290 ALA B CA 1
ATOM 5026 C C . ALA B 1 290 ? -0.282 31.553 92.809 1.00 38.40 290 ALA B C 1
ATOM 5027 O O . ALA B 1 290 ? -1.052 30.607 92.677 1.00 39.68 290 ALA B O 1
ATOM 5029 N N . ILE B 1 291 ? -0.689 32.816 92.758 1.00 38.35 291 ILE B N 1
ATOM 5030 C CA . ILE B 1 291 ? -2.094 33.145 92.538 1.00 38.00 291 ILE B CA 1
ATOM 5031 C C . ILE B 1 291 ? -2.295 34.241 91.502 1.00 39.79 291 ILE B C 1
ATOM 5032 O O . ILE B 1 291 ? -1.342 34.883 91.055 1.00 38.76 291 ILE B O 1
ATOM 5037 N N . ASP B 1 292 ? -3.556 34.446 91.134 1.00 41.08 292 ASP B N 1
ATOM 5038 C CA . ASP B 1 292 ? -3.941 35.483 90.188 1.00 41.86 292 ASP B CA 1
ATOM 5039 C C . ASP B 1 292 ? -4.751 36.480 91.003 1.00 40.44 292 ASP B C 1
ATOM 5040 O O . ASP B 1 292 ? -4.588 36.553 92.219 1.00 40.32 292 ASP B O 1
ATOM 5045 N N . GLU B 1 293 ? -5.622 37.239 90.347 1.00 40.09 293 GLU B N 1
ATOM 5046 C CA . GLU B 1 293 ? -6.447 38.222 91.044 1.00 40.54 293 GLU B CA 1
ATOM 5047 C C . GLU B 1 293 ? -7.156 37.583 92.233 1.00 40.32 293 GLU B C 1
ATOM 5048 O O . GLU B 1 293 ? -7.818 36.557 92.094 1.00 41.10 293 GLU B O 1
ATOM 5054 N N . VAL B 1 294 ? -7.008 38.199 93.400 1.00 39.63 294 VAL B N 1
ATOM 5055 C CA . VAL B 1 294 ? -7.626 37.717 94.631 1.00 38.56 294 VAL B CA 1
ATOM 5056 C C . VAL B 1 294 ? -7.936 38.916 95.518 1.00 38.08 294 VAL B C 1
ATOM 5057 O O . VAL B 1 294 ? -7.277 39.949 95.419 1.00 37.78 294 VAL B O 1
ATOM 5061 N N . ASN B 1 295 ? -8.938 38.780 96.381 1.00 38.26 295 ASN B N 1
ATOM 5062 C CA . ASN B 1 295 ? -9.327 39.857 97.287 1.00 37.28 295 ASN B CA 1
ATOM 5063 C C . ASN B 1 295 ? -8.166 40.197 98.226 1.00 39.12 295 ASN B C 1
ATOM 5064 O O . ASN B 1 295 ? -7.974 39.533 99.243 1.00 40.02 295 ASN B O 1
ATOM 5069 N N . PHE B 1 296 ? -7.400 41.233 97.887 1.00 37.15 296 PHE B N 1
ATOM 5070 C CA . PHE B 1 296 ? -6.258 41.649 98.699 1.00 36.30 296 PHE B CA 1
ATOM 5071 C C . PHE B 1 296 ? -6.634 42.105 100.105 1.00 37.04 296 PHE B C 1
ATOM 5072 O O . PHE B 1 296 ? -5.874 41.899 101.055 1.00 36.91 296 PHE B O 1
ATOM 5080 N N . GLN B 1 297 ? -7.791 42.745 100.231 1.00 36.71 297 GLN B N 1
ATOM 5081 C CA . GLN B 1 297 ? -8.246 43.221 101.526 1.00 37.90 297 GLN B CA 1
ATOM 5082 C C . GLN B 1 297 ? -8.437 42.045 102.484 1.00 38.93 297 GLN B C 1
ATOM 5083 O O . GLN B 1 297 ? -8.266 42.181 103.699 1.00 37.98 297 GLN B O 1
ATOM 5089 N N . ALA B 1 298 ? -8.772 40.886 101.925 1.00 38.17 298 ALA B N 1
ATOM 5090 C CA . ALA B 1 298 ? -8.959 39.683 102.724 1.00 38.07 298 ALA B CA 1
ATOM 5091 C C . ALA B 1 298 ? -7.610 38.996 102.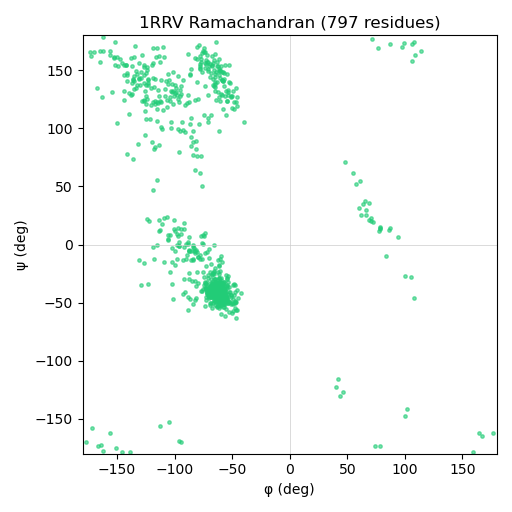914 1.00 37.41 298 ALA B C 1
ATOM 5092 O O . ALA B 1 298 ? -7.245 38.620 104.023 1.00 37.69 298 ALA B O 1
ATOM 5094 N N . LEU B 1 299 ? -6.858 38.848 101.831 1.00 36.35 299 LEU B N 1
ATOM 5095 C CA . LEU B 1 299 ? -5.563 38.184 101.920 1.00 36.29 299 LEU B CA 1
ATOM 5096 C C . LEU B 1 299 ? -4.549 38.860 102.842 1.00 36.17 299 LEU B C 1
ATOM 5097 O O . LEU B 1 299 ? -3.879 38.187 103.621 1.00 36.84 299 LEU B O 1
ATOM 5102 N N . PHE B 1 300 ? -4.442 40.183 102.761 1.00 36.27 300 PHE B N 1
ATOM 5103 C CA . PHE B 1 300 ? -3.474 40.929 103.566 1.00 36.73 300 PHE B CA 1
ATOM 5104 C C . PHE B 1 300 ? -3.663 40.786 105.069 1.00 39.01 300 PHE B C 1
ATOM 5105 O O . PHE B 1 300 ? -2.793 41.165 105.849 1.00 36.70 300 PHE B O 1
ATOM 5113 N N . ARG B 1 301 ? -4.800 40.237 105.473 1.00 40.79 301 ARG B N 1
ATOM 5114 C CA . ARG B 1 301 ? -5.060 40.027 106.884 1.00 41.10 301 ARG B CA 1
ATOM 5115 C C . ARG B 1 301 ? -4.690 38.604 107.263 1.00 40.68 301 ARG B C 1
ATOM 5116 O O . ARG B 1 301 ? -4.841 38.201 108.416 1.00 42.13 301 ARG B O 1
ATOM 5124 N N . ARG B 1 302 ? -4.177 37.854 106.291 1.00 37.98 302 ARG B N 1
ATOM 5125 C CA . ARG B 1 302 ? -3.789 36.466 106.523 1.00 38.35 302 ARG B CA 1
ATOM 5126 C C . ARG B 1 302 ? -2.293 36.213 106.365 1.00 37.34 302 ARG B C 1
ATOM 5127 O O . ARG B 1 302 ? -1.844 35.081 106.537 1.00 37.63 302 ARG B O 1
ATOM 5135 N N . VAL B 1 303 ? -1.516 37.241 106.032 1.00 35.18 303 VAL B N 1
ATOM 5136 C CA . VAL B 1 303 ? -0.081 37.041 105.835 1.00 33.90 303 VAL B CA 1
ATOM 5137 C C . VAL B 1 303 ? 0.807 37.731 106.873 1.00 33.10 303 VAL B C 1
ATOM 5138 O O . VAL B 1 303 ? 0.407 38.695 107.511 1.00 33.85 303 VAL B O 1
ATOM 5142 N N . ALA B 1 304 ? 2.022 37.218 107.022 1.00 34.35 304 ALA B N 1
ATOM 5143 C CA . ALA B 1 304 ? 2.991 37.762 107.965 1.00 34.02 304 ALA B CA 1
ATOM 5144 C C . ALA B 1 304 ? 3.436 39.142 107.499 1.00 35.31 304 ALA B C 1
ATOM 5145 O O . ALA B 1 304 ? 3.649 40.047 108.312 1.00 36.23 304 ALA B O 1
ATOM 5147 N N . ALA B 1 305 ? 3.566 39.300 106.183 1.00 34.06 305 ALA B N 1
ATOM 5148 C CA . ALA B 1 305 ? 3.982 40.575 105.607 1.00 32.53 305 ALA B CA 1
ATOM 5149 C C . ALA B 1 305 ? 3.695 40.616 104.111 1.00 31.94 305 ALA B C 1
ATOM 5150 O O . ALA B 1 305 ? 3.410 39.590 103.495 1.00 30.65 305 ALA B O 1
ATOM 5152 N N . VAL B 1 306 ? 3.765 41.812 103.537 1.00 31.15 306 VAL B N 1
ATOM 5153 C CA . VAL B 1 306 ? 3.548 41.985 102.106 1.00 31.60 306 VAL B CA 1
ATOM 5154 C C . VAL B 1 306 ? 4.719 42.729 101.479 1.00 32.73 306 VAL B C 1
ATOM 5155 O O . VAL B 1 306 ? 5.256 43.675 102.056 1.00 34.19 306 VAL B O 1
ATOM 5159 N N . ILE B 1 307 ? 5.117 42.270 100.302 1.00 32.71 307 ILE B N 1
ATOM 5160 C CA . ILE B 1 307 ? 6.183 42.890 99.537 1.00 31.76 307 ILE B CA 1
ATOM 5161 C C . ILE B 1 307 ? 5.489 43.407 98.278 1.00 32.99 307 ILE B C 1
ATOM 5162 O O . ILE B 1 307 ? 4.916 42.623 97.516 1.00 31.10 307 ILE B O 1
ATOM 5167 N N . HIS B 1 308 ? 5.491 44.720 98.079 1.00 32.36 308 HIS B N 1
ATOM 5168 C CA . HIS B 1 308 ? 4.858 45.271 96.896 1.00 31.84 308 HIS B CA 1
ATOM 5169 C C . HIS B 1 308 ? 5.639 46.405 96.222 1.00 32.62 308 HIS B C 1
ATOM 5170 O O . HIS B 1 308 ? 6.746 46.751 96.648 1.00 29.89 308 HIS B O 1
ATOM 5177 N N . HIS B 1 309 ? 5.053 46.950 95.156 1.00 31.90 309 HIS B N 1
ATOM 5178 C CA . HIS B 1 309 ? 5.650 48.013 94.341 1.00 32.60 309 HIS B CA 1
ATOM 5179 C C . HIS B 1 309 ? 5.452 49.440 94.845 1.00 33.91 309 HIS B C 1
ATOM 5180 O O . HIS B 1 309 ? 6.092 50.365 94.346 1.00 34.93 309 HIS B O 1
ATOM 5187 N N . GLY B 1 310 ? 4.549 49.627 95.803 1.00 34.56 310 GLY B N 1
ATOM 5188 C CA . GLY B 1 310 ? 4.327 50.956 96.344 1.00 33.75 310 GLY B CA 1
ATOM 5189 C C . GLY B 1 310 ? 3.222 51.813 95.751 1.00 35.27 310 GLY B C 1
ATOM 5190 O O . GLY B 1 310 ? 3.109 52.987 96.115 1.00 34.06 310 GLY B O 1
ATOM 5191 N N . SER B 1 311 ? 2.407 51.269 94.846 1.00 33.27 311 SER B N 1
ATOM 5192 C CA . SER B 1 311 ? 1.320 52.068 94.281 1.00 33.29 311 SER B CA 1
ATOM 5193 C C . SER B 1 311 ? 0.355 52.438 95.392 1.00 32.67 311 SER B C 1
ATOM 5194 O O . SER B 1 311 ? 0.299 51.766 96.418 1.00 33.15 311 SER B O 1
ATOM 5197 N N . ALA B 1 312 ? -0.402 53.510 95.182 1.00 32.35 312 ALA B N 1
ATOM 5198 C CA . ALA B 1 312 ? -1.348 54.002 96.180 1.00 32.77 312 ALA B CA 1
ATOM 5199 C C . ALA B 1 312 ? -2.381 52.984 96.672 1.00 34.40 312 ALA B C 1
ATOM 5200 O O . ALA B 1 312 ? -2.597 52.845 97.878 1.00 34.56 312 ALA B O 1
ATOM 5202 N N . GLY B 1 313 ? -3.022 52.286 95.738 1.00 34.26 313 GLY B N 1
ATOM 5203 C CA . GLY B 1 313 ? -4.044 51.318 96.096 1.00 32.83 313 GLY B CA 1
ATOM 5204 C C . GLY B 1 313 ? -3.563 50.198 96.990 1.00 34.18 313 GLY B C 1
ATOM 5205 O O . GLY B 1 313 ? -4.071 50.017 98.098 1.00 35.03 313 GLY B O 1
ATOM 5206 N N . THR B 1 314 ? -2.583 49.440 96.509 1.00 33.90 314 THR B N 1
ATOM 5207 C CA . THR B 1 314 ? -2.048 48.326 97.268 1.00 32.86 314 THR B CA 1
ATOM 5208 C C . THR B 1 314 ? -1.481 48.782 98.609 1.00 33.65 314 THR B C 1
ATOM 5209 O O . THR B 1 314 ? -1.562 48.055 99.598 1.00 31.59 314 THR B O 1
ATOM 5213 N N . GLU B 1 315 ? -0.918 49.985 98.661 1.00 33.48 315 GLU B N 1
ATOM 5214 C CA . GLU B 1 315 ? -0.361 50.443 99.924 1.00 32.97 315 GLU B CA 1
ATOM 5215 C C . GLU B 1 315 ? -1.442 50.854 100.899 1.00 32.59 315 GLU B C 1
ATOM 5216 O O . GLU B 1 315 ? -1.318 50.598 102.093 1.00 31.59 315 GLU B O 1
ATOM 5222 N N . HIS B 1 316 ? -2.498 51.495 100.407 1.00 32.54 316 HIS B N 1
ATOM 5223 C CA . HIS B 1 316 ? -3.591 51.874 101.295 1.00 34.79 316 HIS B CA 1
ATOM 5224 C C . HIS B 1 316 ? -4.240 50.599 101.851 1.00 37.23 316 HIS B C 1
ATOM 5225 O O . HIS B 1 316 ? -4.644 50.552 103.016 1.00 37.30 316 HIS B O 1
ATOM 5232 N N . VAL B 1 317 ? -4.331 49.570 101.014 1.00 36.16 317 VAL B N 1
ATOM 5233 C CA . VAL B 1 317 ? -4.930 48.305 101.430 1.00 36.12 317 VAL B CA 1
ATOM 5234 C C . VAL B 1 317 ? -4.080 47.604 102.490 1.00 36.79 317 VAL B C 1
ATOM 5235 O O . VAL B 1 317 ? -4.613 47.084 103.475 1.00 35.94 317 VAL B O 1
ATOM 5239 N N . ALA B 1 318 ? -2.765 47.586 102.280 1.00 35.70 318 ALA B N 1
ATOM 5240 C CA . ALA B 1 318 ? -1.844 46.959 103.221 1.00 35.00 318 ALA B CA 1
ATOM 5241 C C . ALA B 1 318 ? -1.853 47.726 104.542 1.00 35.42 318 ALA B C 1
ATOM 5242 O O . ALA B 1 318 ? -1.828 47.132 105.624 1.00 36.10 318 ALA B O 1
ATOM 5244 N N . THR B 1 319 ? -1.901 49.049 104.442 1.00 35.15 319 THR B N 1
ATOM 5245 C CA . THR B 1 319 ? -1.920 49.923 105.607 1.00 36.30 319 THR B CA 1
ATOM 5246 C C . THR B 1 319 ? -3.186 49.735 106.454 1.00 37.53 319 THR B C 1
ATOM 5247 O O . THR B 1 319 ? -3.108 49.611 107.678 1.00 37.13 319 THR B O 1
ATOM 5251 N N . ARG B 1 320 ? -4.348 49.719 105.807 1.00 37.95 320 ARG B N 1
ATOM 5252 C CA . ARG B 1 320 ? -5.612 49.533 106.520 1.00 40.26 320 ARG B CA 1
ATOM 5253 C C . ARG B 1 320 ? -5.707 48.122 107.111 1.00 39.45 320 ARG B C 1
ATOM 5254 O O . ARG B 1 320 ? -6.401 47.906 108.100 1.00 39.57 320 ARG B O 1
ATOM 5262 N N . ALA B 1 321 ? -5.007 47.172 106.499 1.00 40.23 321 ALA B N 1
ATOM 5263 C CA . ALA B 1 321 ? -5.006 45.782 106.953 1.00 40.12 321 ALA B CA 1
ATOM 5264 C C . ALA B 1 321 ? -4.045 45.553 108.122 1.00 40.69 321 ALA B C 1
ATOM 5265 O O . ALA B 1 321 ? -3.977 44.456 108.671 1.00 39.44 321 ALA B O 1
ATOM 5267 N N . GLY B 1 322 ? -3.295 46.588 108.488 1.00 40.17 322 GLY B N 1
ATOM 5268 C CA . GLY B 1 322 ? -2.357 46.470 109.591 1.00 38.14 322 GLY B CA 1
ATOM 5269 C C . GLY B 1 322 ? -1.281 45.415 109.405 1.00 37.45 322 GLY B C 1
ATOM 5270 O O . GLY B 1 322 ? -0.825 44.807 110.382 1.00 36.16 322 GLY B O 1
ATOM 5271 N N . VAL B 1 323 ? -0.871 45.186 108.160 1.00 33.92 323 VAL B N 1
ATOM 5272 C CA . VAL B 1 323 ? 0.173 44.209 107.877 1.00 34.61 323 VAL B CA 1
ATOM 5273 C C . VAL B 1 323 ? 1.497 44.914 107.535 1.00 35.17 323 VAL B C 1
ATOM 5274 O O . VAL B 1 323 ? 1.507 45.923 106.831 1.00 35.16 323 VAL B O 1
ATOM 5278 N N . PRO B 1 324 ? 2.627 44.401 108.055 1.00 36.06 324 PRO B N 1
ATOM 5279 C CA . PRO B 1 324 ? 3.956 44.979 107.802 1.00 36.01 324 PRO B CA 1
ATOM 5280 C C . PRO B 1 324 ? 4.251 45.012 106.302 1.00 36.28 324 PRO B C 1
ATOM 5281 O O . PRO B 1 324 ? 3.930 44.063 105.588 1.00 37.66 324 PRO B O 1
ATOM 5285 N N . GLN B 1 325 ? 4.887 46.083 105.830 1.00 35.28 325 GLN B N 1
ATOM 5286 C CA . GLN B 1 325 ? 5.178 46.216 104.403 1.00 32.66 325 GLN B CA 1
ATOM 5287 C C . GLN B 1 325 ? 6.632 46.406 104.006 1.00 33.14 325 GLN B C 1
ATOM 5288 O O . GLN B 1 325 ? 7.401 47.101 104.679 1.00 30.94 325 GLN B O 1
ATOM 5294 N N . LEU B 1 326 ? 7.003 45.780 102.895 1.00 31.41 326 LEU B N 1
ATOM 5295 C CA . LEU B 1 326 ? 8.341 45.930 102.353 1.00 31.15 326 LEU B CA 1
ATOM 5296 C C . LEU B 1 326 ? 8.069 46.490 100.957 1.00 31.67 326 LEU B C 1
ATOM 5297 O O . LEU B 1 326 ? 7.574 45.791 100.070 1.00 31.53 326 LEU B O 1
ATOM 5302 N N . VAL B 1 327 ? 8.370 47.765 100.777 1.00 31.05 327 VAL B N 1
ATOM 5303 C CA . VAL B 1 327 ? 8.127 48.421 99.502 1.00 31.15 327 VAL B CA 1
ATOM 5304 C C . VAL B 1 327 ? 9.367 48.487 98.617 1.00 31.02 327 VAL B C 1
ATOM 5305 O O . VAL B 1 327 ? 10.436 48.912 99.051 1.00 31.03 327 VAL B O 1
ATOM 5309 N N . ILE B 1 328 ? 9.211 48.038 97.375 1.00 30.79 328 ILE B N 1
ATOM 5310 C CA . ILE B 1 328 ? 10.277 48.076 96.386 1.00 31.40 328 ILE B CA 1
ATOM 5311 C C . ILE B 1 328 ? 9.719 48.984 95.286 1.00 33.10 328 ILE B C 1
ATOM 5312 O O . ILE B 1 328 ? 9.180 48.509 94.285 1.00 32.37 328 ILE B O 1
ATOM 5317 N N . PRO B 1 329 ? 9.834 50.314 95.478 1.00 32.34 329 PRO B N 1
ATOM 5318 C CA . PRO B 1 329 ? 9.358 51.350 94.556 1.00 31.91 329 PRO B CA 1
ATOM 5319 C C . PRO B 1 329 ? 10.041 51.281 93.203 1.00 31.01 329 PRO B C 1
ATOM 5320 O O . PRO B 1 329 ? 11.217 50.949 93.117 1.00 32.82 329 PRO B O 1
ATOM 5324 N N . ARG B 1 330 ? 9.301 51.610 92.151 1.00 31.43 330 ARG B N 1
ATOM 5325 C CA . ARG B 1 330 ? 9.847 51.563 90.802 1.00 32.98 330 ARG B CA 1
ATOM 5326 C C . ARG B 1 330 ? 9.639 52.833 89.990 1.00 31.82 330 ARG B C 1
ATOM 5327 O O . ARG B 1 330 ? 10.491 53.209 89.192 1.00 33.41 330 ARG B O 1
ATOM 5335 N N . ASN B 1 331 ? 8.512 53.501 90.189 1.00 32.84 331 ASN B N 1
ATOM 5336 C CA . ASN B 1 331 ? 8.218 54.672 89.380 1.00 32.69 331 ASN B CA 1
ATOM 5337 C C . ASN B 1 331 ? 7.114 55.516 89.979 1.00 33.62 331 ASN B C 1
ATOM 5338 O O . ASN B 1 331 ? 6.642 55.247 91.084 1.00 35.61 331 ASN B O 1
ATOM 5343 N N . THR B 1 332 ? 6.694 56.521 89.216 1.00 32.57 332 THR B N 1
ATOM 5344 C CA . THR B 1 332 ? 5.637 57.439 89.619 1.00 33.58 332 THR B CA 1
ATOM 5345 C C . THR B 1 332 ? 5.686 57.866 91.090 1.00 35.22 332 THR B C 1
ATOM 5346 O O . THR B 1 332 ? 6.692 58.405 91.552 1.00 36.36 332 THR B O 1
ATOM 5350 N N . ASP B 1 333 ? 4.597 57.618 91.815 1.00 34.24 333 ASP B N 1
ATOM 5351 C CA . ASP B 1 333 ? 4.474 57.992 93.222 1.00 33.04 333 ASP B CA 1
ATOM 5352 C C . ASP B 1 333 ? 4.908 56.907 94.200 1.00 34.35 333 ASP B C 1
ATOM 5353 O O . ASP B 1 333 ? 4.637 57.006 95.393 1.00 36.22 333 ASP B O 1
ATOM 5358 N N . GLN B 1 334 ? 5.587 55.881 93.705 1.00 33.60 334 GLN B N 1
ATOM 5359 C CA . GLN B 1 334 ? 6.005 54.777 94.556 1.00 32.10 334 GLN B CA 1
ATOM 5360 C C . GLN B 1 334 ? 7.156 55.113 95.498 1.00 33.60 334 GLN B C 1
ATOM 5361 O O . GLN B 1 334 ? 7.181 54.637 96.636 1.00 30.45 334 GLN B O 1
ATOM 5367 N N . PRO B 1 335 ? 8.143 55.904 95.031 1.00 32.73 335 PRO B N 1
ATOM 5368 C CA . PRO B 1 335 ? 9.234 56.233 95.950 1.00 33.24 335 PRO B CA 1
ATOM 5369 C C . PRO B 1 335 ? 8.609 56.990 97.114 1.00 32.84 335 PRO B C 1
ATOM 5370 O O . PRO B 1 335 ? 8.954 56.782 98.275 1.00 33.17 335 PRO B O 1
ATOM 5374 N N . TYR B 1 336 ? 7.669 57.867 96.785 1.00 34.39 336 TYR B N 1
ATOM 5375 C CA . TYR B 1 336 ? 6.969 58.648 97.790 1.00 35.75 336 TYR B CA 1
ATOM 5376 C C . TYR B 1 336 ? 6.314 57.704 98.800 1.00 37.97 336 TYR B C 1
ATOM 5377 O O . TYR B 1 336 ? 6.644 57.722 99.988 1.00 38.55 336 TYR B O 1
ATOM 5386 N N . PHE B 1 337 ? 5.393 56.871 98.323 1.00 37.07 337 PHE B N 1
ATOM 5387 C CA . PHE B 1 337 ? 4.705 55.943 99.211 1.00 36.15 337 PHE B CA 1
ATOM 5388 C C . PHE B 1 337 ? 5.645 55.057 100.017 1.00 34.95 337 PHE B C 1
ATOM 5389 O O . PHE B 1 337 ? 5.360 54.756 101.173 1.00 34.70 337 PHE B O 1
ATOM 5397 N N . ALA B 1 338 ? 6.766 54.651 99.428 1.00 34.35 338 ALA B N 1
ATOM 5398 C CA . ALA B 1 338 ? 7.721 53.827 100.162 1.00 34.36 338 ALA B CA 1
ATOM 5399 C C . ALA B 1 338 ? 8.258 54.646 101.334 1.00 36.43 338 ALA B C 1
ATOM 5400 O O . ALA B 1 338 ? 8.579 54.101 102.395 1.00 36.08 338 ALA B O 1
ATOM 5402 N N . GLY B 1 339 ? 8.357 55.957 101.129 1.00 36.73 339 GLY B N 1
ATOM 5403 C CA . GLY B 1 339 ? 8.847 56.838 102.173 1.00 37.83 339 GLY B CA 1
ATOM 5404 C C . GLY B 1 339 ? 7.821 56.988 103.281 1.00 39.13 339 GLY B C 1
ATOM 5405 O O . GLY B 1 339 ? 8.169 57.158 104.451 1.00 38.87 339 GLY B O 1
ATOM 5406 N N . ARG B 1 340 ? 6.547 56.928 102.913 1.00 38.36 340 ARG B N 1
ATOM 5407 C CA . ARG B 1 340 ? 5.483 57.055 103.895 1.00 38.43 340 ARG B CA 1
ATOM 5408 C C . ARG B 1 340 ? 5.461 55.841 104.825 1.00 38.16 340 ARG B C 1
ATOM 5409 O O . ARG B 1 340 ? 5.192 55.971 106.014 1.00 37.71 340 ARG B O 1
ATOM 5417 N N . VAL B 1 341 ? 5.758 54.665 104.280 1.00 38.21 341 VAL B N 1
ATOM 5418 C CA . VAL B 1 341 ? 5.795 53.447 105.078 1.00 37.96 341 VAL B CA 1
ATOM 5419 C C . VAL B 1 341 ? 6.899 53.576 106.126 1.00 39.35 341 VAL B C 1
ATOM 5420 O O . VAL B 1 341 ? 6.680 53.302 107.307 1.00 38.38 341 VAL B O 1
ATOM 5424 N N . ALA B 1 342 ? 8.087 53.993 105.688 1.00 39.44 342 ALA B N 1
ATOM 5425 C CA . ALA B 1 342 ? 9.219 54.160 106.598 1.00 39.79 342 ALA B CA 1
ATOM 5426 C C . ALA B 1 342 ? 8.940 55.246 107.634 1.00 39.38 342 ALA B C 1
ATOM 5427 O O . ALA B 1 342 ? 9.258 55.083 108.810 1.00 40.26 342 ALA B O 1
ATOM 5429 N N . ALA B 1 343 ? 8.344 56.351 107.201 1.00 38.83 343 ALA B N 1
ATOM 5430 C CA . ALA B 1 343 ? 8.037 57.442 108.122 1.00 39.49 343 ALA B CA 1
ATOM 5431 C C . ALA B 1 343 ? 7.024 57.018 109.181 1.00 39.85 343 ALA B C 1
ATOM 5432 O O . ALA B 1 343 ? 7.061 57.496 110.320 1.00 38.45 343 ALA B O 1
ATOM 5434 N N . LEU B 1 344 ? 6.124 56.115 108.807 1.00 38.66 344 LEU B N 1
ATOM 5435 C CA . LEU B 1 344 ? 5.094 55.652 109.729 1.00 38.50 344 LEU B CA 1
ATOM 5436 C C . LEU B 1 344 ? 5.552 54.440 110.536 1.00 37.61 344 LEU B C 1
ATOM 5437 O O . LEU B 1 344 ? 4.877 54.019 111.475 1.00 37.99 344 LEU B O 1
ATOM 5442 N N . GLY B 1 345 ? 6.701 53.887 110.166 1.00 36.33 345 GLY B N 1
ATOM 5443 C CA . GLY B 1 345 ? 7.229 52.730 110.867 1.00 36.11 345 GLY B CA 1
ATOM 5444 C C . GLY B 1 345 ? 6.442 51.438 110.675 1.00 38.25 345 GLY B C 1
ATOM 5445 O O . GLY B 1 345 ? 6.551 50.519 111.493 1.00 37.32 345 GLY B O 1
ATOM 5446 N N . ILE B 1 346 ? 5.654 51.346 109.604 1.00 37.02 346 ILE B N 1
ATOM 5447 C CA . ILE B 1 346 ? 4.879 50.136 109.366 1.00 35.59 346 ILE B CA 1
ATOM 5448 C C . ILE B 1 346 ? 5.561 49.199 108.389 1.00 35.87 346 ILE B C 1
ATOM 5449 O O . ILE B 1 346 ? 4.951 48.263 107.881 1.00 36.95 346 ILE B O 1
ATOM 5454 N N . GLY B 1 347 ? 6.837 49.448 108.132 1.00 37.04 347 GLY B N 1
ATOM 5455 C CA . GLY B 1 347 ? 7.571 48.596 107.218 1.00 36.07 347 GLY B CA 1
ATOM 5456 C C . GLY B 1 347 ? 8.884 49.220 106.814 1.00 36.91 347 GLY B C 1
ATOM 5457 O O . GLY B 1 347 ? 9.345 50.169 107.446 1.00 36.96 347 GLY B O 1
ATOM 5458 N N . VAL B 1 348 ? 9.485 48.679 105.760 1.00 35.86 348 VAL B N 1
ATOM 5459 C CA . VAL B 1 348 ? 10.750 49.173 105.242 1.00 37.06 348 VAL B CA 1
ATOM 5460 C C . VAL B 1 348 ? 10.594 49.670 103.805 1.00 38.70 348 VAL B C 1
ATOM 5461 O O . VAL B 1 348 ? 9.829 49.103 103.013 1.00 38.38 348 VAL B O 1
ATOM 5465 N N . ALA B 1 349 ? 11.310 50.739 103.476 1.00 37.09 349 ALA B N 1
ATOM 5466 C CA . ALA B 1 349 ? 11.279 51.278 102.126 1.00 36.61 349 ALA B CA 1
ATOM 5467 C C . ALA B 1 349 ? 12.582 50.816 101.499 1.00 37.54 349 ALA B C 1
ATOM 5468 O O . ALA B 1 349 ? 13.649 51.331 101.829 1.00 38.42 349 ALA B O 1
ATOM 5470 N N . HIS B 1 350 ? 12.513 49.825 100.621 1.00 36.16 350 HIS B N 1
ATOM 5471 C CA . HIS B 1 350 ? 13.725 49.344 99.991 1.00 37.42 350 HIS B CA 1
ATOM 5472 C C . HIS B 1 350 ? 14.315 50.505 99.211 1.00 38.12 350 HIS B C 1
ATOM 5473 O O . HIS B 1 350 ? 13.587 51.384 98.746 1.00 37.98 350 HIS B O 1
ATOM 5480 N N . ASP B 1 351 ? 15.637 50.528 99.093 1.00 39.94 351 ASP B N 1
ATOM 5481 C CA . ASP B 1 351 ? 16.294 51.606 98.376 1.00 41.37 351 ASP B CA 1
ATOM 5482 C C . ASP B 1 351 ? 16.495 51.212 96.920 1.00 40.92 351 ASP B C 1
ATOM 5483 O O . ASP B 1 351 ? 17.435 50.493 96.580 1.00 40.72 351 ASP B O 1
ATOM 5488 N N . GLY B 1 352 ? 15.599 51.683 96.061 1.00 40.16 352 GLY B N 1
ATOM 5489 C CA . GLY B 1 352 ? 15.698 51.359 94.652 1.00 41.22 352 GLY B CA 1
ATOM 5490 C C . GLY B 1 352 ? 14.762 50.229 94.255 1.00 41.21 352 GLY B C 1
ATOM 5491 O O . GLY B 1 352 ? 14.123 49.616 95.113 1.00 41.14 352 GLY B O 1
ATOM 5492 N N . PRO B 1 353 ? 14.657 49.933 92.951 1.00 39.89 353 PRO B N 1
ATOM 5493 C CA . PRO B 1 353 ? 13.785 48.866 92.453 1.00 39.02 353 PRO B CA 1
ATOM 5494 C C . PRO B 1 353 ? 14.497 47.541 92.187 1.00 37.08 353 PRO B C 1
ATOM 5495 O O . PRO B 1 353 ? 13.864 46.569 91.782 1.00 34.75 353 PRO B O 1
ATOM 5499 N N . THR B 1 354 ? 15.805 47.498 92.413 1.00 37.19 354 THR B N 1
ATOM 5500 C CA . THR B 1 354 ? 16.570 46.283 92.147 1.00 37.91 354 THR B CA 1
ATOM 5501 C C . THR B 1 354 ? 17.199 45.688 93.399 1.00 38.56 354 THR B C 1
ATOM 5502 O O . THR B 1 354 ? 18.374 45.917 93.689 1.00 37.75 354 THR B O 1
ATOM 5506 N N . PRO B 1 355 ? 16.426 44.888 94.145 1.00 38.16 355 PRO B N 1
ATOM 5507 C CA . PRO B 1 355 ? 16.936 44.271 95.369 1.00 36.88 355 PRO B CA 1
ATOM 5508 C C . PRO B 1 355 ? 17.912 43.136 95.113 1.00 37.83 355 PRO B C 1
ATOM 5509 O O . PRO B 1 355 ? 17.914 42.519 94.045 1.00 37.09 355 PRO B O 1
ATOM 5513 N N . THR B 1 356 ? 18.752 42.882 96.109 1.00 37.47 356 THR B N 1
ATOM 5514 C CA . THR B 1 356 ? 19.719 41.797 96.072 1.00 39.05 356 THR B CA 1
ATOM 5515 C C . THR B 1 356 ? 19.281 40.935 97.252 1.00 38.90 356 THR B C 1
ATOM 5516 O O . THR B 1 356 ? 18.446 41.365 98.048 1.00 39.97 356 THR B O 1
ATOM 5520 N N . PHE B 1 357 ? 19.818 39.730 97.386 1.00 39.22 357 PHE B N 1
ATOM 5521 C CA . PHE B 1 357 ? 19.405 38.909 98.515 1.00 39.36 357 PHE B CA 1
ATOM 5522 C C . PHE B 1 357 ? 19.696 39.659 99.810 1.00 40.32 357 PHE B C 1
ATOM 5523 O O . PHE B 1 357 ? 18.813 39.849 100.651 1.00 38.98 357 PHE B O 1
ATOM 5531 N N . GLU B 1 358 ? 20.948 40.086 99.956 1.00 41.33 358 GLU B N 1
ATOM 5532 C CA . GLU B 1 358 ? 21.378 40.802 101.149 1.00 41.94 358 GLU B CA 1
ATOM 5533 C C . GLU B 1 358 ? 20.473 41.978 101.481 1.00 40.48 358 GLU B C 1
ATOM 5534 O O . GLU B 1 358 ? 20.023 42.113 102.618 1.00 40.06 358 GLU B O 1
ATOM 5540 N N . SER B 1 359 ? 20.198 42.824 100.493 1.00 39.76 359 SER B N 1
ATOM 5541 C CA . SER B 1 359 ? 19.364 44.002 100.726 1.00 39.94 359 SER B CA 1
ATOM 5542 C C . SER B 1 359 ? 17.914 43.677 101.063 1.00 39.45 359 SER B C 1
ATOM 5543 O O . SER B 1 359 ? 17.285 44.371 101.856 1.00 37.44 359 SER B O 1
ATOM 5546 N N . LEU B 1 360 ? 17.381 42.624 100.459 1.00 40.35 360 LEU B N 1
ATOM 5547 C CA . LEU B 1 360 ? 15.996 42.254 100.711 1.00 42.19 360 LEU B CA 1
ATOM 5548 C C . LEU B 1 360 ? 15.846 41.559 102.062 1.00 41.28 360 LEU B C 1
ATOM 5549 O O . LEU B 1 360 ? 14.888 41.808 102.791 1.00 41.41 360 LEU B O 1
ATOM 5554 N N . SER B 1 361 ? 16.798 40.695 102.393 1.00 42.62 361 SER B N 1
ATOM 5555 C CA . SER B 1 361 ? 16.763 39.983 103.666 1.00 44.00 361 SER B CA 1
ATOM 5556 C C . SER B 1 361 ? 16.829 40.975 104.811 1.00 44.19 361 SER B C 1
ATOM 5557 O O . SER B 1 361 ? 15.976 40.972 105.698 1.00 45.05 361 SER B O 1
ATOM 5560 N N . ALA B 1 362 ? 17.851 41.824 104.785 1.00 42.93 362 ALA B N 1
ATOM 5561 C CA . ALA B 1 362 ? 18.037 42.826 105.825 1.00 42.35 362 ALA B CA 1
ATOM 5562 C C . ALA B 1 362 ? 16.735 43.574 106.066 1.00 42.24 362 ALA B C 1
ATOM 5563 O O . ALA B 1 362 ? 16.345 43.818 107.208 1.00 41.49 362 ALA B O 1
ATOM 5565 N N . ALA B 1 363 ? 16.060 43.933 104.981 1.00 41.04 363 ALA B N 1
ATOM 5566 C CA . ALA B 1 363 ? 14.798 44.655 105.080 1.00 39.21 363 ALA B CA 1
ATOM 5567 C C . ALA B 1 363 ? 13.697 43.771 105.676 1.00 38.51 363 ALA B C 1
ATOM 5568 O O . ALA B 1 363 ? 12.904 44.220 106.495 1.00 38.14 363 ALA B O 1
ATOM 5570 N N . LEU B 1 364 ? 13.660 42.511 105.258 1.00 39.40 364 LEU B N 1
ATOM 5571 C CA . LEU B 1 364 ? 12.644 41.574 105.726 1.00 39.17 364 LEU B CA 1
ATOM 5572 C C . LEU B 1 364 ? 12.749 41.334 107.231 1.00 39.65 364 LEU B C 1
ATOM 5573 O O . LEU B 1 364 ? 11.737 41.240 107.931 1.00 38.97 364 LEU B O 1
ATOM 5578 N N . THR B 1 365 ? 13.976 41.247 107.731 1.00 40.02 365 THR B N 1
ATOM 5579 C CA . THR B 1 365 ? 14.193 41.029 109.155 1.00 41.38 365 THR B CA 1
ATOM 5580 C C . THR B 1 365 ? 13.455 42.107 109.949 1.00 40.32 365 THR B C 1
ATOM 5581 O O . THR B 1 365 ? 12.757 41.814 110.924 1.00 39.78 365 THR B O 1
ATOM 5585 N N . THR B 1 366 ? 13.593 43.354 109.514 1.00 37.96 366 THR B N 1
ATOM 5586 C CA . THR B 1 366 ? 12.932 44.465 110.187 1.00 36.94 366 THR B CA 1
ATOM 5587 C C . THR B 1 366 ? 11.422 44.402 110.005 1.00 34.28 366 THR B C 1
ATOM 5588 O O . THR B 1 366 ? 10.668 44.675 110.934 1.00 32.22 366 THR B O 1
ATOM 5592 N N . VAL B 1 367 ? 10.993 44.049 108.798 1.00 33.18 367 VAL B N 1
ATOM 5593 C CA . VAL B 1 367 ? 9.575 43.955 108.478 1.00 32.55 367 VAL B CA 1
ATOM 5594 C C . VAL B 1 367 ? 8.878 42.883 109.318 1.00 32.22 367 VAL B C 1
ATOM 5595 O O . VAL B 1 367 ? 7.729 43.056 109.731 1.00 32.33 367 VAL B O 1
ATOM 5599 N N . LEU B 1 368 ? 9.582 41.780 109.559 1.00 32.73 368 LEU B N 1
ATOM 5600 C CA . LEU B 1 368 ? 9.062 40.659 110.337 1.00 33.17 368 LEU B CA 1
ATOM 5601 C C . LEU B 1 368 ? 9.406 40.761 111.823 1.00 36.59 368 LEU B C 1
ATOM 5602 O O . LEU B 1 368 ? 9.360 39.762 112.541 1.00 34.95 368 LEU B O 1
ATOM 5607 N N . ALA B 1 369 ? 9.759 41.963 112.278 1.00 36.88 369 ALA B N 1
ATOM 5608 C CA . ALA B 1 369 ? 10.081 42.182 113.687 1.00 38.58 369 ALA B CA 1
ATOM 5609 C C . ALA B 1 369 ? 8.775 42.483 114.407 1.00 39.55 369 ALA B C 1
ATOM 5610 O O . ALA B 1 369 ? 7.882 43.105 113.834 1.00 41.34 369 ALA B O 1
ATOM 5612 N N . PRO B 1 370 ? 8.647 42.057 115.676 1.00 39.80 370 PRO B N 1
ATOM 5613 C CA . PRO B 1 370 ? 7.421 42.299 116.443 1.00 38.82 370 PRO B CA 1
ATOM 5614 C C . PRO B 1 370 ? 6.998 43.760 116.593 1.00 38.97 370 PRO B C 1
ATOM 5615 O O . PRO B 1 370 ? 5.801 44.054 116.662 1.00 39.26 370 PRO B O 1
ATOM 5619 N N . GLU B 1 371 ? 7.963 44.675 116.645 1.00 39.94 371 GLU B N 1
ATOM 5620 C CA . GLU B 1 371 ? 7.648 46.099 116.786 1.00 39.95 371 GLU B CA 1
ATOM 5621 C C . GLU B 1 371 ? 6.948 46.610 115.531 1.00 38.63 371 GLU B C 1
ATOM 5622 O O . GLU B 1 371 ? 5.972 47.360 115.608 1.00 37.76 371 GLU B O 1
ATOM 5628 N N . THR B 1 372 ? 7.465 46.209 114.373 1.00 38.23 372 THR B N 1
ATOM 5629 C CA . THR B 1 372 ? 6.901 46.639 113.098 1.00 38.12 372 THR B CA 1
ATOM 5630 C C . THR B 1 372 ? 5.427 46.262 113.049 1.00 38.44 372 THR B C 1
ATOM 5631 O O . THR B 1 372 ? 4.570 47.104 112.781 1.00 38.48 372 THR B O 1
ATOM 5635 N N . ARG B 1 373 ? 5.141 44.995 113.331 1.00 39.62 373 ARG B N 1
ATOM 5636 C CA . ARG B 1 373 ? 3.768 44.501 113.330 1.00 40.21 373 ARG B CA 1
ATOM 5637 C C . ARG B 1 373 ? 2.880 45.343 114.240 1.00 39.60 373 ARG B C 1
ATOM 5638 O O . ARG B 1 373 ? 1.789 45.758 113.849 1.00 40.05 373 ARG B O 1
ATOM 5646 N N . ALA B 1 374 ? 3.356 45.593 115.458 1.00 38.90 374 ALA B N 1
ATOM 5647 C CA . ALA B 1 374 ? 2.597 46.374 116.430 1.00 35.78 374 ALA B CA 1
ATOM 5648 C C . ALA B 1 374 ? 2.299 47.769 115.909 1.00 35.01 374 ALA B C 1
ATOM 5649 O O . ALA B 1 374 ? 1.193 48.285 116.086 1.00 33.67 374 ALA B O 1
ATOM 5651 N N . ARG B 1 375 ? 3.286 48.392 115.272 1.00 35.56 375 ARG B N 1
ATOM 5652 C CA . ARG B 1 375 ? 3.071 49.731 114.741 1.00 35.66 375 ARG B CA 1
ATOM 5653 C C . ARG B 1 375 ? 2.086 49.685 113.569 1.00 34.57 375 ARG B C 1
ATOM 5654 O O . ARG B 1 375 ? 1.219 50.548 113.441 1.00 33.21 375 ARG B O 1
ATOM 5662 N N . ALA B 1 376 ? 2.218 48.666 112.723 1.00 35.33 376 ALA B N 1
ATOM 5663 C CA . ALA B 1 376 ? 1.333 48.505 111.569 1.00 36.13 376 ALA B CA 1
ATOM 5664 C C . ALA B 1 376 ? -0.119 48.403 112.025 1.00 36.96 376 ALA B C 1
ATOM 5665 O O . ALA B 1 376 ? -1.007 49.018 111.441 1.00 37.36 376 ALA B O 1
ATOM 5667 N N . GLU B 1 377 ? -0.352 47.626 113.078 1.00 39.63 377 GLU B N 1
ATOM 5668 C CA . GLU B 1 377 ? -1.697 47.445 113.609 1.00 41.10 377 GLU B CA 1
ATOM 5669 C C . GLU B 1 377 ? -2.230 48.745 114.201 1.00 42.02 377 GLU B C 1
ATOM 5670 O O . GLU B 1 377 ? -3.426 49.032 114.111 1.00 42.86 377 GLU B O 1
ATOM 5676 N N . ALA B 1 378 ? -1.341 49.532 114.799 1.00 42.85 378 ALA B N 1
ATOM 5677 C CA . ALA B 1 378 ? -1.727 50.807 115.398 1.00 42.34 378 ALA B CA 1
ATOM 5678 C C . ALA B 1 378 ? -2.056 51.846 114.321 1.00 42.43 378 ALA B C 1
ATOM 5679 O O . ALA B 1 378 ? -3.015 52.615 114.453 1.00 42.98 378 ALA B O 1
ATOM 5681 N N . VAL B 1 379 ? -1.256 51.870 113.258 1.00 41.63 379 VAL B N 1
ATOM 5682 C CA . VAL B 1 379 ? -1.478 52.805 112.157 1.00 41.40 379 VAL B CA 1
ATOM 5683 C C . VAL B 1 379 ? -2.762 52.444 111.406 1.00 41.15 379 VAL B C 1
ATOM 5684 O O . VAL B 1 379 ? -3.486 53.316 110.932 1.00 40.37 379 VAL B O 1
ATOM 5688 N N . ALA B 1 380 ? -3.043 51.149 111.312 1.00 41.11 380 ALA B N 1
ATOM 5689 C CA . ALA B 1 380 ? -4.229 50.671 110.614 1.00 40.59 380 ALA B CA 1
ATOM 5690 C C . ALA B 1 380 ? -5.505 51.394 111.046 1.00 42.09 380 ALA B C 1
ATOM 5691 O O . ALA B 1 380 ? -6.400 51.627 110.231 1.00 41.18 380 ALA B O 1
ATOM 5693 N N . GLY B 1 381 ? -5.584 51.761 112.321 1.00 43.03 381 GLY B N 1
ATOM 5694 C CA . GLY B 1 381 ? -6.773 52.435 112.816 1.00 43.35 381 GLY B CA 1
ATOM 5695 C C . GLY B 1 381 ? -6.813 53.932 112.584 1.00 44.63 381 GLY B C 1
ATOM 5696 O O . GLY B 1 381 ? -7.804 54.590 112.901 1.00 44.08 381 GLY B O 1
ATOM 5697 N N . MET B 1 382 ? -5.744 54.479 112.021 1.00 45.48 382 MET B N 1
ATOM 5698 C CA . MET B 1 382 ? -5.678 55.913 111.773 1.00 47.64 382 MET B CA 1
ATOM 5699 C C . MET B 1 382 ? -6.033 56.262 110.328 1.00 48.17 382 MET B C 1
ATOM 5700 O O . MET B 1 382 ? -6.255 57.429 109.998 1.00 47.16 382 MET B O 1
ATOM 5705 N N . VAL B 1 383 ? -6.093 55.246 109.473 1.00 47.53 383 VAL B N 1
ATOM 5706 C CA . VAL B 1 383 ? -6.373 55.464 108.059 1.00 47.12 383 VAL B CA 1
ATOM 5707 C C . VAL B 1 383 ? -7.682 54.868 107.554 1.00 47.99 383 VAL B C 1
ATOM 5708 O O . VAL B 1 383 ? -7.687 54.113 106.582 1.00 47.57 383 VAL B O 1
ATOM 5712 N N . LEU B 1 384 ? -8.797 55.222 108.186 1.00 49.04 384 LEU B N 1
ATOM 5713 C CA . LEU B 1 384 ? -10.082 54.683 107.763 1.00 50.17 384 LEU B CA 1
ATOM 5714 C C . LEU B 1 384 ? -11.046 55.721 107.180 1.00 50.23 384 LEU B C 1
ATOM 5715 O O . LEU B 1 384 ? -12.229 55.435 106.980 1.00 49.92 384 LEU B O 1
ATOM 5720 N N . THR B 1 385 ? -10.538 56.918 106.898 1.00 50.92 385 THR B N 1
ATOM 5721 C CA . THR B 1 385 ? -11.363 57.980 106.325 1.00 51.06 385 THR B CA 1
ATOM 5722 C C . THR B 1 385 ? -11.999 57.466 105.034 1.00 51.98 385 THR B C 1
ATOM 5723 O O . THR B 1 385 ? -11.307 56.951 104.154 1.00 53.72 385 THR B O 1
ATOM 5727 N N . ASP B 1 386 ? -13.317 57.601 104.927 1.00 51.28 386 ASP B N 1
ATOM 5728 C CA . ASP B 1 386 ? -14.046 57.126 103.755 1.00 50.96 386 ASP B CA 1
ATOM 5729 C C . ASP B 1 386 ? -14.038 58.142 102.615 1.00 50.13 386 ASP B C 1
ATOM 5730 O O . ASP B 1 386 ? -14.950 58.959 102.489 1.00 48.84 386 ASP B O 1
ATOM 5735 N N . GLY B 1 387 ? -13.006 58.070 101.779 1.00 49.60 387 GLY B N 1
ATOM 5736 C CA . GLY B 1 387 ? -12.880 58.990 100.662 1.00 49.66 387 GLY B CA 1
ATOM 5737 C C . GLY B 1 387 ? -13.984 58.898 99.624 1.00 48.68 387 GLY B C 1
ATOM 5738 O O . GLY B 1 387 ? -14.476 59.922 99.151 1.00 48.26 387 GLY B O 1
ATOM 5739 N N . ALA B 1 388 ? -14.375 57.678 99.265 1.00 47.83 388 ALA B N 1
ATOM 5740 C CA . ALA B 1 388 ? -15.426 57.479 98.271 1.00 49.48 388 ALA B CA 1
ATOM 5741 C C . ALA B 1 388 ? -16.727 58.166 98.689 1.00 50.02 388 ALA B C 1
ATOM 5742 O O . ALA B 1 388 ? -17.425 58.747 97.858 1.00 51.24 388 ALA B O 1
ATOM 5744 N N . ALA B 1 389 ? -17.046 58.104 99.977 1.00 49.57 389 ALA B N 1
ATOM 5745 C CA . ALA B 1 389 ? -18.262 58.726 100.487 1.00 49.41 389 ALA B CA 1
ATOM 5746 C C . ALA B 1 389 ? -18.163 60.245 100.420 1.00 49.37 389 ALA B C 1
ATOM 5747 O O . ALA B 1 389 ? -19.113 60.924 100.028 1.00 49.08 389 ALA B O 1
ATOM 5749 N N . ALA B 1 390 ? -17.010 60.776 100.809 1.00 48.62 390 ALA B N 1
ATOM 5750 C CA . ALA B 1 390 ? -16.800 62.218 100.795 1.00 49.93 390 ALA B CA 1
ATOM 5751 C C . ALA B 1 390 ? -16.788 62.754 99.364 1.00 50.83 390 ALA B C 1
ATOM 5752 O O . ALA B 1 390 ? -17.287 63.847 99.094 1.00 51.20 390 ALA B O 1
ATOM 5754 N N . ALA B 1 391 ? -16.214 61.983 98.448 1.00 51.11 391 ALA B N 1
ATOM 5755 C CA . ALA B 1 391 ? -16.150 62.395 97.055 1.00 52.12 391 ALA B CA 1
ATOM 5756 C C . ALA B 1 391 ? -17.541 62.338 96.433 1.00 52.71 391 ALA B C 1
ATOM 5757 O O . ALA B 1 391 ? -17.929 63.229 95.680 1.00 53.05 391 ALA B O 1
ATOM 5759 N N . ALA B 1 392 ? -18.289 61.289 96.764 1.00 54.12 392 ALA B N 1
ATOM 5760 C CA . ALA B 1 392 ? -19.641 61.099 96.244 1.00 55.04 392 ALA B CA 1
ATOM 5761 C C . ALA B 1 392 ? -20.581 62.237 96.628 1.00 56.15 392 ALA B C 1
ATOM 5762 O O . ALA B 1 392 ? -21.288 62.787 95.779 1.00 56.46 392 ALA B O 1
ATOM 5764 N N . ASP B 1 393 ? -20.599 62.583 97.910 1.00 57.07 393 ASP B N 1
ATOM 5765 C CA . ASP B 1 393 ? -21.460 63.658 98.388 1.00 57.84 393 ASP B CA 1
ATOM 5766 C C . ASP B 1 393 ? -20.984 64.987 97.814 1.00 57.28 393 ASP B C 1
ATOM 5767 O O . ASP B 1 393 ? -21.761 65.935 97.669 1.00 55.96 393 ASP B O 1
ATOM 5772 N N . LEU B 1 394 ? -19.699 65.037 97.482 1.00 55.16 394 LEU B N 1
ATOM 5773 C CA . LEU B 1 394 ? -19.086 66.230 96.925 1.00 54.74 394 LEU B CA 1
ATOM 5774 C C . LEU B 1 394 ? -19.605 66.466 95.506 1.00 54.43 394 LEU B C 1
ATOM 5775 O O . LEU B 1 394 ? -19.822 67.608 95.088 1.00 53.46 394 LEU B O 1
ATOM 5780 N N . VAL B 1 395 ? -19.817 65.377 94.775 1.00 53.47 395 VAL B N 1
ATOM 5781 C CA . VAL B 1 395 ? -20.314 65.451 93.405 1.00 53.41 395 VAL B CA 1
ATOM 5782 C C . VAL B 1 395 ? -21.792 65.823 93.394 1.00 53.04 395 VAL B C 1
ATOM 5783 O O . VAL B 1 395 ? -22.200 66.769 92.719 1.00 52.01 395 VAL B O 1
ATOM 5787 N N . LEU B 1 396 ? -22.588 65.070 94.147 1.00 52.95 396 LEU B N 1
ATOM 5788 C CA . LEU B 1 396 ? -24.022 65.313 94.226 1.00 53.51 396 LEU B CA 1
ATOM 5789 C C . LEU B 1 396 ? -24.299 66.756 94.638 1.00 53.96 396 LEU B C 1
ATOM 5790 O O . LEU B 1 396 ? -25.320 67.334 94.268 1.00 53.24 396 LEU B O 1
ATOM 5795 N N . ALA B 1 397 ? -23.382 67.334 95.407 1.00 54.52 397 ALA B N 1
ATOM 5796 C CA . ALA B 1 397 ? -23.523 68.717 95.845 1.00 55.83 397 ALA B CA 1
ATOM 5797 C C . ALA B 1 397 ? -23.393 69.633 94.630 1.00 56.31 397 ALA B C 1
ATOM 5798 O O . ALA B 1 397 ? -24.181 70.559 94.448 1.00 55.97 397 ALA B O 1
ATOM 5800 N N . ALA B 1 398 ? -22.394 69.362 93.797 1.00 58.03 398 ALA B N 1
ATOM 5801 C CA . ALA B 1 398 ? -22.166 70.155 92.597 1.00 59.36 398 ALA B CA 1
ATOM 5802 C C . ALA B 1 398 ? -23.356 70.028 91.654 1.00 60.86 398 ALA B C 1
ATOM 5803 O O . ALA B 1 398 ? -23.773 71.003 91.030 1.00 61.24 398 ALA B O 1
ATOM 5805 N N . VAL B 1 399 ? -23.903 68.820 91.561 1.00 62.51 399 VAL B N 1
ATOM 5806 C CA . VAL B 1 399 ? -25.045 68.555 90.693 1.00 64.52 399 VAL B CA 1
ATOM 5807 C C . VAL B 1 399 ? -26.307 69.231 91.220 1.00 65.55 399 VAL B C 1
ATOM 5808 O O . VAL B 1 399 ? -26.988 69.954 90.492 1.00 64.82 399 VAL B O 1
ATOM 5812 N N . GLY B 1 400 ? -26.613 68.986 92.489 1.00 67.27 400 GLY B N 1
ATOM 5813 C CA . GLY B 1 400 ? -27.788 69.579 93.100 1.00 69.18 400 GLY B CA 1
ATOM 5814 C C . GLY B 1 400 ? -27.773 71.094 93.019 1.00 70.80 400 GLY B C 1
ATOM 5815 O O . GLY B 1 400 ? -28.822 71.688 92.676 1.00 70.95 400 GLY B O 1
ATOM 5839 N N . ASN C 2 3 ? 20.197 29.382 138.016 1.00 23.44 3 ASN C N 1
ATOM 5840 C CA . ASN C 2 3 ? 19.956 27.945 137.735 1.00 22.49 3 ASN C CA 1
ATOM 5841 C C . ASN C 2 3 ? 19.366 27.690 136.325 1.00 21.88 3 ASN C C 1
ATOM 5842 O O . ASN C 2 3 ? 18.789 26.602 136.114 1.00 23.06 3 ASN C O 1
ATOM 5919 N N . ASN D 2 3 ? 0.099 54.087 76.592 1.00 35.27 3 ASN D N 1
ATOM 5920 C CA . ASN D 2 3 ? 0.433 52.642 76.585 1.00 36.14 3 ASN D CA 1
ATOM 5921 C C . ASN D 2 3 ? 1.412 52.211 77.729 1.00 35.25 3 ASN D C 1
ATOM 5922 O O . ASN D 2 3 ? 2.133 51.194 77.551 1.00 32.28 3 ASN D O 1
#

CATH classification: 3.40.50.2000 (+1 more: 3.40.50.2000)

Nearest PDB structures (foldseek):
  1rrv-assembly2_B  TM=1.003E+00  e=4.473E-79  Amycolatopsis orientalis
  1iir-assembly1_A  TM=9.361E-01  e=7.936E-51  Amycolatopsis orientalis
  3h4t-assembly1_A  TM=9.351E-01  e=3.691E-43  Amycolatopsis orientalis
  1pn3-assembly1_A  TM=9.123E-01  e=2.641E-42  Amycolatopsis orientalis
  1pnv-assembly1_B  TM=8.540E-01  e=6.037E-43  Amycolatopsis orientalis

GO terms:
  GO:0016758 hexosyltransferase activity (F, IDA)
  GO:0033072 vancomycin biosynthetic process (P, IDA)

Secondary structure (DSSP, 8-state):
-EEEEEEES-HHHHHHHHHHHHHHHHTT-EEEEEE-GGGHHHHHHHT--EEE-S--GGG---TTSPPPPHHHHHHHHHHHHHHHHHHHHHHTTT-SEEEEEE-HHHHHHHHHHHHHHT--EEEEESSGGGS--SSSPPPB-S---TT---HHHHHHHHHHHHHHHHHHHHHHHHHHTTPPPPS-HHHHTT-SS-EE-S-TTTSPPPSS---EE---------PPPPHHHHHHHHSSS-PEEE--TT--SHHHHHHHHHHHHHHHHTT--EEEE-TTTT---S---TTEEEESS--HHHHGGGSSEEEE---HHHHHHHHHHT--EEE---SBTHHHHHHHHHHHTSEEE-SSS---HHHHHHHHHHHTSHHHHHHHHHHTTT----HHHHHHHHHHHHHH-/-EEEEEEESSHHHHHHHHHHHHHHHHTT-EEEEEE-GGGHHHHHHHT--EEE-S--GGGPPPTTSPPPPHHHHHHHHHHHHHHHHHHHHHHTTT-SEEEEEE-HHHHHHHHHHHHHTT--EEEEESSGGGS--SSSPPPB-S---TT---HHHHHHHHHHHHHHHHHHHHHHHHHHTTPPPPS-HHHHTT-SS-EE-S-TTTSPPPTT---EE---------PPPPHHHHHHHHSSSPPEEEE-TT--SHHHHHHHHHHHHHHHHTT--EEEE-TTTT---S---TTEEEE-S--HHHHTTSSSEEEE---HHHHHHHHHTT--EEE---SBTHHHHHHHHHHHTSEEE-SSS---HHHHHHHHHHHTSHHHHHHHHHHHTT----HHHHHHHHHHHHH-/-/-

Foldseek 3Di:
DEEEEEEEAFPVQLQLSLLLQVLCVVVVYAYAYEYAPVCVVVCVVSVHHYDHFDDHPVVDDAPPDDDDPPVVVLVVLLSLLVSLLVGVLVRCVPHQAYEYEYDLLNLLNVVLSCVLVVHAYAYEYAAQLCFQDQPHAHWFDDDFDPPDDRRNVNVVVVQVVQCVSRQVSSQVSSVVSPHHGDDRSNVNSRHPAYEHQAFCQLHNHDPPTRHHDLAHRHDPDPDDFDPVVVVLLVPDAAAEEEEAEQHGDCLSLQVVALLCVLRVVVVGAYEYELYPNGRDYPDDDSSYYYHYDGDCLVSLLSHQEYEYAQDSPNLLSNLLSLHAYEHQHDTTCRLVSQVSSVVQLQFHNQDHSHDDNVSSNVRVVSSNDPVNSVSSNVRSVSRPRHSSNSVSVVSVVSSVD/DEEEEEEEDFPVQLQLSLLLQLLCVVVVYAYAYAYAPVCVVVCVVSVHHYDHFDDHPVVDDADPHDDDPPVVVLVVLLSLQVSLLVGLLVRCVPHQAYEYEDDLSNLLNNVLSCVLVPHAYAYEYAAQLCFQDQPHAHWFDDDFDPPDPRRNVNVVVVQVVNCVSRQVSSQVSSVVSPHHGDDRSSVSSRGPAYEHQAFCLLHNHDPPTRHHDLHHRHHDDPAAFDPVVVVLLVVDAAAEEEEAEQHGDVLSLQVVQLLCVLRVVVVGAYEYELYPRGRDYPDDDSSYHYHYDGDLLVSLLRHQAYEYQQDSPSLLSNLLSLHAYEHQHETTCRLVSLVSSVVQLLFHRQDHNHDDNVSSNVRVVSSNDPVNSVSSNVSSVVRPRNSSNSVSVVSVVVSD

Sequence (803 aa):
MRVLLSVCGTRGDVEIGVALADRLKALGVQTRMCAPPAAEERLAEVGVPHVPVGLPQHMMLQEGMPPPPPEEEQRLAAMTVEMQFDAVPGAAEGCAAVVAVGDLAAATGVRSVAEKLGLPFFYSVPSPVYLASPHLPPAYDEPTTPGVTDIRVLWEERAARFADRYGPTLNRRRAEIGLPPVEDVFGYGHGERPLLAADPVLAPLQPDVDAVQTGAWLLSDERPLPPELEAFLAAGSPPVHIGFGSSSGRGIADAAKVAVEAIRAQGRRVILSRGWTELVLPDDRDDCFAIDEVNFQALFRRVAAVIHHGSAGTEHVATRAGVPQLVIPRNTDQPYFAGRVAALGIGVAHDGPTPTFESLSAALTTVLAPETRARAEAVAGMVLTDGAAAAADLVLAAVGRMRVLLSVCGTRGDVEIGVALADRLKALGVQTRMCAPPAAEERLAEVGVPHVPVGLPQHMMLQEGMPPPPPEEEQRLAAMTVEMQFDAVPGAAEGCAAVVAVGDLAAATGVRSVAEKLGLPFFYSVPSPVYLASPHLPPAYDEPTTPGVTDIRVLWEERAARFADRYGPTLNRRRAEIGLPPVEDVFGYGHGERPLLAADPVLAPLQPDVDAVQTGAWLLSDERPLPPELEAFLAAGSPPVHIGFGSSSGRGIADAAKVAVEAIRAQGRRVILSRGWTELVLPDDRDDCFAIDEVNFQALFRRVAAVIHHGSAGTEHVATRAGVPQLVIPRNTDQPYFAGRVAALGIGVAHDGPTPTFESLSAALTTVLAPETRARAEAVAGMVLTDGAAAAADLVLAAVGNN

B-factor: mean 37.91, std 9.87, range [14.78, 88.4]

InterPro domains:
  IPR002213 UDP-glucuronosyl/UDP-glucosyltransferase [cd03784] (1-384)
  IPR004276 Glycosyltransferase family 28, N-terminal domain [PF03033] (3-132)
  IPR010610 Erythromycin biosynthesis protein CIII-like, C-terminal domain [PF06722] (291-379)
  IPR050426 Glycosyltransferase 28 [PTHR48050] (3-398)

Solvent-accessible surface area: 31200 Å² total

Radius of gyration: 32.75 Å; Cα contacts (8 Å, |Δi|>4): 1682; chains: 4; bounding box: 83×76×89 Å

Organism: Amycolatopsis orientalis (NCBI:txid31958)